Protein AF-0000000081350633 (afdb_homodimer)

InterPro domains:
  IPR007185 DNA polymerase alpha/delta/epsilon, subunit B [PF04042] (189-398)
  IPR024826 DNA polymerase delta/II small subunit family [PTHR10416] (6-443)
  IPR040663 DNA polymerase delta subunit, OB-fold domain [PF18018] (31-167)

Secondary structure (DSSP, 8-state):
----TT---EEE--GGGSPPHHHHTTHHHHHHHHHHHHHHHHHHHHHHHHHHHHH-TTS--B--GGG--SSS-EEEEEEEEEE-TT---HHHHHH--S---------SS--S---PPPPTT-EEEEEETTEEEEEEES--GGG--TT-EEEEEEEE-SSTTEEEEEEEEPPPPPB----TTS---S-EEEEEE---B-S-HHHHHHHHHHHHHHHHHHHHTGGG-EEEEEEES--B-TTS---SHHHHHHHHS--HHHHHHHHHHHHHHHHHHHHHTTTSEEEEE--BTBSS--SBSBPPPPGGG-HHHHHTTTTEEEE-BSEEEEETTEEEEEE-SHHHHHHHHH-TT--HHHHHHHHHHHTBS-TTTTTTS-B---SS--TTB-SSB-SEEEEEEESS-EEEEEE-SSSS-EEEEEEEE-HHHH-EEEEEETTT--EEEEE-----/----TT---EEE--GGGSPPHHHHTTHHHHHHHHHHHHHHHHHHHHHHHHHHHHH-TTS--B--GGG--SSS-EEEEEEEEEE-TT---HHHHHH--S---------SS-----PPPPPTT-EEEEEETTEEEEEEES--GGG--TT-EEEEEEEE-SSTTEEEEEEEEPPPPPB----TTS---S-EEEEEE---B-S-HHHHHHHHHHHHHHHHHHHHTGGG-EEEEEEES--B-TTS---SHHHHHHHHH--HHHHHHHHHHHHHHHHHHHHHTTTSEEEEE--BTBSS--SBSBPPPPGGG-HHHHHTTTTEEEE-BSEEEEETTEEEEEE-SHHHHHHHHH-TT--HHHHHHHHHHHTBS-TTTTTTS-B---SS--TTB-SSB-SEEEEEEESS-EEEEEE-SSSS-EEEEEEEE-HHHH-EEEEEETTT--EEEEE-----

Solvent-accessible surface area (backbone atoms only — not comparable to full-atom values): 45665 Å² total; per-residue (Å²): 128,85,70,82,71,84,67,68,58,72,44,85,59,37,66,61,35,52,83,44,68,71,42,54,52,45,28,59,45,56,40,36,38,40,20,52,50,27,39,43,61,67,41,44,63,32,17,52,55,31,37,30,70,74,65,34,76,84,67,62,48,79,45,53,74,86,69,60,43,69,86,48,69,31,30,35,64,34,31,32,37,63,44,50,75,77,53,64,34,72,66,42,51,61,62,47,82,67,74,77,63,74,73,71,80,62,77,82,79,78,87,84,82,81,48,47,73,87,49,90,74,38,47,42,33,37,38,32,95,94,37,75,32,36,55,42,66,61,66,52,78,84,77,57,51,34,54,34,44,34,26,39,31,23,28,38,41,91,52,87,59,30,35,32,31,66,40,75,27,43,25,48,69,41,72,60,81,67,55,69,80,45,74,60,44,87,36,18,40,34,40,37,12,20,50,39,29,50,39,43,65,80,77,29,40,65,41,50,49,15,50,51,47,47,54,52,46,51,67,71,43,54,84,61,34,55,49,34,36,39,38,24,8,18,50,30,26,32,84,60,26,22,11,37,59,2,6,59,49,19,56,73,58,29,46,74,66,47,38,45,23,52,48,39,16,33,50,50,49,22,50,58,53,43,70,40,45,84,69,24,35,36,37,39,24,29,20,73,14,21,84,33,52,33,35,36,53,15,46,37,46,48,54,80,61,24,56,68,30,48,74,42,55,86,30,40,41,62,30,30,23,47,34,29,32,28,53,48,61,44,33,36,36,35,32,24,22,65,50,50,52,58,51,35,23,68,28,70,87,48,50,72,58,51,46,51,51,46,24,53,49,46,36,23,68,36,38,38,50,56,76,82,37,61,40,58,53,28,50,82,44,45,60,50,47,49,76,59,52,38,45,30,38,38,31,13,50,31,89,47,80,43,77,43,80,39,72,66,49,96,59,94,47,52,26,36,30,34,31,35,28,28,21,54,78,62,30,39,36,40,37,38,30,58,52,78,65,46,78,47,76,48,68,39,74,69,82,125,129,85,71,83,71,86,66,68,60,72,45,83,58,38,66,63,36,51,81,45,68,71,42,54,52,46,28,60,44,56,40,36,37,41,20,53,51,26,40,42,62,68,40,43,62,32,18,53,55,31,35,31,72,73,65,34,75,84,69,60,49,79,44,54,73,87,70,60,42,70,85,48,71,30,30,34,66,33,31,34,37,62,46,50,77,78,53,65,35,70,68,44,50,61,63,46,82,69,75,77,63,74,75,72,80,65,78,81,79,75,96,73,84,77,45,48,74,87,49,92,73,37,46,43,31,37,40,34,95,95,38,75,30,35,54,42,64,62,66,53,80,85,76,56,52,34,54,34,45,34,26,38,31,22,27,40,39,92,50,90,59,30,36,32,32,66,40,75,28,43,25,49,66,42,73,61,84,66,56,68,81,46,74,60,43,86,36,19,40,34,39,37,11,20,51,39,28,50,38,43,64,79,77,29,40,65,42,51,49,14,52,51,47,47,55,52,45,51,67,71,43,54,86,62,34,56,49,34,35,39,37,25,9,19,52,30,27,34,80,62,25,22,9,37,61,2,7,61,54,21,57,73,60,29,47,75,65,47,39,46,23,51,49,41,16,30,50,50,49,22,51,58,54,42,71,39,45,85,69,24,35,34,36,40,24,29,22,71,14,21,85,34,52,34,35,36,53,16,44,37,46,48,55,83,61,25,57,67,28,47,74,42,55,86,30,41,41,63,31,28,23,48,34,28,32,28,52,49,62,44,33,37,35,35,34,26,24,66,53,50,51,57,52,35,21,69,29,70,87,50,50,71,58,50,46,51,50,46,25,53,48,48,37,23,67,38,39,37,49,56,77,82,37,60,39,58,52,27,51,82,44,46,58,49,48,49,77,59,52,38,44,30,37,37,31,14,50,32,92,48,79,44,77,44,78,38,75,68,50,99,58,95,46,53,27,36,31,33,32,34,27,27,22,53,79,62,30,39,36,40,37,36,31,57,53,78,67,46,77,46,75,47,68,39,72,69,80,123

Radius of gyration: 29.8 Å; Cα contacts (8 Å, |Δi|>4): 2080; chains: 2; bounding box: 71×86×78 Å

Organism: NCBI:txid860376

pLDDT: mean 78.09, std 20.27, range [24.05, 98.25]

Structure (mmCIF, N/CA/C/O backbone):
data_AF-0000000081350633-model_v1
#
loop_
_entity.id
_entity.type
_entity.pdbx_description
1 polymer 'DNA polymerase alpha/delta/epsilon subunit B domain-containing protein'
#
loop_
_atom_site.group_PDB
_atom_site.id
_atom_site.type_symbol
_atom_site.label_atom_id
_atom_site.label_alt_id
_atom_site.label_comp_id
_atom_site.label_asym_id
_atom_site.label_entity_id
_atom_site.label_seq_id
_atom_site.pdbx_PDB_ins_code
_atom_site.Cartn_x
_atom_site.Cartn_y
_atom_site.Cartn_z
_atom_site.occupancy
_atom_site.B_iso_or_equiv
_atom_site.auth_seq_id
_atom_site.auth_comp_id
_atom_site.auth_asym_id
_atom_site.auth_atom_id
_atom_site.pdbx_PDB_model_num
ATOM 1 N N . MET A 1 1 ? -21.75 -19.734 -40.156 1 24.41 1 MET A N 1
ATOM 2 C CA . MET A 1 1 ? -21.781 -19.531 -38.719 1 24.41 1 MET A CA 1
ATOM 3 C C . MET A 1 1 ? -21.297 -20.766 -37.969 1 24.41 1 MET A C 1
ATOM 5 O O . MET A 1 1 ? -22.031 -21.734 -37.844 1 24.41 1 MET A O 1
ATOM 9 N N . VAL A 1 2 ? -20.266 -21.266 -38.25 1 33.25 2 VAL A N 1
ATOM 10 C CA . VAL A 1 2 ? -19.797 -22.609 -37.938 1 33.25 2 VAL A CA 1
ATOM 11 C C . VAL A 1 2 ? -19.828 -22.828 -36.406 1 33.25 2 VAL A C 1
ATOM 13 O O . VAL A 1 2 ? -19.281 -22.031 -35.656 1 33.25 2 VAL A O 1
ATOM 16 N N . GLY A 1 3 ? -20.953 -23.359 -35.875 1 36.16 3 GLY A N 1
ATOM 17 C CA . GLY A 1 3 ? -21.484 -23.672 -34.562 1 36.16 3 GLY A CA 1
ATOM 18 C C . GLY A 1 3 ? -20.438 -24.172 -33.594 1 36.16 3 GLY A C 1
ATOM 19 O O . GLY A 1 3 ? -19.609 -25.031 -33.938 1 36.16 3 GLY A O 1
ATOM 20 N N . LYS A 1 4 ? -19.969 -23.391 -32.656 1 46.28 4 LYS A N 1
ATOM 21 C CA . LYS A 1 4 ? -19.047 -23.703 -31.547 1 46.28 4 LYS A CA 1
ATOM 22 C C . LYS A 1 4 ? -19.422 -25.031 -30.891 1 46.28 4 LYS A C 1
ATOM 24 O O . LYS A 1 4 ? -20.141 -25.062 -29.891 1 46.28 4 LYS A O 1
ATOM 29 N N . GLU A 1 5 ? -19.875 -25.828 -31.594 1 46.41 5 GLU A N 1
ATOM 30 C CA . GLU A 1 5 ? -20.484 -27.078 -31.156 1 46.41 5 GLU A CA 1
ATOM 31 C C . GLU A 1 5 ? -19.625 -27.781 -30.109 1 46.41 5 GLU A C 1
ATOM 33 O O . GLU A 1 5 ? -20.156 -28.438 -29.219 1 46.41 5 GLU A O 1
ATOM 38 N N . ASN A 1 6 ? -18.266 -27.984 -30.312 1 53.97 6 ASN A N 1
ATOM 39 C CA . ASN A 1 6 ? -17.516 -28.906 -29.469 1 53.97 6 ASN A CA 1
ATOM 40 C C . ASN A 1 6 ? -16.688 -28.172 -28.438 1 53.97 6 ASN A C 1
ATOM 42 O O . ASN A 1 6 ? -15.453 -28.203 -28.484 1 53.97 6 ASN A O 1
ATOM 46 N N . SER A 1 7 ? -17.234 -27.188 -27.812 1 66.12 7 SER A N 1
ATOM 47 C CA . SER A 1 7 ? -16.453 -26.484 -26.797 1 66.12 7 SER A CA 1
ATOM 48 C C . SER A 1 7 ? -16.328 -27.328 -25.531 1 66.12 7 SER A C 1
ATOM 50 O O . SER A 1 7 ? -17.234 -28.078 -25.188 1 66.12 7 SER A O 1
ATOM 52 N N . GLY A 1 8 ? -15.125 -27.531 -25.156 1 75.38 8 GLY A N 1
ATOM 53 C CA . GLY A 1 8 ? -14.844 -28.281 -23.938 1 75.38 8 GLY A CA 1
ATOM 54 C C . GLY A 1 8 ? -15.578 -27.734 -22.719 1 75.38 8 GLY A C 1
ATOM 55 O O . GLY A 1 8 ? -16.125 -26.641 -22.766 1 75.38 8 GLY A O 1
ATOM 56 N N . SER A 1 9 ? -15.852 -28.594 -21.812 1 80.88 9 SER A N 1
ATOM 57 C CA . SER A 1 9 ? -16.469 -28.203 -20.531 1 80.88 9 SER A CA 1
ATOM 58 C C . SER A 1 9 ? -15.539 -27.328 -19.719 1 80.88 9 SER A C 1
ATOM 60 O O . SER A 1 9 ? -14.531 -27.797 -19.188 1 80.88 9 SER A O 1
ATOM 62 N N . TYR A 1 10 ? -15.828 -26.016 -19.75 1 87.19 10 TYR A N 1
ATOM 63 C CA . TYR A 1 10 ? -15 -25.016 -19.078 1 87.19 10 TYR A CA 1
ATOM 64 C C . TYR A 1 10 ? -15.617 -24.625 -17.75 1 87.19 10 TYR A C 1
ATOM 66 O O . TYR A 1 10 ? -16.828 -24.453 -17.641 1 87.19 10 TYR A O 1
ATOM 74 N N . ARG A 1 11 ? -14.812 -24.641 -16.688 1 88.25 11 ARG A N 1
ATOM 75 C CA . ARG A 1 11 ? -15.234 -24.141 -15.383 1 88.25 11 ARG A CA 1
ATOM 76 C C . ARG A 1 11 ? -14.172 -23.219 -14.773 1 88.25 11 ARG A C 1
ATOM 78 O O . ARG A 1 11 ? -13 -23.594 -14.703 1 88.25 11 ARG A O 1
ATOM 85 N N . ASN A 1 12 ? -14.539 -21.938 -14.5 1 85.25 12 ASN A N 1
ATOM 86 C CA . ASN A 1 12 ? -13.68 -21.047 -13.719 1 85.25 12 ASN A CA 1
ATOM 87 C C . ASN A 1 12 ? -13.633 -21.453 -12.25 1 85.25 12 ASN A C 1
ATOM 89 O O . ASN A 1 12 ? -14.664 -21.469 -11.578 1 85.25 12 ASN A O 1
ATOM 93 N N . LEU A 1 13 ? -12.469 -21.828 -11.75 1 82.06 13 LEU A N 1
ATOM 94 C CA . LEU A 1 13 ? -12.297 -22.328 -10.391 1 82.06 13 LEU A CA 1
ATOM 95 C C . LEU A 1 13 ? -11.57 -21.312 -9.523 1 82.06 13 LEU A C 1
ATOM 97 O O . LEU A 1 13 ? -10.867 -21.672 -8.578 1 82.06 13 LEU A O 1
ATOM 101 N N . SER A 1 14 ? -11.641 -19.969 -9.844 1 82.38 14 SER A N 1
ATOM 102 C CA . SER A 1 14 ? -10.836 -18.938 -9.18 1 82.38 14 SER A CA 1
ATOM 103 C C . SER A 1 14 ? -11.617 -18.281 -8.047 1 82.38 14 SER A C 1
ATOM 105 O O . SER A 1 14 ? -11.281 -17.172 -7.617 1 82.38 14 SER A O 1
ATOM 107 N N . GLU A 1 15 ? -12.648 -18.953 -7.57 1 80.38 15 GLU A N 1
ATOM 108 C CA . GLU A 1 15 ? -13.5 -18.344 -6.547 1 80.38 15 GLU A CA 1
ATOM 109 C C . GLU A 1 15 ? -12.695 -18.016 -5.289 1 80.38 15 GLU A C 1
ATOM 111 O O . GLU A 1 15 ? -12.953 -17.016 -4.629 1 80.38 15 GLU A O 1
ATOM 116 N N . GLN A 1 16 ? -11.766 -18.859 -5 1 84.88 16 GLN A N 1
ATOM 117 C CA . GLN A 1 16 ? -10.992 -18.688 -3.771 1 84.88 16 GLN A CA 1
ATOM 118 C C . GLN A 1 16 ? -10.141 -17.438 -3.826 1 84.88 16 GLN A C 1
ATOM 120 O O . GLN A 1 16 ? -9.719 -16.922 -2.789 1 84.88 16 GLN A O 1
ATOM 125 N N . PHE A 1 17 ? -9.914 -16.922 -5.02 1 83.31 17 PHE A N 1
ATOM 126 C CA . PHE A 1 17 ? -9.016 -15.773 -5.16 1 83.31 17 PHE A CA 1
ATOM 127 C C . PHE A 1 17 ? -9.805 -14.469 -5.152 1 83.31 17 PHE A C 1
ATOM 129 O O . PHE A 1 17 ? -9.211 -13.383 -5.133 1 83.31 17 PHE A O 1
ATOM 136 N N . LEU A 1 18 ? -11.086 -14.586 -5.227 1 73.94 18 LEU A N 1
ATOM 137 C CA . LEU A 1 18 ? -11.93 -13.391 -5.203 1 73.94 18 LEU A CA 1
ATOM 138 C C . LEU A 1 18 ? -12.086 -12.867 -3.779 1 73.94 18 LEU A C 1
ATOM 140 O O . LEU A 1 18 ? -12.32 -13.641 -2.85 1 73.94 18 LEU A O 1
ATOM 144 N N . LEU A 1 19 ? -11.812 -11.617 -3.611 1 65.44 19 LEU A N 1
ATOM 145 C CA . LEU A 1 19 ? -12.023 -10.984 -2.314 1 65.44 19 LEU A CA 1
ATOM 146 C C . LEU A 1 19 ? -13.508 -10.844 -2.006 1 65.44 19 LEU A C 1
ATOM 148 O O . LEU A 1 19 ? -14.266 -10.305 -2.814 1 65.44 19 LEU A O 1
ATOM 152 N N . THR A 1 20 ? -13.938 -11.477 -1.019 1 65.44 20 THR A N 1
ATOM 153 C CA . THR A 1 20 ? -15.336 -11.414 -0.603 1 65.44 20 THR A CA 1
ATOM 154 C C . THR A 1 20 ? -15.586 -10.18 0.264 1 65.44 20 THR A C 1
ATOM 156 O O . THR A 1 20 ? -14.641 -9.508 0.679 1 65.44 20 THR A O 1
ATOM 159 N N . GLN A 1 21 ? -16.797 -9.812 0.408 1 59.31 21 GLN A N 1
ATOM 160 C CA . GLN A 1 21 ? -17.172 -8.711 1.299 1 59.31 21 GLN A CA 1
ATOM 161 C C . GLN A 1 21 ? -16.625 -8.953 2.709 1 59.31 21 GLN A C 1
ATOM 163 O O . GLN A 1 21 ? -16.234 -8.008 3.391 1 59.31 21 GLN A O 1
ATOM 168 N N . LYS A 1 22 ? -16.688 -10.203 3.055 1 61.88 22 LYS A N 1
ATOM 169 C CA . LYS A 1 22 ? -16.172 -10.555 4.375 1 61.88 22 LYS A CA 1
ATOM 170 C C . LYS A 1 22 ? -14.68 -10.258 4.48 1 61.88 22 LYS A C 1
ATOM 172 O O . LYS A 1 22 ? -14.203 -9.812 5.527 1 61.88 22 LYS A O 1
ATOM 177 N N . ASP A 1 23 ? -13.992 -10.516 3.389 1 62.97 23 ASP A N 1
ATOM 178 C CA . ASP A 1 23 ? -12.562 -10.242 3.365 1 62.97 23 ASP A CA 1
ATOM 179 C C . ASP A 1 23 ? -12.273 -8.75 3.512 1 62.97 23 ASP A C 1
ATOM 181 O O . ASP A 1 23 ? -11.312 -8.359 4.176 1 62.97 23 ASP A O 1
ATOM 185 N N . LYS A 1 24 ? -13.148 -8.07 2.832 1 54.28 24 LYS A N 1
ATOM 186 C CA . LYS A 1 24 ? -12.961 -6.625 2.779 1 54.28 24 LYS A CA 1
ATOM 187 C C . LYS A 1 24 ? -13.406 -5.965 4.082 1 54.28 24 LYS A C 1
ATOM 189 O O . LYS A 1 24 ? -12.82 -4.969 4.512 1 54.28 24 LYS A O 1
ATOM 194 N N . LYS A 1 25 ? -14.484 -6.633 4.516 1 49.25 25 LYS A N 1
ATOM 195 C CA . LYS A 1 25 ? -15.031 -6.078 5.746 1 49.25 25 LYS A CA 1
ATOM 196 C C . LYS A 1 25 ? -14.016 -6.152 6.883 1 49.25 25 LYS A C 1
ATOM 198 O O . LYS A 1 25 ? -13.461 -7.219 7.156 1 49.25 25 LYS A O 1
ATOM 203 N N . GLY A 1 26 ? -13.648 -5.164 7.328 1 50.72 26 GLY A N 1
ATOM 204 C CA . GLY A 1 26 ? -12.797 -5.105 8.508 1 50.72 26 GLY A CA 1
ATOM 205 C C . GLY A 1 26 ? -11.32 -5.016 8.164 1 50.72 26 GLY A C 1
ATOM 206 O O . GLY A 1 26 ? -10.477 -4.934 9.062 1 50.72 26 GLY A O 1
ATOM 207 N N . ALA A 1 27 ? -11.109 -5.352 6.84 1 51.03 27 ALA A N 1
ATOM 208 C CA . ALA A 1 27 ? -9.688 -5.324 6.484 1 51.03 27 ALA A CA 1
ATOM 209 C C . ALA A 1 27 ? -9.039 -4.02 6.926 1 51.03 27 ALA A C 1
ATOM 211 O O . ALA A 1 27 ? -7.926 -4.023 7.461 1 51.03 27 ALA A O 1
ATOM 212 N N . PHE A 1 28 ? -9.844 -3.1 6.629 1 49.16 28 PHE A N 1
ATOM 213 C CA . PHE A 1 28 ? -9.352 -1.81 7.094 1 49.16 28 PHE A CA 1
ATOM 214 C C . PHE A 1 28 ? -9.266 -1.776 8.617 1 49.16 28 PHE A C 1
ATOM 216 O O . PHE A 1 28 ? -8.266 -1.33 9.18 1 49.16 28 PHE A O 1
ATOM 223 N N . ASN A 1 29 ? -10.422 -2.303 9.07 1 54.62 29 ASN A N 1
ATOM 224 C CA . ASN A 1 29 ? -10.492 -2.309 10.531 1 54.62 29 ASN A CA 1
ATOM 225 C C . ASN A 1 29 ? -9.398 -3.176 11.141 1 54.62 29 ASN A C 1
ATOM 227 O O . ASN A 1 29 ? -8.82 -2.82 12.164 1 54.62 29 ASN A O 1
ATOM 231 N N . ARG A 1 30 ? -9.148 -4.16 10.414 1 54.88 30 ARG A N 1
ATOM 232 C CA . ARG A 1 30 ? -8.117 -5.055 10.93 1 54.88 30 ARG A CA 1
ATOM 233 C C . ARG A 1 30 ? -6.742 -4.395 10.875 1 54.88 30 ARG A C 1
ATOM 235 O O . ARG A 1 30 ? -5.926 -4.57 11.781 1 54.88 30 ARG A O 1
ATOM 242 N N . GLN A 1 31 ? -6.781 -3.672 9.922 1 56.56 31 GLN A N 1
ATOM 243 C CA . GLN A 1 31 ? -5.461 -3.092 9.727 1 56.56 31 GLN A CA 1
ATOM 244 C C . GLN A 1 31 ? -5.246 -1.885 10.633 1 56.56 31 GLN A C 1
ATOM 246 O O . GLN A 1 31 ? -4.141 -1.666 11.141 1 56.56 31 GLN A O 1
ATOM 251 N N . TYR A 1 32 ? -6.348 -1.201 10.828 1 61.06 32 TYR A N 1
ATOM 252 C CA . TYR A 1 32 ? -6.121 0.102 11.445 1 61.06 32 TYR A CA 1
ATOM 253 C C . TYR A 1 32 ? -6.941 0.259 12.719 1 61.06 32 TYR A C 1
ATOM 255 O O . TYR A 1 32 ? -6.953 1.331 13.328 1 61.06 32 TYR A O 1
ATOM 263 N N . PHE A 1 33 ? -7.512 -0.928 13.078 1 66.44 33 PHE A N 1
ATOM 264 C CA . PHE A 1 33 ? -8.32 -0.863 14.289 1 66.44 33 PHE A CA 1
ATOM 265 C C . PHE A 1 33 ? -7.484 -0.389 15.469 1 66.44 33 PHE A C 1
ATOM 267 O O . PHE A 1 33 ? -7.93 0.46 16.25 1 66.44 33 PHE A O 1
ATOM 274 N N . GLU A 1 34 ? -6.355 -0.958 15.516 1 71.38 34 GLU A N 1
ATOM 275 C CA . GLU A 1 34 ? -5.516 -0.622 16.656 1 71.38 34 GLU A CA 1
ATOM 276 C C . GLU A 1 34 ? -5.141 0.857 16.656 1 71.38 34 GLU A C 1
ATOM 278 O O . GLU A 1 34 ? -5.051 1.485 17.703 1 71.38 34 GLU A O 1
ATOM 283 N N . LEU A 1 35 ? -4.957 1.362 15.523 1 77.5 35 LEU A N 1
ATOM 284 C CA . LEU A 1 35 ? -4.621 2.777 15.406 1 77.5 35 LEU A CA 1
ATOM 285 C C . LEU A 1 35 ? -5.789 3.652 15.852 1 77.5 35 LEU A C 1
ATOM 287 O O . LEU A 1 35 ? -5.602 4.598 16.625 1 77.5 35 LEU A O 1
ATOM 291 N N . TYR A 1 36 ? -6.98 3.275 15.383 1 82.19 36 TYR A N 1
ATOM 292 C CA . TYR A 1 36 ? -8.164 4.047 15.75 1 82.19 36 TYR A CA 1
ATOM 293 C C . TYR A 1 36 ? -8.453 3.936 17.234 1 82.19 36 TYR A C 1
ATOM 295 O O . TYR A 1 36 ? -8.867 4.91 17.875 1 82.19 36 TYR A O 1
ATOM 303 N N . ASP A 1 37 ? -8.211 2.723 17.703 1 84.19 37 ASP A N 1
ATOM 304 C CA . ASP A 1 37 ? -8.398 2.527 19.125 1 84.19 37 ASP A CA 1
ATOM 305 C C . ASP A 1 37 ? -7.43 3.393 19.938 1 84.19 37 ASP A C 1
ATOM 307 O O . ASP A 1 37 ? -7.816 4 20.938 1 84.19 37 ASP A O 1
ATOM 311 N N . ALA A 1 38 ? -6.207 3.406 19.531 1 87.44 38 ALA A N 1
ATOM 312 C CA . ALA A 1 38 ? -5.203 4.23 20.188 1 87.44 38 ALA A CA 1
ATOM 313 C C . ALA A 1 38 ? -5.555 5.711 20.094 1 87.44 38 ALA A C 1
ATOM 315 O O . ALA A 1 38 ? -5.359 6.465 21.047 1 87.44 38 ALA A O 1
ATOM 316 N N . ARG A 1 39 ? -6.051 6.102 18.969 1 92.44 39 ARG A N 1
ATOM 317 C CA . ARG A 1 39 ? -6.477 7.48 18.75 1 92.44 39 ARG A CA 1
ATOM 318 C C . ARG A 1 39 ? -7.578 7.875 19.719 1 92.44 39 ARG A C 1
ATOM 320 O O . ARG A 1 39 ? -7.48 8.914 20.391 1 92.44 39 ARG A O 1
ATOM 327 N N . LEU A 1 40 ? -8.539 7.043 19.797 1 92.19 40 LEU A N 1
ATOM 328 C CA . LEU A 1 40 ? -9.688 7.312 20.656 1 92.19 40 LEU A CA 1
ATOM 329 C C . LEU A 1 40 ? -9.266 7.34 22.125 1 92.19 40 LEU A C 1
ATOM 331 O O . LEU A 1 40 ? -9.703 8.211 22.891 1 92.19 40 LEU A O 1
ATOM 335 N N . LYS A 1 41 ? -8.461 6.418 22.453 1 91.06 41 LYS A N 1
ATOM 336 C CA . LYS A 1 41 ? -7.988 6.352 23.828 1 91.06 41 LYS A CA 1
ATOM 337 C C . LYS A 1 41 ? -7.227 7.617 24.219 1 91.06 41 LYS A C 1
ATOM 339 O O . LYS A 1 41 ? -7.383 8.133 25.328 1 91.06 41 LYS A O 1
ATOM 344 N N . SER A 1 42 ? -6.43 8.086 23.312 1 93.31 42 SER A N 1
ATOM 345 C CA . SER A 1 42 ? -5.602 9.258 23.578 1 93.31 42 SER A CA 1
ATOM 346 C C . SER A 1 42 ? -6.445 10.523 23.672 1 93.31 42 SER A C 1
ATOM 348 O O . SER A 1 42 ? -6.121 11.438 24.438 1 93.31 42 SER A O 1
ATOM 350 N N . LEU A 1 43 ? -7.512 10.602 22.922 1 96 43 LEU A N 1
ATOM 351 C CA . LEU A 1 43 ? -8.289 11.828 22.844 1 96 43 LEU A CA 1
ATOM 352 C C . LEU A 1 43 ? -9.477 11.781 23.812 1 96 43 LEU A C 1
ATOM 354 O O . LEU A 1 43 ? -10.094 12.812 24.078 1 96 43 LEU A O 1
ATOM 358 N N . LYS A 1 44 ? -9.781 10.602 24.328 1 95.31 44 LYS A N 1
ATOM 359 C CA . LYS A 1 44 ? -10.938 10.422 25.203 1 95.31 44 LYS A CA 1
ATOM 360 C C . LYS A 1 44 ? -10.883 11.367 26.391 1 95.31 44 LYS A C 1
ATOM 362 O O . LYS A 1 44 ? -11.867 12.039 26.703 1 95.31 44 LYS A O 1
ATOM 367 N N . GLY A 1 45 ? -9.75 11.398 27.031 1 95.12 45 GLY A N 1
ATOM 368 C CA . GLY A 1 45 ? -9.602 12.289 28.172 1 95.12 45 GLY A CA 1
ATOM 369 C C . GLY A 1 45 ? -9.844 13.75 27.828 1 95.12 45 GLY A C 1
ATOM 370 O O . GLY A 1 45 ? -10.5 14.469 28.578 1 95.12 45 GLY A O 1
ATOM 371 N N . ARG A 1 46 ? -9.383 14.172 26.75 1 95.94 46 ARG A N 1
ATOM 372 C CA . ARG A 1 46 ? -9.531 15.555 26.312 1 95.94 46 ARG A CA 1
ATOM 373 C C . ARG A 1 46 ? -10.984 15.867 25.953 1 95.94 46 ARG A C 1
ATOM 375 O O . ARG A 1 46 ? -11.453 16.984 26.156 1 95.94 46 ARG A O 1
ATOM 382 N N . ILE A 1 47 ? -11.641 14.867 25.406 1 96.94 47 ILE A N 1
ATOM 383 C CA . ILE A 1 47 ? -13.055 15.031 25.062 1 96.94 47 ILE A CA 1
ATOM 384 C C . ILE A 1 47 ? -13.875 15.18 26.328 1 96.94 47 ILE A C 1
ATOM 386 O O . ILE A 1 47 ? -14.742 16.062 26.422 1 96.94 47 ILE A O 1
ATOM 390 N N . LEU A 1 48 ? -13.562 14.383 27.297 1 95.94 48 LEU A N 1
ATOM 391 C CA . LEU A 1 48 ? -14.273 14.453 28.562 1 95.94 48 LEU A CA 1
ATOM 392 C C . LEU A 1 48 ? -14.031 15.789 29.25 1 95.94 48 LEU A C 1
ATOM 394 O O . LEU A 1 48 ? -14.961 16.375 29.812 1 95.94 48 LEU A O 1
ATOM 398 N N . GLU A 1 49 ? -12.805 16.219 29.188 1 95.12 49 GLU A N 1
ATOM 399 C CA . GLU A 1 49 ? -12.477 17.516 29.766 1 95.12 49 GLU A CA 1
ATOM 400 C C . GLU A 1 49 ? -13.273 18.641 29.109 1 95.12 49 GLU A C 1
ATOM 402 O O . GLU A 1 49 ? -13.797 19.531 29.781 1 95.12 49 GLU A O 1
ATOM 407 N N . ASN A 1 50 ? -13.375 18.609 27.844 1 95.19 50 ASN A N 1
ATOM 408 C CA . ASN A 1 50 ? -14.133 19.641 27.141 1 95.19 50 ASN A CA 1
ATOM 409 C C . ASN A 1 50 ? -15.633 19.484 27.359 1 95.19 50 ASN A C 1
ATOM 411 O O . ASN A 1 50 ? -16.375 20.469 27.344 1 95.19 50 ASN A O 1
ATOM 415 N N . ALA A 1 51 ? -16.047 18.234 27.531 1 95.81 51 ALA A N 1
ATOM 416 C CA . ALA A 1 51 ? -17.453 18 27.859 1 95.81 51 ALA A CA 1
ATOM 417 C C . ALA A 1 51 ? -17.844 18.688 29.172 1 95.81 51 ALA A C 1
ATOM 419 O O . ALA A 1 51 ? -18.922 19.266 29.281 1 95.81 51 ALA A O 1
ATOM 420 N N . GLU A 1 52 ? -16.969 18.609 30.047 1 95.19 52 GLU A N 1
ATOM 421 C CA . GLU A 1 52 ? -17.203 19.281 31.328 1 95.19 52 GLU A CA 1
ATOM 422 C C . GLU A 1 52 ? -17.281 20.797 31.156 1 95.19 52 GLU A C 1
ATOM 424 O O . GLU A 1 52 ? -18.078 21.453 31.828 1 95.19 52 GLU A O 1
ATOM 429 N N . ASN A 1 53 ? -16.469 21.312 30.297 1 92.31 53 ASN A N 1
ATOM 430 C CA . ASN A 1 53 ? -16.453 22.75 30.047 1 92.31 53 ASN A CA 1
ATOM 431 C C . ASN A 1 53 ? -17.734 23.219 29.344 1 92.31 53 ASN A C 1
ATOM 433 O O . ASN A 1 53 ? -18.281 24.266 29.656 1 92.31 53 ASN A O 1
ATOM 437 N N . VAL A 1 54 ? -18.203 22.406 28.438 1 92 54 VAL A N 1
ATOM 438 C CA . VAL A 1 54 ? -19.297 22.812 27.562 1 92 54 VAL A CA 1
ATOM 439 C C . VAL A 1 54 ? -20.641 22.469 28.219 1 92 54 VAL A C 1
ATOM 441 O O . VAL A 1 54 ? -21.578 23.281 28.188 1 92 54 VAL A O 1
ATOM 444 N N . LEU A 1 55 ? -20.766 21.266 28.75 1 93.19 55 LEU A N 1
ATOM 445 C CA . LEU A 1 55 ? -22.031 20.781 29.281 1 93.19 55 LEU A CA 1
ATOM 446 C C . LEU A 1 55 ? -22.109 21.031 30.781 1 93.19 55 LEU A C 1
ATOM 448 O O . LEU A 1 55 ? -23.203 21 31.359 1 93.19 55 LEU A O 1
ATOM 452 N N . GLY A 1 56 ? -21.062 21.25 31.328 1 91.94 56 GLY A N 1
ATOM 453 C CA . GLY A 1 56 ? -21.031 21.422 32.781 1 91.94 56 GLY A CA 1
ATOM 454 C C . GLY A 1 56 ? -20.672 20.141 33.531 1 91.94 56 GLY A C 1
ATOM 455 O O . GLY A 1 56 ? -21.125 19.062 33.156 1 91.94 56 GLY A O 1
ATOM 456 N N . LYS A 1 57 ? -19.75 20.328 34.438 1 89.19 57 LYS A N 1
ATOM 457 C CA . LYS A 1 57 ? -19.312 19.188 35.219 1 89.19 57 LYS A CA 1
ATOM 458 C C . LYS A 1 57 ? -20.484 18.516 35.938 1 89.19 57 LYS A C 1
ATOM 460 O O . LYS A 1 57 ? -21.297 19.188 36.594 1 89.19 57 LYS A O 1
ATOM 465 N N . GLY A 1 58 ? -20.688 17.25 35.781 1 86 58 GLY A N 1
ATOM 466 C CA . GLY A 1 58 ? -21.719 16.469 36.469 1 86 58 GLY A CA 1
ATOM 467 C C . GLY A 1 58 ? -23.047 16.5 35.719 1 86 58 GLY A C 1
ATOM 468 O O . GLY A 1 58 ? -24 15.836 36.125 1 86 58 GLY A O 1
ATOM 469 N N . ASN A 1 59 ? -23.203 17.219 34.625 1 90.69 59 ASN A N 1
ATOM 470 C CA . ASN A 1 59 ? -24.469 17.406 33.906 1 90.69 59 ASN A CA 1
ATOM 471 C C . ASN A 1 59 ? -24.656 16.375 32.812 1 90.69 59 ASN A C 1
ATOM 473 O O . ASN A 1 59 ? -25.594 16.484 32.031 1 90.69 59 ASN A O 1
ATOM 477 N N . PHE A 1 60 ? -23.766 15.508 32.719 1 91.12 60 PHE A N 1
ATOM 478 C CA . PHE A 1 60 ? -23.906 14.492 31.688 1 91.12 60 PHE A CA 1
ATOM 479 C C . PHE A 1 60 ? -23.375 13.148 32.188 1 91.12 60 PHE A C 1
ATOM 481 O O . PHE A 1 60 ? -22.562 13.094 33.125 1 91.12 60 PHE A O 1
ATOM 488 N N . GLU A 1 61 ? -23.875 12.086 31.625 1 91.69 61 GLU A N 1
ATOM 489 C CA . GLU A 1 61 ? -23.391 10.727 31.859 1 91.69 61 GLU A CA 1
ATOM 490 C C . GLU A 1 61 ? -22.766 10.156 30.594 1 91.69 61 GLU A C 1
ATOM 492 O O . GLU A 1 61 ? -23.344 10.227 29.516 1 91.69 61 GLU A O 1
ATOM 497 N N . CYS A 1 62 ? -21.547 9.82 30.781 1 91.25 62 CYS A N 1
ATOM 498 C CA . CYS A 1 62 ? -20.844 9.188 29.656 1 91.25 62 CYS A CA 1
ATOM 499 C C . CYS A 1 62 ? -21.125 7.691 29.625 1 91.25 62 CYS A C 1
ATOM 501 O O . CYS A 1 62 ? -20.844 6.98 30.594 1 91.25 62 CYS A O 1
ATOM 503 N N . VAL A 1 63 ? -21.719 7.238 28.516 1 88.81 63 VAL A N 1
ATOM 504 C CA . VAL A 1 63 ? -22.094 5.828 28.438 1 88.81 63 VAL A CA 1
ATOM 505 C C . VAL A 1 63 ? -21.625 5.246 27.094 1 88.81 63 VAL A C 1
ATOM 507 O O . VAL A 1 63 ? -21.219 5.988 26.203 1 88.81 63 VAL A O 1
ATOM 510 N N . SER A 1 64 ? -21.578 3.945 27.094 1 86.12 64 SER A N 1
ATOM 511 C CA . SER A 1 64 ? -21.328 3.26 25.828 1 86.12 64 SER A CA 1
ATOM 512 C C . SER A 1 64 ? -22.562 3.256 24.953 1 86.12 64 SER A C 1
ATOM 514 O O . SER A 1 64 ? -23.672 3.492 25.438 1 86.12 64 SER A O 1
ATOM 516 N N . LEU A 1 65 ? -22.312 3.031 23.688 1 83.12 65 LEU A N 1
ATOM 517 C CA . LEU A 1 65 ? -23.422 3.037 22.734 1 83.12 65 LEU A CA 1
ATOM 518 C C . LEU A 1 65 ? -24.453 1.977 23.094 1 83.12 65 LEU A C 1
ATOM 520 O O . LEU A 1 65 ? -25.641 2.143 22.812 1 83.12 65 LEU A O 1
ATOM 524 N N . THR A 1 66 ? -23.984 0.967 23.719 1 78.81 66 THR A N 1
ATOM 525 C CA . THR A 1 66 ? -24.875 -0.128 24.094 1 78.81 66 THR A CA 1
ATOM 526 C C . THR A 1 66 ? -25.828 0.306 25.203 1 78.81 66 THR A C 1
ATOM 528 O O . THR A 1 66 ? -26.906 -0.269 25.359 1 78.81 66 THR A O 1
ATOM 531 N N . ASP A 1 67 ? -25.438 1.273 25.953 1 80.56 67 ASP A N 1
ATOM 532 C CA . ASP A 1 67 ? -26.203 1.657 27.141 1 80.56 67 ASP A CA 1
ATOM 533 C C . ASP A 1 67 ? -27.047 2.898 26.875 1 80.56 67 ASP A C 1
ATOM 535 O O . ASP A 1 67 ? -27.656 3.441 27.797 1 80.56 67 ASP A O 1
ATOM 539 N N . VAL A 1 68 ? -27.016 3.326 25.609 1 84.12 68 VAL A N 1
ATOM 540 C CA . VAL A 1 68 ? -27.766 4.535 25.281 1 84.12 68 VAL A CA 1
ATOM 541 C C . VAL A 1 68 ? -29.266 4.234 25.266 1 84.12 68 VAL A C 1
ATOM 543 O O . VAL A 1 68 ? -29.688 3.176 24.797 1 84.12 68 VAL A O 1
ATOM 546 N N . THR A 1 69 ? -30.047 5.094 25.875 1 81.06 69 THR A N 1
ATOM 547 C CA . THR A 1 69 ? -31.5 4.941 25.906 1 81.06 69 THR A CA 1
ATOM 548 C C . THR A 1 69 ? -32.188 6.098 25.188 1 81.06 69 THR A C 1
ATOM 550 O O . THR A 1 69 ? -31.531 7.094 24.844 1 81.06 69 THR A O 1
ATOM 553 N N . LYS A 1 70 ? -33.5 5.984 24.859 1 84.31 70 LYS A N 1
ATOM 554 C CA . LYS A 1 70 ? -34.25 6.984 24.125 1 84.31 70 LYS A CA 1
ATOM 555 C C . LYS A 1 70 ? -34.719 8.109 25.047 1 84.31 70 LYS A C 1
ATOM 557 O O . LYS A 1 70 ? -35.094 9.188 24.578 1 84.31 70 LYS A O 1
ATOM 562 N N . THR A 1 71 ? -34.656 7.988 26.297 1 83.25 71 THR A N 1
ATOM 563 C CA . THR A 1 71 ? -35.312 8.906 27.219 1 83.25 71 THR A CA 1
ATOM 564 C C . THR A 1 71 ? -34.281 9.898 27.797 1 83.25 71 THR A C 1
ATOM 566 O O . THR A 1 71 ? -34.688 11 28.203 1 83.25 71 THR A O 1
ATOM 569 N N . LYS A 1 72 ? -33.031 9.539 27.828 1 88.69 72 LYS A N 1
ATOM 570 C CA . LYS A 1 72 ? -32.062 10.383 28.516 1 88.69 72 LYS A CA 1
ATOM 571 C C . LYS A 1 72 ? -30.938 10.789 27.562 1 88.69 72 LYS A C 1
ATOM 573 O O . LYS A 1 72 ? -30.453 9.969 26.781 1 88.69 72 LYS A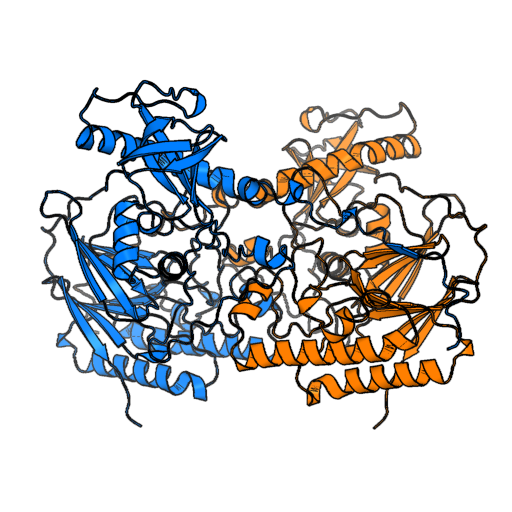 O 1
ATOM 578 N N . ASP A 1 73 ? -30.641 12.125 27.734 1 92.5 73 ASP A N 1
ATOM 579 C CA . ASP A 1 73 ? -29.484 12.602 26.984 1 92.5 73 ASP A CA 1
ATOM 580 C C . ASP A 1 73 ? -28.172 12.109 27.625 1 92.5 73 ASP A C 1
ATOM 582 O O . ASP A 1 73 ? -28 12.211 28.828 1 92.5 73 ASP A O 1
ATOM 586 N N . VAL A 1 74 ? -27.375 11.547 26.812 1 94.31 74 VAL A N 1
ATOM 587 C CA . VAL A 1 74 ? -26.125 10.992 27.312 1 94.31 74 VAL A CA 1
ATOM 588 C C . VAL A 1 74 ? -24.969 11.406 26.406 1 94.31 74 VAL A C 1
ATOM 590 O O . VAL A 1 74 ? -25.203 11.922 25.297 1 94.31 74 VAL A O 1
ATOM 593 N N . LEU A 1 75 ? -23.797 11.266 26.969 1 95.38 75 LEU A N 1
ATOM 594 C CA . LEU A 1 75 ? -22.578 11.508 26.203 1 95.38 75 LEU A CA 1
ATOM 595 C C . LEU A 1 75 ? -21.953 10.195 25.766 1 95.38 75 LEU A C 1
ATOM 597 O O . LEU A 1 75 ? -21.719 9.305 26.594 1 95.38 75 LEU A O 1
ATOM 601 N N . VAL A 1 76 ? -21.75 10.086 24.453 1 94.75 76 VAL A N 1
ATOM 602 C CA . VAL A 1 76 ? -21.062 8.922 23.906 1 94.75 76 VAL A CA 1
ATOM 603 C C . VAL A 1 76 ? -19.781 9.367 23.203 1 94.75 76 VAL A C 1
ATOM 605 O O . VAL A 1 76 ? -19.781 10.352 22.453 1 94.75 76 VAL A O 1
ATOM 608 N N . ILE A 1 77 ? -18.703 8.688 23.547 1 95.25 77 ILE A N 1
ATOM 609 C CA . ILE A 1 77 ? -17.422 9.023 22.953 1 95.25 77 ILE A CA 1
ATOM 610 C C . ILE A 1 77 ? -17.031 7.961 21.922 1 95.25 77 ILE A C 1
ATOM 612 O O . ILE A 1 77 ? -17.125 6.762 22.188 1 95.25 77 ILE A O 1
ATOM 616 N N . GLY A 1 78 ? -16.688 8.391 20.734 1 94.62 78 GLY A N 1
ATOM 617 C CA . GLY A 1 78 ? -16.312 7.477 19.672 1 94.62 78 GLY A CA 1
ATOM 618 C C . GLY A 1 78 ? -15.711 8.172 18.469 1 94.62 78 GLY A C 1
ATOM 619 O O . GLY A 1 78 ? -15.07 9.219 18.594 1 94.62 78 GLY A O 1
ATOM 620 N N . MET A 1 79 ? -15.805 7.551 17.375 1 92.94 79 MET A N 1
ATOM 621 C CA . MET A 1 79 ? -15.203 8.039 16.141 1 92.94 79 MET A CA 1
ATOM 622 C C . MET A 1 79 ? -16.281 8.281 15.078 1 92.94 79 MET A C 1
ATOM 624 O O . MET A 1 79 ? -17.219 7.492 14.945 1 92.94 79 MET A O 1
ATOM 628 N N . ILE A 1 80 ? -16.125 9.375 14.375 1 92.88 80 ILE A N 1
ATOM 629 C CA . ILE A 1 80 ? -17.062 9.719 13.32 1 92.88 80 ILE A CA 1
ATOM 630 C C . ILE A 1 80 ? -16.594 9.133 11.992 1 92.88 80 ILE A C 1
ATOM 632 O O . ILE A 1 80 ? -15.406 9.195 11.664 1 92.88 80 ILE A O 1
ATOM 636 N N . LEU A 1 81 ? -17.516 8.539 11.273 1 87.12 81 LEU A N 1
ATOM 637 C CA . LEU A 1 81 ? -17.266 7.996 9.945 1 87.12 81 LEU A CA 1
ATOM 638 C C . LEU A 1 81 ? -18.203 8.633 8.914 1 87.12 81 LEU A C 1
ATOM 640 O O . LEU A 1 81 ? -19.422 8.68 9.117 1 87.12 81 LEU A O 1
ATOM 644 N N . LYS A 1 82 ? -17.578 9.219 7.883 1 82.56 82 LYS A N 1
ATOM 645 C CA . LYS A 1 82 ? -18.359 9.734 6.762 1 82.56 82 LYS A CA 1
ATOM 646 C C . LYS A 1 82 ? -18.594 8.656 5.707 1 82.56 82 LYS A C 1
ATOM 648 O O . LYS A 1 82 ? -17.625 8.148 5.117 1 82.56 82 LYS A O 1
ATOM 653 N N . LYS A 1 83 ? -19.781 8.297 5.609 1 75.25 83 LYS A N 1
ATOM 654 C CA . LYS A 1 83 ? -20.125 7.348 4.559 1 75.25 83 LYS A CA 1
ATOM 655 C C . LYS A 1 83 ? -20.531 8.07 3.279 1 75.25 83 LYS A C 1
ATOM 657 O O . LYS A 1 83 ? -21.641 8.609 3.189 1 75.25 83 LYS A O 1
ATOM 662 N N . ILE A 1 84 ? -19.594 8.266 2.463 1 63.22 84 ILE A N 1
ATOM 663 C CA . ILE A 1 84 ? -19.828 8.953 1.197 1 63.22 84 ILE A CA 1
ATOM 664 C C . ILE A 1 84 ? -20.062 7.926 0.092 1 63.22 84 ILE A C 1
ATOM 666 O O . ILE A 1 84 ? -19.266 7.012 -0.105 1 63.22 84 ILE A O 1
ATOM 670 N N . ALA A 1 85 ? -21.219 7.93 -0.375 1 55.22 85 ALA A N 1
ATOM 671 C CA . ALA A 1 85 ? -21.594 6.984 -1.421 1 55.22 85 ALA A CA 1
ATOM 672 C C . ALA A 1 85 ? -20.609 7.023 -2.582 1 55.22 85 ALA A C 1
ATOM 674 O O . ALA A 1 85 ? -20.312 5.996 -3.193 1 55.22 85 ALA A O 1
ATOM 675 N N . ALA A 1 86 ? -20.172 8.289 -2.84 1 48.81 86 ALA A N 1
ATOM 676 C CA . ALA A 1 86 ? -19.328 8.492 -4.008 1 48.81 86 ALA A CA 1
ATOM 677 C C . ALA A 1 86 ? -17.859 8.211 -3.674 1 48.81 86 ALA A C 1
ATOM 679 O O . ALA A 1 86 ? -16.984 8.422 -4.504 1 48.81 86 ALA A O 1
ATOM 680 N N . LYS A 1 87 ? -17.625 7.801 -2.428 1 48.94 87 LYS A N 1
ATOM 681 C CA . LYS A 1 87 ? -16.219 7.758 -2.025 1 48.94 87 LYS A CA 1
ATOM 682 C C . LYS A 1 87 ? -15.445 6.727 -2.844 1 48.94 87 LYS A C 1
ATOM 684 O O . LYS A 1 87 ? -15.797 5.547 -2.863 1 48.94 87 LYS A O 1
ATOM 689 N N . PRO A 1 88 ? -14.578 7.188 -3.615 1 40.22 88 PRO A N 1
ATOM 690 C CA . PRO A 1 88 ? -13.742 6.191 -4.289 1 40.22 88 PRO A CA 1
ATOM 691 C C . PRO A 1 88 ? -12.898 5.375 -3.312 1 40.22 88 PRO A C 1
ATOM 693 O O . PRO A 1 88 ? -12.102 5.938 -2.555 1 40.22 88 PRO A O 1
ATOM 696 N N . SER A 1 89 ? -13.531 4.848 -2.383 1 37.94 89 SER A N 1
ATOM 697 C CA . SER A 1 89 ? -12.602 4.105 -1.534 1 37.94 89 SER A CA 1
ATOM 698 C C . SER A 1 89 ? -11.516 3.424 -2.363 1 37.94 89 SER A C 1
ATOM 700 O O . SER A 1 89 ? -11.766 3.016 -3.5 1 37.94 89 SER A O 1
ATOM 702 N N . ILE A 1 90 ? -10.375 3.871 -2.229 1 36.38 90 ILE A N 1
ATOM 703 C CA . ILE A 1 90 ? -9.312 3.223 -2.988 1 36.38 90 ILE A CA 1
ATOM 704 C C . ILE A 1 90 ? -9.641 1.743 -3.176 1 36.38 90 ILE A C 1
ATOM 706 O O . ILE A 1 90 ? -9.547 1.215 -4.285 1 36.38 90 ILE A O 1
ATOM 710 N N . LEU A 1 91 ? -9.953 1.144 -2.021 1 34.56 91 LEU A N 1
ATOM 711 C CA . LEU A 1 91 ? -10.336 -0.263 -2.072 1 34.56 91 LEU A CA 1
ATOM 712 C C . LEU A 1 91 ? -11.664 -0.439 -2.795 1 34.56 91 LEU A C 1
ATOM 714 O O . LEU A 1 91 ? -11.828 -1.378 -3.576 1 34.56 91 LEU A O 1
ATOM 718 N N . LYS A 1 92 ? -12.633 0.491 -2.457 1 37 92 LYS A N 1
ATOM 719 C CA . LYS A 1 92 ? -13.914 0.423 -3.148 1 37 92 LYS A CA 1
ATOM 720 C C . LYS A 1 92 ? -13.75 0.68 -4.645 1 37 92 LYS A C 1
ATOM 722 O O . LYS A 1 92 ? -14.43 0.063 -5.465 1 37 92 LYS A O 1
ATOM 727 N N . THR A 1 93 ? -12.984 1.692 -4.988 1 37.19 93 THR A N 1
ATOM 728 C CA . THR A 1 93 ? -12.727 1.93 -6.402 1 37.19 93 THR A CA 1
ATOM 729 C C . THR A 1 93 ? -12.117 0.69 -7.055 1 37.19 93 THR A C 1
ATOM 731 O O . THR A 1 93 ? -12.422 0.379 -8.211 1 37.19 93 THR A O 1
ATOM 734 N N . LEU A 1 94 ? -11.25 0.112 -6.395 1 33.41 94 LEU A N 1
ATOM 735 C CA . LEU A 1 94 ? -10.688 -1.139 -6.891 1 33.41 94 LEU A CA 1
ATOM 736 C C . LEU A 1 94 ? -11.75 -2.229 -6.953 1 33.41 94 LEU A C 1
ATOM 738 O O . LEU A 1 94 ? -11.727 -3.078 -7.848 1 33.41 94 LEU A O 1
ATOM 742 N N . LEU A 1 95 ? -12.617 -2.344 -5.941 1 32.5 95 LEU A N 1
ATOM 743 C CA . LEU A 1 95 ? -13.625 -3.395 -5.852 1 32.5 95 LEU A CA 1
ATOM 744 C C . LEU A 1 95 ? -14.867 -3.023 -6.652 1 32.5 95 LEU A C 1
ATOM 746 O O . LEU A 1 95 ? -15.633 -3.902 -7.062 1 32.5 95 LEU A O 1
ATOM 750 N N . SER A 1 96 ? -15.5 -1.809 -6.516 1 32.44 96 SER A N 1
ATOM 751 C CA . SER A 1 96 ? -16.781 -1.525 -7.16 1 32.44 96 SER A CA 1
ATOM 752 C C . SER A 1 96 ? -16.625 -1.4 -8.672 1 32.44 96 SER A C 1
ATOM 754 O O . SER A 1 96 ? -15.758 -0.659 -9.156 1 32.44 96 SER A O 1
ATOM 756 N N . GLU A 1 97 ? -16.953 -2.428 -9.383 1 30.59 97 GLU A N 1
ATOM 757 C CA . GLU A 1 97 ? -17.188 -2.453 -10.828 1 30.59 97 GLU A CA 1
ATOM 758 C C . GLU A 1 97 ? -17.688 -1.104 -11.328 1 30.59 97 GLU A C 1
ATOM 760 O O . GLU A 1 97 ? -17.609 -0.812 -12.523 1 30.59 97 GLU A O 1
ATOM 765 N N . ASP A 1 98 ? -18.703 -0.444 -10.727 1 26.81 98 ASP A N 1
ATOM 766 C CA . ASP A 1 98 ? -19.469 0.674 -11.281 1 26.81 98 ASP A CA 1
ATOM 767 C C . ASP A 1 98 ? -18.625 1.952 -11.289 1 26.81 98 ASP A C 1
ATOM 769 O O . ASP A 1 98 ? -17.766 2.145 -10.422 1 26.81 98 ASP A O 1
ATOM 773 N N . LYS A 1 99 ? -18.719 2.729 -12.438 1 29.27 99 LYS A N 1
ATOM 774 C CA . LYS A 1 99 ? -18.219 4.035 -12.859 1 29.27 99 LYS A CA 1
ATOM 775 C C . LYS A 1 99 ? -18.297 5.043 -11.719 1 29.27 99 LYS A C 1
ATOM 777 O O . LYS A 1 99 ? -19.375 5.594 -11.445 1 29.27 99 LYS A O 1
ATOM 782 N N . VAL A 1 100 ? -18.062 4.949 -10.547 1 30.41 100 VAL A N 1
ATOM 783 C CA . VAL A 1 100 ? -18.406 6.273 -10.047 1 30.41 100 VAL A CA 1
ATOM 784 C C . VAL A 1 100 ? -17.672 7.34 -10.859 1 30.41 100 VAL A C 1
ATOM 786 O O . VAL A 1 100 ? -16.438 7.422 -10.82 1 30.41 100 VAL A O 1
ATOM 789 N N . ALA A 1 101 ? -18.141 7.633 -12 1 26.34 101 ALA A N 1
ATOM 790 C CA . ALA A 1 101 ? -17.969 8.852 -12.789 1 26.34 101 ALA A CA 1
ATOM 791 C C . ALA A 1 101 ? -17.75 10.062 -11.883 1 26.34 101 ALA A C 1
ATOM 793 O O . ALA A 1 101 ? -18.625 10.406 -11.078 1 26.34 101 ALA A O 1
ATOM 794 N N . TYR A 1 102 ? -16.609 10.172 -11.266 1 29.02 102 TYR A N 1
ATOM 795 C CA . TYR A 1 102 ? -16.5 11.555 -10.812 1 29.02 102 TYR A CA 1
ATOM 796 C C . TYR A 1 102 ? -17.219 12.492 -11.773 1 29.02 102 TYR A C 1
ATOM 798 O O . TYR A 1 102 ? -16.984 12.461 -12.984 1 29.02 102 TYR A O 1
ATOM 806 N N . GLU A 1 103 ? -18.484 12.703 -11.766 1 28.64 103 GLU A N 1
ATOM 807 C CA . GLU A 1 103 ? -19.062 13.805 -12.523 1 28.64 103 GLU A CA 1
ATOM 808 C C . GLU A 1 103 ? -18.094 14.984 -12.625 1 28.64 103 GLU A C 1
ATOM 810 O O . GLU A 1 103 ? -17.453 15.344 -11.641 1 28.64 103 GLU A O 1
ATOM 815 N N . ASP A 1 104 ? -17.719 15.297 -13.906 1 29.41 104 ASP A N 1
ATOM 816 C CA . ASP A 1 104 ? -16.984 16.375 -14.555 1 29.41 104 ASP A CA 1
ATOM 817 C C . ASP A 1 104 ? -17.328 17.734 -13.945 1 29.41 104 ASP A C 1
ATOM 819 O O . ASP A 1 104 ? -18.094 18.5 -14.531 1 29.41 104 ASP A O 1
ATOM 823 N N . TYR A 1 105 ? -17.922 18.016 -12.812 1 27.98 105 TYR A N 1
ATOM 824 C CA . TYR A 1 105 ? -18.078 19.469 -12.891 1 27.98 105 TYR A CA 1
ATOM 825 C C . TYR A 1 105 ? -16.812 20.141 -13.367 1 27.98 105 TYR A C 1
ATOM 827 O O . TYR A 1 105 ? -15.742 19.953 -12.781 1 27.98 105 TYR A O 1
ATOM 835 N N . GLU A 1 106 ? -16.641 20.359 -14.703 1 29.48 106 GLU A N 1
ATOM 836 C CA . GLU A 1 106 ? -15.836 21.297 -15.484 1 29.48 106 GLU A CA 1
ATOM 837 C C . GLU A 1 106 ? -15.734 22.656 -14.805 1 29.48 106 GLU A C 1
ATOM 839 O O . GLU A 1 106 ? -15.523 23.672 -15.469 1 29.48 106 GLU A O 1
ATOM 844 N N . ASP A 1 107 ? -16.359 23.156 -13.734 1 29.5 107 ASP A N 1
ATOM 845 C CA . ASP A 1 107 ? -16.094 24.578 -13.719 1 29.5 107 ASP A CA 1
ATOM 846 C C . ASP A 1 107 ? -14.633 24.875 -14.039 1 29.5 107 ASP A C 1
ATOM 848 O O . ASP A 1 107 ? -13.727 24.234 -13.5 1 29.5 107 ASP A O 1
ATOM 852 N N . GLU A 1 108 ? -14.281 25.531 -15.273 1 30.7 108 GLU A N 1
ATOM 853 C CA . GLU A 1 108 ? -13.141 26.172 -15.922 1 30.7 108 GLU A CA 1
ATOM 854 C C . GLU A 1 108 ? -12.094 26.609 -14.891 1 30.7 108 GLU A C 1
ATOM 856 O O . GLU A 1 108 ? -10.891 26.562 -15.172 1 30.7 108 GLU A O 1
ATOM 861 N N . GLU A 1 109 ? -12.43 27.734 -14.211 1 29.39 109 GLU A N 1
ATOM 862 C CA . GLU A 1 109 ? -11.5 28.672 -13.602 1 29.39 109 GLU A CA 1
ATOM 863 C C . GLU A 1 109 ? -10.656 28 -12.523 1 29.39 109 GLU A C 1
ATOM 865 O O . GLU A 1 109 ? -9.656 28.547 -12.07 1 29.39 109 GLU A O 1
ATOM 870 N N . ALA A 1 110 ? -11.375 27.5 -11.555 1 31.25 110 ALA A N 1
ATOM 871 C CA . ALA A 1 110 ? -10.578 27.219 -10.367 1 31.25 110 ALA A CA 1
ATOM 872 C C . ALA A 1 110 ? -9.695 25.984 -10.578 1 31.25 110 ALA A C 1
ATOM 874 O O . ALA A 1 110 ? -10.188 24.922 -10.953 1 31.25 110 ALA A O 1
ATOM 875 N N . GLY A 1 111 ? -8.422 25.781 -10.945 1 35.97 111 GLY A N 1
ATOM 876 C CA . GLY A 1 111 ? -7.207 25 -11.094 1 35.97 111 GLY A CA 1
ATOM 877 C C . GLY A 1 111 ? -7.328 23.594 -10.516 1 35.97 111 GLY A C 1
ATOM 878 O O . GLY A 1 111 ? -7.004 22.609 -11.188 1 35.97 111 GLY A O 1
ATOM 879 N N . ASP A 1 112 ? -7.078 23.172 -9.008 1 41.44 112 ASP A N 1
ATOM 880 C CA . ASP A 1 112 ? -6.363 22.188 -8.203 1 41.44 112 ASP A CA 1
ATOM 881 C C . ASP A 1 112 ? -7.219 20.938 -7.973 1 41.44 112 ASP A C 1
ATOM 883 O O . ASP A 1 112 ? -6.883 19.859 -8.445 1 41.44 112 ASP A O 1
ATOM 887 N N . LEU A 1 113 ? -7.605 20.484 -6.664 1 46.72 113 LEU A N 1
ATOM 888 C CA . LEU A 1 113 ? -8.016 19.312 -5.895 1 46.72 113 LEU A CA 1
ATOM 889 C C . LEU A 1 113 ? -9.445 18.906 -6.246 1 46.72 113 LEU A C 1
ATOM 891 O O . LEU A 1 113 ? -10.375 19.703 -6.105 1 46.72 113 LEU A O 1
ATOM 895 N N . LYS A 1 114 ? -9.672 17.828 -6.984 1 48.25 114 LYS A N 1
ATOM 896 C CA . LYS A 1 114 ? -10.992 17.266 -7.242 1 48.25 114 LYS A CA 1
ATOM 897 C C . LYS A 1 114 ? -11.695 16.875 -5.941 1 48.25 114 LYS A C 1
ATOM 899 O O . LYS A 1 114 ? -11.133 16.156 -5.121 1 48.25 114 LYS A O 1
ATOM 904 N N . ARG A 1 115 ? -12.875 17.594 -5.688 1 53.78 115 ARG A N 1
ATOM 905 C CA . ARG A 1 115 ? -13.586 17.391 -4.426 1 53.78 115 ARG A CA 1
ATOM 906 C C . ARG A 1 115 ? -14.852 16.578 -4.637 1 53.78 115 ARG A C 1
ATOM 908 O O . ARG A 1 115 ? -15.43 16.578 -5.727 1 53.78 115 ARG A O 1
ATOM 915 N N . TYR A 1 116 ? -15.195 15.703 -3.656 1 53.25 116 TYR A N 1
ATOM 916 C CA . TYR A 1 116 ? -16.375 14.844 -3.721 1 53.25 116 TYR A CA 1
ATOM 917 C C . TYR A 1 116 ? -17.656 15.648 -3.52 1 53.25 116 TYR A C 1
ATOM 919 O O . TYR A 1 116 ? -17.688 16.562 -2.688 1 53.25 116 TYR A O 1
ATOM 927 N N . THR A 1 117 ? -18.594 15.516 -4.508 1 55.22 117 THR A N 1
ATOM 928 C CA . THR A 1 117 ? -19.875 16.172 -4.336 1 55.22 117 THR A CA 1
ATOM 929 C C . THR A 1 117 ? -20.75 15.406 -3.352 1 55.22 117 THR A C 1
ATOM 931 O O . THR A 1 117 ? -20.703 14.18 -3.301 1 55.22 117 THR A O 1
ATOM 934 N N . GLU A 1 118 ? -21.359 16.078 -2.494 1 61 118 GLU A N 1
ATOM 935 C CA . GLU A 1 118 ? -22.281 15.5 -1.522 1 61 118 GLU A CA 1
ATOM 936 C C . GLU A 1 118 ? -23.469 14.844 -2.217 1 61 118 GLU A C 1
ATOM 938 O O . GLU A 1 118 ? -24 15.367 -3.201 1 61 118 GLU A O 1
ATOM 943 N N . ASN A 1 119 ? -23.578 13.562 -1.932 1 62.12 119 ASN A N 1
ATOM 944 C CA . ASN A 1 119 ? -24.75 12.828 -2.406 1 62.12 119 ASN A CA 1
ATOM 945 C C . ASN A 1 119 ? -25.797 12.648 -1.301 1 62.12 119 ASN A C 1
ATOM 947 O O . ASN A 1 119 ? -25.453 12.68 -0.116 1 62.12 119 ASN A O 1
ATOM 951 N N . ALA A 1 120 ? -26.969 12.648 -1.695 1 62.81 120 ALA A N 1
ATOM 952 C CA . ALA A 1 120 ? -28.078 12.477 -0.762 1 62.81 120 ALA A CA 1
ATOM 953 C C . ALA A 1 120 ? -27.906 11.211 0.073 1 62.81 120 ALA A C 1
ATOM 955 O O . ALA A 1 120 ? -28.406 11.125 1.196 1 62.81 120 ALA A O 1
ATOM 956 N N . GLU A 1 121 ? -27.125 10.352 -0.398 1 67.69 121 GLU A N 1
ATOM 957 C CA . GLU A 1 121 ? -26.953 9.07 0.294 1 67.69 121 GLU A CA 1
ATOM 958 C C . GLU A 1 121 ? -25.812 9.141 1.309 1 67.69 121 GLU A C 1
ATOM 960 O O . GLU A 1 121 ? -25.672 8.25 2.148 1 67.69 121 GLU A O 1
ATOM 965 N N . ASP A 1 122 ? -25.266 10.258 1.25 1 76.88 122 ASP A N 1
ATOM 966 C CA . ASP A 1 122 ? -24.156 10.406 2.189 1 76.88 122 ASP A CA 1
ATOM 967 C C . ASP A 1 122 ? -24.672 10.602 3.615 1 76.88 122 ASP A C 1
ATOM 969 O O . ASP A 1 122 ? -25.672 11.297 3.834 1 76.88 122 ASP A O 1
ATOM 973 N N . HIS A 1 123 ? -24.188 9.852 4.523 1 83.69 123 HIS A N 1
ATOM 974 C CA . HIS A 1 123 ? -24.594 10.023 5.914 1 83.69 123 HIS A CA 1
ATOM 975 C C . HIS A 1 123 ? -23.406 9.844 6.855 1 83.69 123 HIS A C 1
ATOM 977 O O . HIS A 1 123 ? -22.328 9.406 6.438 1 83.69 123 HIS A O 1
ATOM 983 N N . LEU A 1 124 ? -23.641 10.289 8.062 1 89.38 124 LEU A N 1
ATOM 984 C CA . LEU A 1 124 ? -22.625 10.18 9.102 1 89.38 124 LEU A CA 1
ATOM 985 C C . LEU A 1 124 ? -22.906 8.992 10.016 1 89.38 124 LEU A C 1
ATOM 987 O O . LEU A 1 124 ? -24.062 8.727 10.359 1 89.38 124 LEU A O 1
ATOM 991 N N . GLU A 1 125 ? -21.891 8.273 10.25 1 89.38 125 GLU A N 1
ATOM 992 C CA . GLU A 1 125 ? -21.953 7.188 11.219 1 89.38 125 GLU A CA 1
ATOM 993 C C . GLU A 1 125 ? -20.984 7.422 12.383 1 89.38 125 GLU A C 1
ATOM 995 O O . GLU A 1 125 ? -20.047 8.203 12.258 1 89.38 125 GLU A O 1
ATOM 1000 N N . PHE A 1 126 ? -21.359 6.855 13.469 1 90.88 126 PHE A N 1
ATOM 1001 C CA . PHE A 1 126 ? -20.547 6.953 14.68 1 90.88 126 PHE A CA 1
ATOM 1002 C C . PHE A 1 126 ? -20.172 5.57 15.195 1 90.88 126 PHE A C 1
ATOM 1004 O O . PHE A 1 126 ? -21.031 4.699 15.344 1 90.88 126 PHE A O 1
ATOM 1011 N N . GLU A 1 127 ? -18.844 5.367 15.344 1 87.62 127 GLU A N 1
ATOM 1012 C CA . GLU A 1 127 ? -18.344 4.074 15.805 1 87.62 127 GLU A CA 1
ATOM 1013 C C . GLU A 1 127 ? -17.797 4.164 17.234 1 87.62 127 GLU A C 1
ATOM 1015 O O . GLU A 1 127 ? -16.938 5 17.516 1 87.62 127 GLU A O 1
ATOM 1020 N N . CYS A 1 128 ? -18.344 3.379 18.062 1 81.88 128 CYS A N 1
ATOM 1021 C CA . CYS A 1 128 ? -17.922 3.26 19.453 1 81.88 128 CYS A CA 1
ATOM 1022 C C . CYS A 1 128 ? -17.984 1.812 19.922 1 81.88 128 CYS A C 1
ATOM 1024 O O . CYS A 1 128 ? -19.031 1.175 19.844 1 81.88 128 CYS A O 1
ATOM 1026 N N . ASP A 1 129 ? -16.891 1.293 20.5 1 74.19 129 ASP A N 1
ATOM 1027 C CA . ASP A 1 129 ? -16.828 -0.054 21.062 1 74.19 129 ASP A CA 1
ATOM 1028 C C . ASP A 1 129 ? -17.375 -1.086 20.078 1 74.19 129 ASP A C 1
ATOM 1030 O O . ASP A 1 129 ? -18.25 -1.886 20.438 1 74.19 129 ASP A O 1
ATOM 1034 N N . ASN A 1 130 ? -17.016 -1.032 18.859 1 70 130 ASN A N 1
ATOM 1035 C CA . ASN A 1 130 ? -17.344 -1.982 17.812 1 70 130 ASN A CA 1
ATOM 1036 C C . ASN A 1 130 ? -18.797 -1.858 17.375 1 70 130 ASN A C 1
ATOM 1038 O O . ASN A 1 130 ? -19.359 -2.783 16.781 1 70 130 ASN A O 1
ATOM 1042 N N . GLN A 1 131 ? -19.469 -0.883 17.812 1 77.25 131 GLN A N 1
ATOM 1043 C CA . GLN A 1 131 ? -20.828 -0.597 17.375 1 77.25 131 GLN A CA 1
ATOM 1044 C C . GLN A 1 131 ? -20.875 0.656 16.5 1 77.25 131 GLN A C 1
ATOM 1046 O O . GLN A 1 131 ? -20.047 1.562 16.672 1 77.25 131 GLN A O 1
ATOM 1051 N N . THR A 1 132 ? -21.812 0.584 15.531 1 84.31 132 THR A N 1
ATOM 1052 C CA . THR A 1 132 ? -21.953 1.72 14.625 1 84.31 132 THR A CA 1
ATOM 1053 C C . THR A 1 132 ? -23.406 2.219 14.609 1 84.31 132 THR A C 1
ATOM 1055 O O . THR A 1 132 ? -24.344 1.42 14.625 1 84.31 132 THR A O 1
ATOM 1058 N N . VAL A 1 133 ? -23.594 3.494 14.688 1 87.25 133 VAL A N 1
ATOM 1059 C CA . VAL A 1 133 ? -24.922 4.094 14.617 1 87.25 133 VAL A CA 1
ATOM 1060 C C . VAL A 1 133 ? -24.922 5.238 13.609 1 87.25 133 VAL A C 1
ATOM 1062 O O . VAL A 1 133 ? -23.906 5.895 13.398 1 87.25 133 VAL A O 1
ATOM 1065 N N . LYS A 1 134 ? -26.031 5.418 13.008 1 90.69 134 LYS A N 1
ATOM 1066 C CA . LYS A 1 134 ? -26.203 6.566 12.117 1 90.69 134 LYS A CA 1
ATOM 1067 C C . LYS A 1 134 ? -26.438 7.848 12.914 1 90.69 134 LYS A C 1
ATOM 1069 O O . LYS A 1 134 ? -27.109 7.828 13.945 1 90.69 134 LYS A O 1
ATOM 1074 N N . LEU A 1 135 ? -25.891 8.898 12.438 1 92.5 135 LEU A N 1
ATOM 1075 C CA . LEU A 1 135 ? -26 10.156 13.164 1 92.5 135 LEU A CA 1
ATOM 1076 C C . LEU A 1 135 ? -27.016 11.078 12.484 1 92.5 135 LEU A C 1
ATOM 1078 O O . LEU A 1 135 ? -27.062 11.148 11.25 1 92.5 135 LEU A O 1
ATOM 1082 N N . GLU A 1 136 ? -27.812 11.695 13.258 1 90.56 136 GLU A N 1
ATOM 1083 C CA . GLU A 1 136 ? -28.75 12.742 12.836 1 90.56 136 GLU A CA 1
ATOM 1084 C C . GLU A 1 136 ? -28.781 13.883 13.852 1 90.56 136 GLU A C 1
ATOM 1086 O O . GLU A 1 136 ? -28.234 13.766 14.945 1 90.56 136 GLU A O 1
ATOM 1091 N N . GLY A 1 137 ? -29.328 15.039 13.414 1 91.88 137 GLY A N 1
ATOM 1092 C CA . GLY A 1 137 ? -29.453 16.156 14.328 1 91.88 137 GLY A CA 1
ATOM 1093 C C . GLY A 1 137 ? -28.484 17.281 14.016 1 91.88 137 GLY A C 1
ATOM 1094 O O . GLY A 1 137 ? -28.328 17.672 12.859 1 91.88 137 GLY A O 1
ATOM 1095 N N . ASN A 1 138 ? -27.906 17.812 15.188 1 92.5 138 ASN A N 1
ATOM 1096 C CA . ASN A 1 138 ? -27.062 18.984 15.07 1 92.5 138 ASN A CA 1
ATOM 1097 C C . ASN A 1 138 ? -25.625 18.625 14.68 1 92.5 138 ASN A C 1
ATOM 1099 O O . ASN A 1 138 ? -24.688 18.969 15.383 1 92.5 138 ASN A O 1
ATOM 1103 N N . ILE A 1 139 ? -25.469 18 13.633 1 91.19 139 ILE A N 1
ATOM 1104 C CA . ILE A 1 139 ? -24.188 17.641 13.062 1 91.19 139 ILE A CA 1
ATOM 1105 C C . ILE A 1 139 ? -24.297 17.547 11.539 1 91.19 139 ILE A C 1
ATOM 1107 O O . ILE A 1 139 ? -25.297 17.078 11.016 1 91.19 139 ILE A O 1
ATOM 1111 N N . SER A 1 140 ? -23.359 18.141 10.922 1 87.06 140 SER A N 1
ATOM 1112 C CA . SER A 1 140 ? -23.375 18.125 9.461 1 87.06 140 SER A CA 1
ATOM 1113 C C . SER A 1 140 ? -22.109 17.469 8.898 1 87.06 140 SER A C 1
ATOM 1115 O O . SER A 1 140 ? -21.094 17.375 9.586 1 87.06 140 SER A O 1
ATOM 1117 N N . MET A 1 141 ? -22.25 17.031 7.707 1 83.38 141 MET A N 1
ATOM 1118 C CA . MET A 1 141 ? -21.141 16.422 6.992 1 83.38 141 MET A CA 1
ATOM 1119 C C . MET A 1 141 ? -19.984 17.406 6.848 1 83.38 141 MET A C 1
ATOM 1121 O O . MET A 1 141 ? -18.828 16.984 6.777 1 83.38 141 MET A O 1
ATOM 1125 N N . ASN A 1 142 ? -20.297 18.609 6.953 1 82 142 ASN A N 1
ATOM 1126 C CA . ASN A 1 142 ? -19.297 19.641 6.727 1 82 142 ASN A CA 1
ATOM 1127 C C . ASN A 1 142 ? -18.578 20.016 8.016 1 82 142 ASN A C 1
ATOM 1129 O O . ASN A 1 142 ? -17.625 20.797 7.996 1 82 142 ASN A O 1
ATOM 1133 N N . ASP A 1 143 ? -18.969 19.344 9.125 1 85.12 143 ASP A N 1
ATOM 1134 C CA . ASP A 1 143 ? -18.391 19.703 10.414 1 85.12 143 ASP A CA 1
ATOM 1135 C C . ASP A 1 143 ? -17.312 18.703 10.836 1 85.12 143 ASP A C 1
ATOM 1137 O O . ASP A 1 143 ? -16.641 18.891 11.852 1 85.12 143 ASP A O 1
ATOM 1141 N N . CYS A 1 144 ? -17.281 17.703 10.039 1 90.75 144 CYS A N 1
ATOM 1142 C CA . CYS A 1 144 ? -16.422 16.625 10.516 1 90.75 144 CYS A CA 1
ATOM 1143 C C . CYS A 1 144 ? -15.82 15.859 9.344 1 90.75 144 CYS A C 1
ATOM 1145 O O . CYS A 1 144 ? -16.078 16.188 8.188 1 90.75 144 CYS A O 1
ATOM 1147 N N . ALA A 1 145 ? -14.922 15.055 9.672 1 90.06 145 ALA A N 1
ATOM 1148 C CA . ALA A 1 145 ? -14.297 14.133 8.727 1 90.06 145 ALA A CA 1
ATOM 1149 C C . ALA A 1 145 ? -14.203 12.727 9.312 1 90.06 145 ALA A C 1
ATOM 1151 O O . ALA A 1 145 ? -14.312 12.547 10.531 1 90.06 145 ALA A O 1
ATOM 1152 N N . THR A 1 146 ? -14.117 11.805 8.414 1 88.75 146 THR A N 1
ATOM 1153 C CA . THR A 1 146 ? -13.898 10.438 8.875 1 88.75 146 THR A CA 1
ATOM 1154 C C . THR A 1 146 ? -12.648 10.352 9.742 1 88.75 146 THR A C 1
ATOM 1156 O O . THR A 1 146 ? -11.602 10.906 9.391 1 88.75 146 THR A O 1
ATOM 1159 N N . GLY A 1 147 ? -12.781 9.711 10.875 1 91.25 147 GLY A N 1
ATOM 1160 C CA . GLY A 1 147 ? -11.633 9.508 11.742 1 91.25 147 GLY A CA 1
ATOM 1161 C C . GLY A 1 147 ? -11.594 10.477 12.914 1 91.25 147 GLY A C 1
ATOM 1162 O O . GLY A 1 147 ? -10.805 10.305 13.844 1 91.25 147 GLY A O 1
ATOM 1163 N N . CYS A 1 148 ? -12.438 11.453 12.898 1 94.62 148 CYS A N 1
ATOM 1164 C CA . CYS A 1 148 ? -12.492 12.398 14.008 1 94.62 148 CYS A CA 1
ATOM 1165 C C . CYS A 1 148 ? -13.055 11.734 15.258 1 94.62 148 CYS A C 1
ATOM 1167 O O . CYS A 1 148 ? -14.055 11.008 15.188 1 94.62 148 CYS A O 1
ATOM 1169 N N . CYS A 1 149 ? -12.383 11.906 16.312 1 95.94 149 CYS A N 1
ATOM 1170 C CA . CYS A 1 149 ? -12.898 11.461 17.609 1 95.94 149 CYS A CA 1
ATOM 1171 C C . CYS A 1 149 ? -13.648 12.586 18.312 1 95.94 149 CYS A C 1
ATOM 1173 O O . CYS A 1 149 ? -13.18 13.727 18.328 1 95.94 149 CYS A O 1
ATOM 1175 N N . ALA A 1 150 ? -14.797 12.266 18.797 1 96.94 150 ALA A N 1
ATOM 1176 C CA . ALA A 1 150 ? -15.609 13.281 19.453 1 96.94 150 ALA A CA 1
ATOM 1177 C C . ALA A 1 150 ? -16.562 12.664 20.469 1 96.94 150 ALA A C 1
ATOM 1179 O O . ALA A 1 150 ? -16.766 11.445 20.484 1 96.94 150 ALA A O 1
ATOM 1180 N N . GLY A 1 151 ? -16.984 13.469 21.359 1 96.31 151 GLY A N 1
ATOM 1181 C CA . GLY A 1 151 ? -18.141 13.148 22.188 1 96.31 151 GLY A CA 1
ATOM 1182 C C . GLY A 1 151 ? -19.453 13.672 21.625 1 96.31 151 GLY A C 1
ATOM 1183 O O . GLY A 1 151 ? -19.531 14.828 21.219 1 96.31 151 GLY A O 1
ATOM 1184 N N . LEU A 1 152 ? -20.391 12.789 21.562 1 95.5 152 LEU A N 1
ATOM 1185 C CA . LEU A 1 152 ? -21.703 13.195 21.094 1 95.5 152 LEU A CA 1
ATOM 1186 C C . LEU A 1 152 ? -22.703 13.211 22.234 1 95.5 152 LEU A C 1
ATOM 1188 O O . LEU A 1 152 ? -22.938 12.188 22.891 1 95.5 152 LEU A O 1
ATOM 1192 N N . PHE A 1 153 ? -23.234 14.367 22.5 1 95.94 153 PHE A N 1
ATOM 1193 C CA . PHE A 1 153 ? -24.281 14.523 23.484 1 95.94 153 PHE A CA 1
ATOM 1194 C C . PHE A 1 153 ? -25.656 14.461 22.828 1 95.94 153 PHE A C 1
ATOM 1196 O O . PHE A 1 153 ? -25.938 15.195 21.875 1 95.94 153 PHE A O 1
ATOM 1203 N N . GLY A 1 154 ? -26.375 13.508 23.172 1 94.25 154 GLY A N 1
ATOM 1204 C CA . GLY A 1 154 ? -27.688 13.328 22.594 1 94.25 154 GLY A CA 1
ATOM 1205 C C . GLY A 1 154 ? -28.391 12.078 23.078 1 94.25 154 GLY A C 1
ATOM 1206 O O . GLY A 1 154 ? -28.188 11.656 24.219 1 94.25 154 GLY A O 1
ATOM 1207 N N . LYS A 1 155 ? -29.328 11.609 22.281 1 91.38 155 LYS A N 1
ATOM 1208 C CA . LYS A 1 155 ? -30.109 10.422 22.625 1 91.38 155 LYS A CA 1
ATOM 1209 C C . LYS A 1 155 ? -30.406 9.578 21.406 1 91.38 155 LYS A C 1
ATOM 1211 O O . LYS A 1 155 ? -30.156 10.008 20.266 1 91.38 155 LYS A O 1
ATOM 1216 N N . LEU A 1 156 ? -30.797 8.375 21.688 1 88.06 156 LEU A N 1
ATOM 1217 C CA . LEU A 1 156 ? -31.219 7.52 20.578 1 88.06 156 LEU A CA 1
ATOM 1218 C C . LEU A 1 156 ? -32.5 8.047 19.953 1 88.06 156 LEU A C 1
ATOM 1220 O O . LEU A 1 156 ? -33.438 8.438 20.656 1 88.06 156 LEU A O 1
ATOM 1224 N N . GLY A 1 157 ? -32.406 8.094 18.609 1 81.75 157 GLY A N 1
ATOM 1225 C CA . GLY A 1 157 ? -33.594 8.57 17.906 1 81.75 157 GLY A CA 1
ATOM 1226 C C . GLY A 1 157 ? -34.75 7.57 17.891 1 81.75 157 GLY A C 1
ATOM 1227 O O . GLY A 1 157 ? -34.625 6.488 18.484 1 81.75 157 GLY A O 1
ATOM 1228 N N . ASP A 1 158 ? -35.719 8.023 17.297 1 77.19 158 ASP A N 1
ATOM 1229 C CA . ASP A 1 158 ? -36.938 7.195 17.188 1 77.19 158 ASP A CA 1
ATOM 1230 C C . ASP A 1 158 ? -36.688 5.996 16.281 1 77.19 158 ASP A C 1
ATOM 1232 O O . ASP A 1 158 ? -37.188 4.902 16.531 1 77.19 158 ASP A O 1
ATOM 1236 N N . GLU A 1 159 ? -35.844 6.262 15.305 1 77.62 159 GLU A N 1
ATOM 1237 C CA . GLU A 1 159 ? -35.5 5.176 14.391 1 77.62 159 GLU A CA 1
ATOM 1238 C C . GLU A 1 159 ? -34.344 4.332 14.945 1 77.62 159 GLU A C 1
ATOM 1240 O O . GLU A 1 159 ? -33.406 4.863 15.531 1 77.62 159 GLU A O 1
ATOM 1245 N N . ASP A 1 160 ? -34.531 3.111 14.812 1 77.44 160 ASP A N 1
ATOM 1246 C CA . ASP A 1 160 ? -33.5 2.197 15.312 1 77.44 160 ASP A CA 1
ATOM 1247 C C . ASP A 1 160 ? -32.156 2.428 14.602 1 77.44 160 ASP A C 1
ATOM 1249 O O . ASP A 1 160 ? -32.125 2.578 13.383 1 77.44 160 ASP A O 1
ATOM 1253 N N . GLY A 1 161 ? -31.172 2.6 15.344 1 83.06 161 GLY A N 1
ATOM 1254 C CA . GLY A 1 161 ? -29.812 2.699 14.812 1 83.06 161 GLY A CA 1
ATOM 1255 C C . GLY A 1 161 ? -29.406 4.125 14.5 1 83.06 161 GLY A C 1
ATOM 1256 O O . GLY A 1 161 ? -28.422 4.348 13.789 1 83.06 161 GLY A O 1
ATOM 1257 N N . VAL A 1 162 ? -30.312 5.004 15 1 89.94 162 VAL A N 1
ATOM 1258 C CA . VAL A 1 162 ? -29.984 6.398 14.727 1 89.94 162 VAL A CA 1
ATOM 1259 C C . VAL A 1 162 ? -29.719 7.133 16.047 1 89.94 162 VAL A C 1
ATOM 1261 O O . VAL A 1 162 ? -30.484 6.98 17 1 89.94 162 VAL A O 1
ATOM 1264 N N . PHE A 1 163 ? -28.719 7.832 16.188 1 92.38 163 PHE A N 1
ATOM 1265 C CA . PHE A 1 163 ? -28.375 8.688 17.312 1 92.38 163 PHE A CA 1
ATOM 1266 C C . PHE A 1 163 ? -28.641 10.148 16.984 1 92.38 163 PHE A C 1
ATOM 1268 O O . PHE A 1 163 ? -28.109 10.68 16.016 1 92.38 163 PHE A O 1
ATOM 1275 N N . GLU A 1 164 ? -29.453 10.773 17.719 1 93.69 164 GLU A N 1
ATOM 1276 C CA . GLU A 1 164 ? -29.781 12.188 17.531 1 93.69 164 GLU A CA 1
ATOM 1277 C C . GLU A 1 164 ? -28.812 13.086 18.312 1 93.69 164 GLU A C 1
ATOM 1279 O O . GLU A 1 164 ? -28.906 13.188 19.531 1 93.69 164 GLU A O 1
ATOM 1284 N N . VAL A 1 165 ? -28.078 13.805 17.594 1 95.19 165 VAL A N 1
ATOM 1285 C CA . VAL A 1 165 ? -27.031 14.609 18.203 1 95.19 165 VAL A CA 1
ATOM 1286 C C . VAL A 1 165 ? -27.578 15.977 18.594 1 95.19 165 VAL A C 1
ATOM 1288 O O . VAL A 1 165 ? -28.172 16.672 17.781 1 95.19 165 VAL A O 1
ATOM 1291 N N . ILE A 1 166 ? -27.391 16.312 19.812 1 94.69 166 ILE A N 1
ATOM 1292 C CA . ILE A 1 166 ? -27.734 17.656 20.312 1 94.69 166 ILE A CA 1
ATOM 1293 C C . ILE A 1 166 ? -26.516 18.562 20.234 1 94.69 166 ILE A C 1
ATOM 1295 O O . ILE A 1 166 ? -26.609 19.703 19.781 1 94.69 166 ILE A O 1
ATOM 1299 N N . ARG A 1 167 ? -25.375 17.969 20.641 1 95.38 167 ARG A N 1
ATOM 1300 C CA . ARG A 1 167 ? -24.125 18.734 20.625 1 95.38 167 ARG A CA 1
ATOM 1301 C C . ARG A 1 167 ? -22.938 17.812 20.406 1 95.38 167 ARG A C 1
ATOM 1303 O O . ARG A 1 167 ? -22.875 16.719 20.953 1 95.38 167 ARG A O 1
ATOM 1310 N N . VAL A 1 168 ? -22.031 18.344 19.625 1 96.38 168 VAL A N 1
ATOM 1311 C CA . VAL A 1 168 ? -20.781 17.641 19.406 1 96.38 168 VAL A CA 1
ATOM 1312 C C . VAL A 1 168 ? -19.688 18.219 20.297 1 96.38 168 VAL A C 1
ATOM 1314 O O . VAL A 1 168 ? -19.547 19.453 20.391 1 96.38 168 VAL A O 1
ATOM 1317 N N . ILE A 1 169 ? -19.016 17.406 20.984 1 96.69 169 ILE A N 1
ATOM 1318 C CA . ILE A 1 169 ? -17.922 17.828 21.859 1 96.69 169 ILE A CA 1
ATOM 1319 C C . ILE A 1 169 ? -16.594 17.359 21.297 1 96.69 169 ILE A C 1
ATOM 1321 O O . ILE A 1 169 ? -16.297 16.156 21.266 1 96.69 169 ILE A O 1
ATOM 1325 N N . TRP A 1 170 ? -15.844 18.297 20.891 1 96.56 170 TRP A N 1
ATOM 1326 C CA . TRP A 1 170 ? -14.531 17.984 20.359 1 96.56 170 TRP A CA 1
ATOM 1327 C C . TRP A 1 170 ? -13.492 17.906 21.469 1 96.56 170 TRP A C 1
ATOM 1329 O O . TRP A 1 170 ? -13.734 18.344 22.594 1 96.56 170 TRP A O 1
ATOM 1339 N N . PRO A 1 171 ? -12.32 17.25 21.188 1 96.69 171 PRO A N 1
ATOM 1340 C CA . PRO A 1 171 ? -11.266 17.219 22.203 1 96.69 171 PRO A CA 1
ATOM 1341 C C . PRO A 1 171 ? -10.789 18.609 22.609 1 96.69 171 PRO A C 1
ATOM 1343 O O . PRO A 1 171 ? -10.727 19.516 21.781 1 96.69 171 PRO A O 1
ATOM 1346 N N . LYS A 1 172 ? -10.469 18.688 23.828 1 95.12 172 LYS A N 1
ATOM 1347 C CA . LYS A 1 172 ? -9.938 19.953 24.328 1 95.12 172 LYS A CA 1
ATOM 1348 C C . LYS A 1 172 ? -8.617 20.312 23.641 1 95.12 172 LYS A C 1
ATOM 1350 O O . LYS A 1 172 ? -7.738 19.453 23.516 1 95.12 172 LYS A O 1
ATOM 1355 N N . ILE A 1 173 ? -8.578 21.516 23.188 1 93.69 173 ILE A N 1
ATOM 1356 C CA . ILE A 1 173 ? -7.359 22 22.547 1 93.69 173 ILE A CA 1
ATOM 1357 C C . ILE A 1 173 ? -6.266 22.188 23.594 1 93.69 173 ILE A C 1
ATOM 1359 O O . ILE A 1 173 ? -6.496 22.781 24.656 1 93.69 173 ILE A O 1
ATOM 1363 N N . ARG A 1 174 ? -5.184 21.578 23.312 1 89.06 174 ARG A N 1
ATOM 1364 C CA . ARG A 1 174 ? -4.051 21.719 24.234 1 89.06 174 ARG A CA 1
ATOM 1365 C C . ARG A 1 174 ? -3.141 22.875 23.797 1 89.06 174 ARG A C 1
ATOM 1367 O O . ARG A 1 174 ? -2.576 22.844 22.703 1 89.06 174 ARG A O 1
ATOM 1374 N N . VAL A 1 175 ? -3.053 23.859 24.641 1 84.25 175 VAL A N 1
ATOM 1375 C CA . VAL A 1 175 ? -2.25 25.031 24.344 1 84.25 175 VAL A CA 1
ATOM 1376 C C . VAL A 1 175 ? -1.023 25.062 25.25 1 84.25 175 VAL A C 1
ATOM 1378 O O . VAL A 1 175 ? -1.1 24.688 26.422 1 84.25 175 VAL A O 1
ATOM 1381 N N . GLU A 1 176 ? 0.068 25.031 24.672 1 72.44 176 GLU A N 1
ATOM 1382 C CA . GLU A 1 176 ? 1.225 25.328 25.516 1 72.44 176 GLU A CA 1
ATOM 1383 C C . GLU A 1 176 ? 1.466 26.828 25.609 1 72.44 176 GLU A C 1
ATOM 1385 O O . GLU A 1 176 ? 1.386 27.547 24.594 1 72.44 176 GLU A O 1
ATOM 1390 N N . PRO A 1 177 ? 1.553 27.281 26.844 1 60.62 177 PRO A N 1
ATOM 1391 C CA . PRO A 1 177 ? 1.812 28.719 26.984 1 60.62 177 PRO A CA 1
ATOM 1392 C C . PRO A 1 177 ? 3.064 29.172 26.234 1 60.62 177 PRO A C 1
ATOM 1394 O O . PRO A 1 177 ? 4.062 28.438 26.203 1 60.62 177 PRO A O 1
ATOM 1397 N N . ILE A 1 178 ? 2.838 29.984 25.203 1 57.56 178 ILE A N 1
ATOM 1398 C CA . ILE A 1 178 ? 3.965 30.578 24.5 1 57.56 178 ILE A CA 1
ATOM 1399 C C . ILE A 1 178 ? 4.867 31.328 25.484 1 57.56 178 ILE A C 1
ATOM 1401 O O . ILE A 1 178 ? 4.383 32.094 26.312 1 57.56 178 ILE A O 1
ATOM 1405 N N . ASP A 1 179 ? 5.957 30.828 25.844 1 56.38 179 ASP A N 1
ATOM 1406 C CA . ASP A 1 179 ? 6.883 31.672 26.578 1 56.38 179 ASP A CA 1
ATOM 1407 C C . ASP A 1 179 ? 7.301 32.875 25.75 1 56.38 179 ASP A C 1
ATOM 1409 O O . ASP A 1 179 ? 8.242 32.812 24.953 1 56.38 179 ASP A O 1
ATOM 1413 N N . LEU A 1 180 ? 6.398 33.719 25.5 1 52.5 180 LEU A N 1
ATOM 1414 C CA . LEU A 1 180 ? 6.641 34.938 24.734 1 52.5 180 LEU A CA 1
ATOM 1415 C C . LEU A 1 180 ? 7.852 35.688 25.281 1 52.5 180 LEU A C 1
ATOM 1417 O O . LEU A 1 180 ? 8.242 36.719 24.719 1 52.5 180 LEU A O 1
ATOM 1421 N N . LYS A 1 181 ? 8.234 35.375 26.484 1 52.56 181 LYS A N 1
ATOM 1422 C CA . LYS A 1 181 ? 9.375 36.156 26.953 1 52.56 181 LYS A CA 1
ATOM 1423 C C . LYS A 1 181 ? 10.562 36 26.016 1 52.56 181 LYS A C 1
ATOM 1425 O O . LYS A 1 181 ? 11.602 36.656 26.203 1 52.56 181 LYS A O 1
ATOM 1430 N N . MET A 1 182 ? 10.492 35 25.203 1 52.72 182 MET A N 1
ATOM 1431 C CA . MET A 1 182 ? 11.766 34.781 24.516 1 52.72 182 MET A CA 1
ATOM 1432 C C . MET A 1 182 ? 11.992 35.844 23.438 1 52.72 182 MET A C 1
ATOM 1434 O O . MET A 1 182 ? 11.039 36.312 22.828 1 52.72 182 MET A O 1
ATOM 1438 N N . LYS A 1 183 ? 13.133 36.438 23.531 1 55.84 183 LYS A N 1
ATOM 1439 C CA . LYS A 1 183 ? 13.766 37.562 22.859 1 55.84 183 LYS A CA 1
ATOM 1440 C C . LYS A 1 183 ? 13.5 37.531 21.344 1 55.84 183 LYS A C 1
ATOM 1442 O O . LYS A 1 183 ? 13.773 36.531 20.703 1 55.84 183 LYS A O 1
ATOM 1447 N N . MET A 1 184 ? 12.438 38.375 21 1 63.06 184 MET A N 1
ATOM 1448 C CA . MET A 1 184 ? 12.117 38.656 19.594 1 63.06 184 MET A CA 1
ATOM 1449 C C . MET A 1 184 ? 13.367 39.031 18.828 1 63.06 184 MET A C 1
ATOM 1451 O O . MET A 1 184 ? 13.992 40.062 19.109 1 63.06 184 MET A O 1
ATOM 1455 N N . ARG A 1 185 ? 14.031 38.031 18.453 1 72.5 185 ARG A N 1
ATOM 1456 C CA . ARG A 1 185 ? 15.188 38.281 17.594 1 72.5 185 ARG A CA 1
ATOM 1457 C C . ARG A 1 185 ? 14.75 38.656 16.188 1 72.5 185 ARG A C 1
ATOM 1459 O O . ARG A 1 185 ? 13.656 38.312 15.75 1 72.5 185 ARG A O 1
ATOM 1466 N N . LYS A 1 186 ? 15.523 39.625 15.734 1 81.88 186 LYS A N 1
ATOM 1467 C CA . LYS A 1 186 ? 15.328 39.969 14.328 1 81.88 186 LYS A CA 1
ATOM 1468 C C . LYS A 1 186 ? 15.75 38.844 13.414 1 81.88 186 LYS A C 1
ATOM 1470 O O . LYS A 1 186 ? 16.922 38.719 13.055 1 81.88 186 LYS A O 1
ATOM 1475 N N . SER A 1 187 ? 14.852 37.906 13.242 1 89.06 187 SER A N 1
ATOM 1476 C CA . SER A 1 187 ? 15.109 36.75 12.398 1 89.06 187 SER A CA 1
ATOM 1477 C C . SER A 1 187 ? 13.875 36.375 11.578 1 89.06 187 SER A C 1
ATOM 1479 O O . SER A 1 187 ? 12.75 36.656 11.992 1 89.06 187 SER A O 1
ATOM 1481 N N . VAL A 1 188 ? 14.172 35.938 10.391 1 92.56 188 VAL A N 1
ATOM 1482 C CA . VAL A 1 188 ? 13.094 35.562 9.484 1 92.56 188 VAL A CA 1
ATOM 1483 C C . VAL A 1 188 ? 13.242 34.094 9.086 1 92.56 188 VAL A C 1
ATOM 1485 O O . VAL A 1 188 ? 14.352 33.594 8.875 1 92.56 188 VAL A O 1
ATOM 1488 N N . ILE A 1 189 ? 12.125 33.406 9.117 1 95.06 189 ILE A N 1
ATOM 1489 C CA . ILE A 1 189 ? 12.094 32.031 8.609 1 95.06 189 ILE A CA 1
ATOM 1490 C C . ILE A 1 189 ? 11.359 31.984 7.273 1 95.06 189 ILE A C 1
ATOM 1492 O O . ILE A 1 189 ? 10.328 32.656 7.105 1 95.06 189 ILE A O 1
ATOM 1496 N N . ALA A 1 190 ? 11.953 31.281 6.328 1 96.69 190 ALA A N 1
ATOM 1497 C CA . ALA A 1 190 ? 11.328 31.141 5.016 1 96.69 190 ALA A CA 1
ATOM 1498 C C . ALA A 1 190 ? 10.75 29.734 4.832 1 96.69 190 ALA A C 1
ATOM 1500 O O . ALA A 1 190 ? 11.305 28.766 5.348 1 96.69 190 ALA A O 1
ATOM 1501 N N . PHE A 1 191 ? 9.609 29.641 4.164 1 97.88 191 PHE A N 1
ATOM 1502 C CA . PHE A 1 191 ? 8.961 28.375 3.859 1 97.88 191 PHE A CA 1
ATOM 1503 C C . PHE A 1 191 ? 8.68 28.266 2.365 1 97.88 191 PHE A C 1
ATOM 1505 O O . PHE A 1 191 ? 8.234 29.219 1.732 1 97.88 191 PHE A O 1
ATOM 1512 N N . VAL A 1 192 ? 9.031 27.141 1.8 1 97.31 192 VAL A N 1
ATOM 1513 C CA . VAL A 1 192 ? 8.734 26.859 0.4 1 97.31 192 VAL A CA 1
ATOM 1514 C C . VAL A 1 192 ? 8.188 25.438 0.274 1 97.31 192 VAL A C 1
ATOM 1516 O O . VAL A 1 192 ? 8.508 24.562 1.083 1 97.31 192 VAL A O 1
ATOM 1519 N N . SER A 1 193 ? 7.23 25.25 -0.625 1 96.62 193 SER A N 1
ATOM 1520 C CA . SER A 1 193 ? 6.656 23.922 -0.784 1 96.62 193 SER A CA 1
ATOM 1521 C C . SER A 1 193 ? 6.566 23.531 -2.256 1 96.62 193 SER A C 1
ATOM 1523 O O . SER A 1 193 ? 6.434 24.391 -3.125 1 96.62 193 SER A O 1
ATOM 1525 N N . GLY A 1 194 ? 6.734 22.203 -2.52 1 94.62 194 GLY A N 1
ATOM 1526 C CA . GLY A 1 194 ? 6.426 21.656 -3.832 1 94.62 194 GLY A CA 1
ATOM 1527 C C . GLY A 1 194 ? 7.402 22.094 -4.906 1 94.62 194 GLY A C 1
ATOM 1528 O O . GLY A 1 194 ? 7.004 22.656 -5.922 1 94.62 194 GLY A O 1
ATOM 1529 N N . LEU A 1 195 ? 8.688 21.859 -4.652 1 93.12 195 LEU A N 1
ATOM 1530 C CA . LEU A 1 195 ? 9.664 22.109 -5.699 1 93.12 195 LEU A CA 1
ATOM 1531 C C . LEU A 1 195 ? 9.422 21.203 -6.902 1 93.12 195 LEU A C 1
ATOM 1533 O O . LEU A 1 195 ? 9.578 21.641 -8.047 1 93.12 195 LEU A O 1
ATOM 1537 N N . GLU A 1 196 ? 9.102 20 -6.695 1 89.62 196 GLU A N 1
ATOM 1538 C CA . GLU A 1 196 ? 8.656 19.016 -7.668 1 89.62 196 GLU A CA 1
ATOM 1539 C C . GLU A 1 196 ? 9.617 18.922 -8.844 1 89.62 196 GLU A C 1
ATOM 1541 O O . GLU A 1 196 ? 9.203 19 -10 1 89.62 196 GLU A O 1
ATOM 1546 N N . LEU A 1 197 ? 10.852 18.672 -8.523 1 88.25 197 LEU A N 1
ATOM 1547 C CA . LEU A 1 197 ? 11.859 18.531 -9.57 1 88.25 197 LEU A CA 1
ATOM 1548 C C . LEU A 1 197 ? 11.688 17.203 -10.305 1 88.25 197 LEU A C 1
ATOM 1550 O O . LEU A 1 197 ? 11.539 16.156 -9.672 1 88.25 197 LEU A O 1
ATOM 1554 N N . SER A 1 198 ? 11.68 17.188 -11.539 1 81.31 198 SER A N 1
ATOM 1555 C CA . SER A 1 198 ? 11.453 15.992 -12.352 1 81.31 198 SER A CA 1
ATOM 1556 C C . SER A 1 198 ? 12.773 15.367 -12.797 1 81.31 198 SER A C 1
ATOM 1558 O O . SER A 1 198 ? 12.828 14.18 -13.117 1 81.31 198 SER A O 1
ATOM 1560 N N . GLY A 1 199 ? 13.75 16.094 -12.789 1 77.19 199 GLY A N 1
ATOM 1561 C CA . GLY A 1 199 ? 15.008 15.641 -13.352 1 77.19 199 GLY A CA 1
ATOM 1562 C C . GLY A 1 199 ? 15.211 16.078 -14.797 1 77.19 199 GLY A C 1
ATOM 1563 O O . GLY A 1 199 ? 16.328 15.992 -15.328 1 77.19 199 GLY A O 1
ATOM 1564 N N . ASP A 1 200 ? 14.172 16.547 -15.414 1 80.38 200 ASP A N 1
ATOM 1565 C CA . ASP A 1 200 ? 14.258 17.125 -16.75 1 80.38 200 ASP A CA 1
ATOM 1566 C C . ASP A 1 200 ? 14.609 18.609 -16.672 1 80.38 200 ASP A C 1
ATOM 1568 O O . ASP A 1 200 ? 13.859 19.406 -16.094 1 80.38 200 ASP A O 1
ATOM 1572 N N . LEU A 1 201 ? 15.672 18.938 -17.297 1 78.62 201 LEU A N 1
ATOM 1573 C CA . LEU A 1 201 ? 16.203 20.297 -17.203 1 78.62 201 LEU A CA 1
ATOM 1574 C C . LEU A 1 201 ? 15.211 21.297 -17.781 1 78.62 201 LEU A C 1
ATOM 1576 O O . LEU A 1 201 ? 15.078 22.406 -17.266 1 78.62 201 LEU A O 1
ATOM 1580 N N . GLU A 1 202 ? 14.578 20.953 -18.797 1 81.38 202 GLU A N 1
ATOM 1581 C CA . GLU A 1 202 ? 13.641 21.875 -19.422 1 81.38 202 GLU A CA 1
ATOM 1582 C C . GLU A 1 202 ? 12.43 22.109 -18.531 1 81.38 202 GLU A C 1
ATOM 1584 O O . GLU A 1 202 ? 11.977 23.25 -18.359 1 81.38 202 GLU A O 1
ATOM 1589 N N . GLU A 1 203 ? 12.008 21.109 -17.953 1 81.25 203 GLU A N 1
ATOM 1590 C CA . GLU A 1 203 ? 10.836 21.203 -17.094 1 81.25 203 GLU A CA 1
ATOM 1591 C C . GLU A 1 203 ? 11.18 21.875 -15.766 1 81.25 203 GLU A C 1
ATOM 1593 O O . GLU A 1 203 ? 10.359 22.609 -15.211 1 81.25 203 GLU A O 1
ATOM 1598 N N . ASP A 1 204 ? 12.375 21.625 -15.359 1 88.62 204 ASP A N 1
ATOM 1599 C CA . ASP A 1 204 ? 12.781 22.078 -14.031 1 88.62 204 ASP A CA 1
ATOM 1600 C C . ASP A 1 204 ? 13.391 23.469 -14.086 1 88.62 204 ASP A C 1
ATOM 1602 O O . ASP A 1 204 ? 13.664 24.078 -13.055 1 88.62 204 ASP A O 1
ATOM 1606 N N . ASN A 1 205 ? 13.594 24 -15.266 1 88.81 205 ASN A N 1
ATOM 1607 C CA . ASN A 1 205 ? 14.336 25.25 -15.43 1 88.81 205 ASN A CA 1
ATOM 1608 C C . ASN A 1 205 ? 13.688 26.391 -14.648 1 88.81 205 ASN A C 1
ATOM 1610 O O . ASN A 1 205 ? 14.383 27.172 -13.984 1 88.81 205 ASN A O 1
ATOM 1614 N N . GLY A 1 206 ? 12.398 26.609 -14.789 1 88.44 206 GLY A N 1
ATOM 1615 C CA . GLY A 1 206 ? 11.719 27.656 -14.055 1 88.44 206 GLY A CA 1
ATOM 1616 C C . GLY A 1 206 ? 11.914 27.562 -12.555 1 88.44 206 GLY A C 1
ATOM 1617 O O . GLY A 1 206 ? 12.242 28.562 -11.906 1 88.44 206 GLY A O 1
ATOM 1618 N N . THR A 1 207 ? 11.727 26.391 -12.055 1 90.69 207 THR A N 1
ATOM 1619 C CA . THR A 1 207 ? 11.859 26.156 -10.625 1 90.69 207 THR A CA 1
ATOM 1620 C C . THR A 1 207 ? 13.297 26.375 -10.164 1 90.69 207 THR A C 1
ATOM 1622 O O . THR A 1 207 ? 13.539 27.062 -9.164 1 90.69 207 THR A O 1
ATOM 1625 N N . ILE A 1 208 ? 14.211 25.859 -10.938 1 89.94 208 ILE A N 1
ATOM 1626 C CA . ILE A 1 208 ? 15.625 25.953 -10.578 1 89.94 208 ILE A CA 1
ATOM 1627 C C . ILE A 1 208 ? 16.078 27.406 -10.633 1 89.94 208 ILE A C 1
ATOM 1629 O O . ILE A 1 208 ? 16.703 27.906 -9.695 1 89.94 208 ILE A O 1
ATOM 1633 N N . SER A 1 209 ? 15.727 28.078 -11.727 1 91.19 209 SER A N 1
ATOM 1634 C CA . SER A 1 209 ? 16.141 29.453 -11.891 1 91.19 209 SER A CA 1
ATOM 1635 C C . SER A 1 209 ? 15.539 30.344 -10.805 1 91.19 209 SER A C 1
ATOM 1637 O O . SER A 1 209 ? 16.219 31.234 -10.281 1 91.19 209 SER A O 1
ATOM 1639 N N . SER A 1 210 ? 14.32 30.156 -10.492 1 91.69 210 SER A N 1
ATOM 1640 C CA . SER A 1 210 ? 13.656 30.953 -9.453 1 91.69 210 SER A CA 1
ATOM 1641 C C . SER A 1 210 ? 14.305 30.703 -8.094 1 91.69 210 SER A C 1
ATOM 1643 O O . SER A 1 210 ? 14.453 31.641 -7.301 1 91.69 210 SER A O 1
ATOM 1645 N N . PHE A 1 211 ? 14.57 29.516 -7.91 1 89.19 211 PHE A N 1
ATOM 1646 C CA . PHE A 1 211 ? 15.18 29.188 -6.625 1 89.19 211 PHE A CA 1
ATOM 1647 C C . PHE A 1 211 ? 16.594 29.75 -6.527 1 89.19 211 PHE A C 1
ATOM 1649 O O . PHE A 1 211 ? 17.016 30.188 -5.461 1 89.19 211 PHE A O 1
ATOM 1656 N N . GLU A 1 212 ? 17.344 29.719 -7.633 1 88.25 212 GLU A N 1
ATOM 1657 C CA . GLU A 1 212 ? 18.656 30.375 -7.684 1 88.25 212 GLU A CA 1
ATOM 1658 C C . GLU A 1 212 ? 18.531 31.875 -7.441 1 88.25 212 GLU A C 1
ATOM 1660 O O . GLU A 1 212 ? 19.375 32.469 -6.75 1 88.25 212 GLU A O 1
ATOM 1665 N N . TYR A 1 213 ? 17.516 32.375 -8.055 1 90.69 213 TYR A N 1
ATOM 1666 C CA . TYR A 1 213 ? 17.25 33.781 -7.828 1 90.69 213 TYR A CA 1
ATOM 1667 C C . TYR A 1 213 ? 17 34.062 -6.352 1 90.69 213 TYR A C 1
ATOM 1669 O O . TYR A 1 213 ? 17.438 35.094 -5.828 1 90.69 213 TYR A O 1
ATOM 1677 N N . PHE A 1 214 ? 16.281 33.281 -5.676 1 92.44 214 PHE A N 1
ATOM 1678 C CA . PHE A 1 214 ? 16.062 33.406 -4.238 1 92.44 214 PHE A CA 1
ATOM 1679 C C . PHE A 1 214 ? 17.391 33.406 -3.492 1 92.44 214 PHE A C 1
ATOM 1681 O O . PHE A 1 214 ? 17.609 34.219 -2.604 1 92.44 214 PHE A O 1
ATOM 1688 N N . GLY A 1 215 ? 18.281 32.469 -3.869 1 90.5 215 GLY A N 1
ATOM 1689 C CA . GLY A 1 215 ? 19.594 32.438 -3.254 1 90.5 215 GLY A CA 1
ATOM 1690 C C . GLY A 1 215 ? 20.375 33.719 -3.42 1 90.5 215 GLY A C 1
ATOM 1691 O O . GLY A 1 215 ? 21.031 34.188 -2.482 1 90.5 215 GLY A O 1
ATOM 1692 N N . GLU A 1 216 ? 20.297 34.25 -4.641 1 90.31 216 GLU A N 1
ATOM 1693 C CA . GLU A 1 216 ? 20.969 35.531 -4.91 1 90.31 216 GLU A CA 1
ATOM 1694 C C . GLU A 1 216 ? 20.344 36.656 -4.109 1 90.31 216 GLU A C 1
ATOM 1696 O O . GLU A 1 216 ? 21.047 37.5 -3.58 1 90.31 216 GLU A O 1
ATOM 1701 N N . TRP A 1 217 ? 19.094 36.594 -4.094 1 91 217 TRP A N 1
ATOM 1702 C CA . TRP A 1 217 ? 18.344 37.625 -3.355 1 91 217 TRP A CA 1
ATOM 1703 C C . TRP A 1 217 ? 18.719 37.594 -1.876 1 91 217 TRP A C 1
ATOM 1705 O O . TRP A 1 217 ? 18.828 38.656 -1.241 1 91 217 TRP A O 1
ATOM 1715 N N . LEU A 1 218 ? 18.891 36.469 -1.284 1 91.12 218 LEU A N 1
ATOM 1716 C CA . LEU A 1 218 ? 19.281 36.312 0.114 1 91.12 218 LEU A CA 1
ATOM 1717 C C . LEU A 1 218 ? 20.609 37.031 0.388 1 91.12 218 LEU A C 1
ATOM 1719 O O . LEU A 1 218 ? 20.797 37.625 1.451 1 91.12 218 LEU A O 1
ATOM 1723 N N . LYS A 1 219 ? 21.5 36.906 -0.56 1 88.38 219 LYS A N 1
ATOM 1724 C CA . LYS A 1 219 ? 22.812 37.531 -0.421 1 88.38 219 LYS A CA 1
ATOM 1725 C C . LYS A 1 219 ? 22.703 39.031 -0.482 1 88.38 219 LYS A C 1
ATOM 1727 O O . LYS A 1 219 ? 23.422 39.75 0.222 1 88.38 219 LYS A O 1
ATOM 1732 N N . GLU A 1 220 ? 21.828 39.438 -1.327 1 88.62 220 GLU A N 1
ATOM 1733 C CA . GLU A 1 220 ? 21.672 40.875 -1.518 1 88.62 220 GLU A CA 1
ATOM 1734 C C . GLU A 1 220 ? 20.922 41.5 -0.344 1 88.62 220 GLU A C 1
ATOM 1736 O O . GLU A 1 220 ? 21.219 42.656 0.056 1 88.62 220 GLU A O 1
ATOM 1741 N N . GLU A 1 221 ? 19.984 40.812 0.097 1 86.75 221 GLU A N 1
ATOM 1742 C CA . GLU A 1 221 ? 19.156 41.344 1.173 1 86.75 221 GLU A CA 1
ATOM 1743 C C . GLU A 1 221 ? 19.547 40.75 2.521 1 86.75 221 GLU A C 1
ATOM 1745 O O . GLU A 1 221 ? 18.719 40.219 3.246 1 86.75 221 GLU A O 1
ATOM 1750 N N . GLU A 1 222 ? 20.641 40.969 2.896 1 79.81 222 GLU A N 1
ATOM 1751 C CA . GLU A 1 222 ? 21.172 40.438 4.145 1 79.81 222 GLU A CA 1
ATOM 1752 C C . GLU A 1 222 ? 20.453 41.031 5.352 1 79.81 222 GLU A C 1
ATOM 1754 O O . GLU A 1 222 ? 20.359 40.375 6.398 1 79.81 222 GLU A O 1
ATOM 1759 N N . GLU A 1 223 ? 19.891 42.094 5.086 1 81.06 223 GLU A N 1
ATOM 1760 C CA . GLU A 1 223 ? 19.203 42.781 6.172 1 81.06 223 GLU A CA 1
ATOM 1761 C C . GLU A 1 223 ? 17.953 42.031 6.598 1 81.06 223 GLU A C 1
ATOM 1763 O O . GLU A 1 223 ? 17.469 42.219 7.723 1 81.06 223 GLU A O 1
ATOM 1768 N N . MET A 1 224 ? 17.453 41.25 5.711 1 84.62 224 MET A N 1
ATOM 1769 C CA . MET A 1 224 ? 16.25 40.469 6.031 1 84.62 224 MET A CA 1
ATOM 1770 C C . MET A 1 224 ? 16.562 39.375 7.062 1 84.62 224 MET A C 1
ATOM 1772 O O . MET A 1 224 ? 15.664 38.906 7.762 1 84.62 224 MET A O 1
ATOM 1776 N N . ASN A 1 225 ? 17.734 38.969 7.195 1 88.44 225 ASN A N 1
ATOM 1777 C CA . ASN A 1 225 ? 18.203 38.031 8.203 1 88.44 225 ASN A CA 1
ATOM 1778 C C . ASN A 1 225 ? 17.406 36.75 8.18 1 88.44 225 ASN A C 1
ATOM 1780 O O . ASN A 1 225 ? 16.875 36.312 9.211 1 88.44 225 ASN A O 1
ATOM 1784 N N . VAL A 1 226 ? 17.281 36.156 7.027 1 91.56 226 VAL A N 1
ATOM 1785 C CA . VAL A 1 226 ? 16.656 34.844 6.906 1 91.56 226 VAL A CA 1
ATOM 1786 C C . VAL A 1 226 ? 17.594 33.781 7.465 1 91.56 226 VAL A C 1
ATOM 1788 O O . VAL A 1 226 ? 18.688 33.562 6.93 1 91.56 226 VAL A O 1
ATOM 1791 N N . GLU A 1 227 ? 17.188 33.156 8.477 1 91.38 227 GLU A N 1
ATOM 1792 C CA . GLU A 1 227 ? 18.109 32.25 9.156 1 91.38 227 GLU A CA 1
ATOM 1793 C C . GLU A 1 227 ? 17.828 30.797 8.797 1 91.38 227 GLU A C 1
ATOM 1795 O O . GLU A 1 227 ? 18.688 29.922 8.953 1 91.38 227 GLU A O 1
ATOM 1800 N N . ARG A 1 228 ? 16.578 30.609 8.422 1 93.56 228 ARG A N 1
ATOM 1801 C CA . ARG A 1 228 ? 16.172 29.234 8.211 1 93.56 228 ARG A CA 1
ATOM 1802 C C . ARG A 1 228 ? 15.195 29.125 7.047 1 93.56 228 ARG A C 1
ATOM 1804 O O . ARG A 1 228 ? 14.328 29.984 6.871 1 93.56 228 ARG A O 1
ATOM 1811 N N . LEU A 1 229 ? 15.383 28.062 6.258 1 95.81 229 LEU A N 1
ATOM 1812 C CA . LEU A 1 229 ? 14.461 27.734 5.172 1 95.81 229 LEU A CA 1
ATOM 1813 C C . LEU A 1 229 ? 13.867 26.344 5.367 1 95.81 229 LEU A C 1
ATOM 1815 O O . LEU A 1 229 ? 14.602 25.359 5.539 1 95.81 229 LEU A O 1
ATOM 1819 N N . VAL A 1 230 ? 12.547 26.297 5.453 1 96.94 230 VAL A N 1
ATOM 1820 C CA . VAL A 1 230 ? 11.852 25.016 5.535 1 96.94 230 VAL A CA 1
ATOM 1821 C C . VAL A 1 230 ? 11.266 24.656 4.172 1 96.94 230 VAL A C 1
ATOM 1823 O O . VAL A 1 230 ? 10.445 25.391 3.623 1 96.94 230 VAL A O 1
ATOM 1826 N N . VAL A 1 231 ? 11.734 23.547 3.625 1 96.94 231 VAL A N 1
ATOM 1827 C CA . VAL A 1 231 ? 11.258 23.047 2.34 1 96.94 231 VAL A CA 1
ATOM 1828 C C . VAL A 1 231 ? 10.266 21.922 2.561 1 96.94 231 VAL A C 1
ATOM 1830 O O . VAL A 1 231 ? 10.633 20.859 3.068 1 96.94 231 VAL A O 1
ATOM 1833 N N . LEU A 1 232 ? 9.023 22.125 2.213 1 96.94 232 LEU A N 1
ATOM 1834 C CA . LEU A 1 232 ? 7.984 21.109 2.336 1 96.94 232 LEU A CA 1
ATOM 1835 C C . LEU A 1 232 ? 7.824 20.328 1.028 1 96.94 232 LEU A C 1
ATOM 1837 O O . LEU A 1 232 ? 7.609 20.938 -0.027 1 96.94 232 LEU A O 1
ATOM 1841 N N . GLY A 1 233 ? 7.965 19.047 1.13 1 93.12 233 GLY A N 1
ATOM 1842 C CA . GLY A 1 233 ? 7.855 18.219 -0.061 1 93.12 233 GLY A CA 1
ATOM 1843 C C . GLY A 1 233 ? 6.48 18.266 -0.698 1 93.12 233 GLY A C 1
ATOM 1844 O O . GLY A 1 233 ? 5.562 18.891 -0.161 1 93.12 233 GLY A O 1
ATOM 1845 N N . PRO A 1 234 ? 6.395 17.609 -1.8 1 89.62 234 PRO A N 1
ATOM 1846 C CA . PRO A 1 234 ? 7.43 16.812 -2.453 1 89.62 234 PRO A CA 1
ATOM 1847 C C . PRO A 1 234 ? 8.484 17.656 -3.16 1 89.62 234 PRO A C 1
ATOM 1849 O O . PRO A 1 234 ? 8.148 18.688 -3.756 1 89.62 234 PRO A O 1
ATOM 1852 N N . SER A 1 235 ? 9.688 17.328 -2.943 1 89.88 235 SER A N 1
ATOM 1853 C CA . SER A 1 235 ? 10.789 18.016 -3.619 1 89.88 235 SER A CA 1
ATOM 1854 C C . SER A 1 235 ? 11.023 17.438 -5.012 1 89.88 235 SER A C 1
ATOM 1856 O O . SER A 1 235 ? 11.492 18.141 -5.906 1 89.88 235 SER A O 1
ATOM 1858 N N . ILE A 1 236 ? 10.742 16.25 -5.16 1 82.88 236 ILE A N 1
ATOM 1859 C CA . ILE A 1 236 ? 10.938 15.57 -6.434 1 82.88 236 ILE A CA 1
ATOM 1860 C C . ILE A 1 236 ? 9.586 15.258 -7.07 1 82.88 236 ILE A C 1
ATOM 1862 O O . ILE A 1 236 ? 8.625 14.938 -6.371 1 82.88 236 ILE A O 1
ATOM 1866 N N . ASP A 1 237 ? 9.531 15.734 -8.281 1 68.56 237 ASP A N 1
ATOM 1867 C CA . ASP A 1 237 ? 8.281 15.531 -9 1 68.56 237 ASP A CA 1
ATOM 1868 C C . ASP A 1 237 ? 7.969 14.047 -9.156 1 68.56 237 ASP A C 1
ATOM 1870 O O . ASP A 1 237 ? 8.852 13.258 -9.492 1 68.56 237 ASP A O 1
ATOM 1874 N N . ASN A 1 238 ? 7.094 13.719 -8.312 1 51.59 238 ASN A N 1
ATOM 1875 C CA . ASN A 1 238 ? 6.617 12.344 -8.312 1 51.59 238 ASN A CA 1
ATOM 1876 C C . ASN A 1 238 ? 6.078 11.938 -9.68 1 51.59 238 ASN A C 1
ATOM 1878 O O . ASN A 1 238 ? 5.176 11.102 -9.773 1 51.59 238 ASN A O 1
ATOM 1882 N N . ASN A 1 239 ? 6.363 12.938 -10.531 1 44.34 239 ASN A N 1
ATOM 1883 C CA . ASN A 1 239 ? 5.711 12.219 -11.625 1 44.34 239 ASN A CA 1
ATOM 1884 C C . ASN A 1 239 ? 6.035 10.727 -11.594 1 44.34 239 ASN A C 1
ATOM 1886 O O . ASN A 1 239 ? 5.246 9.906 -12.07 1 44.34 239 ASN A O 1
ATOM 1890 N N . VAL A 1 240 ? 7.375 10.586 -11.367 1 34.25 240 VAL A N 1
ATOM 1891 C CA . VAL A 1 240 ? 7.988 9.273 -11.523 1 34.25 240 VAL A CA 1
ATOM 1892 C C . VAL A 1 240 ? 7.809 8.461 -10.234 1 34.25 240 VAL A C 1
ATOM 1894 O O . VAL A 1 240 ? 8 7.242 -10.234 1 34.25 240 VAL A O 1
ATOM 1897 N N . VAL A 1 241 ? 8.07 9.156 -9.023 1 32.5 241 VAL A N 1
ATOM 1898 C CA . VAL A 1 241 ? 8.289 8.352 -7.828 1 32.5 241 VAL A CA 1
ATOM 1899 C C . VAL A 1 241 ? 6.945 7.934 -7.234 1 32.5 241 VAL A C 1
ATOM 1901 O O . VAL A 1 241 ? 6.18 8.781 -6.762 1 32.5 241 VAL A O 1
ATOM 1904 N N . GLY A 1 242 ? 6.23 7.383 -7.703 1 30.41 242 GLY A N 1
ATOM 1905 C CA . GLY A 1 242 ? 4.961 6.918 -7.16 1 30.41 242 GLY A CA 1
ATOM 1906 C C . GLY A 1 242 ? 5.07 6.43 -5.727 1 30.41 242 GLY A C 1
ATOM 1907 O O . GLY A 1 242 ? 5.617 5.355 -5.473 1 30.41 242 GLY A O 1
ATOM 1908 N N . CYS A 1 243 ? 5.438 7.336 -4.816 1 28.94 243 CYS A N 1
ATOM 1909 C CA . CYS A 1 243 ? 5.785 7.043 -3.432 1 28.94 243 CYS A CA 1
ATOM 1910 C C . CYS A 1 243 ? 4.801 6.055 -2.818 1 28.94 243 CYS A C 1
ATOM 1912 O O . CYS A 1 243 ? 4.953 5.656 -1.661 1 28.94 243 CYS A O 1
ATOM 1914 N N . ASP A 1 244 ? 3.594 6.355 -2.875 1 28.78 244 ASP A N 1
ATOM 1915 C CA . ASP A 1 244 ? 2.709 5.52 -2.066 1 28.78 244 ASP A CA 1
ATOM 1916 C C . ASP A 1 244 ? 2.982 4.039 -2.307 1 28.78 244 ASP A C 1
ATOM 1918 O O . ASP A 1 244 ? 3.697 3.676 -3.246 1 28.78 244 ASP A O 1
ATOM 1922 N N . VAL A 1 245 ? 2.484 3.066 -1.809 1 29.53 245 VAL A N 1
ATOM 1923 C CA . VAL A 1 245 ? 2.711 1.688 -2.232 1 29.53 245 VAL A CA 1
ATOM 1924 C C . VAL A 1 245 ? 3.012 1.65 -3.729 1 29.53 245 VAL A C 1
ATOM 1926 O O . VAL A 1 245 ? 3.656 0.718 -4.215 1 29.53 245 VAL A O 1
ATOM 1929 N N . GLU A 1 246 ? 2.799 2.746 -4.414 1 30.14 246 GLU A N 1
ATOM 1930 C CA . GLU A 1 246 ? 2.941 3.193 -5.797 1 30.14 246 GLU A CA 1
ATOM 1931 C C . GLU A 1 246 ? 4.332 3.773 -6.051 1 30.14 246 GLU A C 1
ATOM 1933 O O . GLU A 1 246 ? 4.934 3.521 -7.094 1 30.14 246 GLU A O 1
ATOM 1938 N N . SER A 1 247 ? 4.945 4.578 -5.281 1 30.83 247 SER A N 1
ATOM 1939 C CA . SER A 1 247 ? 6.227 5.266 -5.41 1 30.83 247 SER A CA 1
ATOM 1940 C C . SER A 1 247 ? 7.391 4.297 -5.223 1 30.83 247 SER A C 1
ATOM 1942 O O . SER A 1 247 ? 8.414 4.414 -5.902 1 30.83 247 SER A O 1
ATOM 1944 N N . VAL A 1 248 ? 7.418 3.584 -4.199 1 29.91 248 VAL A N 1
ATOM 1945 C CA . VAL A 1 248 ? 8.484 2.611 -4.004 1 29.91 248 VAL A CA 1
ATOM 1946 C C . VAL A 1 248 ? 8.555 1.67 -5.207 1 29.91 248 VAL A C 1
ATOM 1948 O O . VAL A 1 248 ? 9.633 1.386 -5.719 1 29.91 248 VAL A O 1
ATOM 1951 N N . VAL A 1 249 ? 7.426 1.105 -5.66 1 30.17 249 VAL A N 1
ATOM 1952 C CA . VAL A 1 249 ? 7.262 0.3 -6.863 1 30.17 249 VAL A CA 1
ATOM 1953 C C . VAL A 1 249 ? 7.781 1.069 -8.078 1 30.17 249 VAL A C 1
ATOM 1955 O O . VAL A 1 249 ? 8.438 0.495 -8.953 1 30.17 249 VAL A O 1
ATOM 1958 N N . ARG A 1 250 ? 7.555 2.346 -8.219 1 31.62 250 ARG A N 1
ATOM 1959 C CA . ARG A 1 250 ? 8.047 3.242 -9.258 1 31.62 250 ARG A CA 1
ATOM 1960 C C . ARG A 1 250 ? 9.57 3.361 -9.203 1 31.62 250 ARG A C 1
ATOM 1962 O O . ARG A 1 250 ? 10.227 3.422 -10.242 1 31.62 250 ARG A O 1
ATOM 1969 N N . THR A 1 251 ? 10.133 3.527 -8.047 1 31.66 251 THR A N 1
ATOM 1970 C CA . THR A 1 251 ? 11.578 3.656 -7.953 1 31.66 251 THR A CA 1
ATOM 1971 C C . THR A 1 251 ? 12.266 2.375 -8.414 1 31.66 251 THR A C 1
ATOM 1973 O O . THR A 1 251 ? 13.32 2.426 -9.055 1 31.66 251 THR A O 1
ATOM 1976 N N . LEU A 1 252 ? 11.688 1.355 -7.965 1 29.47 252 LEU A N 1
ATOM 1977 C CA . LEU A 1 252 ? 12.328 0.092 -8.312 1 29.47 252 LEU A CA 1
ATOM 1978 C C . LEU A 1 252 ? 12.148 -0.216 -9.797 1 29.47 252 LEU A C 1
ATOM 1980 O O . LEU A 1 252 ? 12.953 -0.944 -10.383 1 29.47 252 LEU A O 1
ATOM 1984 N N . THR A 1 253 ? 10.93 0.096 -10.43 1 29.22 253 THR A N 1
ATOM 1985 C CA . THR A 1 253 ? 10.609 -0.152 -11.836 1 29.22 253 THR A CA 1
ATOM 1986 C C . THR A 1 253 ? 11.07 1.011 -12.711 1 29.22 253 THR A C 1
ATOM 1988 O O . THR A 1 253 ? 10.688 1.103 -13.875 1 29.22 253 THR A O 1
ATOM 1991 N N . LEU A 1 254 ? 11.445 2.076 -12.156 1 34.84 254 LEU A N 1
ATOM 1992 C CA . LEU A 1 254 ? 11.906 3.195 -12.977 1 34.84 254 LEU A CA 1
ATOM 1993 C C . LEU A 1 254 ? 12.844 2.715 -14.078 1 34.84 254 LEU A C 1
ATOM 1995 O O . LEU A 1 254 ? 13.734 1.9 -13.828 1 34.84 254 LEU A O 1
ATOM 1999 N N . SER A 1 255 ? 12.219 2.664 -15.273 1 34.47 255 SER A N 1
ATOM 2000 C CA . SER A 1 255 ? 13.133 2.461 -16.391 1 34.47 255 SER A CA 1
ATOM 2001 C C . SER A 1 255 ? 14.5 3.08 -16.109 1 34.47 255 SER A C 1
ATOM 2003 O O . SER A 1 255 ? 14.625 3.953 -15.25 1 34.47 255 SER A O 1
ATOM 2005 N N . ARG A 1 256 ? 15.453 2.465 -16.672 1 34.94 256 ARG A N 1
ATOM 2006 C CA . ARG A 1 256 ? 16.781 3.08 -16.641 1 34.94 256 ARG A CA 1
ATOM 2007 C C . ARG A 1 256 ? 16.672 4.594 -16.766 1 34.94 256 ARG A C 1
ATOM 2009 O O . ARG A 1 256 ? 17.391 5.332 -16.078 1 34.94 256 ARG A O 1
ATOM 2016 N N . GLN A 1 257 ? 15.828 5 -17.641 1 39.5 257 GLN A N 1
ATOM 2017 C CA . GLN A 1 257 ? 15.688 6.434 -17.859 1 39.5 257 GLN A CA 1
ATOM 2018 C C . GLN A 1 257 ? 14.961 7.109 -16.703 1 39.5 257 GLN A C 1
ATOM 2020 O O . GLN A 1 257 ? 15.352 8.195 -16.266 1 39.5 257 GLN A O 1
ATOM 2025 N N . ASP A 1 258 ? 13.969 6.418 -16.125 1 43.25 258 ASP A N 1
ATOM 2026 C CA . ASP A 1 258 ? 13.211 6.977 -15.008 1 43.25 258 ASP A CA 1
ATOM 2027 C C . ASP A 1 258 ? 14.047 6.98 -13.727 1 43.25 258 ASP A C 1
ATOM 2029 O O . ASP A 1 258 ? 13.992 7.934 -12.953 1 43.25 258 ASP A O 1
ATOM 2033 N N . LYS A 1 259 ? 14.688 5.906 -13.641 1 45.41 259 LYS A N 1
ATOM 2034 C CA . LYS A 1 259 ? 15.68 5.855 -12.57 1 45.41 259 LYS A CA 1
ATOM 2035 C C . LYS A 1 259 ? 16.703 6.973 -12.719 1 45.41 259 LYS A C 1
ATOM 2037 O O . LYS A 1 259 ? 17.125 7.582 -11.727 1 45.41 259 LYS A O 1
ATOM 2042 N N . GLN A 1 260 ? 17.031 7.156 -14.016 1 52.62 260 GLN A N 1
ATOM 2043 C CA . GLN A 1 260 ? 18 8.219 -14.281 1 52.62 260 GLN A CA 1
ATOM 2044 C C . GLN A 1 260 ? 17.422 9.586 -13.945 1 52.62 260 GLN A C 1
ATOM 2046 O O . GLN A 1 260 ? 18.109 10.445 -13.398 1 52.62 260 GLN A O 1
ATOM 2051 N N . MET A 1 261 ? 16.109 9.758 -14.18 1 57.44 261 MET A N 1
ATOM 2052 C CA . MET A 1 261 ? 15.477 11.047 -13.906 1 57.44 261 MET A CA 1
ATOM 2053 C C . MET A 1 261 ? 15.312 11.266 -12.406 1 57.44 261 MET A C 1
ATOM 2055 O O . MET A 1 261 ? 15.531 12.375 -11.914 1 57.44 261 MET A O 1
ATOM 2059 N N . SER A 1 262 ? 15.062 10.211 -11.781 1 61.31 262 SER A N 1
ATOM 2060 C CA . SER A 1 262 ? 14.945 10.336 -10.328 1 61.31 262 SER A CA 1
ATOM 2061 C C . SER A 1 262 ? 16.297 10.664 -9.695 1 61.31 262 SER A C 1
ATOM 2063 O O . SER A 1 262 ? 16.375 11.523 -8.812 1 61.31 262 SER A O 1
ATOM 2065 N N . THR A 1 263 ? 17.188 10.047 -10.336 1 68.5 263 THR A N 1
ATOM 2066 C CA . THR A 1 263 ? 18.531 10.312 -9.828 1 68.5 263 THR A CA 1
ATOM 2067 C C . THR A 1 263 ? 18.969 11.742 -10.164 1 68.5 263 THR A C 1
ATOM 2069 O O . THR A 1 263 ? 19.562 12.43 -9.328 1 68.5 263 THR A O 1
ATOM 2072 N N . LYS A 1 264 ? 18.609 12.211 -11.336 1 76.69 264 LYS A N 1
ATOM 2073 C CA . LYS A 1 264 ? 18.938 13.578 -11.742 1 76.69 264 LYS A CA 1
ATOM 2074 C C . LYS A 1 264 ? 18.188 14.594 -10.891 1 76.69 264 LYS A C 1
ATOM 2076 O O . LYS A 1 264 ? 18.75 15.625 -10.516 1 76.69 264 LYS A O 1
ATOM 2081 N N . ALA A 1 265 ? 17 14.266 -10.648 1 81.38 265 ALA A N 1
ATOM 2082 C CA . ALA A 1 265 ? 16.188 15.156 -9.82 1 81.38 265 ALA A CA 1
ATOM 2083 C C . ALA A 1 265 ? 16.781 15.297 -8.422 1 81.38 265 ALA A C 1
ATOM 2085 O O . ALA A 1 265 ? 16.875 16.406 -7.883 1 81.38 265 ALA A O 1
ATOM 2086 N N . LEU A 1 266 ? 17.203 14.211 -7.949 1 79.94 266 LEU A N 1
ATOM 2087 C CA . LEU A 1 266 ? 17.781 14.219 -6.617 1 79.94 266 LEU A CA 1
ATOM 2088 C C . LEU A 1 266 ? 19.109 14.992 -6.609 1 79.94 266 LEU A C 1
ATOM 2090 O O . LEU A 1 266 ? 19.391 15.719 -5.66 1 79.94 266 LEU A O 1
ATOM 2094 N N . THR A 1 267 ? 19.828 14.766 -7.602 1 81.44 267 THR A N 1
ATOM 2095 C CA . THR A 1 267 ? 21.094 15.484 -7.719 1 81.44 267 THR A CA 1
ATOM 2096 C C . THR A 1 267 ? 20.859 16.984 -7.793 1 81.44 267 THR A C 1
ATOM 2098 O O . THR A 1 267 ? 21.578 17.766 -7.172 1 81.44 267 THR A O 1
ATOM 2101 N N . MET A 1 268 ? 19.922 17.344 -8.555 1 86 268 MET A N 1
ATOM 2102 C CA . MET A 1 268 ? 19.578 18.766 -8.672 1 86 268 MET A CA 1
ATOM 2103 C C . MET A 1 268 ? 19.094 19.328 -7.34 1 86 268 MET A C 1
ATOM 2105 O O . MET A 1 268 ? 19.453 20.438 -6.957 1 86 268 MET A O 1
ATOM 2109 N N . LEU A 1 269 ? 18.25 18.562 -6.711 1 87 269 LEU A N 1
ATOM 2110 C CA . LEU A 1 269 ? 17.797 18.969 -5.391 1 87 269 LEU A CA 1
ATOM 2111 C C . LEU A 1 269 ? 18.969 19.172 -4.438 1 87 269 LEU A C 1
ATOM 2113 O O . LEU A 1 269 ? 19.016 20.156 -3.713 1 87 269 LEU A O 1
ATOM 2117 N N . ASP A 1 270 ? 19.781 18.203 -4.445 1 86.25 270 ASP A N 1
ATOM 2118 C CA . ASP A 1 270 ? 20.953 18.25 -3.586 1 86.25 270 ASP A CA 1
ATOM 2119 C C . ASP A 1 270 ? 21.797 19.5 -3.875 1 86.25 270 ASP A C 1
ATOM 2121 O O . ASP A 1 270 ? 22.266 20.156 -2.951 1 86.25 270 ASP A O 1
ATOM 2125 N N . LYS A 1 271 ? 21.969 19.828 -5.125 1 87.12 271 LYS A N 1
ATOM 2126 C CA . LYS A 1 271 ? 22.734 21 -5.531 1 87.12 271 LYS A CA 1
ATOM 2127 C C . LYS A 1 271 ? 22.078 22.297 -5.055 1 87.12 271 LYS A C 1
ATOM 2129 O O . LYS A 1 271 ? 22.734 23.172 -4.527 1 87.12 271 LYS A O 1
ATOM 2134 N N . ILE A 1 272 ? 20.828 22.406 -5.223 1 88.38 272 ILE A N 1
ATOM 2135 C CA . ILE A 1 272 ? 20.078 23.609 -4.875 1 88.38 272 ILE A CA 1
ATOM 2136 C C . ILE A 1 272 ? 20.125 23.828 -3.363 1 88.38 272 ILE A C 1
ATOM 2138 O O . ILE A 1 272 ? 20.344 24.938 -2.891 1 88.38 272 ILE A O 1
ATOM 2142 N N . ILE A 1 273 ? 19.891 22.797 -2.656 1 88.81 273 ILE A N 1
ATOM 2143 C CA . ILE A 1 273 ? 19.859 22.891 -1.201 1 88.81 273 ILE A CA 1
ATOM 2144 C C . ILE A 1 273 ? 21.25 23.219 -0.678 1 88.81 273 ILE A C 1
ATOM 2146 O O . ILE A 1 273 ? 21.422 24.078 0.193 1 88.81 273 ILE A O 1
ATOM 2150 N N . SER A 1 274 ? 22.219 22.547 -1.22 1 87.31 274 SER A N 1
ATOM 2151 C CA . SER A 1 274 ? 23.594 22.734 -0.777 1 87.31 274 SER A CA 1
ATOM 2152 C C . SER A 1 274 ? 24.062 24.156 -1.019 1 87.31 274 SER A C 1
ATOM 2154 O O . SER A 1 274 ? 24.859 24.703 -0.255 1 87.31 274 SER A O 1
ATOM 2156 N N . SER A 1 275 ? 23.594 24.766 -2.07 1 87 275 SER A N 1
ATOM 2157 C CA . SER A 1 275 ? 24.016 26.125 -2.426 1 87 275 SER A CA 1
ATOM 2158 C C . SER A 1 275 ? 23.516 27.141 -1.41 1 87 275 SER A C 1
ATOM 2160 O O . SER A 1 275 ? 24.047 28.25 -1.316 1 87 275 SER A O 1
ATOM 2162 N N . LEU A 1 276 ? 22.516 26.766 -0.644 1 89 276 LEU A N 1
ATOM 2163 C CA . LEU A 1 276 ? 21.922 27.703 0.303 1 89 276 LEU A CA 1
ATOM 2164 C C . LEU A 1 276 ? 22.484 27.5 1.703 1 89 276 LEU A C 1
ATOM 2166 O O . LEU A 1 276 ? 22.297 28.328 2.584 1 89 276 LEU A O 1
ATOM 2170 N N . THR A 1 277 ? 23.219 26.422 1.936 1 86.38 277 THR A N 1
ATOM 2171 C CA . THR A 1 277 ? 23.609 26 3.273 1 86.38 277 THR A CA 1
ATOM 2172 C C . THR A 1 277 ? 24.656 26.969 3.85 1 86.38 277 THR A C 1
ATOM 2174 O O . THR A 1 277 ? 24.859 27.016 5.066 1 86.38 277 THR A O 1
ATOM 2177 N N . ASP A 1 278 ? 25.25 27.734 2.953 1 83.69 278 ASP A N 1
ATOM 2178 C CA . ASP A 1 278 ? 26.234 28.719 3.432 1 83.69 278 ASP A CA 1
ATOM 2179 C C . ASP A 1 278 ? 25.531 29.938 4.031 1 83.69 278 ASP A C 1
ATOM 2181 O O . ASP A 1 278 ? 26.125 30.672 4.812 1 83.69 278 ASP A O 1
ATOM 2185 N N . GLN A 1 279 ? 24.312 30.094 3.738 1 85.06 279 GLN A N 1
ATOM 2186 C CA . GLN A 1 279 ? 23.594 31.297 4.129 1 85.06 279 GLN A CA 1
ATOM 2187 C C . GLN A 1 279 ? 22.594 31.016 5.246 1 85.06 279 GLN A C 1
ATOM 2189 O O . GLN A 1 279 ? 22.344 31.875 6.098 1 85.06 279 GLN A O 1
ATOM 2194 N N . LEU A 1 280 ? 22.062 29.906 5.199 1 89.44 280 LEU A N 1
ATOM 2195 C CA . LEU A 1 280 ? 21 29.625 6.16 1 89.44 280 LEU A CA 1
ATOM 2196 C C . LEU A 1 280 ? 20.875 28.141 6.414 1 89.44 280 LEU A C 1
ATOM 2198 O O . LEU A 1 280 ? 21.453 27.328 5.688 1 89.44 280 LEU A O 1
ATOM 2202 N N . ASP A 1 281 ? 20.141 27.781 7.551 1 91.31 281 ASP A N 1
ATOM 2203 C CA . ASP A 1 281 ? 19.781 26.391 7.836 1 91.31 281 ASP A CA 1
ATOM 2204 C C . ASP A 1 281 ? 18.609 25.922 6.977 1 91.31 281 ASP A C 1
ATOM 2206 O O . ASP A 1 281 ? 17.672 26.688 6.75 1 91.31 281 ASP A O 1
ATOM 2210 N N . VAL A 1 282 ? 18.75 24.734 6.496 1 93.19 282 VAL A N 1
ATOM 2211 C CA . VAL A 1 282 ? 17.688 24.25 5.613 1 93.19 282 VAL A CA 1
ATOM 2212 C C . VAL A 1 282 ? 17.062 22.984 6.191 1 93.19 282 VAL A C 1
ATOM 2214 O O . VAL A 1 282 ? 17.781 22.031 6.535 1 93.19 282 VAL A O 1
ATOM 2217 N N . ASP A 1 283 ? 15.773 22.984 6.422 1 94.38 283 ASP A N 1
ATOM 2218 C CA . ASP A 1 283 ? 15 21.797 6.809 1 94.38 283 ASP A CA 1
ATOM 2219 C C . ASP A 1 283 ? 14.18 21.266 5.637 1 94.38 283 ASP A C 1
ATOM 2221 O O . ASP A 1 283 ? 13.367 22 5.062 1 94.38 283 ASP A O 1
ATOM 2225 N N . VAL A 1 284 ? 14.445 20.031 5.309 1 93.5 284 VAL A N 1
ATOM 2226 C CA . VAL A 1 284 ? 13.727 19.438 4.188 1 93.5 284 VAL A CA 1
ATOM 2227 C C . VAL A 1 284 ? 12.758 18.359 4.699 1 93.5 284 VAL A C 1
ATOM 2229 O O . VAL A 1 284 ? 13.18 17.344 5.234 1 93.5 284 VAL A O 1
ATOM 2232 N N . SER A 1 285 ? 11.484 18.656 4.621 1 94.94 285 SER A N 1
ATOM 2233 C CA . SER A 1 285 ? 10.445 17.703 4.984 1 94.94 285 SER A CA 1
ATOM 2234 C C . SER A 1 285 ? 9.977 16.906 3.773 1 94.94 285 SER A C 1
ATOM 2236 O O . SER A 1 285 ? 9.836 17.453 2.678 1 94.94 285 SER A O 1
ATOM 2238 N N . ALA A 1 286 ? 9.695 15.664 3.984 1 87.31 286 ALA A N 1
ATOM 2239 C CA . ALA A 1 286 ? 9.289 14.789 2.889 1 87.31 286 ALA A CA 1
ATOM 2240 C C . ALA A 1 286 ? 7.852 15.062 2.467 1 87.31 286 ALA A C 1
ATOM 2242 O O . ALA A 1 286 ? 7.09 15.695 3.209 1 87.31 286 ALA A O 1
ATOM 2243 N N . GLY A 1 287 ? 7.523 14.805 1.324 1 86.81 287 GLY A N 1
ATOM 2244 C CA . GLY A 1 287 ? 6.176 14.75 0.784 1 86.81 287 GLY A CA 1
ATOM 2245 C C . GLY A 1 287 ? 5.918 13.523 -0.064 1 86.81 287 GLY A C 1
ATOM 2246 O O . GLY A 1 287 ? 6.855 12.805 -0.431 1 86.81 287 GLY A O 1
ATOM 2247 N N . VAL A 1 288 ? 4.656 13.258 -0.223 1 78.94 288 VAL A N 1
ATOM 2248 C CA . VAL A 1 288 ? 4.305 12.125 -1.069 1 78.94 288 VAL A CA 1
ATOM 2249 C C . VAL A 1 288 ? 4.895 12.312 -2.465 1 78.94 288 VAL A C 1
ATOM 2251 O O . VAL A 1 288 ? 4.641 13.328 -3.119 1 78.94 288 VAL A O 1
ATOM 2254 N N . GLY A 1 289 ? 5.793 11.438 -2.891 1 70.25 289 GLY A N 1
ATOM 2255 C CA . GLY A 1 289 ? 6.535 11.562 -4.137 1 70.25 289 GLY A CA 1
ATOM 2256 C C . GLY A 1 289 ? 8.039 11.57 -3.938 1 70.25 289 GLY A C 1
ATOM 2257 O O . GLY A 1 289 ? 8.789 11.242 -4.855 1 70.25 289 GLY A O 1
ATOM 2258 N N . ASP A 1 290 ? 8.484 12.031 -2.797 1 77.69 290 ASP A N 1
ATOM 2259 C CA . ASP A 1 290 ? 9.906 12.023 -2.441 1 77.69 290 ASP A CA 1
ATOM 2260 C C . ASP A 1 290 ? 10.406 10.602 -2.201 1 77.69 290 ASP A C 1
ATOM 2262 O O . ASP A 1 290 ? 9.609 9.672 -2.059 1 77.69 290 ASP A O 1
ATOM 2266 N N . PRO A 1 291 ? 11.695 10.398 -2.258 1 65.81 291 PRO A N 1
ATOM 2267 C CA . PRO A 1 291 ? 12.258 9.055 -2.086 1 65.81 291 PRO A CA 1
ATOM 2268 C C . PRO A 1 291 ? 12.172 8.555 -0.646 1 65.81 291 PRO A C 1
ATOM 2270 O O . PRO A 1 291 ? 13.203 8.312 -0.01 1 65.81 291 PRO A O 1
ATOM 2273 N N . CYS A 1 292 ? 11.023 8.398 -0.093 1 68 292 CYS A N 1
ATOM 2274 C CA . CYS A 1 292 ? 10.695 7.836 1.21 1 68 292 CYS A CA 1
ATOM 2275 C C . CYS A 1 292 ? 9.305 7.211 1.199 1 68 292 CYS A C 1
ATOM 2277 O O . CYS A 1 292 ? 8.617 7.23 0.176 1 68 292 CYS A O 1
ATOM 2279 N N . SER A 1 293 ? 8.953 6.609 2.312 1 61.47 293 SER A N 1
ATOM 2280 C CA . SER A 1 293 ? 7.625 6.016 2.41 1 61.47 293 SER A CA 1
ATOM 2281 C C . SER A 1 293 ? 6.535 7.066 2.236 1 61.47 293 SER A C 1
ATOM 2283 O O . SER A 1 293 ? 6.648 8.18 2.762 1 61.47 293 SER A O 1
ATOM 2285 N N . SER A 1 294 ? 5.574 6.691 1.45 1 68.88 294 SER A N 1
ATOM 2286 C CA . SER A 1 294 ? 4.445 7.598 1.265 1 68.88 294 SER A CA 1
ATOM 2287 C C . SER A 1 294 ? 3.441 7.469 2.406 1 68.88 294 SER A C 1
ATOM 2289 O O . SER A 1 294 ? 2.5 8.258 2.504 1 68.88 294 SER A O 1
ATOM 2291 N N . LEU A 1 295 ? 3.65 6.469 3.277 1 70.56 295 LEU A N 1
ATOM 2292 C CA . LEU A 1 295 ? 2.744 6.246 4.398 1 70.56 295 LEU A CA 1
ATOM 2293 C C . LEU A 1 295 ? 2.965 7.289 5.488 1 70.56 295 LEU A C 1
ATOM 2295 O O . LEU A 1 295 ? 4.102 7.535 5.898 1 70.56 295 LEU A O 1
ATOM 2299 N N . TRP A 1 296 ? 1.894 7.875 5.957 1 82.75 296 TRP A N 1
ATOM 2300 C CA . TRP A 1 296 ? 1.978 8.867 7.027 1 82.75 296 TRP A CA 1
ATOM 2301 C C . TRP A 1 296 ? 2.096 8.188 8.391 1 82.75 296 TRP A C 1
ATOM 2303 O O . TRP A 1 296 ? 1.482 7.145 8.625 1 82.75 296 TRP A O 1
ATOM 2313 N N . PRO A 1 297 ? 2.771 8.828 9.32 1 87.56 297 PRO A N 1
ATOM 2314 C CA . PRO A 1 297 ? 3.688 9.945 9.078 1 87.56 297 PRO A CA 1
ATOM 2315 C C . PRO A 1 297 ? 4.871 9.555 8.195 1 87.56 297 PRO A C 1
ATOM 2317 O O . PRO A 1 297 ? 5.395 8.445 8.312 1 87.56 297 PRO A O 1
ATOM 2320 N N . GLN A 1 298 ? 5.262 10.438 7.328 1 83.94 298 GLN A N 1
ATOM 2321 C CA . GLN A 1 298 ? 6.336 10.133 6.395 1 83.94 298 GLN A CA 1
ATOM 2322 C C . GLN A 1 298 ? 7.703 10.312 7.047 1 83.94 298 GLN A C 1
ATOM 2324 O O . GLN A 1 298 ? 7.949 11.328 7.711 1 83.94 298 GLN A O 1
ATOM 2329 N N . PRO A 1 299 ? 8.531 9.297 6.887 1 79.19 299 PRO A N 1
ATOM 2330 C CA . PRO A 1 299 ? 9.898 9.461 7.391 1 79.19 299 PRO A CA 1
ATOM 2331 C C . PRO A 1 299 ? 10.711 10.461 6.578 1 79.19 299 PRO A C 1
ATOM 2333 O O . PRO A 1 299 ? 10.297 10.859 5.484 1 79.19 299 PRO A O 1
ATOM 2336 N N . PRO A 1 300 ? 11.812 10.953 7.195 1 82 300 PRO A N 1
ATOM 2337 C CA . PRO A 1 300 ? 12.688 11.852 6.434 1 82 300 PRO A CA 1
ATOM 2338 C C . PRO A 1 300 ? 13.297 11.18 5.207 1 82 300 PRO A C 1
ATOM 2340 O O . PRO A 1 300 ? 13.438 9.953 5.172 1 82 300 PRO A O 1
ATOM 2343 N N . ILE A 1 301 ? 13.539 11.992 4.203 1 76.38 301 ILE A N 1
ATOM 2344 C CA . ILE A 1 301 ? 14.312 11.508 3.066 1 76.38 301 ILE A CA 1
ATOM 2345 C C . ILE A 1 301 ? 15.672 10.992 3.545 1 76.38 301 ILE A C 1
ATOM 2347 O O . IL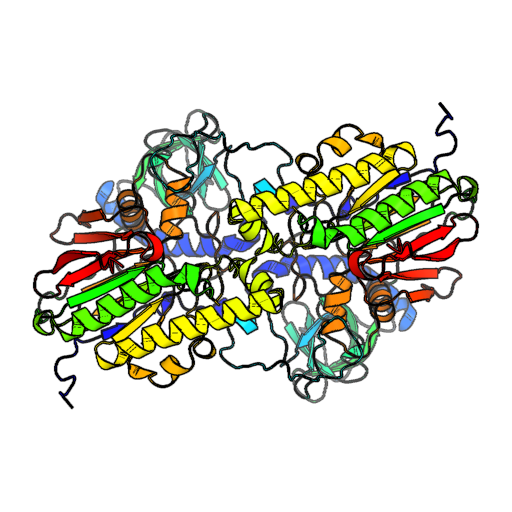E A 1 301 ? 16.312 11.625 4.387 1 76.38 301 ILE A O 1
ATOM 2351 N N . HIS A 1 302 ? 16.031 9.938 3.047 1 64.69 302 HIS A N 1
ATOM 2352 C CA . HIS A 1 302 ? 17.312 9.391 3.463 1 64.69 302 HIS A CA 1
ATOM 2353 C C . HIS A 1 302 ? 18.469 10.266 2.98 1 64.69 302 HIS A C 1
ATOM 2355 O O . HIS A 1 302 ? 18.453 10.75 1.846 1 64.69 302 HIS A O 1
ATOM 2361 N N . ARG A 1 303 ? 19.438 10.359 3.809 1 69.94 303 ARG A N 1
ATOM 2362 C CA . ARG A 1 303 ? 20.547 11.266 3.572 1 69.94 303 ARG A CA 1
ATOM 2363 C C . ARG A 1 303 ? 21.344 10.852 2.332 1 69.94 303 ARG A C 1
ATOM 2365 O O . ARG A 1 303 ? 21.938 11.695 1.66 1 69.94 303 ARG A O 1
ATOM 2372 N N . VAL A 1 304 ? 21.297 9.516 1.985 1 63.09 304 VAL A N 1
ATOM 2373 C CA . VAL A 1 304 ? 22.031 8.992 0.843 1 63.09 304 VAL A CA 1
ATOM 2374 C C . VAL A 1 304 ? 21.516 9.625 -0.446 1 63.09 304 VAL A C 1
ATOM 2376 O O . VAL A 1 304 ? 22.25 9.734 -1.431 1 63.09 304 VAL A O 1
ATOM 2379 N N . CYS A 1 305 ? 20.297 10.062 -0.315 1 68.94 305 CYS A N 1
ATOM 2380 C CA . CYS A 1 305 ? 19.672 10.648 -1.499 1 68.94 305 CYS A CA 1
ATOM 2381 C C . CYS A 1 305 ? 20.203 12.055 -1.752 1 68.94 305 CYS A C 1
ATOM 2383 O O . CYS A 1 305 ? 20.047 12.594 -2.85 1 68.94 305 CYS A O 1
ATOM 2385 N N . LEU A 1 306 ? 20.75 12.664 -0.77 1 76.62 306 LEU A N 1
ATOM 2386 C CA . LEU A 1 306 ? 21.297 14.016 -0.857 1 76.62 306 LEU A CA 1
ATOM 2387 C C . LEU A 1 306 ? 22.734 14.047 -0.383 1 76.62 306 LEU A C 1
ATOM 2389 O O . LEU A 1 306 ? 23.047 14.617 0.666 1 76.62 306 LEU A O 1
ATOM 2393 N N . PRO A 1 307 ? 23.578 13.477 -1.158 1 70.19 307 PRO A N 1
ATOM 2394 C CA . PRO A 1 307 ? 24.953 13.273 -0.695 1 70.19 307 PRO A CA 1
ATOM 2395 C C . PRO A 1 307 ? 25.688 14.586 -0.421 1 70.19 307 PRO A C 1
ATOM 2397 O O . PRO A 1 307 ? 26.516 14.656 0.487 1 70.19 307 PRO A O 1
ATOM 2400 N N . ARG A 1 308 ? 25.594 15.641 -1.186 1 76.25 308 ARG A N 1
ATOM 2401 C CA . ARG A 1 308 ? 26.25 16.922 -0.96 1 76.25 308 ARG A CA 1
ATOM 2402 C C . ARG A 1 308 ? 25.781 17.562 0.342 1 76.25 308 ARG A C 1
ATOM 2404 O O . ARG A 1 308 ? 26.594 18.109 1.094 1 76.25 308 ARG A O 1
ATOM 2411 N N . SER A 1 309 ? 24.469 17.469 0.479 1 70.06 309 SER A N 1
ATOM 2412 C CA . SER A 1 309 ? 23.859 18.047 1.668 1 70.06 309 SER A CA 1
ATOM 2413 C C . SER A 1 309 ? 24.188 17.25 2.918 1 70.06 309 SER A C 1
ATOM 2415 O O . SER A 1 309 ? 24.188 17.781 4.027 1 70.06 309 SER A O 1
ATOM 2417 N N . GLY A 1 310 ? 24.391 15.938 2.68 1 59.31 310 GLY A N 1
ATOM 2418 C CA . GLY A 1 310 ? 24.781 15.062 3.777 1 59.31 310 GLY A CA 1
ATOM 2419 C C . GLY A 1 310 ? 26.109 15.438 4.391 1 59.31 310 GLY A C 1
ATOM 2420 O O . GLY A 1 310 ? 26.328 15.242 5.59 1 59.31 310 GLY A O 1
ATOM 2421 N N . MET A 1 311 ? 27.016 16 3.541 1 56.22 311 MET A N 1
ATOM 2422 C CA . MET A 1 311 ? 28.328 16.422 4.016 1 56.22 311 MET A CA 1
ATOM 2423 C C . MET A 1 311 ? 28.219 17.672 4.895 1 56.22 311 MET A C 1
ATOM 2425 O O . MET A 1 311 ? 29.109 17.938 5.719 1 56.22 311 MET A O 1
ATOM 2429 N N . THR A 1 312 ? 27.281 18.406 4.715 1 60.59 312 THR A N 1
ATOM 2430 C CA . THR A 1 312 ? 27.016 19.578 5.547 1 60.59 312 THR A CA 1
ATOM 2431 C C . THR A 1 312 ? 25.906 19.281 6.559 1 60.59 312 THR A C 1
ATOM 2433 O O . THR A 1 312 ? 24.953 20.047 6.695 1 60.59 312 THR A O 1
ATOM 2436 N N . LYS A 1 313 ? 26 18.109 7.273 1 58.78 313 LYS A N 1
ATOM 2437 C CA . LYS A 1 313 ? 25 17.516 8.141 1 58.78 313 LYS A CA 1
ATOM 2438 C C . LYS A 1 313 ? 24.438 18.547 9.117 1 58.78 313 LYS A C 1
ATOM 2440 O O . LYS A 1 313 ? 23.266 18.453 9.516 1 58.78 313 LYS A O 1
ATOM 2445 N N . LYS A 1 314 ? 25.234 19.656 9.297 1 66.25 314 LYS A N 1
ATOM 2446 C CA . LYS A 1 314 ? 24.812 20.562 10.359 1 66.25 314 LYS A CA 1
ATOM 2447 C C . LYS A 1 314 ? 23.797 21.594 9.836 1 66.25 314 LYS A C 1
ATOM 2449 O O . LYS A 1 314 ? 22.969 22.078 10.594 1 66.25 314 LYS A O 1
ATOM 2454 N N . GLN A 1 315 ? 23.766 21.781 8.586 1 81.44 315 GLN A N 1
ATOM 2455 C CA . GLN A 1 315 ? 22.938 22.875 8.117 1 81.44 315 GLN A CA 1
ATOM 2456 C C . GLN A 1 315 ? 21.688 22.359 7.398 1 81.44 315 GLN A C 1
ATOM 2458 O O . GLN A 1 315 ? 20.734 23.094 7.168 1 81.44 315 GLN A O 1
ATOM 2463 N N . VAL A 1 316 ? 21.719 21.094 7.023 1 87.31 316 VAL A N 1
ATOM 2464 C CA . VAL A 1 316 ? 20.562 20.516 6.34 1 87.31 316 VAL A CA 1
ATOM 2465 C C . VAL A 1 316 ? 19.906 19.453 7.23 1 87.31 316 VAL A C 1
ATOM 2467 O O . VAL A 1 316 ? 20.531 18.453 7.578 1 87.31 316 VAL A O 1
ATOM 2470 N N . ASN A 1 317 ? 18.703 19.734 7.598 1 88.38 317 ASN A N 1
ATOM 2471 C CA . ASN A 1 317 ? 17.922 18.797 8.406 1 88.38 317 ASN A CA 1
ATOM 2472 C C . ASN A 1 317 ? 16.875 18.078 7.57 1 88.38 317 ASN A C 1
ATOM 2474 O O . ASN A 1 317 ? 15.977 18.719 7.008 1 88.38 317 ASN A O 1
ATOM 2478 N N . LEU A 1 318 ? 17.109 16.828 7.402 1 86.56 318 LEU A N 1
ATOM 2479 C CA . LEU A 1 318 ? 16.047 16.016 6.801 1 86.56 318 LEU A CA 1
ATOM 2480 C C . LEU A 1 318 ? 15.031 15.586 7.852 1 86.56 318 LEU A C 1
ATOM 2482 O O . LEU A 1 318 ? 15.398 14.953 8.844 1 86.56 318 LEU A O 1
ATOM 2486 N N . VAL A 1 319 ? 13.828 16 7.637 1 90.75 319 VAL A N 1
ATOM 2487 C CA . VAL A 1 319 ? 12.875 15.875 8.734 1 90.75 319 VAL A CA 1
ATOM 2488 C C . VAL A 1 319 ? 11.625 15.141 8.25 1 90.75 319 VAL A C 1
ATOM 2490 O O . VAL A 1 319 ? 11.484 14.859 7.055 1 90.75 319 VAL A O 1
ATOM 2493 N N . THR A 1 320 ? 10.742 14.773 9.156 1 91.5 320 THR A N 1
ATOM 2494 C CA . THR A 1 320 ? 9.539 13.992 8.875 1 91.5 320 THR A CA 1
ATOM 2495 C C . THR A 1 320 ? 8.438 14.883 8.297 1 91.5 320 THR A C 1
ATOM 2497 O O . THR A 1 320 ? 8.586 16.109 8.25 1 91.5 320 THR A O 1
ATOM 2500 N N . ASN A 1 321 ? 7.449 14.281 7.754 1 92.31 321 ASN A N 1
ATOM 2501 C CA . ASN A 1 321 ? 6.16 14.875 7.418 1 92.31 321 ASN A CA 1
ATOM 2502 C C . ASN A 1 321 ? 5.012 14.156 8.117 1 92.31 321 ASN A C 1
ATOM 2504 O O . ASN A 1 321 ? 4.695 13.016 7.789 1 92.31 321 ASN A O 1
ATOM 2508 N N . PRO A 1 322 ? 4.492 14.797 9.117 1 95.75 322 PRO A N 1
ATOM 2509 C CA . PRO A 1 322 ? 4.566 16.203 9.547 1 95.75 322 PRO A CA 1
ATOM 2510 C C . PRO A 1 322 ? 5.906 16.547 10.195 1 95.75 322 PRO A C 1
ATOM 2512 O O . PRO A 1 322 ? 6.684 15.648 10.539 1 95.75 322 PRO A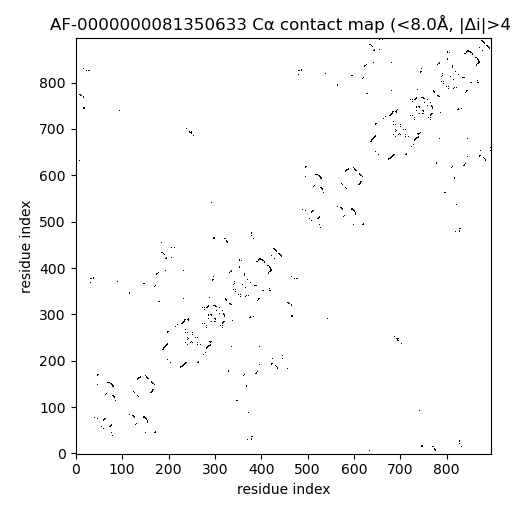 O 1
ATOM 2515 N N . TYR A 1 323 ? 6.176 17.859 10.109 1 96.81 323 TYR A N 1
ATOM 2516 C CA . TYR A 1 323 ? 7.387 18.406 10.711 1 96.81 323 TYR A CA 1
ATOM 2517 C C . TYR A 1 323 ? 7.043 19.453 11.773 1 96.81 323 TYR A C 1
ATOM 2519 O O . TYR A 1 323 ? 6.422 20.469 11.469 1 96.81 323 TYR A O 1
ATOM 2527 N N . GLU A 1 324 ? 7.355 19.094 13.023 1 95.25 324 GLU A N 1
ATOM 2528 C CA . GLU A 1 324 ? 7.145 20 14.156 1 95.25 324 GLU A CA 1
ATOM 2529 C C . GLU A 1 324 ? 8.469 20.469 14.75 1 95.25 324 GLU A C 1
ATOM 2531 O O . GLU A 1 324 ? 9.398 19.672 14.922 1 95.25 324 GLU A O 1
ATOM 2536 N N . PHE A 1 325 ? 8.617 21.812 14.953 1 93.31 325 PHE A N 1
ATOM 2537 C CA . PHE A 1 325 ? 9.844 22.328 15.539 1 93.31 325 PHE A CA 1
ATOM 2538 C C . PHE A 1 325 ? 9.578 23.609 16.328 1 93.31 325 PHE A C 1
ATOM 2540 O O . PHE A 1 325 ? 8.477 24.156 16.266 1 93.31 325 PHE A O 1
ATOM 2547 N N . SER A 1 326 ? 10.492 23.938 17.156 1 90.81 326 SER A N 1
ATOM 2548 C CA . SER A 1 326 ? 10.453 25.203 17.891 1 90.81 326 SER A CA 1
ATOM 2549 C C . SER A 1 326 ? 11.656 26.078 17.562 1 90.81 326 SER A C 1
ATOM 2551 O O . SER A 1 326 ? 12.773 25.578 17.406 1 90.81 326 SER A O 1
ATOM 2553 N N . LEU A 1 327 ? 11.414 27.25 17.219 1 89.81 327 LEU A N 1
ATOM 2554 C CA . LEU A 1 327 ? 12.445 28.25 17.016 1 89.81 327 LEU A CA 1
ATOM 2555 C C . LEU A 1 327 ? 12.234 29.453 17.922 1 89.81 327 LEU A C 1
ATOM 2557 O O . LEU A 1 327 ? 11.242 30.172 17.781 1 89.81 327 LEU A O 1
ATOM 2561 N N . ASP A 1 328 ? 13.109 29.641 18.906 1 86 328 ASP A N 1
ATOM 2562 C CA . ASP A 1 328 ? 13.039 30.719 19.891 1 86 328 ASP A CA 1
ATOM 2563 C C . ASP A 1 328 ? 11.727 30.656 20.656 1 86 328 ASP A C 1
ATOM 2565 O O . ASP A 1 328 ? 11.07 31.688 20.859 1 86 328 ASP A O 1
ATOM 2569 N N . GLY A 1 329 ? 11.258 29.469 20.875 1 83.56 329 GLY A N 1
ATOM 2570 C CA . GLY A 1 329 ? 10.086 29.266 21.719 1 83.56 329 GLY A CA 1
ATOM 2571 C C . GLY A 1 329 ? 8.789 29.234 20.922 1 83.56 329 GLY A C 1
ATOM 2572 O O . GLY A 1 329 ? 7.727 28.938 21.469 1 83.56 329 GLY A O 1
ATOM 2573 N N . ILE A 1 330 ? 8.875 29.594 19.688 1 88.44 330 ILE A N 1
ATOM 2574 C CA . ILE A 1 330 ? 7.695 29.547 18.828 1 88.44 330 ILE A CA 1
ATOM 2575 C C . ILE A 1 330 ? 7.562 28.156 18.219 1 88.44 330 ILE A C 1
ATOM 2577 O O . ILE A 1 330 ? 8.516 27.625 17.641 1 88.44 330 ILE A O 1
ATOM 2581 N N . ARG A 1 331 ? 6.43 27.562 18.391 1 91.56 331 ARG A N 1
ATOM 2582 C CA . ARG A 1 331 ? 6.199 26.203 17.906 1 91.56 331 ARG A CA 1
ATOM 2583 C C . ARG A 1 331 ? 5.559 26.219 16.531 1 91.56 331 ARG A C 1
ATOM 2585 O O . ARG A 1 331 ? 4.566 26.906 16.297 1 91.56 331 ARG A O 1
ATOM 2592 N N . PHE A 1 332 ? 6.184 25.438 15.617 1 94.5 332 PHE A N 1
ATOM 2593 C CA . PHE A 1 332 ? 5.711 25.312 14.242 1 94.5 332 PHE A CA 1
ATOM 2594 C C . PHE A 1 332 ? 5.32 23.891 13.922 1 94.5 332 PHE A C 1
ATOM 2596 O O . PHE A 1 332 ? 6.008 22.938 14.32 1 94.5 332 PHE A O 1
ATOM 2603 N N . LEU A 1 333 ? 4.172 23.719 13.344 1 97.25 333 LEU A N 1
ATOM 2604 C CA . LEU A 1 333 ? 3.76 22.453 12.758 1 97.25 333 LEU A CA 1
ATOM 2605 C C . LEU A 1 333 ? 3.553 22.594 11.25 1 97.25 333 LEU A C 1
ATOM 2607 O O . LEU A 1 333 ? 2.74 23.406 10.805 1 97.25 333 LEU A O 1
ATOM 2611 N N . THR A 1 334 ? 4.355 21.875 10.492 1 98.12 334 THR A N 1
ATOM 2612 C CA . THR A 1 334 ? 4.266 21.984 9.039 1 98.12 334 THR A CA 1
ATOM 2613 C C . THR A 1 334 ? 3.908 20.641 8.406 1 98.12 334 THR A C 1
ATOM 2615 O O . THR A 1 334 ? 4.293 19.594 8.914 1 98.12 334 THR A O 1
ATOM 2618 N N . THR A 1 335 ? 3.119 20.656 7.406 1 97.81 335 THR A N 1
ATOM 2619 C CA . THR A 1 335 ? 2.783 19.484 6.609 1 97.81 335 THR A CA 1
ATOM 2620 C C . THR A 1 335 ? 2.955 19.766 5.121 1 97.81 335 THR A C 1
ATOM 2622 O O . THR A 1 335 ? 2.867 20.922 4.691 1 97.81 335 THR A O 1
ATOM 2625 N N . SER A 1 336 ? 3.246 18.734 4.391 1 95 336 SER A N 1
ATOM 2626 C CA . SER A 1 336 ? 3.41 18.875 2.947 1 95 336 SER A CA 1
ATOM 2627 C C . SER A 1 336 ? 2.076 19.172 2.268 1 95 336 SER A C 1
ATOM 2629 O O . SER A 1 336 ? 2.043 19.719 1.164 1 95 336 SER A O 1
ATOM 2631 N N . GLY A 1 337 ? 0.937 18.797 2.889 1 95.12 337 GLY A N 1
ATOM 2632 C CA . GLY A 1 337 ? -0.33 19.266 2.346 1 95.12 337 GLY A CA 1
ATOM 2633 C C . GLY A 1 337 ? -1.292 18.125 2.025 1 95.12 337 GLY A C 1
ATOM 2634 O O . GLY A 1 337 ? -2.488 18.359 1.841 1 95.12 337 GLY A O 1
ATOM 2635 N N . GLU A 1 338 ? -0.844 16.844 2.002 1 90.31 338 GLU A N 1
ATOM 2636 C CA . GLU A 1 338 ? -1.717 15.734 1.649 1 90.31 338 GLU A CA 1
ATOM 2637 C C . GLU A 1 338 ? -2.871 15.602 2.639 1 90.31 338 GLU A C 1
ATOM 2639 O O . GLU A 1 338 ? -3.982 15.227 2.26 1 90.31 338 GLU A O 1
ATOM 2644 N N . ASN A 1 339 ? -2.545 15.898 3.896 1 93.81 339 ASN A N 1
ATOM 2645 C CA . ASN A 1 339 ? -3.576 15.789 4.922 1 93.81 339 ASN A CA 1
ATOM 2646 C C . ASN A 1 339 ? -4.723 16.766 4.668 1 93.81 339 ASN A C 1
ATOM 2648 O O . ASN A 1 339 ? -5.891 16.406 4.809 1 93.81 339 ASN A O 1
ATOM 2652 N N . ILE A 1 340 ? -4.391 17.953 4.266 1 95.06 340 ILE A N 1
ATOM 2653 C CA . ILE A 1 340 ? -5.395 18.969 4.02 1 95.06 340 ILE A CA 1
ATOM 2654 C C . ILE A 1 340 ? -6.094 18.703 2.688 1 95.06 340 ILE A C 1
ATOM 2656 O O . ILE A 1 340 ? -7.32 18.797 2.592 1 95.06 340 ILE A O 1
ATOM 2660 N N . ASP A 1 341 ? -5.34 18.312 1.688 1 88.44 341 ASP A N 1
ATOM 2661 C CA . ASP A 1 341 ? -5.926 17.984 0.392 1 88.44 341 ASP A CA 1
ATOM 2662 C C . ASP A 1 341 ? -6.969 16.875 0.53 1 88.44 341 ASP A C 1
ATOM 2664 O O . ASP A 1 341 ? -8.023 16.922 -0.103 1 88.44 341 ASP A O 1
ATOM 2668 N N . ASP A 1 342 ? -6.609 15.906 1.29 1 86.06 342 ASP A N 1
ATOM 2669 C CA . ASP A 1 342 ? -7.516 14.781 1.49 1 86.06 342 ASP A CA 1
ATOM 2670 C C . ASP A 1 342 ? -8.82 15.234 2.137 1 86.06 342 ASP A C 1
ATOM 2672 O O . ASP A 1 342 ? -9.898 14.734 1.796 1 86.06 342 ASP A O 1
ATOM 2676 N N . LEU A 1 343 ? -8.727 16.141 3.086 1 89.81 343 LEU A N 1
ATOM 2677 C CA . LEU A 1 343 ? -9.914 16.703 3.732 1 89.81 343 LEU A CA 1
ATOM 2678 C C . LEU A 1 343 ? -10.742 17.5 2.744 1 89.81 343 LEU A C 1
ATOM 2680 O O . LEU A 1 343 ? -11.977 17.422 2.742 1 89.81 343 LEU A O 1
ATOM 2684 N N . LEU A 1 344 ? -10.07 18.266 1.933 1 86.5 344 LEU A N 1
ATOM 2685 C CA . LEU A 1 344 ? -10.758 19.141 0.987 1 86.5 344 LEU A CA 1
ATOM 2686 C C . LEU A 1 344 ? -11.516 18.312 -0.055 1 86.5 344 LEU A C 1
ATOM 2688 O O . LEU A 1 344 ? -12.516 18.781 -0.601 1 86.5 344 LEU A O 1
ATOM 2692 N N . LYS A 1 345 ? -11.047 17.094 -0.299 1 77 345 LYS A N 1
ATOM 2693 C CA . LYS A 1 345 ? -11.742 16.219 -1.231 1 77 345 LYS A CA 1
ATOM 2694 C C . LYS A 1 345 ? -13.133 15.859 -0.716 1 77 345 LYS A C 1
ATOM 2696 O O . LYS A 1 345 ? -14.047 15.609 -1.505 1 77 345 LYS A O 1
ATOM 2701 N N . THR A 1 346 ? -13.258 15.852 0.536 1 73.94 346 THR A N 1
ATOM 2702 C CA . THR A 1 346 ? -14.492 15.344 1.131 1 73.94 346 THR A CA 1
ATOM 2703 C C . THR A 1 346 ? -15.469 16.484 1.401 1 73.94 346 THR A C 1
ATOM 2705 O O . THR A 1 346 ? -16.625 16.234 1.744 1 73.94 346 THR A O 1
ATOM 2708 N N . CYS A 1 347 ? -15.023 17.719 1.335 1 76.38 347 CYS A N 1
ATOM 2709 C CA . CYS A 1 347 ? -15.914 18.844 1.571 1 76.38 347 CYS A CA 1
ATOM 2710 C C . CYS A 1 347 ? -15.594 20 0.621 1 76.38 347 CYS A C 1
ATOM 2712 O O . CYS A 1 347 ? -14.547 20.641 0.749 1 76.38 347 CYS A O 1
ATOM 2714 N N . TRP A 1 348 ? -16.484 20.328 -0.179 1 72.25 348 TRP A N 1
ATOM 2715 C CA . TRP A 1 348 ? -16.266 21.344 -1.212 1 72.25 348 TRP A CA 1
ATOM 2716 C C . TRP A 1 348 ? -16.328 22.75 -0.623 1 72.25 348 TRP A C 1
ATOM 2718 O O . TRP A 1 348 ? -15.805 23.688 -1.214 1 72.25 348 TRP A O 1
ATOM 2728 N N . LYS A 1 349 ? -16.891 22.906 0.522 1 78.62 349 LYS A N 1
ATOM 2729 C CA . LYS A 1 349 ? -17.078 24.234 1.109 1 78.62 349 LYS A CA 1
ATOM 2730 C C . LYS A 1 349 ? -15.812 24.703 1.816 1 78.62 349 LYS A C 1
ATOM 2732 O O . LYS A 1 349 ? -15.664 25.891 2.094 1 78.62 349 LYS A O 1
ATOM 2737 N N . TRP A 1 350 ? -14.891 23.812 1.994 1 87.12 350 TRP A N 1
ATOM 2738 C CA . TRP A 1 350 ? -13.727 24.156 2.801 1 87.12 350 TRP A CA 1
ATOM 2739 C C . TRP A 1 350 ? -12.609 24.719 1.928 1 87.12 350 TRP A C 1
ATOM 2741 O O . TRP A 1 350 ? -12.375 24.219 0.822 1 87.12 350 TRP A O 1
ATOM 2751 N N . LYS A 1 351 ? -12.086 25.797 2.432 1 90.12 351 LYS A N 1
ATOM 2752 C CA . LYS A 1 351 ? -10.766 26.203 1.976 1 90.12 351 LYS A CA 1
ATOM 2753 C C . LYS A 1 351 ? -9.664 25.531 2.797 1 90.12 351 LYS A C 1
ATOM 2755 O O . LYS A 1 351 ? -9.953 24.828 3.768 1 90.12 351 LYS A O 1
ATOM 2760 N N . SER A 1 352 ? -8.438 25.734 2.33 1 94.19 352 SER A N 1
ATOM 2761 C CA . SER A 1 352 ? -7.324 25.094 3.023 1 94.19 352 SER A CA 1
ATOM 2762 C C . SER A 1 352 ? -7.285 25.5 4.496 1 94.19 352 SER A C 1
ATOM 2764 O O . SER A 1 352 ? -7.133 24.641 5.371 1 94.19 352 SER A O 1
ATOM 2766 N N . VAL A 1 353 ? -7.477 26.766 4.762 1 95.19 353 VAL A N 1
ATOM 2767 C CA . VAL A 1 353 ? -7.363 27.266 6.129 1 95.19 353 VAL A CA 1
ATOM 2768 C C . VAL A 1 353 ? -8.555 26.781 6.957 1 95.19 353 VAL A C 1
ATOM 2770 O O . VAL A 1 353 ? -8.438 26.609 8.172 1 95.19 353 VAL A O 1
ATOM 2773 N N . ASP A 1 354 ? -9.703 26.516 6.258 1 94.44 354 ASP A N 1
ATOM 2774 C CA . ASP A 1 354 ? -10.836 25.906 6.961 1 94.44 354 ASP A CA 1
ATOM 2775 C C . ASP A 1 354 ? -10.484 24.516 7.469 1 94.44 354 ASP A C 1
ATOM 2777 O O . ASP A 1 354 ? -10.773 24.172 8.617 1 94.44 354 ASP A O 1
ATOM 2781 N N . ALA A 1 355 ? -9.898 23.781 6.582 1 95.38 355 ALA A N 1
ATOM 2782 C CA . ALA A 1 355 ? -9.508 22.422 6.934 1 95.38 355 ALA A CA 1
ATOM 2783 C C . ALA A 1 355 ? -8.477 22.406 8.055 1 95.38 355 ALA A C 1
ATOM 2785 O O . ALA A 1 355 ? -8.531 21.562 8.953 1 95.38 355 ALA A O 1
ATOM 2786 N N . MET A 1 356 ? -7.543 23.359 8 1 97 356 MET A N 1
ATOM 2787 C CA . MET A 1 356 ? -6.527 23.469 9.039 1 97 356 MET A CA 1
ATOM 2788 C C . MET A 1 356 ? -7.156 23.812 10.391 1 97 356 MET A C 1
ATOM 2790 O O . MET A 1 356 ? -6.801 23.219 11.414 1 97 356 MET A O 1
ATOM 2794 N N . GLU A 1 357 ? -8.031 24.719 10.305 1 96 357 GLU A N 1
ATOM 2795 C CA . GLU A 1 357 ? -8.75 25.078 11.523 1 96 357 GLU A CA 1
ATOM 2796 C C . GLU A 1 357 ? -9.5 23.891 12.102 1 96 357 GLU A C 1
ATOM 2798 O O . GLU A 1 357 ? -9.523 23.688 13.32 1 96 357 GLU A O 1
ATOM 2803 N N . ASN A 1 358 ? -10.109 23.172 11.227 1 95.56 358 ASN A N 1
ATOM 2804 C CA . ASN A 1 358 ? -10.812 21.969 11.656 1 95.56 358 ASN A CA 1
ATOM 2805 C C . ASN A 1 358 ? -9.867 20.969 12.32 1 95.56 358 ASN A C 1
ATOM 2807 O O . ASN A 1 358 ? -10.227 20.328 13.312 1 95.56 358 ASN A O 1
ATOM 2811 N N . CYS A 1 359 ? -8.68 20.812 11.781 1 96.75 359 CYS A N 1
ATOM 2812 C CA . CYS A 1 359 ? -7.695 19.906 12.375 1 96.75 359 CYS A CA 1
ATOM 2813 C C . CYS A 1 359 ? -7.363 20.312 13.805 1 96.75 359 CYS A C 1
ATOM 2815 O O . CYS A 1 359 ? -7.207 19.469 14.68 1 96.75 359 CYS A O 1
ATOM 2817 N N . LEU A 1 360 ? -7.25 21.672 13.961 1 96.06 360 LEU A N 1
ATOM 2818 C CA . LEU A 1 360 ? -6.996 22.188 15.305 1 96.06 360 LEU A CA 1
ATOM 2819 C C . LEU A 1 360 ? -8.164 21.875 16.234 1 96.06 360 LEU A C 1
ATOM 2821 O O . LEU A 1 360 ? -7.957 21.469 17.391 1 96.06 360 LEU A O 1
ATOM 2825 N N . LYS A 1 361 ? -9.359 22.062 15.68 1 94.69 361 LYS A N 1
ATOM 2826 C CA . LYS A 1 361 ? -10.578 21.766 16.438 1 94.69 361 LYS A CA 1
ATOM 2827 C C . LYS A 1 361 ? -10.648 20.297 16.828 1 94.69 361 LYS A C 1
ATOM 2829 O O . LYS A 1 361 ? -11.016 19.969 17.953 1 94.69 361 LYS A O 1
ATOM 2834 N N . TRP A 1 362 ? -10.281 19.469 15.891 1 96.44 362 TRP A N 1
ATOM 2835 C CA . TRP A 1 362 ? -10.359 18.016 16.094 1 96.44 362 TRP A CA 1
ATOM 2836 C C . TRP A 1 362 ? -9.133 17.5 16.828 1 96.44 362 TRP A C 1
ATOM 2838 O O . TRP A 1 362 ? -9.117 16.359 17.297 1 96.44 362 TRP A O 1
ATOM 2848 N N . GLN A 1 363 ? -8.094 18.359 16.922 1 96.44 363 GLN A N 1
ATOM 2849 C CA . GLN A 1 363 ? -6.82 18.047 17.562 1 96.44 363 GLN A CA 1
ATOM 2850 C C . GLN A 1 363 ? -6.156 16.844 16.906 1 96.44 363 GLN A C 1
ATOM 2852 O O . GLN A 1 363 ? -5.652 15.953 17.609 1 96.44 363 GLN A O 1
ATOM 2857 N N . HIS A 1 364 ? -6.199 16.797 15.672 1 97.31 364 HIS A N 1
ATOM 2858 C CA . HIS A 1 364 ? -5.609 15.742 14.844 1 97.31 364 HIS A CA 1
ATOM 2859 C C . HIS A 1 364 ? -5.105 16.297 13.516 1 97.31 364 HIS A C 1
ATOM 2861 O O . HIS A 1 364 ? -5.832 17.016 12.828 1 97.31 364 HIS A O 1
ATOM 2867 N N . ILE A 1 365 ? -3.936 15.992 13.164 1 97.44 365 ILE A N 1
ATOM 2868 C CA . ILE A 1 365 ? -3.281 16.578 12 1 97.44 365 ILE A CA 1
ATOM 2869 C C . ILE A 1 365 ? -3.914 16.031 10.719 1 97.44 365 ILE A C 1
ATOM 2871 O O . ILE A 1 365 ? -4.016 16.75 9.719 1 97.44 365 ILE A O 1
ATOM 2875 N N . ALA A 1 366 ? -4.27 14.812 10.734 1 95.38 366 ALA A N 1
ATOM 2876 C CA . ALA A 1 366 ? -4.828 14.125 9.57 1 95.38 366 ALA A CA 1
ATOM 2877 C C . ALA A 1 366 ? -5.859 13.086 9.992 1 95.38 366 ALA A C 1
ATOM 2879 O O . ALA A 1 366 ? -5.621 11.883 9.875 1 95.38 366 ALA A O 1
ATOM 2880 N N . PRO A 1 367 ? -7.039 13.492 10.281 1 93.75 367 PRO A N 1
ATOM 2881 C CA . PRO A 1 367 ? -8.047 12.562 10.797 1 93.75 367 PRO A CA 1
ATOM 2882 C C . PRO A 1 367 ? -8.406 11.469 9.789 1 93.75 367 PRO A C 1
ATOM 2884 O O . PRO A 1 367 ? -8.781 10.359 10.188 1 93.75 367 PRO A O 1
ATOM 2887 N N . THR A 1 368 ? -8.273 11.719 8.562 1 89.06 368 THR A N 1
ATOM 2888 C CA . THR A 1 368 ? -8.664 10.766 7.527 1 89.06 368 THR A CA 1
ATOM 2889 C C . THR A 1 368 ? -7.605 9.672 7.371 1 89.06 368 THR A C 1
ATOM 2891 O O . THR A 1 368 ? -7.809 8.703 6.633 1 89.06 368 THR A O 1
ATOM 2894 N N . CYS A 1 369 ? -6.523 9.906 8.055 1 86.88 369 CYS A N 1
ATOM 2895 C CA . CYS A 1 369 ? -5.496 8.867 8.07 1 86.88 369 CYS A CA 1
ATOM 2896 C C . CYS A 1 369 ? -5.852 7.77 9.062 1 86.88 369 CYS A C 1
ATOM 2898 O O . CYS A 1 369 ? -6.109 8.047 10.234 1 86.88 369 CYS A O 1
ATOM 2900 N N . PRO A 1 370 ? -5.992 6.562 8.719 1 79.62 370 PRO A N 1
ATOM 2901 C CA . PRO A 1 370 ? -5.492 5.914 7.5 1 79.62 370 PRO A CA 1
ATOM 2902 C C . PRO A 1 370 ? -6.609 5.555 6.523 1 79.62 370 PRO A C 1
ATOM 2904 O O . PRO A 1 370 ? -6.418 4.711 5.645 1 79.62 370 PRO A O 1
ATOM 2907 N N . ASP A 1 371 ? -7.711 6.176 6.66 1 75.75 371 ASP A N 1
ATOM 2908 C CA . ASP A 1 371 ? -8.859 5.812 5.836 1 75.75 371 ASP A CA 1
ATOM 2909 C C . ASP A 1 371 ? -8.648 6.223 4.383 1 75.75 371 ASP A C 1
ATOM 2911 O O . ASP A 1 371 ? -8.539 5.367 3.5 1 75.75 371 ASP A O 1
ATOM 2915 N N . THR A 1 372 ? -8.57 7.492 4.137 1 74.44 372 THR A N 1
ATOM 2916 C CA . THR A 1 372 ? -8.398 7.977 2.771 1 74.44 372 THR A CA 1
ATOM 2917 C C . THR A 1 372 ? -6.973 8.469 2.549 1 74.44 372 THR A C 1
ATOM 2919 O O . THR A 1 372 ? -6.508 8.555 1.408 1 74.44 372 THR A O 1
ATOM 2922 N N . LEU A 1 373 ? -6.352 8.852 3.619 1 78.31 373 LEU A N 1
ATOM 2923 C CA . LEU A 1 373 ? -4.922 9.141 3.59 1 78.31 373 LEU A CA 1
ATOM 2924 C C . LEU A 1 373 ? -4.113 7.945 4.074 1 78.31 373 LEU A C 1
ATOM 2926 O O . LEU A 1 373 ? -4.332 7.453 5.188 1 78.31 373 LEU A O 1
ATOM 2930 N N . ASP A 1 374 ? -3.201 7.469 3.264 1 70.12 374 ASP A N 1
ATOM 2931 C CA . ASP A 1 374 ? -2.455 6.262 3.602 1 70.12 374 ASP A CA 1
ATOM 2932 C C . ASP A 1 374 ? -1.559 6.492 4.816 1 70.12 374 ASP A C 1
ATOM 2934 O O . ASP A 1 374 ? -0.84 7.488 4.887 1 70.12 374 ASP A O 1
ATOM 2938 N N . GLY A 1 375 ? -1.729 5.613 5.719 1 73.88 375 GLY A N 1
ATOM 2939 C CA . GLY A 1 375 ? -0.945 5.727 6.938 1 73.88 375 GLY A CA 1
ATOM 2940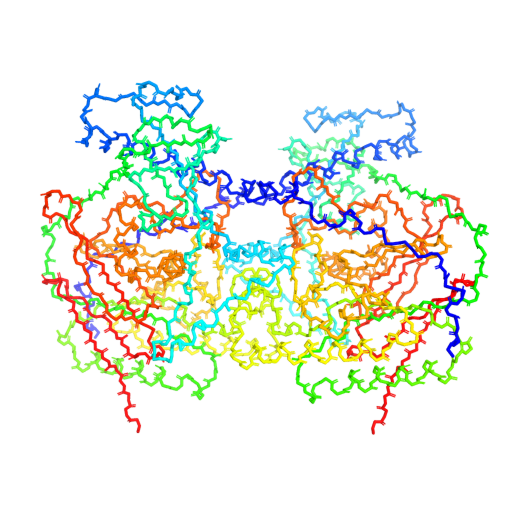 C C . GLY A 1 375 ? -0.276 4.426 7.34 1 73.88 375 GLY A C 1
ATOM 2941 O O . GLY A 1 375 ? -0.687 3.35 6.902 1 73.88 375 GLY A O 1
ATOM 2942 N N . PHE A 1 376 ? 0.734 4.555 8.047 1 66.06 376 PHE A N 1
ATOM 2943 C CA . PHE A 1 376 ? 1.396 3.398 8.633 1 66.06 376 PHE A CA 1
ATOM 2944 C C . PHE A 1 376 ? 0.523 2.758 9.703 1 66.06 376 PHE A C 1
ATOM 2946 O O . PHE A 1 376 ? -0.077 3.459 10.523 1 66.06 376 PHE A O 1
ATOM 2953 N N . PRO A 1 377 ? 0.382 1.459 9.664 1 67.44 377 PRO A N 1
ATOM 2954 C CA . PRO A 1 377 ? -0.478 0.786 10.641 1 67.44 377 PRO A CA 1
ATOM 2955 C C . PRO A 1 377 ? 0.166 0.684 12.023 1 67.44 377 PRO A C 1
ATOM 2957 O O . PRO A 1 377 ? 0.619 -0.393 12.414 1 67.44 377 PRO A O 1
ATOM 2960 N N . MET A 1 378 ? 0.071 1.728 12.742 1 71.19 378 MET A N 1
ATOM 2961 C CA . MET A 1 378 ? 0.575 1.734 14.117 1 71.19 378 MET A CA 1
ATOM 2962 C C . MET A 1 378 ? -0.424 1.084 15.062 1 71.19 378 MET A C 1
ATOM 2964 O O . MET A 1 378 ? -1.629 1.095 14.805 1 71.19 378 MET A O 1
ATOM 2968 N N . ALA A 1 379 ? -0.027 0.427 16.078 1 66.19 379 ALA A N 1
ATOM 2969 C CA . ALA A 1 379 ? -0.95 -0.287 16.953 1 66.19 379 ALA A CA 1
ATOM 2970 C C . ALA A 1 379 ? -1.147 0.464 18.281 1 66.19 379 ALA A C 1
ATOM 2972 O O . ALA A 1 379 ? -2.273 0.582 18.766 1 66.19 379 ALA A O 1
ATOM 2973 N N . ASP A 1 380 ? -0.126 1.057 18.781 1 74.81 380 ASP A N 1
ATOM 2974 C CA . ASP A 1 380 ? -0.222 1.474 20.172 1 74.81 380 ASP A CA 1
ATOM 2975 C C . ASP A 1 380 ? -0.321 2.992 20.297 1 74.81 380 ASP A C 1
ATOM 2977 O O . ASP A 1 380 ? -0.471 3.529 21.391 1 74.81 380 ASP A O 1
ATOM 2981 N N . ARG A 1 381 ? -0.251 3.643 19.156 1 84.38 381 ARG A N 1
ATOM 2982 C CA . ARG A 1 381 ? -0.312 5.098 19.219 1 84.38 381 ARG A CA 1
ATOM 2983 C C . ARG A 1 381 ? -0.722 5.691 17.875 1 84.38 381 ARG A C 1
ATOM 2985 O O . ARG A 1 381 ? -0.564 5.055 16.844 1 84.38 381 ARG A O 1
ATOM 2992 N N . ASP A 1 382 ? -1.307 6.812 17.984 1 89.62 382 ASP A N 1
ATOM 2993 C CA . ASP A 1 382 ? -1.537 7.648 16.812 1 89.62 382 ASP A CA 1
ATOM 2994 C C . ASP A 1 382 ? -0.644 8.891 16.828 1 89.62 382 ASP A C 1
ATOM 2996 O O . ASP A 1 382 ? -0.881 9.812 17.609 1 89.62 382 ASP A O 1
ATOM 3000 N N . PRO A 1 383 ? 0.387 8.844 16.062 1 91.69 383 PRO A N 1
ATOM 3001 C CA . PRO A 1 383 ? 1.358 9.945 16.094 1 91.69 383 PRO A CA 1
ATOM 3002 C C . PRO A 1 383 ? 0.801 11.242 15.508 1 91.69 383 PRO A C 1
ATOM 3004 O O . PRO A 1 383 ? 1.426 12.297 15.641 1 91.69 383 PRO A O 1
ATOM 3007 N N . LEU A 1 384 ? -0.394 11.203 14.93 1 95.12 384 LEU A N 1
ATOM 3008 C CA . LEU A 1 384 ? -0.899 12.367 14.211 1 95.12 384 LEU A CA 1
ATOM 3009 C C . LEU A 1 384 ? -1.827 13.195 15.094 1 95.12 384 LEU A C 1
ATOM 3011 O O . LEU A 1 384 ? -2.391 14.195 14.648 1 95.12 384 LEU A O 1
ATOM 3015 N N . ILE A 1 385 ? -1.918 12.781 16.344 1 95.62 385 ILE A N 1
ATOM 3016 C CA . ILE A 1 385 ? -2.641 13.586 17.328 1 95.62 385 ILE A CA 1
ATOM 3017 C C . ILE A 1 385 ? -1.836 14.844 17.656 1 95.62 385 ILE A C 1
ATOM 3019 O O . ILE A 1 385 ? -0.616 14.773 17.828 1 95.62 385 ILE A O 1
ATOM 3023 N N . ILE A 1 386 ? -2.498 15.977 17.688 1 95.62 386 ILE A N 1
ATOM 3024 C CA . ILE A 1 386 ? -1.832 17.219 18.078 1 95.62 386 ILE A CA 1
ATOM 3025 C C . ILE A 1 386 ? -1.639 17.25 19.594 1 95.62 386 ILE A C 1
ATOM 3027 O O . ILE A 1 386 ? -2.566 17.578 20.344 1 95.62 386 ILE A O 1
ATOM 3031 N N . SER A 1 387 ? -0.471 16.891 19.984 1 90.94 387 SER A N 1
ATOM 3032 C CA . SER A 1 387 ? -0.193 16.859 21.406 1 90.94 387 SER A CA 1
ATOM 3033 C C . SER A 1 387 ? -0.13 18.25 22 1 90.94 387 SER A C 1
ATOM 3035 O O . SER A 1 387 ? -0.615 18.484 23.109 1 90.94 387 SER A O 1
ATOM 3037 N N . THR A 1 388 ? 0.492 19.109 21.281 1 89.75 388 THR A N 1
ATOM 3038 C CA . THR A 1 388 ? 0.583 20.516 21.625 1 89.75 388 THR A CA 1
ATOM 3039 C C . THR A 1 388 ? 0.274 21.391 20.406 1 89.75 388 THR A C 1
ATOM 3041 O O . THR A 1 388 ? 0.891 21.234 19.359 1 89.75 388 THR A O 1
ATOM 3044 N N . THR A 1 389 ? -0.723 22.234 20.656 1 93.62 389 THR A N 1
ATOM 3045 C CA . THR A 1 389 ? -1.12 23.078 19.531 1 93.62 389 THR A CA 1
ATOM 3046 C C . THR A 1 389 ? -0.02 24.078 19.188 1 93.62 389 THR A C 1
ATOM 3048 O O . THR A 1 389 ? 0.474 24.781 20.062 1 93.62 389 THR A O 1
ATOM 3051 N N . PRO A 1 390 ? 0.406 24.172 17.984 1 93.56 390 PRO A N 1
ATOM 3052 C CA . PRO A 1 390 ? 1.486 25.078 17.578 1 93.56 390 PRO A CA 1
ATOM 3053 C C . PRO A 1 390 ? 1.027 26.531 17.453 1 93.56 390 PRO A C 1
ATOM 3055 O O . PRO A 1 390 ? -0.174 26.797 17.359 1 93.56 390 PRO A O 1
ATOM 3058 N N . ARG A 1 391 ? 1.95 27.438 17.5 1 91.94 391 ARG A N 1
ATOM 3059 C CA . ARG A 1 391 ? 1.668 28.844 17.234 1 91.94 391 ARG A CA 1
ATOM 3060 C C . ARG A 1 391 ? 1.385 29.078 15.758 1 91.94 391 ARG A C 1
ATOM 3062 O O . ARG A 1 391 ? 0.577 29.938 15.398 1 91.94 391 ARG A O 1
ATOM 3069 N N . PHE A 1 392 ? 2.096 28.312 14.938 1 94.62 392 PHE A N 1
ATOM 3070 C CA . PHE A 1 392 ? 1.904 28.391 13.492 1 94.62 392 PHE A CA 1
ATOM 3071 C C . PHE A 1 392 ? 1.694 27 12.906 1 94.62 392 PHE A C 1
ATOM 3073 O O . PHE A 1 392 ? 2.447 26.062 13.211 1 94.62 392 PHE A O 1
ATOM 3080 N N . MET A 1 393 ? 0.657 26.859 12.219 1 97.5 393 MET A N 1
ATOM 3081 C CA . MET A 1 393 ? 0.407 25.656 11.406 1 97.5 393 MET A CA 1
ATOM 3082 C C . MET A 1 393 ? 0.512 25.984 9.922 1 97.5 393 MET A C 1
ATOM 3084 O O . MET A 1 393 ? -0.251 26.797 9.406 1 97.5 393 MET A O 1
ATOM 3088 N N . ILE A 1 394 ? 1.477 25.406 9.281 1 98.25 394 ILE A N 1
ATOM 3089 C CA . ILE A 1 394 ? 1.754 25.734 7.887 1 98.25 394 ILE A CA 1
ATOM 3090 C C . ILE A 1 394 ? 1.531 24.5 7.016 1 98.25 394 ILE A C 1
ATOM 3092 O O . ILE A 1 394 ? 2.039 23.422 7.316 1 98.25 394 ILE A O 1
ATOM 3096 N N . CYS A 1 395 ? 0.775 24.609 6.047 1 97.81 395 CYS A N 1
ATOM 3097 C CA . CYS A 1 395 ? 0.476 23.531 5.113 1 97.81 395 CYS A CA 1
ATOM 3098 C C . CYS A 1 395 ? 0.975 23.875 3.713 1 97.81 395 CYS A C 1
ATOM 3100 O O . CYS A 1 395 ? 0.638 24.922 3.164 1 97.81 395 CYS A O 1
ATOM 3102 N N . GLY A 1 396 ? 1.75 22.938 3.141 1 97.25 396 GLY A N 1
ATOM 3103 C CA . GLY A 1 396 ? 2.318 23.172 1.821 1 97.25 396 GLY A CA 1
ATOM 3104 C C . GLY A 1 396 ? 1.459 22.625 0.698 1 97.25 396 GLY A C 1
ATOM 3105 O O . GLY A 1 396 ? 0.464 21.938 0.948 1 97.25 396 GLY A O 1
ATOM 3106 N N . ASN A 1 397 ? 1.792 23.016 -0.481 1 95 397 ASN A N 1
ATOM 3107 C CA . ASN A 1 397 ? 1.25 22.516 -1.74 1 95 397 ASN A CA 1
ATOM 3108 C C . ASN A 1 397 ? -0.252 22.766 -1.845 1 95 397 ASN A C 1
ATOM 3110 O O . ASN A 1 397 ? -0.994 21.922 -2.354 1 95 397 ASN A O 1
ATOM 3114 N N . GLN A 1 398 ? -0.638 23.875 -1.241 1 94.06 398 GLN A N 1
ATOM 3115 C CA . GLN A 1 398 ? -2.035 24.281 -1.356 1 94.06 398 GLN A CA 1
ATOM 3116 C C . GLN A 1 398 ? -2.252 25.172 -2.576 1 94.06 398 GLN A C 1
ATOM 3118 O O . GLN A 1 398 ? -1.29 25.578 -3.23 1 94.06 398 GLN A O 1
ATOM 3123 N N . SER A 1 399 ? -3.486 25.469 -2.904 1 87.19 399 SER A N 1
ATOM 3124 C CA . SER A 1 399 ? -3.814 26.203 -4.121 1 87.19 399 SER A CA 1
ATOM 3125 C C . SER A 1 399 ? -3.48 27.672 -3.982 1 87.19 399 SER A C 1
ATOM 3127 O O . SER A 1 399 ? -3.096 28.328 -4.957 1 87.19 399 SER A O 1
ATOM 3129 N N . ASN A 1 400 ? -3.652 28.25 -2.744 1 89.12 400 ASN A N 1
ATOM 3130 C CA . ASN A 1 400 ? -3.508 29.688 -2.561 1 89.12 400 ASN A CA 1
ATOM 3131 C C . ASN A 1 400 ? -2.746 30.016 -1.281 1 89.12 400 ASN A C 1
ATOM 3133 O O . ASN A 1 400 ? -2.645 29.188 -0.381 1 89.12 400 ASN A O 1
ATOM 3137 N N . CYS A 1 401 ? -2.211 31.203 -1.373 1 92.38 401 CYS A N 1
ATOM 3138 C CA . CYS A 1 401 ? -1.688 31.781 -0.135 1 92.38 401 CYS A CA 1
ATOM 3139 C C . CYS A 1 401 ? -2.82 32.219 0.784 1 92.38 401 CYS A C 1
ATOM 3141 O O . CYS A 1 401 ? -3.625 33.062 0.414 1 92.38 401 CYS A O 1
ATOM 3143 N N . GLU A 1 402 ? -2.939 31.609 1.833 1 93.94 402 GLU A N 1
ATOM 3144 C CA . GLU A 1 402 ? -3.973 31.984 2.797 1 93.94 402 GLU A CA 1
ATOM 3145 C C . GLU A 1 402 ? -3.41 32.031 4.215 1 93.94 402 GLU A C 1
ATOM 3147 O O . GLU A 1 402 ? -2.494 31.297 4.555 1 93.94 402 GLU A O 1
ATOM 3152 N N . VAL A 1 403 ? -3.865 33 4.984 1 94.94 403 VAL A N 1
ATOM 3153 C CA . VAL A 1 403 ? -3.504 33.125 6.391 1 94.94 403 VAL A CA 1
ATOM 3154 C C . VAL A 1 403 ? -4.762 33.312 7.234 1 94.94 403 VAL A C 1
ATOM 3156 O O . VAL A 1 403 ? -5.676 34.031 6.836 1 94.94 403 VAL A O 1
ATOM 3159 N N . ARG A 1 404 ? -4.863 32.594 8.328 1 95.5 404 ARG A N 1
ATOM 3160 C CA . ARG A 1 404 ? -5.98 32.75 9.25 1 95.5 404 ARG A CA 1
ATOM 3161 C C . ARG A 1 404 ? -5.52 32.594 10.695 1 95.5 404 ARG A C 1
ATOM 3163 O O . ARG A 1 404 ? -4.828 31.625 11.023 1 95.5 404 ARG A O 1
ATOM 3170 N N . ASN A 1 405 ? -5.828 33.562 11.469 1 93.38 405 ASN A N 1
ATOM 3171 C CA . ASN A 1 405 ? -5.621 33.406 12.906 1 93.38 405 ASN A CA 1
ATOM 3172 C C . ASN A 1 405 ? -6.789 32.688 13.57 1 93.38 405 ASN A C 1
ATOM 3174 O O . ASN A 1 405 ? -7.938 33.125 13.461 1 93.38 405 ASN A O 1
ATOM 3178 N N . VAL A 1 406 ? -6.465 31.594 14.141 1 93.94 406 VAL A N 1
ATOM 3179 C CA . VAL A 1 406 ? -7.488 30.797 14.805 1 93.94 406 VAL A CA 1
ATOM 3180 C C . VAL A 1 406 ? -7.367 30.938 16.312 1 93.94 406 VAL A C 1
ATOM 3182 O O . VAL A 1 406 ? -6.312 30.672 16.891 1 93.94 406 VAL A O 1
ATOM 3185 N N . ALA A 1 407 ? -8.438 31.328 16.891 1 91.06 407 ALA A N 1
ATOM 3186 C CA . ALA A 1 407 ? -8.477 31.422 18.344 1 91.06 407 ALA A CA 1
ATOM 3187 C C . ALA A 1 407 ? -8.586 30.031 18.969 1 91.06 407 ALA A C 1
ATOM 3189 O O . ALA A 1 407 ? -9.453 29.234 18.594 1 91.06 407 ALA A O 1
ATOM 3190 N N . LEU A 1 408 ? -7.707 29.688 19.844 1 87 408 LEU A N 1
ATOM 3191 C CA . LEU A 1 408 ? -7.656 28.359 20.438 1 87 408 LEU A CA 1
ATOM 3192 C C . LEU A 1 408 ? -8.523 28.281 21.688 1 87 408 LEU A C 1
ATOM 3194 O O . LEU A 1 408 ? -9.039 27.219 22.047 1 87 408 LEU A O 1
ATOM 3198 N N . ASP A 1 409 ? -8.531 29.234 22.453 1 77.38 409 ASP A N 1
ATOM 3199 C CA . ASP A 1 409 ? -9.328 29.328 23.672 1 77.38 409 ASP A CA 1
ATOM 3200 C C . ASP A 1 409 ? -9.844 30.75 23.875 1 77.38 409 ASP A C 1
ATOM 3202 O O . ASP A 1 409 ? -9.781 31.578 22.969 1 77.38 409 ASP A O 1
ATOM 3206 N N . ASP A 1 410 ? -10.617 30.828 24.859 1 71 410 ASP A N 1
ATOM 3207 C CA . ASP A 1 410 ? -11.188 32.125 25.188 1 71 410 ASP A CA 1
ATOM 3208 C C . ASP A 1 410 ? -10.102 33.125 25.609 1 71 410 ASP A C 1
ATOM 3210 O O . ASP A 1 410 ? -10.375 34.312 25.797 1 71 410 ASP A O 1
ATOM 3214 N N . ARG A 1 411 ? -8.953 32.594 25.594 1 70.19 411 ARG A N 1
ATOM 3215 C CA . ARG A 1 411 ? -7.855 33.5 25.969 1 70.19 411 ARG A CA 1
ATOM 3216 C C . ARG A 1 411 ? -7.121 34 24.719 1 70.19 411 ARG A C 1
ATOM 3218 O O . ARG A 1 411 ? -7.688 34.031 23.625 1 70.19 411 ARG A O 1
ATOM 3225 N N . GLU A 1 412 ? -5.863 34.625 24.859 1 75 412 GLU A N 1
ATOM 3226 C CA . GLU A 1 412 ? -5.043 35.281 23.859 1 75 412 GLU A CA 1
ATOM 3227 C C . GLU A 1 412 ? -4.188 34.281 23.094 1 75 412 GLU A C 1
ATOM 3229 O O . GLU A 1 412 ? -3.271 34.688 22.359 1 75 412 GLU A O 1
ATOM 3234 N N . ASN A 1 413 ? -4.656 32.938 23.203 1 83.75 413 ASN A N 1
ATOM 3235 C CA . ASN A 1 413 ? -3.844 31.984 22.453 1 83.75 413 ASN A CA 1
ATOM 3236 C C . ASN A 1 413 ? -4.367 31.797 21.031 1 83.75 413 ASN A C 1
ATOM 3238 O O . ASN A 1 413 ? -5.559 31.547 20.828 1 83.75 413 ASN A O 1
ATOM 3242 N N . ILE A 1 414 ? -3.445 32.062 20.109 1 90.25 414 ILE A N 1
ATOM 3243 C CA . ILE A 1 414 ? -3.832 31.984 18.703 1 90.25 414 ILE A CA 1
ATOM 3244 C C . ILE A 1 414 ? -2.898 31.031 17.953 1 90.25 414 ILE A C 1
ATOM 3246 O O . ILE A 1 414 ? -1.714 30.938 18.281 1 90.25 414 ILE A O 1
ATOM 3250 N N . CYS A 1 415 ? -3.441 30.297 17.125 1 94.12 415 CYS A N 1
ATOM 3251 C CA . CYS A 1 415 ? -2.672 29.562 16.125 1 94.12 415 CYS A CA 1
ATOM 3252 C C . CYS A 1 415 ? -2.898 30.141 14.734 1 94.12 415 CYS A C 1
ATOM 3254 O O . CYS A 1 415 ? -4.039 30.25 14.289 1 94.12 415 CYS A O 1
ATOM 3256 N N . THR A 1 416 ? -1.847 30.594 14.141 1 95.31 416 THR A N 1
ATOM 3257 C CA . THR A 1 416 ? -1.954 31.125 12.789 1 95.31 416 THR A CA 1
ATOM 3258 C C . THR A 1 416 ? -1.793 30.016 11.758 1 95.31 416 THR A C 1
ATOM 3260 O O . THR A 1 416 ? -0.767 29.328 11.727 1 95.31 416 THR A O 1
ATOM 3263 N N . CYS A 1 417 ? -2.861 29.797 11 1 97.44 417 CYS A N 1
ATOM 3264 C CA . CYS A 1 417 ? -2.838 28.812 9.93 1 97.44 417 CYS A CA 1
ATOM 3265 C C . CYS A 1 417 ? -2.434 29.453 8.602 1 97.44 4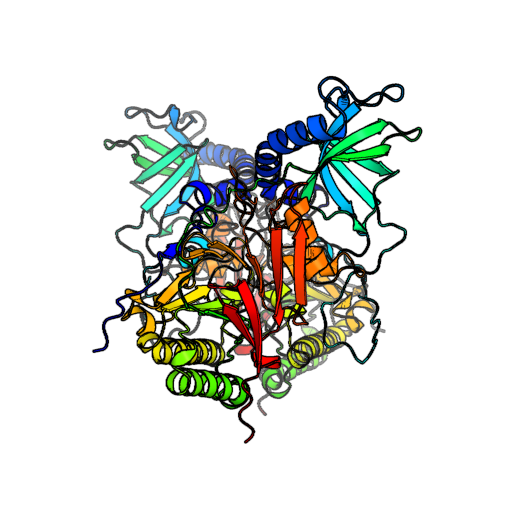17 CYS A C 1
ATOM 3267 O O . CYS A 1 417 ? -2.988 30.484 8.211 1 97.44 417 CYS A O 1
ATOM 3269 N N . ILE A 1 418 ? -1.47 28.859 7.945 1 97.69 418 ILE A N 1
ATOM 3270 C CA . ILE A 1 418 ? -0.959 29.422 6.703 1 97.69 418 ILE A CA 1
ATOM 3271 C C . ILE A 1 418 ? -0.918 28.359 5.617 1 97.69 418 ILE A C 1
ATOM 3273 O O . ILE A 1 418 ? -0.432 27.25 5.852 1 97.69 418 ILE A O 1
ATOM 3277 N N . SER A 1 419 ? -1.453 28.562 4.527 1 96.94 419 SER A N 1
ATOM 3278 C CA . SER A 1 419 ? -1.346 27.688 3.365 1 96.94 419 SER A CA 1
ATOM 3279 C C . SER A 1 419 ? -0.371 28.25 2.338 1 96.94 419 SER A C 1
ATOM 3281 O O . SER A 1 419 ? -0.4 29.453 2.039 1 96.94 419 SER A O 1
ATOM 3283 N N . ILE A 1 420 ? 0.527 27.469 1.881 1 96.56 420 ILE A N 1
ATOM 3284 C CA . ILE A 1 420 ? 1.54 27.859 0.912 1 96.56 420 ILE A CA 1
ATOM 3285 C C . ILE A 1 420 ? 1.312 27.125 -0.408 1 96.56 420 ILE A C 1
ATOM 3287 O O . ILE A 1 420 ? 1.171 25.906 -0.428 1 96.56 420 ILE A O 1
ATOM 3291 N N . PRO A 1 421 ? 1.287 27.797 -1.537 1 95.31 421 PRO A N 1
ATOM 3292 C CA . PRO A 1 421 ? 1.138 27.125 -2.83 1 95.31 421 PRO A CA 1
ATOM 3293 C C . PRO A 1 421 ? 2.422 26.438 -3.287 1 95.31 421 PRO A C 1
ATOM 3295 O O . PRO A 1 421 ? 3.482 26.641 -2.689 1 95.31 421 PRO A O 1
ATOM 3298 N N . LYS A 1 422 ? 2.309 25.672 -4.273 1 93.62 422 LYS A N 1
ATOM 3299 C CA . LYS A 1 422 ? 3.451 24.969 -4.859 1 93.62 422 LYS A CA 1
ATOM 3300 C C . LYS A 1 422 ? 4.418 25.953 -5.512 1 93.62 422 LYS A C 1
ATOM 3302 O O . LYS A 1 422 ? 4.012 26.797 -6.312 1 93.62 422 LYS A O 1
ATOM 3307 N N . PHE A 1 423 ? 5.664 25.844 -5.145 1 95.06 423 PHE A N 1
ATOM 3308 C CA . PHE A 1 423 ? 6.68 26.734 -5.695 1 95.06 423 PHE A CA 1
ATOM 3309 C C . PHE A 1 423 ? 6.867 26.484 -7.188 1 95.06 423 PHE A C 1
ATOM 3311 O O . PHE A 1 423 ? 7.133 27.422 -7.949 1 95.06 423 PHE A O 1
ATOM 3318 N N . SER A 1 424 ? 6.742 25.219 -7.578 1 91.5 424 SER A N 1
ATOM 3319 C CA . SER A 1 424 ? 6.914 24.859 -8.977 1 91.5 424 SER A CA 1
ATOM 3320 C C . SER A 1 424 ? 5.926 25.609 -9.867 1 91.5 424 SER A C 1
ATOM 3322 O O . SER A 1 424 ? 6.188 25.828 -11.055 1 91.5 424 SER A O 1
ATOM 3324 N N . LYS A 1 425 ? 4.855 26.031 -9.336 1 87.75 425 LYS A N 1
ATOM 3325 C CA . LYS A 1 425 ? 3.818 26.719 -10.109 1 87.75 425 LYS A CA 1
ATOM 3326 C C . LYS A 1 425 ? 3.779 28.203 -9.789 1 87.75 425 LYS A C 1
ATOM 3328 O O . LYS A 1 425 ? 3.701 29.031 -10.688 1 87.75 425 LYS A O 1
ATOM 3333 N N . SER A 1 426 ? 3.855 28.531 -8.5 1 91.12 426 SER A N 1
ATOM 3334 C CA . SER A 1 426 ? 3.623 29.906 -8.062 1 91.12 426 SER A CA 1
ATOM 3335 C C . SER A 1 426 ? 4.938 30.656 -7.879 1 91.12 426 SER A C 1
ATOM 3337 O O . SER A 1 426 ? 4.949 31.891 -7.832 1 91.12 426 SER A O 1
ATOM 3339 N N . ARG A 1 427 ? 6.023 29.984 -7.672 1 94 427 ARG A N 1
ATOM 3340 C CA . ARG A 1 427 ? 7.336 30.547 -7.375 1 94 427 ARG A CA 1
ATOM 3341 C C . ARG A 1 427 ? 7.285 31.422 -6.129 1 94 427 ARG A C 1
ATOM 3343 O O . ARG A 1 427 ? 7.965 32.438 -6.062 1 94 427 ARG A O 1
ATOM 3350 N N . THR A 1 428 ? 6.406 31.031 -5.25 1 93.44 428 THR A N 1
ATOM 3351 C CA . THR A 1 428 ? 6.145 31.844 -4.066 1 93.44 428 THR A CA 1
ATOM 3352 C C . THR A 1 428 ? 6.875 31.281 -2.85 1 93.44 428 THR A C 1
ATOM 3354 O O . THR A 1 428 ? 6.898 30.062 -2.641 1 93.44 428 THR A O 1
ATOM 3357 N N . ILE A 1 429 ? 7.547 32.125 -2.1 1 95.81 429 ILE A N 1
ATOM 3358 C CA . ILE A 1 429 ? 8.172 31.781 -0.829 1 95.81 429 ILE A CA 1
ATOM 3359 C C . ILE A 1 429 ? 7.527 32.594 0.301 1 95.81 429 ILE A C 1
ATOM 3361 O O . ILE A 1 429 ? 7.273 33.781 0.153 1 95.81 429 ILE A O 1
ATOM 3365 N N . LEU A 1 430 ? 7.195 31.891 1.354 1 97.25 430 LEU A N 1
ATOM 3366 C CA . LEU A 1 430 ? 6.629 32.5 2.551 1 97.25 430 LEU A CA 1
ATOM 3367 C C . LEU A 1 430 ? 7.73 32.938 3.51 1 97.25 430 LEU A C 1
ATOM 3369 O O . LEU A 1 430 ? 8.68 32.188 3.752 1 97.25 430 LEU A O 1
ATOM 3373 N N . PHE A 1 431 ? 7.637 34.219 3.963 1 95.81 431 PHE A N 1
ATOM 3374 C CA . PHE A 1 431 ? 8.562 34.719 4.965 1 95.81 431 PHE A CA 1
ATOM 3375 C C . PHE A 1 431 ? 7.828 35.094 6.254 1 95.81 431 PHE A C 1
ATOM 3377 O O . PHE A 1 431 ? 6.812 35.781 6.227 1 95.81 431 PHE A O 1
ATOM 3384 N N . LEU A 1 432 ? 8.289 34.531 7.305 1 94.75 432 LEU A N 1
ATOM 3385 C CA . LEU A 1 432 ? 7.734 34.812 8.625 1 94.75 432 LEU A CA 1
ATOM 3386 C C . LEU A 1 432 ? 8.766 35.5 9.508 1 94.75 432 LEU A C 1
ATOM 3388 O O . LEU A 1 432 ? 9.836 34.969 9.766 1 94.75 432 LEU A O 1
ATOM 3392 N N . ASN A 1 433 ? 8.398 36.656 9.906 1 91.69 433 ASN A N 1
ATOM 3393 C CA . ASN A 1 433 ? 9.258 37.438 10.805 1 91.69 433 ASN A CA 1
ATOM 3394 C C . ASN A 1 433 ? 9.039 37.031 12.266 1 91.69 433 ASN A C 1
ATOM 3396 O O . ASN A 1 433 ? 7.93 37.125 12.781 1 91.69 433 ASN A O 1
ATOM 3400 N N . LEU A 1 434 ? 10.039 36.688 12.953 1 89.12 434 LEU A N 1
ATOM 3401 C CA . LEU A 1 434 ? 9.922 36.156 14.312 1 89.12 434 LEU A CA 1
ATOM 3402 C C . LEU A 1 434 ? 9.82 37.312 15.32 1 89.12 434 LEU A C 1
ATOM 3404 O O . LEU A 1 434 ? 9.422 37.094 16.469 1 89.12 434 LEU A O 1
ATOM 3408 N N . GLU A 1 435 ? 10.148 38.531 14.883 1 85.38 435 GLU A N 1
ATOM 3409 C CA . GLU A 1 435 ? 10.102 39.688 15.781 1 85.38 435 GLU A CA 1
ATOM 3410 C C . GLU A 1 435 ? 8.664 40.156 16 1 85.38 435 GLU A C 1
ATOM 3412 O O . GLU A 1 435 ? 8.25 40.375 17.141 1 85.38 435 GLU A O 1
ATOM 3417 N N . ASP A 1 436 ? 8 40.219 14.938 1 87.12 436 ASP A N 1
ATOM 3418 C CA . ASP A 1 436 ? 6.645 40.75 15.055 1 87.12 436 ASP A CA 1
ATOM 3419 C C . ASP A 1 436 ? 5.617 39.75 14.555 1 87.12 436 ASP A C 1
ATOM 3421 O O . ASP A 1 436 ? 4.422 40.031 14.516 1 87.12 436 ASP A O 1
ATOM 3425 N N . LEU A 1 437 ? 6.039 38.625 14.133 1 88.62 437 LEU A N 1
ATOM 3426 C CA . LEU A 1 437 ? 5.219 37.5 13.711 1 88.62 437 LEU A CA 1
ATOM 3427 C C . LEU A 1 437 ? 4.379 37.875 12.492 1 88.62 437 LEU A C 1
ATOM 3429 O O . LEU A 1 437 ? 3.279 37.344 12.312 1 88.62 437 LEU A O 1
ATOM 3433 N N . THR A 1 438 ? 4.949 38.75 11.672 1 89.62 438 THR A N 1
ATOM 3434 C CA . THR A 1 438 ? 4.273 39.125 10.438 1 89.62 438 THR A CA 1
ATOM 3435 C C . THR A 1 438 ? 4.621 38.125 9.32 1 89.62 438 THR A C 1
ATOM 3437 O O . THR A 1 438 ? 5.715 37.562 9.305 1 89.62 438 THR A O 1
ATOM 3440 N N . VAL A 1 439 ? 3.607 37.906 8.5 1 93.12 439 VAL A N 1
ATOM 3441 C CA . VAL A 1 439 ? 3.746 37 7.383 1 93.12 439 VAL A CA 1
ATOM 3442 C C . VAL A 1 439 ? 3.787 37.75 6.066 1 93.12 439 VAL A C 1
ATOM 3444 O O . VAL A 1 439 ? 3.035 38.719 5.879 1 93.12 439 VAL A O 1
ATOM 3447 N N . SER A 1 440 ? 4.773 37.438 5.242 1 92.62 440 SER A N 1
ATOM 3448 C CA . SER A 1 440 ? 4.852 38.031 3.918 1 92.62 440 SER A CA 1
ATOM 3449 C C . SER A 1 440 ? 5.203 37 2.857 1 92.62 440 SER A C 1
ATOM 3451 O O . SER A 1 440 ? 5.715 35.938 3.178 1 92.62 440 SER A O 1
ATOM 3453 N N . TRP A 1 441 ? 4.82 37.344 1.607 1 92.81 441 TRP A N 1
ATOM 3454 C CA . TRP A 1 441 ? 5.105 36.469 0.476 1 92.81 441 TRP A CA 1
ATOM 3455 C C . TRP A 1 441 ? 5.922 37.188 -0.584 1 92.81 441 TRP A C 1
ATOM 3457 O O . TRP A 1 441 ? 5.766 38.406 -0.777 1 92.81 441 TRP A O 1
ATOM 3467 N N . ARG A 1 442 ? 6.77 36.469 -1.172 1 91.81 442 ARG A N 1
ATOM 3468 C CA . ARG A 1 442 ? 7.5 37 -2.314 1 91.81 442 ARG A CA 1
ATOM 3469 C C . ARG A 1 442 ? 7.535 36 -3.461 1 91.81 442 ARG A C 1
ATOM 3471 O O . ARG A 1 442 ? 7.691 34.812 -3.234 1 91.81 442 ARG A O 1
ATOM 3478 N N . VAL A 1 443 ? 7.328 36.469 -4.652 1 92.56 443 VAL A N 1
ATOM 3479 C CA . VAL A 1 443 ? 7.402 35.625 -5.855 1 92.56 443 VAL A CA 1
ATOM 3480 C C . VAL A 1 443 ? 8.758 35.812 -6.531 1 92.56 443 VAL A C 1
ATOM 3482 O O . VAL A 1 443 ? 9.195 36.969 -6.75 1 92.56 443 VAL A O 1
ATOM 3485 N N . PHE A 1 444 ? 9.461 34.781 -6.719 1 91.69 444 PHE A N 1
ATOM 3486 C CA . PHE A 1 444 ? 10.758 34.812 -7.387 1 91.69 444 PHE A CA 1
ATOM 3487 C C . PHE A 1 444 ? 10.648 34.344 -8.828 1 91.69 444 PHE A C 1
ATOM 3489 O O . PHE A 1 444 ? 10.539 33.125 -9.07 1 91.69 444 PHE A O 1
ATOM 3496 N N . GLN A 1 445 ? 10.305 35.125 -9.742 1 79.81 445 GLN A N 1
ATOM 3497 C CA . GLN A 1 445 ? 10.211 34.75 -11.156 1 79.81 445 GLN A CA 1
ATOM 3498 C C . GLN A 1 445 ? 11.352 35.375 -11.953 1 79.81 445 GLN A C 1
ATOM 3500 O O . GLN A 1 445 ? 11.703 36.562 -11.742 1 79.81 445 GLN A O 1
ATOM 3505 N N . ASN A 1 446 ? 12.281 34.562 -12.492 1 61.69 446 ASN A N 1
ATOM 3506 C CA . ASN A 1 446 ? 13.273 35.125 -13.406 1 61.69 446 ASN A CA 1
ATOM 3507 C C . ASN A 1 446 ? 12.711 35.281 -14.812 1 61.69 446 ASN A C 1
ATOM 3509 O O . ASN A 1 446 ? 12.07 34.375 -15.344 1 61.69 446 ASN A O 1
ATOM 3513 N N . ASP A 1 447 ? 12.109 36.406 -15.188 1 49.44 447 ASP A N 1
ATOM 3514 C CA . ASP A 1 447 ? 11.805 36.75 -16.578 1 49.44 447 ASP A CA 1
ATOM 3515 C C . ASP A 1 447 ? 12.961 36.375 -17.5 1 49.44 447 ASP A C 1
ATOM 3517 O O . ASP A 1 447 ? 14.094 36.812 -17.297 1 49.44 447 ASP A O 1
ATOM 3521 N N . PHE A 1 448 ? 13.078 35.156 -17.969 1 37.62 448 PHE A N 1
ATOM 3522 C CA . PHE A 1 448 ? 13.914 35.188 -19.156 1 37.62 448 PHE A CA 1
ATOM 3523 C C . PHE A 1 448 ? 13.242 36 -20.266 1 37.62 448 PHE A C 1
ATOM 3525 O O . PHE A 1 448 ? 12.008 36.062 -20.328 1 37.62 448 PHE A O 1
ATOM 3532 N N . MET B 1 1 ? 34.594 35.25 7.941 1 24.05 1 MET B N 1
ATOM 3533 C CA . MET B 1 1 ? 33.906 34.062 8.461 1 24.05 1 MET B CA 1
ATOM 3534 C C . MET B 1 1 ? 32.781 34.438 9.391 1 24.05 1 MET B C 1
ATOM 3536 O O . MET B 1 1 ? 33 34.781 10.555 1 24.05 1 MET B O 1
ATOM 3540 N N . VAL B 1 2 ? 31.953 35.25 9.07 1 32.81 2 VAL B N 1
ATOM 3541 C CA . VAL B 1 2 ? 31.031 36.031 9.891 1 32.81 2 VAL B CA 1
ATOM 3542 C C . VAL B 1 2 ? 30.156 35.094 10.719 1 32.81 2 VAL B C 1
ATOM 3544 O O . VAL B 1 2 ? 29.531 34.156 10.172 1 32.81 2 VAL B O 1
ATOM 3547 N N . GLY B 1 3 ? 30.578 34.75 11.977 1 36.06 3 GLY B N 1
ATOM 3548 C CA . GLY B 1 3 ? 30.219 33.875 13.078 1 36.06 3 GLY B CA 1
ATOM 3549 C C . GLY B 1 3 ? 28.703 33.75 13.266 1 36.06 3 GLY B C 1
ATOM 3550 O O . GLY B 1 3 ? 27.984 34.75 13.219 1 36.06 3 GLY B O 1
ATOM 3551 N N . LYS B 1 4 ? 28.062 32.656 12.914 1 46.12 4 LYS B N 1
ATOM 3552 C CA . LYS B 1 4 ? 26.688 32.25 13.133 1 46.12 4 LYS B CA 1
ATOM 3553 C C . LYS B 1 4 ? 26.234 32.562 14.555 1 46.12 4 LYS B C 1
ATOM 3555 O O . LYS B 1 4 ? 26.234 31.703 15.43 1 46.12 4 LYS B O 1
ATOM 3560 N N . GLU B 1 5 ? 26.75 33.5 15.047 1 46.5 5 GLU B N 1
ATOM 3561 C CA . GLU B 1 5 ? 26.641 33.844 16.453 1 46.5 5 GLU B CA 1
ATOM 3562 C C . GLU B 1 5 ? 25.188 33.812 16.938 1 46.5 5 GLU B C 1
ATOM 3564 O O . GLU B 1 5 ? 24.922 33.469 18.094 1 46.5 5 GLU B O 1
ATOM 3569 N N . ASN B 1 6 ? 24.172 34.469 16.234 1 53.91 6 ASN B N 1
ATOM 3570 C CA . ASN B 1 6 ? 22.875 34.688 16.859 1 53.91 6 ASN B CA 1
ATOM 3571 C C . ASN B 1 6 ? 21.828 33.688 16.344 1 53.91 6 ASN B C 1
ATOM 3573 O O . ASN B 1 6 ? 20.875 34.094 15.664 1 53.91 6 ASN B O 1
ATOM 3577 N N . SER B 1 7 ? 22.188 32.469 16.203 1 66.69 7 SER B N 1
ATOM 3578 C CA . SER B 1 7 ? 21.188 31.516 15.742 1 66.69 7 SER B CA 1
ATOM 3579 C C . SER B 1 7 ? 20.172 31.203 16.828 1 66.69 7 SER B C 1
ATOM 3581 O O . SER B 1 7 ? 20.5 31.203 18.016 1 66.69 7 SER B O 1
ATOM 3583 N N . GLY B 1 8 ? 18.953 31.391 16.5 1 75.81 8 GLY B N 1
ATOM 3584 C CA . GLY B 1 8 ? 17.875 31.094 17.422 1 75.81 8 GLY B CA 1
ATOM 3585 C C . GLY B 1 8 ? 17.922 29.688 17.984 1 75.81 8 GLY B C 1
ATOM 3586 O O . GLY B 1 8 ? 18.672 28.844 17.5 1 75.81 8 GLY B O 1
ATOM 3587 N N . SER B 1 9 ? 17.422 29.547 19.156 1 81.44 9 SER B N 1
ATOM 3588 C CA . SER B 1 9 ? 17.312 28.234 19.781 1 81.44 9 SER B CA 1
ATOM 3589 C C . SER B 1 9 ? 16.359 27.328 19.016 1 81.44 9 SER B C 1
ATOM 3591 O O . SER B 1 9 ? 15.148 27.547 19.016 1 81.44 9 SER B O 1
ATOM 3593 N N . TYR B 1 10 ? 16.953 26.422 18.219 1 87.5 10 TYR B N 1
ATOM 3594 C CA . TYR B 1 10 ? 16.188 25.516 17.375 1 87.5 10 TYR B CA 1
ATOM 3595 C C . TYR B 1 10 ? 16.047 24.141 18.031 1 87.5 10 TYR B C 1
ATOM 3597 O O . TYR B 1 10 ? 17 23.625 18.609 1 87.5 10 TYR B O 1
ATOM 3605 N N . ARG B 1 11 ? 14.82 23.609 18.047 1 88.38 11 ARG B N 1
ATOM 3606 C CA . ARG B 1 11 ? 14.57 22.25 18.516 1 88.38 11 ARG B CA 1
ATOM 3607 C C . ARG B 1 11 ? 13.641 21.516 17.562 1 88.38 11 ARG B C 1
ATOM 3609 O O . ARG B 1 11 ? 12.578 22.016 17.203 1 88.38 11 ARG B O 1
ATOM 3616 N N . ASN B 1 12 ? 14.125 20.375 17 1 85.56 12 ASN B N 1
ATOM 3617 C CA . ASN B 1 12 ? 13.25 19.484 16.266 1 85.56 12 ASN B CA 1
ATOM 3618 C C . ASN B 1 12 ? 12.305 18.719 17.188 1 85.56 12 ASN B C 1
ATOM 3620 O O . ASN B 1 12 ? 12.742 17.984 18.062 1 85.56 12 ASN B O 1
ATOM 3624 N N . LEU B 1 13 ? 10.992 18.953 17.031 1 82.31 13 LEU B N 1
ATOM 3625 C CA . LEU B 1 13 ? 9.984 18.359 17.906 1 82.31 13 LEU B CA 1
ATOM 3626 C C . LEU B 1 13 ? 9.203 17.281 17.172 1 82.31 13 LEU B C 1
ATOM 3628 O O . LEU B 1 13 ? 8.031 17.031 17.469 1 82.31 13 LEU B O 1
ATOM 3632 N N . SER B 1 14 ? 9.797 16.594 16.125 1 82.19 14 SER B N 1
ATOM 3633 C CA . SER B 1 14 ? 9.07 15.672 15.266 1 82.19 14 SER B CA 1
ATOM 3634 C C . SER B 1 14 ? 9.242 14.227 15.727 1 82.19 14 SER B C 1
ATOM 3636 O O . SER B 1 14 ? 9.039 13.289 14.953 1 82.19 14 SER B O 1
ATOM 3638 N N . GLU B 1 15 ? 9.633 14.055 16.969 1 80.19 15 GLU B N 1
ATOM 3639 C CA . GLU B 1 15 ? 9.906 12.711 17.469 1 80.19 15 GLU B CA 1
ATOM 3640 C C . GLU B 1 15 ? 8.672 11.828 17.359 1 80.19 15 GLU B C 1
ATOM 3642 O O . GLU B 1 15 ? 8.773 10.625 17.094 1 80.19 15 GLU B O 1
ATOM 3647 N N . GLN B 1 16 ? 7.547 12.43 17.594 1 84.75 16 GLN B N 1
ATOM 3648 C CA . GLN B 1 16 ? 6.305 11.664 17.609 1 84.75 16 GLN B CA 1
ATOM 3649 C C . GLN B 1 16 ? 5.988 11.102 16.219 1 84.75 16 GLN B C 1
ATOM 3651 O O . GLN B 1 16 ? 5.223 10.148 16.094 1 84.75 16 GLN B O 1
ATOM 3656 N N . PHE B 1 17 ? 6.594 11.664 15.188 1 83.69 17 PHE B N 1
ATOM 3657 C CA . PHE B 1 17 ? 6.258 11.25 13.828 1 83.69 17 PHE B CA 1
ATOM 3658 C C . PHE B 1 17 ? 7.223 10.18 13.336 1 83.69 17 PHE B C 1
ATOM 3660 O O . PHE B 1 17 ? 7.027 9.609 12.266 1 83.69 17 PHE B O 1
ATOM 3667 N N . LEU B 1 18 ? 8.258 9.961 14.086 1 73.81 18 LEU B N 1
ATOM 3668 C CA . LEU B 1 18 ? 9.219 8.938 13.711 1 73.81 18 LEU B CA 1
ATOM 3669 C C . LEU B 1 18 ? 8.703 7.547 14.07 1 73.81 18 LEU B C 1
ATOM 3671 O O . LEU B 1 18 ? 8.172 7.34 15.164 1 73.81 18 LEU B O 1
ATOM 3675 N N . LEU B 1 19 ? 8.734 6.672 13.117 1 65.25 19 LEU B N 1
ATOM 3676 C CA . LEU B 1 19 ? 8.352 5.289 13.375 1 65.25 19 LEU B CA 1
ATOM 3677 C C . LEU B 1 19 ? 9.391 4.586 14.234 1 65.25 19 LEU B C 1
ATOM 3679 O O . LEU B 1 19 ? 10.586 4.602 13.922 1 65.25 19 LEU B O 1
ATOM 3683 N N . THR B 1 20 ? 9.008 4.191 15.359 1 65.12 20 THR B N 1
ATOM 3684 C CA . THR B 1 20 ? 9.898 3.482 16.281 1 65.12 20 THR B CA 1
ATOM 3685 C C . THR B 1 20 ? 9.945 1.994 15.945 1 65.12 20 THR B C 1
ATOM 3687 O O . THR B 1 20 ? 9.148 1.509 15.133 1 65.12 20 THR B O 1
ATOM 3690 N N . GLN B 1 21 ? 10.938 1.322 16.422 1 59.28 21 GLN B N 1
ATOM 3691 C CA . GLN B 1 21 ? 11.023 -0.125 16.266 1 59.28 21 GLN B CA 1
ATOM 3692 C C . GLN B 1 21 ? 9.758 -0.812 16.766 1 59.28 21 GLN B C 1
ATOM 3694 O O . GLN B 1 21 ? 9.312 -1.809 16.188 1 59.28 21 GLN B O 1
ATOM 3699 N N . LYS B 1 22 ? 9.273 -0.236 17.828 1 61.97 22 LYS B N 1
ATOM 3700 C CA . LYS B 1 22 ? 8.039 -0.79 18.391 1 61.97 22 LYS B CA 1
ATOM 3701 C C . LYS B 1 22 ? 6.883 -0.662 17.406 1 61.97 22 LYS B C 1
ATOM 3703 O O . LYS B 1 22 ? 6.043 -1.561 17.312 1 61.97 22 LYS B O 1
ATOM 3708 N N . ASP B 1 23 ? 6.879 0.455 16.719 1 62.91 23 ASP B N 1
ATOM 3709 C CA . ASP B 1 23 ? 5.832 0.676 15.727 1 62.91 23 ASP B CA 1
ATOM 3710 C C . ASP B 1 23 ? 5.926 -0.338 14.586 1 62.91 23 ASP B C 1
ATOM 3712 O O . ASP B 1 23 ? 4.906 -0.809 14.078 1 62.91 23 ASP B O 1
ATOM 3716 N N . LYS B 1 24 ? 7.176 -0.546 14.281 1 54.72 24 LYS B N 1
ATOM 3717 C CA . LYS B 1 24 ? 7.449 -1.411 13.141 1 54.72 24 LYS B CA 1
ATOM 3718 C C . LYS B 1 24 ? 7.254 -2.881 13.5 1 54.72 24 LYS B C 1
ATOM 3720 O O . LYS B 1 24 ? 6.824 -3.68 12.664 1 54.72 24 LYS B O 1
ATOM 3725 N N . LYS B 1 25 ? 7.668 -3.035 14.758 1 49.41 25 LYS B N 1
ATOM 3726 C CA . LYS B 1 25 ? 7.57 -4.418 15.211 1 49.41 25 LYS B CA 1
ATOM 3727 C C . LYS B 1 25 ? 6.125 -4.902 15.195 1 49.41 25 LYS B C 1
ATOM 3729 O O . LYS B 1 25 ? 5.238 -4.246 15.75 1 49.41 25 LYS B O 1
ATOM 3734 N N . GLY B 1 26 ? 5.879 -5.77 14.516 1 50.53 26 GLY B N 1
ATOM 3735 C CA . GLY B 1 26 ? 4.574 -6.414 14.516 1 50.53 26 GLY B CA 1
ATOM 3736 C C . GLY B 1 26 ? 3.627 -5.832 13.484 1 50.53 26 GLY B C 1
ATOM 3737 O O . GLY B 1 26 ? 2.48 -6.27 13.367 1 50.53 26 GLY B O 1
ATOM 3738 N N . ALA B 1 27 ? 4.109 -4.621 13.008 1 51.41 27 ALA B N 1
ATOM 3739 C CA . ALA B 1 27 ? 3.201 -4.004 12.047 1 51.41 27 ALA B CA 1
ATOM 3740 C C . ALA B 1 27 ? 2.795 -4.996 10.961 1 51.41 27 ALA B C 1
ATOM 3742 O O . ALA B 1 27 ? 1.621 -5.07 10.586 1 51.41 27 ALA B O 1
ATOM 3743 N N . PHE B 1 28 ? 3.854 -5.605 10.625 1 49 28 PHE B N 1
ATOM 3744 C CA . PHE B 1 28 ? 3.555 -6.648 9.648 1 49 28 PHE B CA 1
ATOM 3745 C C . PHE B 1 28 ? 2.652 -7.715 10.258 1 49 28 PHE B C 1
ATOM 3747 O O . PHE B 1 28 ? 1.675 -8.141 9.633 1 49 28 PHE B O 1
ATOM 3754 N N . ASN B 1 29 ? 3.145 -8 11.484 1 54.72 29 ASN B N 1
ATOM 3755 C CA . ASN B 1 29 ? 2.381 -9.031 12.18 1 54.72 29 ASN B CA 1
ATOM 3756 C C . ASN B 1 29 ? 0.946 -8.586 12.438 1 54.72 29 ASN B C 1
ATOM 3758 O O . ASN B 1 29 ? 0.013 -9.383 12.328 1 54.72 29 ASN B O 1
ATOM 3762 N N . ARG B 1 30 ? 0.897 -7.359 12.664 1 55.06 30 ARG B N 1
ATOM 3763 C CA . ARG B 1 30 ? -0.44 -6.848 12.945 1 55.06 30 ARG B CA 1
ATOM 3764 C C . ARG B 1 30 ? -1.311 -6.867 11.695 1 55.06 30 ARG B C 1
ATOM 3766 O O . ARG B 1 30 ? -2.506 -7.164 11.766 1 55.06 30 ARG B O 1
ATOM 3773 N N . GLN B 1 31 ? -0.551 -6.699 10.789 1 56.88 31 GLN B N 1
ATOM 3774 C CA . GLN B 1 31 ? -1.325 -6.586 9.555 1 56.88 31 GLN B CA 1
ATOM 3775 C C . GLN B 1 31 ? -1.673 -7.961 8.992 1 56.88 31 GLN B C 1
ATOM 3777 O O . GLN B 1 31 ? -2.764 -8.164 8.453 1 56.88 31 GLN B O 1
ATOM 3782 N N . TYR B 1 32 ? -0.721 -8.844 9.211 1 61.38 32 TYR B N 1
ATOM 3783 C CA . TYR B 1 32 ? -0.889 -10.062 8.438 1 61.38 32 TYR B CA 1
ATOM 3784 C C . TYR B 1 32 ? -0.891 -11.289 9.352 1 61.38 32 TYR B C 1
ATOM 3786 O O . TYR B 1 32 ? -0.941 -12.422 8.875 1 61.38 32 TYR B O 1
ATOM 3794 N N . PHE B 1 33 ? -0.964 -10.922 10.664 1 66.69 33 PHE B N 1
ATOM 3795 C CA . PHE B 1 33 ? -0.968 -12.039 11.602 1 66.69 33 PHE B CA 1
ATOM 3796 C C . PHE B 1 33 ? -2.152 -12.961 11.344 1 66.69 33 PHE B C 1
ATOM 3798 O O . PHE B 1 33 ? -2.004 -14.188 11.336 1 66.69 33 PHE B O 1
ATOM 3805 N N . GLU B 1 34 ? -3.223 -12.312 11.148 1 71.81 34 GLU B N 1
ATOM 3806 C CA . GLU B 1 34 ? -4.426 -13.109 10.961 1 71.81 34 GLU B CA 1
ATOM 3807 C C . GLU B 1 34 ? -4.328 -13.977 9.711 1 71.81 34 GLU B C 1
ATOM 3809 O O . GLU B 1 34 ? -4.809 -15.117 9.695 1 71.81 34 GLU B O 1
ATOM 3814 N N . LEU B 1 35 ? -3.721 -13.469 8.758 1 77.75 35 LEU B N 1
ATOM 3815 C CA . LEU B 1 35 ? -3.549 -14.227 7.516 1 77.75 35 LEU B CA 1
ATOM 3816 C C . LEU B 1 35 ? -2.631 -15.422 7.73 1 77.75 35 LEU B C 1
ATOM 3818 O O . LEU B 1 35 ? -2.947 -16.531 7.309 1 77.75 35 LEU B O 1
ATOM 3822 N N . TYR B 1 36 ? -1.533 -15.172 8.445 1 82.38 36 TYR B N 1
ATOM 3823 C CA . TYR B 1 36 ? -0.587 -16.25 8.711 1 82.38 36 TYR B CA 1
ATOM 3824 C C . TYR B 1 36 ? -1.204 -17.312 9.617 1 82.38 36 TYR B C 1
ATOM 3826 O O . TYR B 1 36 ? -0.966 -18.5 9.438 1 82.38 36 TYR B O 1
ATOM 3834 N N . ASP B 1 37 ? -1.97 -16.766 10.547 1 84.19 37 ASP B N 1
ATOM 3835 C CA . ASP B 1 37 ? -2.658 -17.703 11.438 1 84.19 37 ASP B CA 1
ATOM 3836 C C . ASP B 1 37 ? -3.637 -18.578 10.656 1 84.19 37 ASP B C 1
ATOM 3838 O O . ASP B 1 37 ? -3.715 -19.781 10.883 1 84.19 37 ASP B O 1
ATOM 3842 N N . ALA B 1 38 ? -4.371 -17.969 9.789 1 87.5 38 ALA B N 1
ATOM 3843 C CA . ALA B 1 38 ? -5.316 -18.719 8.953 1 87.5 38 ALA B CA 1
ATOM 3844 C C . ALA B 1 38 ? -4.586 -19.719 8.055 1 87.5 38 ALA B C 1
ATOM 3846 O O . ALA B 1 38 ? -5.062 -20.828 7.848 1 87.5 38 ALA B O 1
ATOM 3847 N N . ARG B 1 39 ? -3.469 -19.312 7.551 1 92.5 39 ARG B N 1
ATOM 3848 C CA . ARG B 1 39 ? -2.643 -20.172 6.715 1 92.5 39 ARG B CA 1
ATOM 3849 C C . ARG B 1 39 ? -2.203 -21.422 7.477 1 92.5 39 ARG B C 1
ATOM 3851 O O . ARG B 1 39 ? -2.367 -22.547 6.992 1 92.5 39 ARG B O 1
ATOM 3858 N N . LEU B 1 40 ? -1.701 -21.172 8.625 1 92.25 40 LEU B N 1
ATOM 3859 C CA . LEU B 1 40 ? -1.196 -22.266 9.453 1 92.25 40 LEU B CA 1
ATOM 3860 C C . LEU B 1 40 ? -2.324 -23.219 9.859 1 92.25 40 LEU B C 1
ATOM 3862 O O . LEU B 1 40 ? -2.164 -24.438 9.812 1 92.25 40 LEU B O 1
ATOM 3866 N N . LYS B 1 41 ? -3.396 -22.625 10.219 1 91.06 41 LYS B N 1
ATOM 3867 C CA . LYS B 1 41 ? -4.547 -23.422 10.617 1 91.06 41 LYS B CA 1
ATOM 3868 C C . LYS B 1 41 ? -5.02 -24.328 9.477 1 91.06 41 LYS B C 1
ATOM 3870 O O . LYS B 1 41 ? -5.363 -25.484 9.695 1 91.06 41 LYS B O 1
ATOM 3875 N N . SER B 1 42 ? -5.02 -23.781 8.297 1 93.31 42 SER B N 1
ATOM 3876 C CA . SER B 1 42 ? -5.508 -24.516 7.133 1 93.31 42 SER B CA 1
ATOM 3877 C C . SER B 1 42 ? -4.551 -25.641 6.746 1 93.31 42 SER B C 1
ATOM 3879 O O . SER B 1 42 ? -4.984 -26.688 6.262 1 93.31 42 SER B O 1
ATOM 3881 N N . LEU B 1 43 ? -3.273 -25.453 6.957 1 96.06 43 LEU B N 1
ATOM 3882 C CA . LEU B 1 43 ? -2.285 -26.406 6.484 1 96.06 43 LEU B CA 1
ATOM 3883 C C . LEU B 1 43 ? -1.891 -27.375 7.602 1 96.06 43 LEU B C 1
ATOM 3885 O O . LEU B 1 43 ? -1.279 -28.422 7.344 1 96.06 43 LEU B O 1
ATOM 3889 N N . LYS B 1 44 ? -2.25 -27.047 8.836 1 95.25 44 LYS B N 1
ATOM 3890 C CA . LYS B 1 44 ? -1.86 -27.844 9.984 1 95.25 44 LYS B CA 1
ATOM 3891 C C . LYS B 1 44 ? -2.305 -29.297 9.828 1 95.25 44 LYS B C 1
ATOM 3893 O O . LYS B 1 44 ? -1.515 -30.219 10.031 1 95.25 44 LYS B O 1
ATOM 3898 N N . GLY B 1 45 ? -3.543 -29.469 9.469 1 95.06 45 GLY B N 1
ATOM 3899 C CA . GLY B 1 45 ? -4.047 -30.812 9.266 1 95.06 45 GLY B CA 1
ATOM 3900 C C . GLY B 1 45 ? -3.268 -31.594 8.219 1 95.06 45 GLY B C 1
ATOM 3901 O O . GLY B 1 45 ? -2.969 -32.781 8.414 1 95.06 45 GLY B O 1
ATOM 3902 N N . ARG B 1 46 ? -2.93 -30.984 7.188 1 96 46 ARG B N 1
ATOM 3903 C CA . ARG B 1 46 ? -2.199 -31.625 6.098 1 96 46 ARG B CA 1
ATOM 3904 C C . ARG B 1 46 ? -0.772 -31.969 6.52 1 96 46 ARG B C 1
ATOM 3906 O O . ARG B 1 46 ? -0.21 -32.969 6.082 1 96 46 ARG B O 1
ATOM 3913 N N . ILE B 1 47 ? -0.217 -31.094 7.34 1 96.94 47 ILE B N 1
ATOM 3914 C CA . ILE B 1 47 ? 1.129 -31.328 7.848 1 96.94 47 ILE B CA 1
ATOM 3915 C C . ILE B 1 47 ? 1.124 -32.562 8.766 1 96.94 47 ILE B C 1
ATOM 3917 O O . ILE B 1 47 ? 1.994 -33.406 8.656 1 96.94 47 ILE B O 1
ATOM 3921 N N . LEU B 1 48 ? 0.129 -32.625 9.578 1 95.94 48 LEU B N 1
ATOM 3922 C CA . LEU B 1 48 ? 0.011 -33.75 10.492 1 95.94 48 LEU B CA 1
ATOM 3923 C C . LEU B 1 48 ? -0.197 -35.062 9.727 1 95.94 48 LEU B C 1
ATOM 3925 O O . LEU B 1 48 ? 0.389 -36.094 10.07 1 95.94 48 LEU B O 1
ATOM 3929 N N . GLU B 1 49 ? -1.017 -34.969 8.703 1 95.12 49 GLU B N 1
ATOM 3930 C CA . GLU B 1 49 ? -1.245 -36.156 7.871 1 95.12 49 GLU B CA 1
ATOM 3931 C C . GLU B 1 49 ? 0.052 -36.625 7.227 1 95.12 49 GLU B C 1
ATOM 3933 O O . GLU B 1 49 ? 0.329 -37.812 7.195 1 95.12 49 GLU B O 1
ATOM 3938 N N . ASN B 1 50 ? 0.816 -35.75 6.734 1 95.25 50 ASN B N 1
ATOM 3939 C CA . ASN B 1 50 ? 2.078 -36.125 6.113 1 95.25 50 ASN B CA 1
ATOM 3940 C C . ASN B 1 50 ? 3.1 -36.594 7.148 1 95.25 50 ASN B C 1
ATOM 3942 O O . ASN B 1 50 ? 3.963 -37.406 6.852 1 95.25 50 ASN B O 1
ATOM 3946 N N . ALA B 1 51 ? 3.01 -35.969 8.336 1 95.81 51 ALA B N 1
ATOM 3947 C CA . ALA B 1 51 ? 3.885 -36.438 9.422 1 95.81 51 ALA B CA 1
ATOM 3948 C C . ALA B 1 51 ? 3.648 -37.906 9.742 1 95.81 51 ALA B C 1
ATOM 3950 O O . ALA B 1 51 ? 4.598 -38.656 9.977 1 95.81 51 ALA B O 1
ATOM 3951 N N . GLU B 1 52 ? 2.459 -38.25 9.703 1 95.12 52 GLU B N 1
ATOM 3952 C CA . GLU B 1 52 ? 2.123 -39.656 9.945 1 95.12 52 GLU B CA 1
ATOM 3953 C C . GLU B 1 52 ? 2.686 -40.562 8.844 1 95.12 52 GLU B C 1
ATOM 3955 O O . GLU B 1 52 ? 3.137 -41.656 9.109 1 95.12 52 GLU B O 1
ATOM 3960 N N . ASN B 1 53 ? 2.656 -40.062 7.637 1 92.31 53 ASN B N 1
ATOM 3961 C CA . ASN B 1 53 ? 3.17 -40.844 6.504 1 92.31 53 ASN B CA 1
ATOM 3962 C C . ASN B 1 53 ? 4.688 -40.969 6.57 1 92.31 53 ASN B C 1
ATOM 3964 O O . ASN B 1 53 ? 5.23 -42.062 6.277 1 92.31 53 ASN B O 1
ATOM 3968 N N . VAL B 1 54 ? 5.34 -39.938 7 1 91.88 54 VAL B N 1
ATOM 3969 C CA . VAL B 1 54 ? 6.793 -39.875 6.918 1 91.88 54 VAL B CA 1
ATOM 3970 C C . VAL B 1 54 ? 7.41 -40.469 8.188 1 91.88 54 VAL B C 1
ATOM 3972 O O . VAL B 1 54 ? 8.391 -41.188 8.117 1 91.88 54 VAL B O 1
ATOM 3975 N N . LEU B 1 55 ? 6.883 -40.062 9.344 1 93.12 55 LEU B N 1
ATOM 3976 C CA . LEU B 1 55 ? 7.469 -40.469 10.617 1 93.12 55 LEU B CA 1
ATOM 3977 C C . LEU B 1 55 ? 6.777 -41.719 11.172 1 93.12 55 LEU B C 1
ATOM 3979 O O . LEU B 1 55 ? 7.32 -42.406 12.047 1 93.12 55 LEU B O 1
ATOM 3983 N N . GLY B 1 56 ? 5.691 -42 10.664 1 91.94 56 GLY B N 1
ATOM 3984 C CA . GLY B 1 56 ? 4.918 -43.125 11.18 1 91.94 56 GLY B CA 1
ATOM 3985 C C . GLY B 1 56 ? 3.885 -42.688 12.211 1 91.94 56 GLY B C 1
ATOM 3986 O O . GLY B 1 56 ? 4.156 -41.844 13.062 1 91.94 56 GLY B O 1
ATOM 3987 N N . LYS B 1 57 ? 2.705 -43.219 11.992 1 89.19 57 LYS B N 1
ATOM 3988 C CA . LYS B 1 57 ? 1.615 -42.906 12.914 1 89.19 57 LYS B CA 1
ATOM 3989 C C . LYS B 1 57 ? 1.986 -43.281 14.344 1 89.19 57 LYS B C 1
ATOM 3991 O O . LYS B 1 57 ? 2.447 -44.406 14.609 1 89.19 57 LYS B O 1
ATOM 3996 N N . GLY B 1 58 ? 1.885 -42.406 15.297 1 86.06 58 GLY B N 1
ATOM 3997 C CA . GLY B 1 58 ? 2.137 -42.656 16.703 1 86.06 58 GLY B CA 1
ATOM 3998 C C . GLY B 1 58 ? 3.598 -42.5 17.078 1 86.06 58 GLY B C 1
ATOM 3999 O O . GLY B 1 58 ? 3.953 -42.594 18.266 1 86.06 58 GLY B O 1
ATOM 4000 N N . ASN B 1 59 ? 4.504 -42.219 16.172 1 90.69 59 ASN B N 1
ATOM 4001 C CA . ASN B 1 59 ? 5.941 -42.188 16.422 1 90.69 59 ASN B CA 1
ATOM 4002 C C . ASN B 1 59 ? 6.422 -40.781 16.75 1 90.69 59 ASN B C 1
ATOM 4004 O O . ASN B 1 59 ? 7.629 -40.531 16.844 1 90.69 59 ASN B O 1
ATOM 4008 N N . PHE B 1 60 ? 5.523 -39.906 16.828 1 91.12 60 PHE B N 1
ATOM 4009 C CA . PHE B 1 60 ? 5.934 -38.531 17.156 1 91.12 60 PHE B CA 1
ATOM 4010 C C . PHE B 1 60 ? 4.879 -37.875 18.031 1 91.12 60 PHE B C 1
ATOM 4012 O O . PHE B 1 60 ? 3.717 -38.281 18.031 1 91.12 60 PHE B O 1
ATOM 4019 N N . GLU B 1 61 ? 5.293 -36.906 18.812 1 91.69 61 GLU B N 1
ATOM 4020 C CA . GLU B 1 61 ? 4.422 -36.031 19.609 1 91.69 61 GLU B CA 1
ATOM 4021 C C . GLU B 1 61 ? 4.469 -34.594 19.094 1 91.69 61 GLU B C 1
ATOM 4023 O O . GLU B 1 61 ? 5.547 -34.031 18.891 1 91.69 61 GLU B O 1
ATOM 4028 N N . CYS B 1 62 ? 3.316 -34.188 18.734 1 91.38 62 CYS B N 1
ATOM 4029 C CA . CYS B 1 62 ? 3.205 -32.812 18.297 1 91.38 62 CYS B CA 1
ATOM 4030 C C . CYS B 1 62 ? 3.035 -31.875 19.484 1 91.38 62 CYS B C 1
ATOM 4032 O O . CYS B 1 62 ? 2.088 -32 20.266 1 91.38 62 CYS B O 1
ATOM 4034 N N . VAL B 1 63 ? 4 -30.938 19.656 1 88.81 63 VAL B N 1
ATOM 4035 C CA . VAL B 1 63 ? 3.959 -30.062 20.812 1 88.81 63 VAL B CA 1
ATOM 4036 C C . VAL B 1 63 ? 4.172 -28.609 20.375 1 88.81 63 VAL B C 1
ATOM 4038 O O . VAL B 1 63 ? 4.539 -28.359 19.219 1 88.81 63 VAL B O 1
ATOM 4041 N N . SER B 1 64 ? 3.773 -27.75 21.25 1 86.19 64 SER B N 1
ATOM 4042 C CA . SER B 1 64 ? 4.09 -26.344 21.031 1 86.19 64 SER B CA 1
ATOM 4043 C C . SER B 1 64 ? 5.555 -26.047 21.328 1 86.19 64 SER B C 1
ATOM 4045 O O . SER B 1 64 ? 6.234 -26.844 21.984 1 86.19 64 SER B O 1
ATOM 4047 N N . LEU B 1 65 ? 5.988 -24.953 20.781 1 83.12 65 LEU B N 1
ATOM 4048 C CA . LEU B 1 65 ? 7.391 -24.578 20.953 1 83.12 65 LEU B CA 1
ATOM 4049 C C . LEU B 1 65 ? 7.727 -24.422 22.438 1 83.12 65 LEU B C 1
ATOM 4051 O O . LEU B 1 65 ? 8.867 -24.656 22.844 1 83.12 65 LEU B O 1
ATOM 4055 N N . THR B 1 66 ? 6.742 -24.078 23.172 1 78.62 66 THR B N 1
ATOM 4056 C CA . THR B 1 66 ? 6.945 -23.859 24.609 1 78.62 66 THR B CA 1
ATOM 4057 C C . THR B 1 66 ? 7.211 -25.188 25.312 1 78.62 66 THR B C 1
ATOM 4059 O O . THR B 1 66 ? 7.824 -25.219 26.391 1 78.62 66 THR B O 1
ATOM 4062 N N . ASP B 1 67 ? 6.75 -26.25 24.766 1 80.56 67 ASP B N 1
ATOM 4063 C CA . ASP B 1 67 ? 6.801 -27.547 25.438 1 80.56 67 ASP B CA 1
ATOM 4064 C C . ASP B 1 67 ? 7.953 -28.391 24.906 1 80.56 67 ASP B C 1
ATOM 4066 O O . ASP B 1 67 ? 8.086 -29.562 25.266 1 80.56 67 ASP B O 1
ATOM 4070 N N . VAL B 1 68 ? 8.734 -27.766 24.016 1 84.06 68 VAL B N 1
ATOM 4071 C CA . VAL B 1 68 ? 9.836 -28.516 23.422 1 84.06 68 VAL B CA 1
ATOM 4072 C C . VAL B 1 68 ? 10.945 -28.703 24.453 1 84.06 68 VAL B C 1
ATOM 4074 O O . VAL B 1 68 ? 11.25 -27.797 25.219 1 84.06 68 VAL B O 1
ATOM 4077 N N . THR B 1 69 ? 11.484 -29.906 24.562 1 81 69 THR B N 1
ATOM 4078 C CA . THR B 1 69 ? 12.57 -30.219 25.469 1 81 69 THR B CA 1
ATOM 4079 C C . THR B 1 69 ? 13.82 -30.641 24.703 1 81 69 THR B C 1
ATOM 4081 O O . THR B 1 69 ? 13.766 -30.875 23.5 1 81 69 THR B O 1
ATOM 4084 N N . LYS B 1 70 ? 15.008 -30.688 25.359 1 84.25 70 LYS B N 1
ATOM 4085 C CA . LYS B 1 70 ? 16.281 -31.031 24.75 1 84.25 70 LYS B CA 1
ATOM 4086 C C . LYS B 1 70 ? 16.438 -32.562 24.625 1 84.25 70 LYS B C 1
ATOM 4088 O O . LYS B 1 70 ? 17.297 -33.031 23.875 1 84.25 70 LYS B O 1
ATOM 4093 N N . THR B 1 71 ? 15.664 -33.312 25.234 1 83.06 71 THR B N 1
ATOM 4094 C CA . THR B 1 71 ? 15.93 -34.75 25.359 1 83.06 71 THR B CA 1
ATOM 4095 C C . THR B 1 71 ? 15.086 -35.531 24.359 1 83.06 71 THR B C 1
ATOM 4097 O O . THR B 1 71 ? 15.453 -36.656 23.984 1 83.06 71 THR B O 1
ATOM 4100 N N . LYS B 1 72 ? 13.961 -35 23.953 1 88.69 72 LYS B N 1
ATOM 4101 C CA . LYS B 1 72 ? 13.039 -35.781 23.125 1 88.69 72 LYS B CA 1
ATOM 4102 C C . LYS B 1 72 ? 12.773 -35.062 21.797 1 88.69 72 LYS B C 1
ATOM 4104 O O . LYS B 1 72 ? 12.617 -33.844 21.75 1 88.69 72 LYS B O 1
ATOM 4109 N N . ASP B 1 73 ? 12.812 -36 20.75 1 92.5 73 ASP B N 1
ATOM 4110 C CA . ASP B 1 73 ? 12.43 -35.469 19.438 1 92.5 73 ASP B CA 1
ATOM 4111 C C . ASP B 1 73 ? 10.922 -35.25 19.359 1 92.5 73 ASP B C 1
ATOM 4113 O O . ASP B 1 73 ? 10.141 -36.125 19.734 1 92.5 73 ASP B O 1
ATOM 4117 N N . VAL B 1 74 ? 10.57 -34.094 18.953 1 94.38 74 VAL B N 1
ATOM 4118 C CA . VAL B 1 74 ? 9.148 -33.75 18.875 1 94.38 74 VAL B CA 1
ATOM 4119 C C . VAL B 1 74 ? 8.852 -33.062 17.547 1 94.38 74 VAL B C 1
ATOM 4121 O O . VAL B 1 74 ? 9.773 -32.688 16.812 1 94.38 74 VAL B O 1
ATOM 4124 N N . LEU B 1 75 ? 7.582 -33.062 17.25 1 95.38 75 LEU B N 1
ATOM 4125 C CA . LEU B 1 75 ? 7.109 -32.375 16.062 1 95.38 75 LEU B CA 1
ATOM 4126 C C . LEU B 1 75 ? 6.488 -31.031 16.453 1 95.38 75 LEU B C 1
ATOM 4128 O O . LEU B 1 75 ? 5.625 -30.953 17.328 1 95.38 75 LEU B O 1
ATOM 4132 N N . VAL B 1 76 ? 7.023 -29.969 15.828 1 94.75 76 VAL B N 1
ATOM 4133 C CA . VAL B 1 76 ? 6.469 -28.641 16.031 1 94.75 76 VAL B CA 1
ATOM 4134 C C . VAL B 1 76 ? 5.957 -28.078 14.695 1 94.75 76 VAL B C 1
ATOM 4136 O O . VAL B 1 76 ? 6.629 -28.203 13.672 1 94.75 76 VAL B O 1
ATOM 4139 N N . ILE B 1 77 ? 4.727 -27.609 14.734 1 95.19 77 ILE B N 1
ATOM 4140 C CA . ILE B 1 77 ? 4.125 -27.062 13.523 1 95.19 77 ILE B CA 1
ATOM 4141 C C . ILE B 1 77 ? 4.102 -25.531 13.602 1 95.19 77 ILE B C 1
ATOM 4143 O O . ILE B 1 77 ? 3.695 -24.969 14.617 1 95.19 77 ILE B O 1
ATOM 4147 N N . GLY B 1 78 ? 4.602 -24.891 12.578 1 94.56 78 GLY B N 1
ATOM 4148 C CA . GLY B 1 78 ? 4.652 -23.438 12.547 1 94.56 78 GLY B CA 1
ATOM 4149 C C . GLY B 1 78 ? 5.016 -22.875 11.18 1 94.56 78 GLY B C 1
ATOM 4150 O O . GLY B 1 78 ? 4.719 -23.5 10.156 1 94.56 78 GLY B O 1
ATOM 4151 N N . MET B 1 79 ? 5.516 -21.734 11.18 1 92.88 79 MET B N 1
ATOM 4152 C CA . MET B 1 79 ? 5.855 -21.031 9.953 1 92.88 79 MET B CA 1
ATOM 4153 C C . MET B 1 79 ? 7.348 -20.719 9.891 1 92.88 79 MET B C 1
ATOM 4155 O O . MET B 1 79 ? 7.953 -20.359 10.898 1 92.88 79 MET B O 1
ATOM 4159 N N . ILE B 1 80 ? 7.91 -20.906 8.727 1 92.75 80 ILE B N 1
ATOM 4160 C CA . ILE B 1 80 ? 9.328 -20.641 8.523 1 92.75 80 ILE B CA 1
ATOM 4161 C C . ILE B 1 80 ? 9.523 -19.188 8.086 1 92.75 80 ILE B C 1
ATOM 4163 O O . ILE B 1 80 ? 8.781 -18.688 7.238 1 92.75 80 ILE B O 1
ATOM 4167 N N . LEU B 1 81 ? 10.492 -18.547 8.688 1 86.94 81 LEU B N 1
ATOM 4168 C CA . LEU B 1 81 ? 10.875 -17.172 8.336 1 86.94 81 LEU B CA 1
ATOM 4169 C C . LEU B 1 81 ? 12.344 -17.125 7.934 1 86.94 81 LEU B C 1
ATOM 4171 O O . LEU B 1 81 ? 13.211 -17.609 8.656 1 86.94 81 LEU B O 1
ATOM 4175 N N . LYS B 1 82 ? 12.57 -16.609 6.711 1 82.31 82 LYS B N 1
ATOM 4176 C CA . LYS B 1 82 ? 13.945 -16.359 6.277 1 82.31 82 LYS B CA 1
ATOM 4177 C C . LYS B 1 82 ? 14.414 -14.969 6.691 1 82.31 82 LYS B C 1
ATOM 4179 O O . LYS B 1 82 ? 13.844 -13.961 6.258 1 82.31 82 LYS B O 1
ATOM 4184 N N . LYS B 1 83 ? 15.305 -14.977 7.559 1 74.81 83 LYS B N 1
ATOM 4185 C CA . LYS B 1 83 ? 15.906 -13.703 7.953 1 74.81 83 LYS B CA 1
ATOM 4186 C C . LYS B 1 83 ? 17.125 -13.383 7.094 1 74.81 83 LYS B C 1
ATOM 4188 O O . LYS B 1 83 ? 18.188 -13.977 7.273 1 74.81 83 LYS B O 1
ATOM 4193 N N . ILE B 1 84 ? 16.859 -12.68 6.062 1 62.66 84 ILE B N 1
ATOM 4194 C CA . ILE B 1 84 ? 17.922 -12.305 5.145 1 62.66 84 ILE B CA 1
ATOM 4195 C C . ILE B 1 84 ? 18.453 -10.914 5.504 1 62.66 84 ILE B C 1
ATOM 4197 O O . ILE B 1 84 ? 17.672 -9.961 5.617 1 62.66 84 ILE B O 1
ATOM 4201 N N . ALA B 1 85 ? 19.609 -10.891 5.922 1 54.97 85 ALA B N 1
ATOM 4202 C CA . ALA B 1 85 ? 20.219 -9.633 6.324 1 54.97 85 ALA B CA 1
ATOM 4203 C C . ALA B 1 85 ? 20.078 -8.57 5.238 1 54.97 85 ALA B C 1
ATOM 4205 O O . ALA B 1 85 ? 19.906 -7.387 5.535 1 54.97 85 ALA B O 1
ATOM 4206 N N . ALA B 1 86 ? 20.203 -9.102 3.977 1 48.44 86 ALA B N 1
ATOM 4207 C CA . ALA B 1 86 ? 20.203 -8.18 2.842 1 48.44 86 ALA B CA 1
ATOM 4208 C C . ALA B 1 86 ? 18.781 -7.848 2.396 1 48.44 86 ALA B C 1
ATOM 4210 O O . ALA B 1 86 ? 18.594 -7.16 1.392 1 48.44 86 ALA B O 1
ATOM 4211 N N . LYS B 1 87 ? 17.797 -8.391 3.102 1 48.78 87 LYS B N 1
ATOM 4212 C CA . LYS B 1 87 ? 16.453 -8.305 2.545 1 48.78 87 LYS B CA 1
ATOM 4213 C C . LYS B 1 87 ? 15.992 -6.852 2.449 1 48.78 87 LYS B C 1
ATOM 4215 O O . LYS B 1 87 ? 15.961 -6.137 3.453 1 48.78 87 LYS B O 1
ATOM 4220 N N . PRO B 1 88 ? 15.836 -6.406 1.292 1 40.12 88 PRO B N 1
ATOM 4221 C CA . PRO B 1 88 ? 15.273 -5.059 1.194 1 40.12 88 PRO B CA 1
ATOM 4222 C C . PRO B 1 88 ? 13.844 -4.973 1.73 1 40.12 88 PRO B C 1
ATOM 4224 O O . PRO B 1 88 ? 12.953 -5.672 1.238 1 40.12 88 PRO B O 1
ATOM 4227 N N . SER B 1 89 ? 13.664 -5.496 2.832 1 37.72 89 SER B N 1
ATOM 4228 C CA . SER B 1 89 ? 12.258 -5.367 3.188 1 37.72 89 SER B CA 1
ATOM 4229 C C . SER B 1 89 ? 11.695 -4.016 2.76 1 37.72 89 SER B C 1
ATOM 4231 O O . SER B 1 89 ? 12.414 -3.01 2.777 1 37.72 89 SER B O 1
ATOM 4233 N N . ILE B 1 90 ? 10.883 -4.023 1.829 1 35.94 90 ILE B N 1
ATOM 4234 C CA . ILE B 1 90 ? 10.297 -2.754 1.406 1 35.94 90 ILE B CA 1
ATOM 4235 C C . ILE B 1 90 ? 10.203 -1.811 2.604 1 35.94 90 ILE B C 1
ATOM 4237 O O . ILE B 1 90 ? 10.594 -0.645 2.516 1 35.94 90 ILE B O 1
ATOM 4241 N N . LEU B 1 91 ? 9.578 -2.367 3.652 1 34.88 91 LEU B N 1
ATOM 4242 C CA . LEU B 1 91 ? 9.484 -1.579 4.875 1 34.88 91 LEU B CA 1
ATOM 4243 C C . LEU B 1 91 ? 10.867 -1.35 5.484 1 34.88 91 LEU B C 1
ATOM 4245 O O . LEU B 1 91 ? 11.164 -0.257 5.973 1 34.88 91 LEU B O 1
ATOM 4249 N N . LYS B 1 92 ? 11.711 -2.449 5.473 1 36.78 92 LYS B N 1
ATOM 4250 C CA . LYS B 1 92 ? 13.07 -2.293 5.969 1 36.78 92 LYS B CA 1
ATOM 4251 C C . LYS B 1 92 ? 13.867 -1.32 5.102 1 36.78 92 LYS B C 1
ATOM 4253 O O . LYS B 1 92 ? 14.68 -0.547 5.609 1 36.78 92 LYS B O 1
ATOM 4258 N N . THR B 1 93 ? 13.773 -1.446 3.801 1 36.94 93 THR B N 1
ATOM 4259 C CA . THR B 1 93 ? 14.438 -0.485 2.928 1 36.94 93 THR B CA 1
ATOM 4260 C C . THR B 1 93 ? 13.969 0.936 3.234 1 36.94 93 THR B C 1
ATOM 4262 O O . THR B 1 93 ? 14.758 1.879 3.186 1 36.94 93 THR B O 1
ATOM 4265 N N . LEU B 1 94 ? 12.742 1.073 3.396 1 33.62 94 LEU B N 1
ATOM 4266 C CA . LEU B 1 94 ? 12.227 2.375 3.801 1 33.62 94 LEU B CA 1
ATOM 4267 C C . LEU B 1 94 ? 12.773 2.777 5.168 1 33.62 94 LEU B C 1
ATOM 4269 O O . LEU B 1 94 ? 13 3.963 5.426 1 33.62 94 LEU B O 1
ATOM 4273 N N . LEU B 1 95 ? 12.859 1.844 6.117 1 32.62 95 LEU B N 1
ATOM 4274 C CA . LEU B 1 95 ? 13.297 2.129 7.48 1 32.62 95 LEU B CA 1
ATOM 4275 C C . LEU B 1 95 ? 14.82 2.139 7.574 1 32.62 95 LEU B C 1
ATOM 4277 O O . LEU B 1 95 ? 15.383 2.752 8.484 1 32.62 95 LEU B O 1
ATOM 4281 N N . SER B 1 96 ? 15.594 1.145 7.031 1 32.03 96 SER B N 1
ATOM 4282 C CA . SER B 1 96 ? 17.031 1.098 7.254 1 32.03 96 SER B CA 1
ATOM 4283 C C . SER B 1 96 ? 17.75 2.176 6.449 1 32.03 96 SER B C 1
ATOM 4285 O O . SER B 1 96 ? 17.562 2.279 5.234 1 32.03 96 SER B O 1
ATOM 4287 N N . GLU B 1 97 ? 18.078 3.27 7.027 1 30.81 97 GLU B N 1
ATOM 4288 C CA . GLU B 1 97 ? 19.016 4.277 6.551 1 30.81 97 GLU B CA 1
ATOM 4289 C C . GLU B 1 97 ? 20.094 3.648 5.68 1 30.81 97 GLU B C 1
ATOM 4291 O O . GLU B 1 97 ? 20.766 4.344 4.91 1 30.81 97 GLU B O 1
ATOM 4296 N N . ASP B 1 98 ? 20.797 2.533 6.02 1 26.59 98 ASP B N 1
ATOM 4297 C CA . ASP B 1 98 ? 22.031 2.033 5.441 1 26.59 98 ASP B CA 1
ATOM 4298 C C . ASP B 1 98 ? 21.797 1.471 4.043 1 26.59 98 ASP B C 1
ATOM 4300 O O . ASP B 1 98 ? 20.688 1.067 3.707 1 26.59 98 ASP B O 1
ATOM 4304 N N . LYS B 1 99 ? 22.953 1.508 3.162 1 28.61 99 LYS B N 1
ATOM 4305 C CA . LYS B 1 99 ? 23.312 1.144 1.795 1 28.61 99 LYS B CA 1
ATOM 4306 C C . LYS B 1 99 ? 22.781 -0.242 1.438 1 28.61 99 LYS B C 1
ATOM 4308 O O . LYS B 1 99 ? 23.469 -1.247 1.65 1 28.61 99 LYS B O 1
ATOM 4313 N N . VAL B 1 100 ? 21.844 -0.795 1.768 1 31.05 100 VAL B N 1
ATOM 4314 C CA . VAL B 1 100 ? 22.062 -2.098 1.148 1 31.05 100 VAL B CA 1
ATOM 4315 C C . VAL B 1 100 ? 22.266 -1.928 -0.357 1 31.05 100 VAL B C 1
ATOM 4317 O O . VAL B 1 100 ? 21.328 -1.556 -1.069 1 31.05 100 VAL B O 1
ATOM 4320 N N . ALA B 1 101 ? 23.297 -1.435 -0.855 1 26.39 101 ALA B N 1
ATOM 4321 C CA . ALA B 1 101 ? 23.938 -1.602 -2.158 1 26.39 101 ALA B CA 1
ATOM 4322 C C . ALA B 1 101 ? 23.625 -2.979 -2.744 1 26.39 101 ALA B C 1
ATOM 4324 O O . ALA B 1 101 ? 23.984 -4 -2.15 1 26.39 101 ALA B O 1
ATOM 4325 N N . TYR B 1 102 ? 22.438 -3.158 -3.24 1 29.02 102 TYR B N 1
ATOM 4326 C CA . TYR B 1 102 ? 22.516 -4.332 -4.102 1 29.02 102 TYR B CA 1
ATOM 4327 C C . TYR B 1 102 ? 23.891 -4.449 -4.75 1 29.02 102 TYR B C 1
ATOM 4329 O O . TYR B 1 102 ? 24.391 -3.488 -5.34 1 29.02 102 TYR B O 1
ATOM 4337 N N . GLU B 1 103 ? 24.922 -4.914 -4.23 1 28.72 103 GLU B N 1
ATOM 4338 C CA . GLU B 1 103 ? 26.094 -5.254 -5.027 1 28.72 103 GLU B CA 1
ATOM 4339 C C . GLU B 1 103 ? 25.688 -5.707 -6.43 1 28.72 103 GLU B C 1
ATOM 4341 O O . GLU B 1 103 ? 24.781 -6.527 -6.59 1 28.72 103 GLU B O 1
ATOM 4346 N N . ASP B 1 104 ? 26.078 -4.824 -7.438 1 29.61 104 ASP B N 1
ATOM 4347 C CA . ASP B 1 104 ? 26.094 -4.898 -8.898 1 29.61 104 ASP B CA 1
ATOM 4348 C C . ASP B 1 104 ? 26.5 -6.289 -9.367 1 29.61 104 ASP B C 1
ATOM 4350 O O . ASP B 1 104 ? 27.672 -6.508 -9.727 1 29.61 104 ASP B O 1
ATOM 4354 N N . TYR B 1 105 ? 26.453 -7.434 -8.82 1 27.77 105 TYR B N 1
ATOM 4355 C CA . TYR B 1 105 ? 27.062 -8.344 -9.789 1 27.77 105 TYR B CA 1
ATOM 4356 C C . TYR B 1 105 ? 26.484 -8.109 -11.18 1 27.77 105 TYR B C 1
ATOM 4358 O O . TYR B 1 105 ? 25.266 -8.141 -11.359 1 27.77 105 TYR B O 1
ATOM 4366 N N . GLU B 1 106 ? 27.125 -7.223 -12.055 1 29.53 106 GLU B N 1
ATOM 4367 C CA . GLU B 1 106 ? 27.156 -7.059 -13.5 1 29.53 106 GLU B CA 1
ATOM 4368 C C . GLU B 1 106 ? 27.094 -8.406 -14.211 1 29.53 106 GLU B C 1
ATOM 4370 O O . GLU B 1 106 ? 27.734 -8.602 -15.242 1 29.53 106 GLU B O 1
ATOM 4375 N N . ASP B 1 107 ? 27.078 -9.617 -13.836 1 29.39 107 ASP B N 1
ATOM 4376 C CA . ASP B 1 107 ? 27.25 -10.5 -14.984 1 29.39 107 ASP B CA 1
ATOM 4377 C C . ASP B 1 107 ? 26.328 -10.07 -16.141 1 29.39 107 ASP B C 1
ATOM 4379 O O . ASP B 1 107 ? 25.141 -9.805 -15.922 1 29.39 107 ASP B O 1
ATOM 4383 N N . GLU B 1 108 ? 26.859 -9.492 -17.359 1 30.52 108 GLU B N 1
ATOM 4384 C CA . GLU B 1 108 ? 26.484 -9.141 -18.734 1 30.52 108 GLU B CA 1
ATOM 4385 C C . GLU B 1 108 ? 25.219 -9.852 -19.172 1 30.52 108 GLU B C 1
ATOM 4387 O O . GLU B 1 108 ? 24.375 -9.266 -19.844 1 30.52 108 GLU B O 1
ATOM 4392 N N . GLU B 1 109 ? 25.359 -11.133 -19.547 1 29.27 109 GLU B N 1
ATOM 4393 C CA . GLU B 1 109 ? 24.547 -11.922 -20.484 1 29.27 109 GLU B CA 1
ATOM 4394 C C . GLU B 1 109 ? 23.109 -12.016 -20.016 1 29.27 109 GLU B C 1
ATOM 4396 O O . GLU B 1 109 ? 22.203 -12.305 -20.812 1 29.27 109 GLU B O 1
ATOM 4401 N N . ALA B 1 110 ? 22.859 -12.625 -18.859 1 31.16 110 ALA B N 1
ATOM 4402 C CA . ALA B 1 110 ? 21.484 -13.086 -18.641 1 31.16 110 ALA B CA 1
ATOM 4403 C C . ALA B 1 110 ? 20.578 -11.93 -18.266 1 31.16 110 ALA B C 1
ATOM 4405 O O . ALA B 1 110 ? 20.922 -11.094 -17.422 1 31.16 110 ALA B O 1
ATOM 4406 N N . GLY B 1 111 ? 19.656 -11.141 -18.922 1 37.03 111 GLY B N 1
ATOM 4407 C CA . GLY B 1 111 ? 18.453 -10.32 -19.016 1 37.03 111 GLY B CA 1
ATOM 4408 C C . GLY B 1 111 ? 17.797 -10.086 -17.656 1 37.03 111 GLY B C 1
ATOM 4409 O O . GLY B 1 111 ? 16.703 -9.516 -17.594 1 37.03 111 GLY B O 1
ATOM 4410 N N . ASP B 1 112 ? 17.781 -10.883 -16.375 1 42.03 112 ASP B N 1
ATOM 4411 C CA . ASP B 1 112 ? 16.969 -11.594 -15.391 1 42.03 112 ASP B CA 1
ATOM 4412 C C . ASP B 1 112 ? 16.844 -10.797 -14.094 1 42.03 112 ASP B C 1
ATOM 4414 O O . ASP B 1 112 ? 17.641 -9.883 -13.844 1 42.03 112 ASP B O 1
ATOM 4418 N N . LEU B 1 113 ? 15.914 -11.281 -13.031 1 46.5 113 LEU B N 1
ATOM 4419 C CA . LEU B 1 113 ? 15.469 -11.117 -11.656 1 46.5 113 LEU B CA 1
ATOM 4420 C C . LEU B 1 113 ? 16.656 -10.969 -10.711 1 46.5 113 LEU B C 1
ATOM 4422 O O . LEU B 1 113 ? 17.531 -11.836 -10.656 1 46.5 113 LEU B O 1
ATOM 4426 N N . LYS B 1 114 ? 16.938 -9.82 -10.25 1 47.56 114 LYS B N 1
ATOM 4427 C CA . LYS B 1 114 ? 17.953 -9.586 -9.219 1 47.56 114 LYS B CA 1
ATOM 4428 C C . LYS B 1 114 ? 17.672 -10.422 -7.973 1 47.56 114 LYS B C 1
ATOM 4430 O O . LYS B 1 114 ? 16.578 -10.359 -7.414 1 47.56 114 LYS B O 1
ATOM 4435 N N . ARG B 1 115 ? 18.609 -11.398 -7.766 1 53.44 115 ARG B N 1
ATOM 4436 C CA . ARG B 1 115 ? 18.422 -12.328 -6.656 1 53.44 115 ARG B CA 1
ATOM 4437 C C . ARG B 1 115 ? 19.312 -11.953 -5.473 1 53.44 115 ARG B C 1
ATOM 4439 O O . ARG B 1 115 ? 20.375 -11.344 -5.652 1 53.44 115 ARG B O 1
ATOM 4446 N N . TYR B 1 116 ? 18.797 -12.117 -4.27 1 52.47 116 TYR B N 1
ATOM 4447 C CA . TYR B 1 116 ? 19.531 -11.805 -3.045 1 52.47 116 TYR B CA 1
ATOM 4448 C C . TYR B 1 116 ? 20.641 -12.812 -2.809 1 52.47 116 TYR B C 1
ATOM 4450 O O . TYR B 1 116 ? 20.469 -14.016 -3.025 1 52.47 116 TYR B O 1
ATOM 4458 N N . THR B 1 117 ? 21.906 -12.273 -2.684 1 54.12 117 THR B N 1
ATOM 4459 C CA . THR B 1 117 ? 23.016 -13.172 -2.352 1 54.12 117 THR B CA 1
ATOM 4460 C C . THR B 1 117 ? 22.953 -13.586 -0.886 1 54.12 117 THR B C 1
ATOM 4462 O O . THR B 1 117 ? 22.547 -12.797 -0.028 1 54.12 117 THR B O 1
ATOM 4465 N N . GLU B 1 118 ? 23.109 -14.805 -0.647 1 60.34 118 GLU B N 1
ATOM 4466 C CA . GLU B 1 118 ? 23.156 -15.352 0.705 1 60.34 118 GLU B CA 1
ATOM 4467 C C . GLU B 1 118 ? 24.297 -14.75 1.511 1 60.34 118 GLU B C 1
ATOM 4469 O O . GLU B 1 118 ? 25.391 -14.547 0.985 1 60.34 118 GLU B O 1
ATOM 4474 N N . ASN B 1 119 ? 23.875 -14.102 2.568 1 61.41 119 ASN B N 1
ATOM 4475 C CA . ASN B 1 119 ? 24.875 -13.602 3.512 1 61.41 119 ASN B CA 1
ATOM 4476 C C . ASN B 1 119 ? 25.031 -14.539 4.703 1 61.41 119 ASN B C 1
ATOM 4478 O O . ASN B 1 119 ? 24.125 -15.305 5.027 1 61.41 119 ASN B O 1
ATOM 4482 N N . ALA B 1 120 ? 26.203 -14.594 5.176 1 62.09 120 ALA B N 1
ATOM 4483 C CA . ALA B 1 120 ? 26.516 -15.438 6.328 1 62.09 120 ALA B CA 1
ATOM 4484 C C . ALA B 1 120 ? 25.578 -15.148 7.496 1 62.09 120 ALA B C 1
ATOM 4486 O O . ALA B 1 120 ? 25.344 -16.016 8.336 1 62.09 120 ALA B O 1
ATOM 4487 N N . GLU B 1 121 ? 24.984 -14.039 7.461 1 66.94 121 GLU B N 1
ATOM 4488 C CA . GLU B 1 121 ? 24.125 -13.648 8.578 1 66.94 121 GLU B CA 1
ATOM 4489 C C . GLU B 1 121 ? 22.688 -14.102 8.359 1 66.94 121 GLU B C 1
ATOM 4491 O O . GLU B 1 121 ? 21.875 -14.078 9.289 1 66.94 121 GLU B O 1
ATOM 4496 N N . ASP B 1 122 ? 22.578 -14.664 7.246 1 76.56 122 ASP B N 1
ATOM 4497 C CA . ASP B 1 122 ? 21.219 -15.125 6.953 1 76.56 122 ASP B CA 1
ATOM 4498 C C . ASP B 1 122 ? 20.906 -16.391 7.734 1 76.56 122 ASP B C 1
ATOM 4500 O O . ASP B 1 122 ? 21.75 -17.266 7.883 1 76.56 122 ASP B O 1
ATOM 4504 N N . HIS B 1 123 ? 19.812 -16.406 8.398 1 83.44 123 HIS B N 1
ATOM 4505 C CA . HIS B 1 123 ? 19.422 -17.609 9.125 1 83.44 123 HIS B CA 1
ATOM 4506 C C . HIS B 1 123 ? 17.922 -17.844 9.023 1 83.44 123 HIS B C 1
ATOM 4508 O O . HIS B 1 123 ? 17.188 -16.969 8.547 1 83.44 123 HIS B O 1
ATOM 4514 N N . LEU B 1 124 ? 17.562 -19.047 9.383 1 89.25 124 LEU B N 1
ATOM 4515 C CA . LEU B 1 124 ? 16.156 -19.438 9.359 1 89.25 124 LEU B CA 1
ATOM 4516 C C . LEU B 1 124 ? 15.562 -19.375 10.766 1 89.25 124 LEU B C 1
ATOM 4518 O O . LEU B 1 124 ? 16.219 -19.766 11.734 1 89.25 124 LEU B O 1
ATOM 4522 N N . GLU B 1 125 ? 14.43 -18.812 10.82 1 89.19 125 GLU B N 1
ATOM 4523 C CA . GLU B 1 125 ? 13.664 -18.797 12.062 1 89.19 125 GLU B CA 1
ATOM 4524 C C . GLU B 1 125 ? 12.328 -19.516 11.891 1 89.19 125 GLU B C 1
ATOM 4526 O O . GLU B 1 125 ? 11.852 -19.688 10.766 1 89.19 125 GLU B O 1
ATOM 4531 N N . PHE B 1 126 ? 11.867 -20.016 12.977 1 90.81 126 PHE B N 1
ATOM 4532 C CA . PHE B 1 126 ? 10.594 -20.719 13.008 1 90.81 126 PHE B CA 1
ATOM 4533 C C . PHE B 1 126 ? 9.641 -20.062 14.008 1 90.81 126 PHE B C 1
ATOM 4535 O O . PHE B 1 126 ? 10.008 -19.828 15.156 1 90.81 126 PHE B O 1
ATOM 4542 N N . GLU B 1 127 ? 8.453 -19.688 13.492 1 87.56 127 GLU B N 1
ATOM 4543 C CA . GLU B 1 127 ? 7.461 -19.031 14.336 1 87.56 127 GLU B CA 1
ATOM 4544 C C . GLU B 1 127 ? 6.273 -19.938 14.609 1 87.56 127 GLU B C 1
ATOM 4546 O O . GLU B 1 127 ? 5.66 -20.469 13.68 1 87.56 127 GLU B O 1
ATOM 4551 N N . CYS B 1 128 ? 6.039 -20.156 15.836 1 81.81 128 CYS B N 1
ATOM 4552 C CA . CYS B 1 128 ? 4.902 -20.938 16.297 1 81.81 128 CYS B CA 1
ATOM 4553 C C . CYS B 1 128 ? 4.305 -20.344 17.562 1 81.81 128 CYS B C 1
ATOM 4555 O O . CYS B 1 128 ? 5.008 -20.156 18.562 1 81.81 128 CYS B O 1
ATOM 4557 N N . ASP B 1 129 ? 2.984 -20.109 17.594 1 74.06 129 ASP B N 1
ATOM 4558 C CA . ASP B 1 129 ? 2.264 -19.609 18.766 1 74.06 129 ASP B CA 1
ATOM 4559 C C . ASP B 1 129 ? 2.961 -18.375 19.344 1 74.06 129 ASP B C 1
ATOM 4561 O O . ASP B 1 129 ? 3.24 -18.328 20.547 1 74.06 129 ASP B O 1
ATOM 4565 N N . ASN B 1 130 ? 3.35 -17.469 18.578 1 69.81 130 ASN B N 1
ATOM 4566 C CA . ASN B 1 130 ? 3.939 -16.188 18.953 1 69.81 130 ASN B CA 1
ATOM 4567 C C . ASN B 1 130 ? 5.363 -16.359 19.469 1 69.81 130 ASN B C 1
ATOM 4569 O O . ASN B 1 130 ? 5.883 -15.484 20.172 1 69.81 130 ASN B O 1
ATOM 4573 N N . GLN B 1 131 ? 5.918 -17.484 19.344 1 77.25 131 GLN B N 1
ATOM 4574 C CA . GLN B 1 131 ? 7.316 -17.719 19.688 1 77.25 131 GLN B CA 1
ATOM 4575 C C . GLN B 1 131 ? 8.164 -17.938 18.438 1 77.25 131 GLN B C 1
ATOM 4577 O O . GLN B 1 131 ? 7.66 -18.422 17.422 1 77.25 131 GLN B O 1
ATOM 4582 N N . THR B 1 132 ? 9.43 -17.453 18.578 1 84.19 132 THR B N 1
ATOM 4583 C CA . THR B 1 132 ? 10.344 -17.609 17.438 1 84.19 132 THR B CA 1
ATOM 4584 C C . THR B 1 132 ? 11.625 -18.312 17.875 1 84.19 132 THR B C 1
ATOM 4586 O O . THR B 1 132 ? 12.148 -18.047 18.953 1 84.19 132 THR B O 1
ATOM 4589 N N . VAL B 1 133 ? 12.078 -19.25 17.109 1 87.12 133 VAL B N 1
ATOM 4590 C CA . VAL B 1 133 ? 13.336 -19.938 17.391 1 87.12 133 VAL B CA 1
ATOM 4591 C C . VAL B 1 133 ? 14.195 -19.984 16.125 1 87.12 133 VAL B C 1
ATOM 4593 O O . VAL B 1 133 ? 13.672 -20 15.016 1 87.12 133 VAL B O 1
ATOM 4596 N N . LYS B 1 134 ? 15.445 -19.969 16.344 1 90.56 134 LYS B N 1
ATOM 4597 C CA . LYS B 1 134 ? 16.375 -20.141 15.227 1 90.56 134 LYS B CA 1
ATOM 4598 C C . LYS B 1 134 ? 16.469 -21.609 14.812 1 90.56 134 LYS B C 1
ATOM 4600 O O . LYS B 1 134 ? 16.422 -22.5 15.656 1 90.56 134 LYS B O 1
ATOM 4605 N N . LEU B 1 135 ? 16.578 -21.812 13.555 1 92.44 135 LEU B N 1
ATOM 4606 C CA . LEU B 1 135 ? 16.609 -23.188 13.055 1 92.44 135 LEU B CA 1
ATOM 4607 C C . LEU B 1 135 ? 18.016 -23.578 12.648 1 92.44 135 LEU B C 1
ATOM 4609 O O . LEU B 1 135 ? 18.766 -22.766 12.078 1 92.44 135 LEU B O 1
ATOM 4613 N N . GLU B 1 136 ? 18.406 -24.75 13.016 1 90.38 136 GLU B N 1
ATOM 4614 C CA . GLU B 1 136 ? 19.641 -25.375 12.594 1 90.38 136 GLU B CA 1
ATOM 4615 C C . GLU B 1 136 ? 19.422 -26.859 12.266 1 90.38 136 GLU B C 1
ATOM 4617 O O . GLU B 1 136 ? 18.359 -27.406 12.531 1 90.38 136 GLU B O 1
ATOM 4622 N N . GLY B 1 137 ? 20.406 -27.453 11.57 1 91.88 137 GLY B N 1
ATOM 4623 C CA . GLY B 1 137 ? 20.312 -28.875 11.25 1 91.88 137 GLY B CA 1
ATOM 4624 C C . GLY B 1 137 ? 20 -29.141 9.789 1 91.88 137 GLY B C 1
ATOM 4625 O O . GLY B 1 137 ? 20.609 -28.531 8.906 1 91.88 137 GLY B O 1
ATOM 4626 N N . ASN B 1 138 ? 19.047 -30.156 9.617 1 92.5 138 ASN B N 1
ATOM 4627 C CA . ASN B 1 138 ? 18.766 -30.625 8.266 1 92.5 138 ASN B CA 1
ATOM 4628 C C . ASN B 1 138 ? 17.75 -29.719 7.562 1 92.5 138 ASN B C 1
ATOM 4630 O O . ASN B 1 138 ? 16.703 -30.203 7.113 1 92.5 138 ASN B O 1
ATOM 4634 N N . ILE B 1 139 ? 18.031 -28.531 7.434 1 91.12 139 ILE B N 1
ATOM 4635 C CA . ILE B 1 139 ? 17.219 -27.547 6.727 1 91.12 139 ILE B CA 1
ATOM 4636 C C . ILE B 1 139 ? 18.125 -26.453 6.168 1 91.12 139 ILE B C 1
ATOM 4638 O O . ILE B 1 139 ? 19.078 -26.031 6.824 1 91.12 139 ILE B O 1
ATOM 4642 N N . SER B 1 140 ? 17.875 -26.141 4.957 1 86.94 140 SER B N 1
ATOM 4643 C CA . SER B 1 140 ? 18.688 -25.109 4.324 1 86.94 140 SER B CA 1
ATOM 4644 C C . SER B 1 140 ? 17.828 -23.938 3.848 1 86.94 140 SER B C 1
ATOM 4646 O O . SER B 1 140 ? 16.625 -24.094 3.652 1 86.94 140 SER B O 1
ATOM 4648 N N . MET B 1 141 ? 18.484 -22.859 3.695 1 83.25 141 MET B N 1
ATOM 4649 C CA . MET B 1 141 ? 17.828 -21.656 3.197 1 83.25 141 MET B CA 1
ATOM 4650 C C . MET B 1 141 ? 17.25 -21.875 1.805 1 83.25 141 MET B C 1
ATOM 4652 O O . MET B 1 141 ? 16.266 -21.25 1.427 1 83.25 141 MET B O 1
ATOM 4656 N N . ASN B 1 142 ? 17.75 -22.844 1.174 1 81.94 142 ASN B N 1
ATOM 4657 C CA . ASN B 1 142 ? 17.359 -23.094 -0.209 1 81.94 142 ASN B CA 1
ATOM 4658 C C . ASN B 1 142 ? 16.172 -24.047 -0.29 1 81.94 142 ASN B C 1
ATOM 4660 O O . ASN B 1 142 ? 15.641 -24.297 -1.373 1 81.94 142 ASN B O 1
ATOM 4664 N N . ASP B 1 143 ? 15.703 -24.484 0.891 1 85 143 ASP B N 1
ATOM 4665 C CA . ASP B 1 143 ? 14.633 -25.484 0.896 1 85 143 ASP B CA 1
ATOM 4666 C C . ASP B 1 143 ? 13.289 -24.844 1.204 1 85 143 ASP B C 1
ATOM 4668 O O . ASP B 1 143 ? 12.25 -25.5 1.151 1 85 143 ASP B O 1
ATOM 4672 N N . CYS B 1 144 ? 13.43 -23.609 1.534 1 90.69 144 CYS B N 1
ATOM 4673 C CA . CYS B 1 144 ? 12.195 -23.016 2.027 1 90.69 144 CYS B CA 1
ATOM 4674 C C . CYS B 1 144 ? 12.156 -21.531 1.725 1 90.69 144 CYS B C 1
ATOM 4676 O O . CYS B 1 144 ? 13.086 -20.984 1.124 1 90.69 144 CYS B O 1
ATOM 4678 N N . ALA B 1 145 ? 11.047 -20.984 1.937 1 89.94 145 ALA B N 1
ATOM 4679 C CA . ALA B 1 145 ? 10.82 -19.547 1.819 1 89.94 145 ALA B CA 1
ATOM 4680 C C . ALA B 1 145 ? 10.047 -19.016 3.021 1 89.94 145 ALA B C 1
ATOM 4682 O O . ALA B 1 145 ? 9.422 -19.781 3.758 1 89.94 145 ALA B O 1
ATOM 4683 N N . THR B 1 146 ? 10.227 -17.75 3.238 1 88.62 146 THR B N 1
ATOM 4684 C CA . THR B 1 146 ? 9.43 -17.125 4.289 1 88.62 146 THR B CA 1
ATOM 4685 C C . THR B 1 146 ? 7.941 -17.344 4.051 1 88.62 146 THR B C 1
ATOM 4687 O O . THR B 1 146 ? 7.457 -17.188 2.928 1 88.62 146 THR B O 1
ATOM 4690 N N . GLY B 1 147 ? 7.258 -17.75 5.082 1 91.25 147 GLY B N 1
ATOM 4691 C CA . GLY B 1 147 ? 5.816 -17.938 4.984 1 91.25 147 GLY B CA 1
ATOM 4692 C C . GLY B 1 147 ? 5.406 -19.391 4.801 1 91.25 147 GLY B C 1
ATOM 4693 O O . GLY B 1 147 ? 4.223 -19.719 4.902 1 91.25 147 GLY B O 1
ATOM 4694 N N . CYS B 1 148 ? 6.352 -20.234 4.562 1 94.56 148 CYS B N 1
ATOM 4695 C CA . CYS B 1 148 ? 6.043 -21.656 4.434 1 94.56 148 CYS B CA 1
ATOM 4696 C C . CYS B 1 148 ? 5.621 -22.25 5.773 1 94.56 148 CYS B C 1
ATOM 4698 O O . CYS B 1 148 ? 6.254 -21.984 6.797 1 94.56 148 CYS B O 1
ATOM 4700 N N . CYS B 1 149 ? 4.559 -22.938 5.75 1 95.94 149 CYS B N 1
ATOM 4701 C CA . CYS B 1 149 ? 4.137 -23.688 6.926 1 95.94 149 CYS B CA 1
ATOM 4702 C C . CYS B 1 149 ? 4.648 -25.125 6.859 1 95.94 149 CYS B C 1
ATOM 4704 O O . CYS B 1 149 ? 4.555 -25.766 5.816 1 95.94 149 CYS B O 1
ATOM 4706 N N . ALA B 1 150 ? 5.207 -25.562 7.941 1 96.88 150 ALA B N 1
ATOM 4707 C CA . ALA B 1 150 ? 5.762 -26.922 7.961 1 96.88 150 ALA B CA 1
ATOM 4708 C C . ALA B 1 150 ? 5.793 -27.484 9.383 1 96.88 150 ALA B C 1
ATOM 4710 O O . ALA B 1 150 ? 5.629 -26.734 10.352 1 96.88 150 ALA B O 1
ATOM 4711 N N . GLY B 1 151 ? 5.855 -28.75 9.445 1 96.25 151 GLY B N 1
ATOM 4712 C CA . GLY B 1 151 ? 6.227 -29.422 10.68 1 96.25 151 GLY B CA 1
ATOM 4713 C C . GLY B 1 151 ? 7.711 -29.719 10.773 1 96.25 151 GLY B C 1
ATOM 4714 O O . GLY B 1 151 ? 8.312 -30.219 9.82 1 96.25 151 GLY B O 1
ATOM 4715 N N . LEU B 1 152 ? 8.258 -29.328 11.883 1 95.5 152 LEU B N 1
ATOM 4716 C CA . LEU B 1 152 ? 9.672 -29.625 12.117 1 95.5 152 LEU B CA 1
ATOM 4717 C C . LEU B 1 152 ? 9.836 -30.719 13.164 1 95.5 152 LEU B C 1
ATOM 4719 O O . LEU B 1 152 ? 9.391 -30.547 14.305 1 95.5 152 LEU B O 1
ATOM 4723 N N . PHE B 1 153 ? 10.414 -31.797 12.75 1 95.94 153 PHE B N 1
ATOM 4724 C CA . PHE B 1 153 ? 10.75 -32.875 13.672 1 95.94 153 PHE B CA 1
ATOM 4725 C C . PHE B 1 153 ? 12.18 -32.75 14.172 1 95.94 153 PHE B C 1
ATOM 4727 O O . PHE B 1 153 ? 13.117 -32.625 13.375 1 95.94 153 PHE B O 1
ATOM 4734 N N . GLY B 1 154 ? 12.305 -32.562 15.391 1 94.25 154 GLY B N 1
ATOM 4735 C CA . GLY B 1 154 ? 13.617 -32.375 15.984 1 94.25 154 GLY B CA 1
ATOM 4736 C C . GLY B 1 154 ? 13.57 -32.094 17.469 1 94.25 154 GLY B C 1
ATOM 4737 O O . GLY B 1 154 ? 12.68 -32.562 18.172 1 94.25 154 GLY B O 1
ATOM 4738 N N . LYS B 1 155 ? 14.633 -31.453 17.953 1 91.44 155 LYS B N 1
ATOM 4739 C CA . LYS B 1 155 ? 14.742 -31.141 19.375 1 91.44 155 LYS B CA 1
ATOM 4740 C C . LYS B 1 155 ? 15.43 -29.781 19.594 1 91.44 155 LYS B C 1
ATOM 4742 O O . LYS B 1 155 ? 15.969 -29.203 18.641 1 91.44 155 LYS B O 1
ATOM 4747 N N . LEU B 1 156 ? 15.25 -29.297 20.766 1 88 156 LEU B N 1
ATOM 4748 C CA . LEU B 1 156 ? 15.961 -28.078 21.109 1 88 156 LEU B CA 1
ATOM 4749 C C . LEU B 1 156 ? 17.469 -28.312 21.172 1 88 156 LEU B C 1
ATOM 4751 O O . LEU B 1 156 ? 17.922 -29.328 21.734 1 88 156 LEU B O 1
ATOM 4755 N N . GLY B 1 157 ? 18.156 -27.391 20.484 1 81.56 157 GLY B N 1
ATOM 4756 C CA . GLY B 1 157 ? 19.609 -27.516 20.469 1 81.56 157 GLY B CA 1
ATOM 4757 C C . GLY B 1 157 ? 20.25 -27.156 21.797 1 81.56 157 GLY B C 1
ATOM 4758 O O . GLY B 1 157 ? 19.547 -26.828 22.766 1 81.56 157 GLY B O 1
ATOM 4759 N N . ASP B 1 158 ? 21.484 -27.297 21.766 1 77.25 158 ASP B N 1
ATOM 4760 C CA . ASP B 1 158 ? 22.266 -27 22.953 1 77.25 158 ASP B CA 1
ATOM 4761 C C . ASP B 1 158 ? 22.25 -25.5 23.266 1 77.25 158 ASP B C 1
ATOM 4763 O O . ASP B 1 158 ? 22.234 -25.094 24.422 1 77.25 158 ASP B O 1
ATOM 4767 N N . GLU B 1 159 ? 22.172 -24.766 22.172 1 77.62 159 GLU B N 1
ATOM 4768 C CA . GLU B 1 159 ? 22.109 -23.312 22.344 1 77.62 159 GLU B CA 1
ATOM 4769 C C . GLU B 1 159 ? 20.672 -22.844 22.547 1 77.62 159 GLU B C 1
ATOM 4771 O O . GLU B 1 159 ? 19.75 -23.359 21.922 1 77.62 159 GLU B O 1
ATOM 4776 N N . ASP B 1 160 ? 20.562 -21.984 23.453 1 77.44 160 ASP B N 1
ATOM 4777 C CA . ASP B 1 160 ? 19.234 -21.453 23.75 1 77.44 160 ASP B CA 1
ATOM 4778 C C . ASP B 1 160 ? 18.625 -20.75 22.547 1 77.44 160 ASP B C 1
ATOM 4780 O O . ASP B 1 160 ? 19.297 -19.984 21.875 1 77.44 160 ASP B O 1
ATOM 4784 N N . GLY B 1 161 ? 17.484 -21.141 22.203 1 83.25 161 GLY B N 1
ATOM 4785 C CA . GLY B 1 161 ? 16.719 -20.469 21.156 1 83.25 161 GLY B CA 1
ATOM 4786 C C . GLY B 1 161 ? 16.953 -21.078 19.781 1 83.25 161 GLY B C 1
ATOM 4787 O O . GLY B 1 161 ? 16.609 -20.453 18.766 1 83.25 161 GLY B O 1
ATOM 4788 N N . VAL B 1 162 ? 17.625 -22.25 19.875 1 89.81 162 VAL B N 1
ATOM 4789 C CA . VAL B 1 162 ? 17.891 -22.875 18.594 1 89.81 162 VAL B CA 1
ATOM 4790 C C . VAL B 1 162 ? 17.172 -24.219 18.531 1 89.81 162 VAL B C 1
ATOM 4792 O O . VAL B 1 162 ? 17.203 -25 19.484 1 89.81 162 VAL B O 1
ATOM 4795 N N . PHE B 1 163 ? 16.484 -24.516 17.547 1 92.31 163 PHE B N 1
ATOM 4796 C CA . PHE B 1 163 ? 15.82 -25.781 17.266 1 92.31 163 PHE B CA 1
ATOM 4797 C C . PHE B 1 163 ? 16.594 -26.578 16.234 1 92.31 163 PHE B C 1
ATOM 4799 O O . PHE B 1 163 ? 16.859 -26.094 15.125 1 92.31 163 PHE B O 1
ATOM 4806 N N . GLU B 1 164 ? 17 -27.719 16.562 1 93.69 164 GLU B N 1
ATOM 4807 C CA . GLU B 1 164 ? 17.734 -28.609 15.656 1 93.69 164 GLU B CA 1
ATOM 4808 C C . GLU B 1 164 ? 16.797 -29.484 14.852 1 93.69 164 GLU B C 1
ATOM 4810 O O . GLU B 1 164 ? 16.219 -30.438 15.375 1 93.69 164 GLU B O 1
ATOM 4815 N N . VAL B 1 165 ? 16.797 -29.266 13.609 1 95.19 165 VAL B N 1
ATOM 4816 C CA . VAL B 1 165 ? 15.844 -29.922 12.742 1 95.19 165 VAL B CA 1
ATOM 4817 C C . VAL B 1 165 ? 16.422 -31.25 12.258 1 95.19 165 VAL B C 1
ATOM 4819 O O . VAL B 1 165 ? 17.547 -31.297 11.734 1 95.19 165 VAL B O 1
ATOM 4822 N N . ILE B 1 166 ? 15.711 -32.281 12.469 1 94.69 166 ILE B N 1
ATOM 4823 C CA . ILE B 1 166 ? 16.062 -33.594 11.938 1 94.69 166 ILE B CA 1
ATOM 4824 C C . ILE B 1 166 ? 15.383 -33.812 10.594 1 94.69 166 ILE B C 1
ATOM 4826 O O . ILE B 1 166 ? 16.016 -34.281 9.633 1 94.69 166 ILE B O 1
ATOM 4830 N N . ARG B 1 167 ? 14.086 -33.438 10.562 1 95.31 167 ARG B N 1
ATOM 4831 C CA . ARG B 1 167 ? 13.32 -33.594 9.336 1 95.31 167 ARG B CA 1
ATOM 4832 C C . ARG B 1 167 ? 12.242 -32.5 9.219 1 95.31 167 ARG B C 1
ATOM 4834 O O . ARG B 1 167 ? 11.594 -32.156 10.203 1 95.31 167 ARG B O 1
ATOM 4841 N N . VAL B 1 168 ? 12.117 -32.062 8.008 1 96.38 168 VAL B N 1
ATOM 4842 C CA . VAL B 1 168 ? 11.047 -31.109 7.711 1 96.38 168 VAL B CA 1
ATOM 4843 C C . VAL B 1 168 ? 9.852 -31.844 7.105 1 96.38 168 VAL B C 1
ATOM 4845 O O . VAL B 1 168 ? 10.016 -32.656 6.207 1 96.38 168 VAL B O 1
ATOM 4848 N N . ILE B 1 169 ? 8.719 -31.609 7.617 1 96.75 169 ILE B N 1
ATOM 4849 C CA . ILE B 1 169 ? 7.484 -32.219 7.117 1 96.75 169 ILE B CA 1
ATOM 4850 C C . ILE B 1 169 ? 6.617 -31.141 6.453 1 96.75 169 ILE B C 1
ATOM 4852 O O . ILE B 1 169 ? 6.078 -30.266 7.133 1 96.75 169 ILE B O 1
ATOM 4856 N N . TRP B 1 170 ? 6.508 -31.281 5.211 1 96.56 170 TRP B N 1
ATOM 4857 C CA . TRP B 1 170 ? 5.676 -30.344 4.457 1 96.56 170 TRP B CA 1
ATOM 4858 C C . TRP B 1 170 ? 4.219 -30.797 4.445 1 96.56 170 TRP B C 1
ATOM 4860 O O . TRP B 1 170 ? 3.92 -31.953 4.77 1 96.56 170 TRP B O 1
ATOM 4870 N N . PRO B 1 171 ? 3.264 -29.875 4.137 1 96.69 171 PRO B N 1
ATOM 4871 C CA . PRO B 1 171 ? 1.861 -30.297 4.039 1 96.69 171 PRO B CA 1
ATOM 4872 C C . PRO B 1 171 ? 1.637 -31.359 2.973 1 96.69 171 PRO B C 1
ATOM 4874 O O . PRO B 1 171 ? 2.291 -31.344 1.927 1 96.69 171 PRO B O 1
ATOM 4877 N N . LYS B 1 172 ? 0.74 -32.188 3.281 1 95.12 172 LYS B N 1
ATOM 4878 C CA . LYS B 1 172 ? 0.39 -33.219 2.32 1 95.12 172 LYS B CA 1
ATOM 4879 C C . LYS B 1 172 ? -0.183 -32.625 1.041 1 95.12 172 LYS B C 1
ATOM 4881 O O . LYS B 1 172 ? -1.038 -31.734 1.095 1 95.12 172 LYS B O 1
ATOM 4886 N N . ILE B 1 173 ? 0.367 -33.094 -0.038 1 93.75 173 ILE B N 1
ATOM 4887 C CA . ILE B 1 173 ? -0.118 -32.625 -1.336 1 93.75 173 ILE B CA 1
ATOM 4888 C C . ILE B 1 173 ? -1.513 -33.188 -1.594 1 93.75 173 ILE B C 1
ATOM 4890 O O . ILE B 1 173 ? -1.747 -34.375 -1.409 1 93.75 173 ILE B O 1
ATOM 4894 N N . ARG B 1 174 ? -2.379 -32.312 -1.893 1 89.38 174 ARG B N 1
ATOM 4895 C CA . ARG B 1 174 ? -3.736 -32.75 -2.203 1 89.38 174 ARG B CA 1
ATOM 4896 C C . ARG B 1 174 ? -3.914 -32.938 -3.703 1 89.38 174 ARG B C 1
ATOM 4898 O O . ARG B 1 174 ? -3.748 -32.031 -4.492 1 89.38 174 ARG B O 1
ATOM 4905 N N . VAL B 1 175 ? -4.195 -34.156 -4.074 1 84.75 175 VAL B N 1
ATOM 4906 C CA . VAL B 1 175 ? -4.352 -34.531 -5.48 1 84.75 175 VAL B CA 1
ATOM 4907 C C . VAL B 1 175 ? -5.812 -34.875 -5.766 1 84.75 175 VAL B C 1
ATOM 4909 O O . VAL B 1 175 ? -6.496 -35.469 -4.93 1 84.75 175 VAL B O 1
ATOM 4912 N N . GLU B 1 176 ? -6.363 -34.156 -6.613 1 72.69 176 GLU B N 1
ATOM 4913 C CA . GLU B 1 176 ? -7.66 -34.625 -7.078 1 72.69 176 GLU B CA 1
ATOM 4914 C C . GLU B 1 176 ? -7.5 -35.625 -8.227 1 72.69 176 GLU B C 1
ATOM 4916 O O . GLU B 1 176 ? -6.688 -35.406 -9.133 1 72.69 176 GLU B O 1
ATOM 4921 N N . PRO B 1 177 ? -8.133 -36.75 -8.031 1 60.78 177 PRO B N 1
ATOM 4922 C CA . PRO B 1 177 ? -8.039 -37.75 -9.125 1 60.78 177 PRO B CA 1
ATOM 4923 C C . PRO B 1 177 ? -8.492 -37.156 -10.461 1 60.78 177 PRO B C 1
ATOM 4925 O O . PRO B 1 177 ? -9.461 -36.406 -10.523 1 60.78 177 PRO B O 1
ATOM 4928 N N . ILE B 1 178 ? -7.527 -37.062 -11.375 1 57.62 178 ILE B N 1
ATOM 4929 C CA . ILE B 1 178 ? -7.867 -36.625 -12.727 1 57.62 178 ILE B CA 1
ATOM 4930 C C . ILE B 1 178 ? -8.914 -37.562 -13.312 1 57.62 178 ILE B C 1
ATOM 4932 O O . ILE B 1 178 ? -8.773 -38.812 -13.234 1 57.62 178 ILE B O 1
ATOM 4936 N N . ASP B 1 179 ? -10.117 -37.219 -13.391 1 56.22 179 ASP B N 1
ATOM 4937 C CA . ASP B 1 179 ? -11.023 -38.062 -14.172 1 56.22 179 ASP B CA 1
ATOM 4938 C C . ASP B 1 179 ? -10.57 -38.156 -15.625 1 56.22 179 ASP B C 1
ATOM 4940 O O . ASP B 1 179 ? -10.898 -37.281 -16.438 1 56.22 179 ASP B O 1
ATOM 4944 N N . LEU B 1 180 ? -9.508 -38.781 -15.828 1 52.66 180 LEU B N 1
ATOM 4945 C CA . LEU B 1 180 ? -8.945 -38.969 -17.156 1 52.66 180 LEU B CA 1
ATOM 4946 C C . LEU B 1 180 ? -10 -39.5 -18.125 1 52.66 180 LEU B C 1
ATOM 4948 O O . LEU B 1 180 ? -9.727 -39.688 -19.312 1 52.66 180 LEU B O 1
ATOM 4952 N N . LYS B 1 181 ? -11.039 -40.094 -17.531 1 52.34 181 LYS B N 1
ATOM 4953 C CA . LYS B 1 181 ? -11.977 -40.625 -18.516 1 52.34 181 LYS B CA 1
ATOM 4954 C C . LYS B 1 181 ? -12.43 -39.562 -19.5 1 52.34 181 LYS B C 1
ATOM 4956 O O . LYS B 1 181 ? -13.188 -39.844 -20.422 1 52.34 181 LYS B O 1
ATOM 4961 N N . MET B 1 182 ? -12.211 -38.312 -19.109 1 52.69 182 MET B N 1
ATOM 4962 C CA . MET B 1 182 ? -12.898 -37.344 -19.969 1 52.69 182 MET B CA 1
ATOM 4963 C C . MET B 1 182 ? -12.211 -37.219 -21.312 1 52.69 182 MET B C 1
ATOM 4965 O O . MET B 1 182 ? -10.984 -37.344 -21.406 1 52.69 182 MET B O 1
ATOM 4969 N N . LYS B 1 183 ? -13 -37.375 -22.344 1 55.91 183 LYS B N 1
ATOM 4970 C CA . LYS B 1 183 ? -12.836 -37.469 -23.781 1 55.91 183 LYS B CA 1
ATOM 4971 C C . LYS B 1 183 ? -11.82 -36.469 -24.281 1 55.91 183 LYS B C 1
ATOM 4973 O O . LYS B 1 183 ? -11.953 -35.25 -24.016 1 55.91 183 LYS B O 1
ATOM 4978 N N . MET B 1 184 ? -10.555 -37.031 -24.469 1 63.06 184 MET B N 1
ATOM 4979 C CA . MET B 1 184 ? -9.461 -36.312 -25.109 1 63.06 184 MET B CA 1
ATOM 4980 C C . MET B 1 184 ? -9.914 -35.688 -26.422 1 63.06 184 MET B C 1
ATOM 4982 O O . MET B 1 184 ? -10.281 -36.406 -27.359 1 63.06 184 MET B O 1
ATOM 4986 N N . ARG B 1 185 ? -10.523 -34.594 -26.234 1 72.5 185 ARG B N 1
ATOM 4987 C CA . ARG B 1 185 ? -10.891 -33.844 -27.422 1 72.5 185 ARG B CA 1
ATOM 4988 C C . ARG B 1 185 ? -9.664 -33.219 -28.078 1 72.5 185 ARG B C 1
ATOM 4990 O O . ARG B 1 185 ? -8.664 -32.938 -27.406 1 72.5 185 ARG B O 1
ATOM 4997 N N . LYS B 1 186 ? -9.758 -33.312 -29.391 1 81.94 186 LYS B N 1
ATOM 4998 C CA . LYS B 1 186 ? -8.742 -32.625 -30.156 1 81.94 186 LYS B CA 1
ATOM 4999 C C . LYS B 1 186 ? -8.883 -31.109 -29.984 1 81.94 186 LYS B C 1
ATOM 5001 O O . LYS B 1 186 ? -9.641 -30.453 -30.703 1 81.94 186 LYS B O 1
ATOM 5006 N N . SER B 1 187 ? -8.336 -30.625 -28.922 1 89.06 187 SER B N 1
ATOM 5007 C CA . SER B 1 187 ? -8.383 -29.188 -28.641 1 89.06 187 SER B CA 1
ATOM 5008 C C . SER B 1 187 ? -7.062 -28.703 -28.062 1 89.06 187 SER B C 1
ATOM 5010 O O . SER B 1 187 ? -6.324 -29.469 -27.438 1 89.06 187 SER B O 1
ATOM 5012 N N . VAL B 1 188 ? -6.762 -27.484 -28.453 1 92.5 188 VAL B N 1
ATOM 5013 C CA . VAL B 1 188 ? -5.512 -26.875 -28 1 92.5 188 VAL B CA 1
ATOM 5014 C C . VAL B 1 188 ? -5.805 -25.594 -27.219 1 92.5 188 VAL B C 1
ATOM 5016 O O . VAL B 1 188 ? -6.699 -24.828 -27.594 1 92.5 188 VAL B O 1
ATOM 5019 N N . ILE B 1 189 ? -5.117 -25.453 -26.109 1 95 189 ILE B N 1
ATOM 5020 C CA . ILE B 1 189 ? -5.184 -24.203 -25.359 1 95 189 ILE B CA 1
ATOM 5021 C C . ILE B 1 189 ? -3.875 -23.422 -25.516 1 95 189 ILE B C 1
ATOM 5023 O O . ILE B 1 189 ? -2.791 -24.016 -25.484 1 95 189 ILE B O 1
ATOM 5027 N N . ALA B 1 190 ? -4.02 -22.141 -25.766 1 96.69 190 ALA B N 1
ATOM 5028 C CA . ALA B 1 190 ? -2.848 -21.281 -25.922 1 96.69 190 ALA B CA 1
ATOM 5029 C C . ALA B 1 190 ? -2.666 -20.391 -24.703 1 96.69 190 ALA B C 1
ATOM 5031 O O . ALA B 1 190 ? -3.646 -19.953 -24.078 1 96.69 190 ALA B O 1
ATOM 5032 N N . PHE B 1 191 ? -1.419 -20.156 -24.297 1 97.81 191 PHE B N 1
ATOM 5033 C CA . PHE B 1 191 ? -1.078 -19.281 -23.172 1 97.81 191 PHE B CA 1
ATOM 5034 C C . PHE B 1 191 ? -0.068 -18.234 -23.609 1 97.81 191 PHE B C 1
ATOM 5036 O O . PHE B 1 191 ? 0.887 -18.531 -24.328 1 97.81 191 PHE B O 1
ATOM 5043 N N . VAL B 1 192 ? -0.339 -17 -23.266 1 97.31 192 VAL B N 1
ATOM 5044 C CA . VAL B 1 192 ? 0.582 -15.906 -23.531 1 97.31 192 VAL B CA 1
ATOM 5045 C C . VAL B 1 192 ? 0.704 -15.031 -22.281 1 97.31 192 VAL B C 1
ATOM 5047 O O . VAL B 1 192 ? -0.228 -14.945 -21.484 1 97.31 192 VAL B O 1
ATOM 5050 N N . SER B 1 193 ? 1.902 -14.523 -22.031 1 96.62 193 SER B N 1
ATOM 5051 C CA . SER B 1 193 ? 2.084 -13.688 -20.859 1 96.62 193 SER B CA 1
ATOM 5052 C C . SER B 1 193 ? 2.859 -12.414 -21.188 1 96.62 193 SER B C 1
ATOM 5054 O O . SER B 1 193 ? 3.68 -1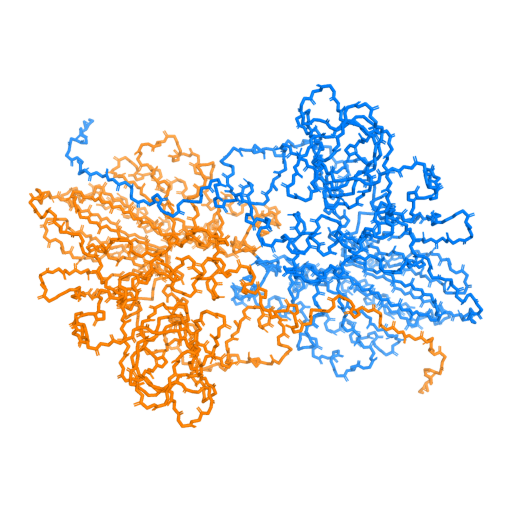2.406 -22.109 1 96.62 193 SER B O 1
ATOM 5056 N N . GLY B 1 194 ? 2.5 -11.312 -20.469 1 94.62 194 GLY B N 1
ATOM 5057 C CA . GLY B 1 194 ? 3.316 -10.109 -20.516 1 94.62 194 GLY B CA 1
ATOM 5058 C C . GLY B 1 194 ? 3.25 -9.383 -21.844 1 94.62 194 GLY B C 1
ATOM 5059 O O . GLY B 1 194 ? 4.277 -9.156 -22.484 1 94.62 194 GLY B O 1
ATOM 5060 N N . LEU B 1 195 ? 2.027 -9.055 -22.266 1 93.06 195 LEU B N 1
ATOM 5061 C CA . LEU B 1 195 ? 1.896 -8.227 -23.453 1 93.06 195 LEU B CA 1
ATOM 5062 C C . LEU B 1 195 ? 2.506 -6.844 -23.219 1 93.06 195 LEU B C 1
ATOM 5064 O O . LEU B 1 195 ? 3.131 -6.281 -24.125 1 93.06 195 LEU B O 1
ATOM 5068 N N . GLU B 1 196 ? 2.324 -6.297 -22.109 1 89.5 196 GLU B N 1
ATOM 5069 C CA . GLU B 1 196 ? 2.941 -5.074 -21.594 1 89.5 196 GLU B CA 1
ATOM 5070 C C . GLU B 1 196 ? 2.795 -3.926 -22.594 1 89.5 196 GLU B C 1
ATOM 5072 O O . GLU B 1 196 ? 3.779 -3.271 -22.938 1 89.5 196 GLU B O 1
ATOM 5077 N N . LEU B 1 197 ? 1.58 -3.666 -22.969 1 88.12 197 LEU B N 1
ATOM 5078 C CA . LEU B 1 197 ? 1.312 -2.562 -23.875 1 88.12 197 LEU B CA 1
ATOM 5079 C C . LEU B 1 197 ? 1.488 -1.219 -23.172 1 88.12 197 LEU B C 1
ATOM 5081 O O . LEU B 1 197 ? 0.982 -1.02 -22.078 1 88.12 197 LEU B O 1
ATOM 5085 N N . SER B 1 198 ? 2.168 -0.341 -23.719 1 81.25 198 SER B N 1
ATOM 5086 C CA . SER B 1 198 ? 2.471 0.954 -23.125 1 81.25 198 SER B CA 1
ATOM 5087 C C . SER B 1 198 ? 1.503 2.027 -23.609 1 81.25 198 SER B C 1
ATOM 5089 O O . SER B 1 198 ? 1.312 3.047 -22.938 1 81.25 198 SER B O 1
ATOM 5091 N N . GLY B 1 199 ? 0.925 1.81 -24.656 1 77.12 199 GLY B N 1
ATOM 5092 C CA . GLY B 1 199 ? 0.112 2.836 -25.281 1 77.12 199 GLY B CA 1
ATOM 5093 C C . GLY B 1 199 ? 0.857 3.617 -26.359 1 77.12 199 GLY B C 1
ATOM 5094 O O . GLY B 1 199 ? 0.248 4.355 -27.125 1 77.12 199 GLY B O 1
ATOM 5095 N N . ASP B 1 200 ? 2.154 3.473 -26.391 1 80.06 200 ASP B N 1
ATOM 5096 C CA . ASP B 1 200 ? 2.971 4.055 -27.453 1 80.06 200 ASP B CA 1
ATOM 5097 C C . ASP B 1 200 ? 3.053 3.121 -28.656 1 80.06 200 ASP B C 1
ATOM 5099 O O . ASP B 1 200 ? 3.539 1.993 -28.547 1 80.06 200 ASP B O 1
ATOM 5103 N N . LEU B 1 201 ? 2.633 3.639 -29.75 1 78.56 201 LEU B N 1
ATOM 5104 C CA . LEU B 1 201 ? 2.525 2.811 -30.938 1 78.56 201 LEU B CA 1
ATOM 5105 C C . LEU B 1 201 ? 3.895 2.297 -31.375 1 78.56 201 LEU B C 1
ATOM 5107 O O . LEU B 1 201 ? 4.02 1.157 -31.828 1 78.56 201 LEU B O 1
ATOM 5111 N N . GLU B 1 202 ? 4.855 3.078 -31.234 1 81.19 202 GLU B N 1
ATOM 5112 C CA . GLU B 1 202 ? 6.191 2.656 -31.656 1 81.19 202 GLU B CA 1
ATOM 5113 C C . GLU B 1 202 ? 6.727 1.55 -30.75 1 81.19 202 GLU B C 1
ATOM 5115 O O . GLU B 1 202 ? 7.297 0.569 -31.234 1 81.19 202 GLU B O 1
ATOM 5120 N N . GLU B 1 203 ? 6.48 1.695 -29.547 1 81.25 203 GLU B N 1
ATOM 5121 C CA . GLU B 1 203 ? 6.961 0.716 -28.578 1 81.25 203 GLU B CA 1
ATOM 5122 C C . GLU B 1 203 ? 6.145 -0.571 -28.641 1 81.25 203 GLU B C 1
ATOM 5124 O O . GLU B 1 203 ? 6.684 -1.664 -28.453 1 81.25 203 GLU B O 1
ATOM 5129 N N . ASP B 1 204 ? 4.91 -0.38 -28.953 1 88.56 204 ASP B N 1
ATOM 5130 C CA . ASP B 1 204 ? 3.98 -1.506 -28.891 1 88.56 204 ASP B CA 1
ATOM 5131 C C . ASP B 1 204 ? 3.908 -2.225 -30.234 1 88.56 204 ASP B C 1
ATOM 5133 O O . ASP B 1 204 ? 3.285 -3.283 -30.344 1 88.56 204 ASP B O 1
ATOM 5137 N N . ASN B 1 205 ? 4.527 -1.697 -31.25 1 88.69 205 ASN B N 1
ATOM 5138 C CA . ASN B 1 205 ? 4.367 -2.207 -32.625 1 88.69 205 ASN B CA 1
ATOM 5139 C C . ASN B 1 205 ? 4.758 -3.678 -32.719 1 88.69 205 ASN B C 1
ATOM 5141 O O . ASN B 1 205 ? 4.055 -4.473 -33.344 1 88.69 205 ASN B O 1
ATOM 5145 N N . GLY B 1 206 ? 5.91 -4.059 -32.219 1 88.31 206 GLY B N 1
ATOM 5146 C CA . GLY B 1 206 ? 6.34 -5.445 -32.25 1 88.31 206 GLY B CA 1
ATOM 5147 C C . GLY B 1 206 ? 5.336 -6.395 -31.625 1 88.31 206 GLY B C 1
ATOM 5148 O O . GLY B 1 206 ? 4.984 -7.418 -32.219 1 88.31 206 GLY B O 1
ATOM 5149 N N . THR B 1 207 ? 4.895 -6.027 -30.469 1 90.56 207 THR B N 1
ATOM 5150 C CA . THR B 1 207 ? 3.939 -6.848 -29.734 1 90.56 207 THR B CA 1
ATOM 5151 C C . THR B 1 207 ? 2.611 -6.938 -30.469 1 90.56 207 THR B C 1
ATOM 5153 O O . THR B 1 207 ? 2.059 -8.023 -30.641 1 90.56 207 THR B O 1
ATOM 5156 N N . ILE B 1 208 ? 2.172 -5.809 -30.969 1 89.75 208 ILE B N 1
ATOM 5157 C CA . ILE B 1 208 ? 0.883 -5.738 -31.641 1 89.75 208 ILE B CA 1
ATOM 5158 C C . ILE B 1 208 ? 0.941 -6.535 -32.938 1 89.75 208 ILE B C 1
ATOM 5160 O O . ILE B 1 208 ? 0.065 -7.359 -33.219 1 89.75 208 ILE B O 1
ATOM 5164 N N . SER B 1 209 ? 2.002 -6.305 -33.719 1 91 209 SER B N 1
ATOM 5165 C CA . SER B 1 209 ? 2.139 -6.996 -35 1 91 209 SER B CA 1
ATOM 5166 C C . SER B 1 209 ? 2.25 -8.5 -34.781 1 91 209 SER B C 1
ATOM 5168 O O . SER B 1 209 ? 1.67 -9.273 -35.562 1 91 209 SER B O 1
ATOM 5170 N N . SER B 1 210 ? 3 -8.922 -33.844 1 91.5 210 SER B N 1
ATOM 5171 C CA . SER B 1 210 ? 3.164 -10.344 -33.562 1 91.5 210 SER B CA 1
ATOM 5172 C C . SER B 1 210 ? 1.846 -10.977 -33.156 1 91.5 210 SER B C 1
ATOM 5174 O O . SER B 1 210 ? 1.541 -12.109 -33.531 1 91.5 210 SER B O 1
ATOM 5176 N N . PHE B 1 211 ? 1.217 -10.242 -32.344 1 89.06 211 PHE B N 1
ATOM 5177 C CA . PHE B 1 211 ? -0.057 -10.773 -31.875 1 89.06 211 PHE B CA 1
ATOM 5178 C C . PHE B 1 211 ? -1.073 -10.836 -33 1 89.06 211 PHE B C 1
ATOM 5180 O O . PHE B 1 211 ? -1.874 -11.773 -33.094 1 89.06 211 PHE B O 1
ATOM 5187 N N . GLU B 1 212 ? -1.061 -9.844 -33.906 1 88.06 212 GLU B N 1
ATOM 5188 C CA . GLU B 1 212 ? -1.892 -9.883 -35.125 1 88.06 212 GLU B CA 1
ATOM 5189 C C . GLU B 1 212 ? -1.526 -11.07 -36 1 88.06 212 GLU B C 1
ATOM 5191 O O . GLU B 1 212 ? -2.406 -11.727 -36.562 1 88.06 212 GLU B O 1
ATOM 5196 N N . TYR B 1 213 ? -0.249 -11.242 -36.062 1 90.69 213 TYR B N 1
ATOM 5197 C CA . TYR B 1 213 ? 0.221 -12.406 -36.812 1 90.69 213 TYR B CA 1
ATOM 5198 C C . TYR B 1 213 ? -0.315 -13.695 -36.219 1 90.69 213 TYR B C 1
ATOM 5200 O O . TYR B 1 213 ? -0.68 -14.625 -36.938 1 90.69 213 TYR B O 1
ATOM 5208 N N . PHE B 1 214 ? -0.32 -13.836 -34.969 1 91.75 214 PHE B N 1
ATOM 5209 C CA . PHE B 1 214 ? -0.908 -14.977 -34.281 1 91.75 214 PHE B CA 1
ATOM 5210 C C . PHE B 1 214 ? -2.367 -15.156 -34.688 1 91.75 214 PHE B C 1
ATOM 5212 O O . PHE B 1 214 ? -2.799 -16.266 -34.969 1 91.75 214 PHE B O 1
ATOM 5219 N N . GLY B 1 215 ? -3.123 -14.047 -34.656 1 90.19 215 GLY B N 1
ATOM 5220 C CA . GLY B 1 215 ? -4.516 -14.102 -35.094 1 90.19 215 GLY B CA 1
ATOM 5221 C C . GLY B 1 215 ? -4.691 -14.625 -36.5 1 90.19 215 GLY B C 1
ATOM 5222 O O . GLY B 1 215 ? -5.598 -15.422 -36.75 1 90.19 215 GLY B O 1
ATOM 5223 N N . GLU B 1 216 ? -3.834 -14.141 -37.375 1 90 216 GLU B N 1
ATOM 5224 C CA . GLU B 1 216 ? -3.873 -14.602 -38.75 1 90 216 GLU B CA 1
ATOM 5225 C C . GLU B 1 216 ? -3.508 -16.078 -38.844 1 90 216 GLU B C 1
ATOM 5227 O O . GLU B 1 216 ? -4.129 -16.828 -39.594 1 90 216 GLU B O 1
ATOM 5232 N N . TRP B 1 217 ? -2.529 -16.406 -38.125 1 90.88 217 TRP B N 1
ATOM 5233 C CA . TRP B 1 217 ? -2.07 -17.781 -38.094 1 90.88 217 TRP B CA 1
ATOM 5234 C C . TRP B 1 217 ? -3.18 -18.719 -37.625 1 90.88 217 TRP B C 1
ATOM 5236 O O . TRP B 1 217 ? -3.332 -19.828 -38.156 1 90.88 217 TRP B O 1
ATOM 5246 N N . LEU B 1 218 ? -3.945 -18.344 -36.656 1 91.06 218 LEU B N 1
ATOM 5247 C CA . LEU B 1 218 ? -5.059 -19.141 -36.156 1 91.06 218 LEU B CA 1
ATOM 5248 C C . LEU B 1 218 ? -6.078 -19.438 -37.25 1 91.06 218 LEU B C 1
ATOM 5250 O O . LEU B 1 218 ? -6.645 -20.531 -37.281 1 91.06 218 LEU B O 1
ATOM 5254 N N . LYS B 1 219 ? -6.285 -18.453 -38.062 1 88.25 219 LYS B N 1
ATOM 5255 C CA . LYS B 1 219 ? -7.234 -18.609 -39.156 1 88.25 219 LYS B CA 1
ATOM 5256 C C . LYS B 1 219 ? -6.707 -19.594 -40.219 1 88.25 219 LYS B C 1
ATOM 5258 O O . LYS B 1 219 ? -7.477 -20.359 -40.781 1 88.25 219 LYS B O 1
ATOM 5263 N N . GLU B 1 220 ? -5.453 -19.5 -40.375 1 88.44 220 GLU B N 1
ATOM 5264 C CA . GLU B 1 220 ? -4.832 -20.359 -41.406 1 88.44 220 GLU B CA 1
ATOM 5265 C C . GLU B 1 220 ? -4.715 -21.797 -40.906 1 88.44 220 GLU B C 1
ATOM 5267 O O . GLU B 1 220 ? -4.859 -22.734 -41.688 1 88.44 220 GLU B O 1
ATOM 5272 N N . GLU B 1 221 ? -4.406 -21.891 -39.688 1 86.62 221 GLU B N 1
ATOM 5273 C CA . GLU B 1 221 ? -4.191 -23.203 -39.125 1 86.62 221 GLU B CA 1
ATOM 5274 C C . GLU B 1 221 ? -5.406 -23.656 -38.312 1 86.62 221 GLU B C 1
ATOM 5276 O O . GLU B 1 221 ? -5.281 -24.031 -37.156 1 86.62 221 GLU B O 1
ATOM 5281 N N . GLU B 1 222 ? -6.414 -23.797 -38.906 1 79.56 222 GLU B N 1
ATOM 5282 C CA . GLU B 1 222 ? -7.664 -24.172 -38.25 1 79.56 222 GLU B CA 1
ATOM 5283 C C . GLU B 1 222 ? -7.594 -25.609 -37.719 1 79.56 222 GLU B C 1
ATOM 5285 O O . GLU B 1 222 ? -8.273 -25.953 -36.75 1 79.56 222 GLU B O 1
ATOM 5290 N N . GLU B 1 223 ? -6.707 -26.281 -38.312 1 80.94 223 GLU B N 1
ATOM 5291 C CA . GLU B 1 223 ? -6.574 -27.688 -37.938 1 80.94 223 GLU B CA 1
ATOM 5292 C C . GLU B 1 223 ? -6.016 -27.828 -36.531 1 80.94 223 GLU B C 1
ATOM 5294 O O . GLU B 1 223 ? -6.207 -28.844 -35.875 1 80.94 223 GLU B O 1
ATOM 5299 N N . MET B 1 224 ? -5.367 -26.797 -36.094 1 84.5 224 MET B N 1
ATOM 5300 C CA . MET B 1 224 ? -4.797 -26.844 -34.75 1 84.5 224 MET B CA 1
ATOM 5301 C C . MET B 1 224 ? -5.898 -26.766 -33.688 1 84.5 224 MET B C 1
ATOM 5303 O O . MET B 1 224 ? -5.691 -27.188 -32.531 1 84.5 224 MET B O 1
ATOM 5307 N N . ASN B 1 225 ? -7.004 -26.297 -33.969 1 88.38 225 ASN B N 1
ATOM 5308 C CA . ASN B 1 225 ? -8.188 -26.266 -33.125 1 88.38 225 ASN B CA 1
ATOM 5309 C C . ASN B 1 225 ? -7.891 -25.609 -31.781 1 88.38 225 ASN B C 1
ATOM 5311 O O . ASN B 1 225 ? -8.156 -26.188 -30.719 1 88.38 225 ASN B O 1
ATOM 5315 N N . VAL B 1 226 ? -7.312 -24.422 -31.812 1 91.44 226 VAL B N 1
ATOM 5316 C CA . VAL B 1 226 ? -7.109 -23.641 -30.594 1 91.44 226 VAL B CA 1
ATOM 5317 C C . VAL B 1 226 ? -8.445 -23.094 -30.109 1 91.44 226 VAL B C 1
ATOM 5319 O O . VAL B 1 226 ? -9.078 -22.281 -30.797 1 91.44 226 VAL B O 1
ATOM 5322 N N . GLU B 1 227 ? -8.844 -23.5 -29 1 91.31 227 GLU B N 1
ATOM 5323 C CA . GLU B 1 227 ? -10.188 -23.141 -28.578 1 91.31 227 GLU B CA 1
ATOM 5324 C C . GLU B 1 227 ? -10.156 -22.016 -27.547 1 91.31 227 GLU B C 1
ATOM 5326 O O . GLU B 1 227 ? -11.156 -21.328 -27.344 1 91.31 227 GLU B O 1
ATOM 5331 N N . ARG B 1 228 ? -9.016 -21.953 -26.906 1 93.38 228 ARG B N 1
ATOM 5332 C CA . ARG B 1 228 ? -8.953 -21 -25.797 1 93.38 228 ARG B CA 1
ATOM 5333 C C . ARG B 1 228 ? -7.566 -20.359 -25.703 1 93.38 228 ARG B C 1
ATOM 5335 O O . ARG B 1 228 ? -6.555 -21.031 -25.922 1 93.38 2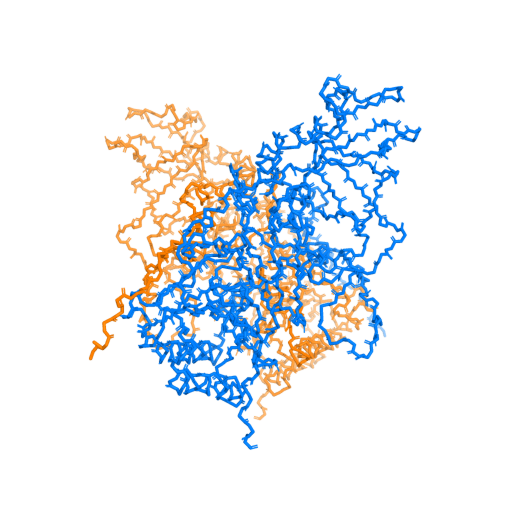28 ARG B O 1
ATOM 5342 N N . LEU B 1 229 ? -7.566 -19.062 -25.422 1 95.75 229 LEU B N 1
ATOM 5343 C CA . LEU B 1 229 ? -6.332 -18.312 -25.172 1 95.75 229 LEU B CA 1
ATOM 5344 C C . LEU B 1 229 ? -6.344 -17.703 -23.766 1 95.75 229 LEU B C 1
ATOM 5346 O O . LEU B 1 229 ? -7.281 -16.984 -23.406 1 95.75 229 LEU B O 1
ATOM 5350 N N . VAL B 1 230 ? -5.359 -18.078 -22.969 1 96.88 230 VAL B N 1
ATOM 5351 C CA . VAL B 1 230 ? -5.195 -17.484 -21.656 1 96.88 230 VAL B CA 1
ATOM 5352 C C . VAL B 1 230 ? -4.082 -16.438 -21.688 1 96.88 230 VAL B C 1
ATOM 5354 O O . VAL B 1 230 ? -2.936 -16.75 -22.016 1 96.88 230 VAL B O 1
ATOM 5357 N N . VAL B 1 231 ? -4.449 -15.203 -21.422 1 96.81 231 VAL B N 1
ATOM 5358 C CA . VAL B 1 231 ? -3.5 -14.094 -21.375 1 96.81 231 VAL B CA 1
ATOM 5359 C C . VAL B 1 231 ? -3.145 -13.758 -19.938 1 96.81 231 VAL B C 1
ATOM 5361 O O . VAL B 1 231 ? -3.998 -13.312 -19.156 1 96.81 231 VAL B O 1
ATOM 5364 N N . LEU B 1 232 ? -1.913 -13.992 -19.562 1 96.88 232 LEU B N 1
ATOM 5365 C CA . LEU B 1 232 ? -1.437 -13.68 -18.219 1 96.88 232 LEU B CA 1
ATOM 5366 C C . LEU B 1 232 ? -0.798 -12.297 -18.172 1 96.88 232 LEU B C 1
ATOM 5368 O O . LEU B 1 232 ? 0.11 -12.008 -18.953 1 96.88 232 LEU B O 1
ATOM 5372 N N . GLY B 1 233 ? -1.315 -11.492 -17.297 1 93.06 233 GLY B N 1
ATOM 5373 C CA . GLY B 1 233 ? -0.804 -10.133 -17.188 1 93.06 233 GLY B CA 1
ATOM 5374 C C . GLY B 1 233 ? 0.646 -10.078 -16.75 1 93.06 233 GLY B C 1
ATOM 5375 O O . GLY B 1 233 ? 1.246 -11.102 -16.438 1 93.06 233 GLY B O 1
ATOM 5376 N N . PRO B 1 234 ? 1.143 -8.875 -16.734 1 89.56 234 PRO B N 1
ATOM 5377 C CA . PRO B 1 234 ? 0.463 -7.613 -17.031 1 89.56 234 PRO B CA 1
ATOM 5378 C C . PRO B 1 234 ? 0.244 -7.398 -18.531 1 89.56 234 PRO B C 1
ATOM 5380 O O . PRO B 1 234 ? 1.107 -7.742 -19.344 1 89.56 234 PRO B O 1
ATOM 5383 N N . SER B 1 235 ? -0.922 -7.016 -18.859 1 89.75 235 SER B N 1
ATOM 5384 C CA . SER B 1 235 ? -1.239 -6.703 -20.25 1 89.75 235 SER B CA 1
ATOM 5385 C C . SER B 1 235 ? -0.817 -5.281 -20.609 1 89.75 235 SER B C 1
ATOM 5387 O O . SER B 1 235 ? -0.512 -4.992 -21.766 1 89.75 235 SER B O 1
ATOM 5389 N N . ILE B 1 236 ? -0.824 -4.477 -19.672 1 82.81 236 ILE B N 1
ATOM 5390 C CA . ILE B 1 236 ? -0.469 -3.076 -19.891 1 82.81 236 ILE B CA 1
ATOM 5391 C C . ILE B 1 236 ? 0.868 -2.779 -19.203 1 82.81 236 ILE B C 1
ATOM 5393 O O . ILE B 1 236 ? 1.165 -3.32 -18.141 1 82.81 236 ILE B O 1
ATOM 5397 N N . ASP B 1 237 ? 1.698 -2.25 -20.062 1 68.38 237 ASP B N 1
ATOM 5398 C CA . ASP B 1 237 ? 3.033 -1.945 -19.562 1 68.38 237 ASP B CA 1
ATOM 5399 C C . ASP B 1 237 ? 2.973 -0.926 -18.422 1 68.38 237 ASP B C 1
ATOM 5401 O O . ASP B 1 237 ? 2.254 0.071 -18.516 1 68.38 237 ASP B O 1
ATOM 5405 N N . ASN B 1 238 ? 3.096 -1.526 -17.328 1 51.41 238 ASN B N 1
ATOM 5406 C CA . ASN B 1 238 ? 3.109 -0.727 -16.109 1 51.41 238 ASN B CA 1
ATOM 5407 C C . ASN B 1 238 ? 4.199 0.341 -16.156 1 51.41 238 ASN B C 1
ATOM 5409 O O . ASN B 1 238 ? 5.152 0.293 -15.367 1 51.41 238 ASN B O 1
ATOM 5413 N N . ASN B 1 239 ? 4.695 0.356 -17.406 1 44.19 239 ASN B N 1
ATOM 5414 C CA . ASN B 1 239 ? 5.648 1.397 -17.031 1 44.19 239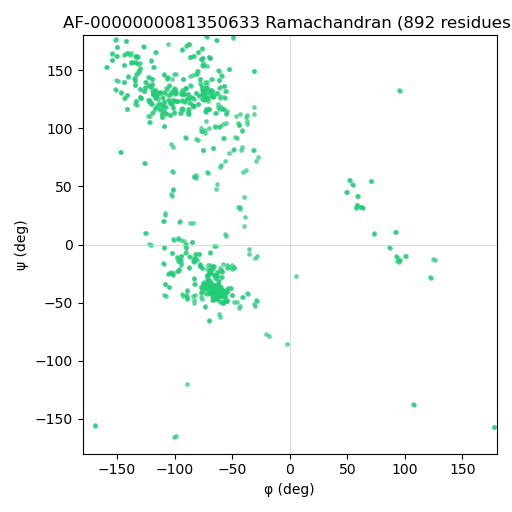 ASN B CA 1
ATOM 5415 C C . ASN B 1 239 ? 5.008 2.438 -16.109 1 44.19 239 ASN B C 1
ATOM 5417 O O . ASN B 1 239 ? 5.699 3.08 -15.32 1 44.19 239 ASN B O 1
ATOM 5421 N N . VAL B 1 240 ? 3.797 2.768 -16.625 1 33.97 240 VAL B N 1
ATOM 5422 C CA . VAL B 1 240 ? 3.08 3.906 -16.062 1 33.97 240 VAL B CA 1
ATOM 5423 C C . VAL B 1 240 ? 2.332 3.475 -14.812 1 33.97 240 VAL B C 1
ATOM 5425 O O . VAL B 1 240 ? 1.893 4.316 -14.023 1 33.97 240 VAL B O 1
ATOM 5428 N N . VAL B 1 241 ? 1.635 2.223 -14.898 1 32.44 241 VAL B N 1
ATOM 5429 C CA . VAL B 1 241 ? 0.618 1.957 -13.883 1 32.44 241 VAL B CA 1
ATOM 5430 C C . VAL B 1 241 ? 1.281 1.438 -12.609 1 32.44 241 VAL B C 1
ATOM 5432 O O . VAL B 1 241 ? 1.853 0.345 -12.602 1 32.44 241 VAL B O 1
ATOM 5435 N N . GLY B 1 242 ? 2 1.923 -12.078 1 30.36 242 GLY B N 1
ATOM 5436 C CA . GLY B 1 242 ? 2.604 1.486 -10.828 1 30.36 242 GLY B CA 1
ATOM 5437 C C . GLY B 1 242 ? 1.615 0.826 -9.883 1 30.36 242 GLY B C 1
ATOM 5438 O O . GLY B 1 242 ? 0.759 1.497 -9.305 1 30.36 242 GLY B O 1
ATOM 5439 N N . CYS B 1 243 ? 1.062 -0.323 -10.297 1 28.77 243 CYS B N 1
ATOM 5440 C CA . CYS B 1 243 ? -0.046 -1.038 -9.672 1 28.77 243 CYS B CA 1
ATOM 5441 C C . CYS B 1 243 ? 0.111 -1.072 -8.156 1 28.77 243 CYS B C 1
ATOM 5443 O O . CYS B 1 243 ? -0.737 -1.622 -7.453 1 28.77 243 CYS B O 1
ATOM 5445 N N . ASP B 1 244 ? 1.184 -1.485 -7.719 1 28.66 244 ASP B N 1
ATOM 5446 C CA . ASP B 1 244 ? 1.183 -1.748 -6.285 1 28.66 244 ASP B CA 1
ATOM 5447 C C . ASP B 1 244 ? 0.606 -0.564 -5.512 1 28.66 244 ASP B C 1
ATOM 5449 O O . ASP B 1 244 ? 0.416 0.517 -6.07 1 28.66 244 ASP B O 1
ATOM 5453 N N . VAL B 1 245 ? 0.432 -0.403 -4.324 1 29.31 245 VAL B N 1
ATOM 5454 C CA . VAL B 1 245 ? 0.043 0.842 -3.67 1 29.31 245 VAL B CA 1
ATOM 5455 C C . VAL B 1 245 ? 0.552 2.031 -4.48 1 29.31 245 VAL B C 1
ATOM 5457 O O . VAL B 1 245 ? 0.011 3.135 -4.383 1 29.31 245 VAL B O 1
ATOM 5460 N N . GLU B 1 246 ? 1.39 1.772 -5.473 1 30.14 246 GLU B N 1
ATOM 5461 C CA . GLU B 1 246 ? 2.131 2.518 -6.484 1 30.14 246 GLU B CA 1
ATOM 5462 C C . GLU B 1 246 ? 1.313 2.668 -7.766 1 30.14 246 GLU B C 1
ATOM 5464 O O . GLU B 1 246 ? 1.312 3.732 -8.383 1 30.14 246 GLU B O 1
ATOM 5469 N N . SER B 1 247 ? 0.63 1.762 -8.32 1 30.8 247 SER B N 1
ATOM 5470 C CA . SER B 1 247 ? -0.123 1.732 -9.562 1 30.8 247 SER B CA 1
ATOM 5471 C C . SER B 1 247 ? -1.421 2.525 -9.445 1 30.8 247 SER B C 1
ATOM 5473 O O . SER B 1 247 ? -1.831 3.201 -10.391 1 30.8 247 SER B O 1
ATOM 5475 N N . VAL B 1 248 ? -2.201 2.246 -8.508 1 29.91 248 VAL B N 1
ATOM 5476 C CA . VAL B 1 248 ? -3.434 3.01 -8.336 1 29.91 248 VAL B CA 1
ATOM 5477 C C . VAL B 1 248 ? -3.109 4.5 -8.234 1 29.91 248 VAL B C 1
ATOM 5479 O O . VAL B 1 248 ? -3.773 5.328 -8.859 1 29.91 248 VAL B O 1
ATOM 5482 N N . VAL B 1 249 ? -2.146 4.91 -7.402 1 30.17 249 VAL B N 1
ATOM 5483 C CA . VAL B 1 249 ? -1.605 6.258 -7.262 1 30.17 249 VAL B CA 1
ATOM 5484 C C . VAL B 1 249 ? -1.126 6.766 -8.625 1 30.17 249 VAL B C 1
ATOM 5486 O O . VAL B 1 249 ? -1.31 7.941 -8.953 1 30.17 249 VAL B O 1
ATOM 5489 N N . ARG B 1 250 ? -0.495 5.996 -9.453 1 31.56 250 ARG B N 1
ATOM 5490 C CA . ARG B 1 250 ? -0.051 6.281 -10.812 1 31.56 250 ARG B CA 1
ATOM 5491 C C . ARG B 1 250 ? -1.239 6.559 -11.734 1 31.56 250 ARG B C 1
ATOM 5493 O O . ARG B 1 250 ? -1.168 7.426 -12.602 1 31.56 250 ARG B O 1
ATOM 5500 N N . THR B 1 251 ? -2.26 5.762 -11.672 1 31.66 251 THR B N 1
ATOM 5501 C CA . THR B 1 251 ? -3.414 5.992 -12.531 1 31.66 251 THR B CA 1
ATOM 5502 C C . THR B 1 251 ? -4.062 7.336 -12.219 1 31.66 251 THR B C 1
ATOM 5504 O O . THR B 1 251 ? -4.512 8.039 -13.125 1 31.66 251 THR B O 1
ATOM 5507 N N . LEU B 1 252 ? -4.125 7.527 -10.977 1 29.5 252 LEU B N 1
ATOM 5508 C CA . LEU B 1 252 ? -4.797 8.766 -10.602 1 29.5 252 LEU B CA 1
ATOM 5509 C C . LEU B 1 252 ? -3.93 9.977 -10.938 1 29.5 252 LEU B C 1
ATOM 5511 O O . LEU B 1 252 ? -4.441 11.086 -11.094 1 29.5 252 LEU B O 1
ATOM 5515 N N . THR B 1 253 ? -2.543 9.906 -10.773 1 29.27 253 THR B N 1
ATOM 5516 C CA . THR B 1 253 ? -1.591 10.984 -11.039 1 29.27 253 THR B CA 1
ATOM 5517 C C . THR B 1 253 ? -1.143 10.961 -12.492 1 29.27 253 THR B C 1
ATOM 5519 O O . THR B 1 253 ? -0.172 11.625 -12.859 1 29.27 253 THR B O 1
ATOM 5522 N N . LEU B 1 254 ? -1.445 9.977 -13.211 1 34.84 254 LEU B N 1
ATOM 5523 C CA . LEU B 1 254 ? -1.046 9.945 -14.617 1 34.84 254 LEU B CA 1
ATOM 5524 C C . LEU B 1 254 ? -1.307 11.289 -15.289 1 34.84 254 LEU B C 1
ATOM 5526 O O . LEU B 1 254 ? -2.369 11.883 -15.102 1 34.84 254 LEU B O 1
ATOM 5530 N N . SER B 1 255 ? -0.182 11.977 -15.438 1 34.38 255 SER B N 1
ATOM 5531 C CA . SER B 1 255 ? -0.351 13.148 -16.297 1 34.38 255 SER B CA 1
ATOM 5532 C C . SER B 1 255 ? -1.412 12.898 -17.359 1 34.38 255 SER B C 1
ATOM 5534 O O . SER B 1 255 ? -1.745 11.75 -17.656 1 34.38 255 SER B O 1
ATOM 5536 N N . ARG B 1 256 ? -2.029 13.961 -17.703 1 34.78 256 ARG B N 1
ATOM 5537 C CA . ARG B 1 256 ? -2.926 13.875 -18.859 1 34.78 256 ARG B CA 1
ATOM 5538 C C . ARG B 1 256 ? -2.361 12.953 -19.922 1 34.78 256 ARG B C 1
ATOM 5540 O O . ARG B 1 256 ? -3.098 12.172 -20.531 1 34.78 256 ARG B O 1
ATOM 5547 N N . GLN B 1 257 ? -1.102 13.07 -20.141 1 39.44 257 GLN B N 1
ATOM 5548 C CA . GLN B 1 257 ? -0.471 12.258 -21.188 1 39.44 257 GLN B CA 1
ATOM 5549 C C . GLN B 1 257 ? -0.349 10.805 -20.734 1 39.44 257 GLN B C 1
ATOM 5551 O O . GLN B 1 257 ? -0.598 9.891 -21.531 1 39.44 257 GLN B O 1
ATOM 5556 N N . ASP B 1 258 ? -0.057 10.594 -19.453 1 42.97 258 ASP B N 1
ATOM 5557 C CA . ASP B 1 258 ? 0.087 9.242 -18.922 1 42.97 258 ASP B CA 1
ATOM 5558 C C . ASP B 1 258 ? -1.27 8.547 -18.828 1 42.97 258 ASP B C 1
ATOM 5560 O O . ASP B 1 258 ? -1.389 7.355 -19.125 1 42.97 258 ASP B O 1
ATOM 5564 N N . LYS B 1 259 ? -2.121 9.336 -18.391 1 45.56 259 LYS B N 1
ATOM 5565 C CA . LYS B 1 259 ? -3.504 8.867 -18.422 1 45.56 259 LYS B CA 1
ATOM 5566 C C . LYS B 1 259 ? -3.932 8.516 -19.844 1 45.56 259 LYS B C 1
ATOM 5568 O O . LYS B 1 259 ? -4.633 7.523 -20.062 1 45.56 259 LYS B O 1
ATOM 5573 N N . GLN B 1 260 ? -3.42 9.414 -20.719 1 53.03 260 GLN B N 1
ATOM 5574 C CA . GLN B 1 260 ? -3.748 9.172 -22.109 1 53.03 260 GLN B CA 1
ATOM 5575 C C . GLN B 1 260 ? -3.105 7.875 -22.609 1 53.03 260 GLN B C 1
ATOM 5577 O O . GLN B 1 260 ? -3.729 7.109 -23.344 1 53.03 260 GLN B O 1
ATOM 5582 N N . MET B 1 261 ? -1.901 7.566 -22.109 1 57.59 261 MET B N 1
ATOM 5583 C CA . MET B 1 261 ? -1.202 6.363 -22.547 1 57.59 261 MET B CA 1
ATOM 5584 C C . MET B 1 261 ? -1.837 5.113 -21.953 1 57.59 261 MET B C 1
ATOM 5586 O O . MET B 1 261 ? -1.985 4.098 -22.625 1 57.59 261 MET B O 1
ATOM 5590 N N . SER B 1 262 ? -2.273 5.293 -20.781 1 61.12 262 SER B N 1
ATOM 5591 C CA . SER B 1 262 ? -2.939 4.156 -20.156 1 61.12 262 SER B CA 1
ATOM 5592 C C . SER B 1 262 ? -4.27 3.848 -20.844 1 61.12 262 SER B C 1
ATOM 5594 O O . SER B 1 262 ? -4.586 2.686 -21.094 1 61.12 262 SER B O 1
ATOM 5596 N N . THR B 1 263 ? -4.785 4.949 -21.188 1 68.12 263 THR B N 1
ATOM 5597 C CA . THR B 1 263 ? -6.055 4.777 -21.891 1 68.12 263 THR B CA 1
ATOM 5598 C C . THR B 1 263 ? -5.828 4.188 -23.281 1 68.12 263 THR B C 1
ATOM 5600 O O . THR B 1 263 ? -6.57 3.305 -23.719 1 68.12 263 THR B O 1
ATOM 5603 N N . LYS B 1 264 ? -4.777 4.617 -23.938 1 76.31 264 LYS B N 1
ATOM 5604 C CA . LYS B 1 264 ? -4.449 4.094 -25.266 1 76.31 264 LYS B CA 1
ATOM 5605 C C . LYS B 1 264 ? -4.039 2.627 -25.188 1 76.31 264 LYS B C 1
ATOM 5607 O O . LYS B 1 264 ? -4.41 1.828 -26.047 1 76.31 264 LYS B O 1
ATOM 5612 N N . ALA B 1 265 ? -3.328 2.348 -24.188 1 81.12 265 ALA B N 1
ATOM 5613 C CA . ALA B 1 265 ? -2.9 0.964 -24 1 81.12 265 ALA B CA 1
ATOM 5614 C C . ALA B 1 265 ? -4.098 0.042 -23.797 1 81.12 265 ALA B C 1
ATOM 5616 O O . ALA B 1 265 ? -4.164 -1.041 -24.391 1 81.12 265 ALA B O 1
ATOM 5617 N N . LEU B 1 266 ? -4.977 0.536 -23.047 1 79.62 266 LEU B N 1
ATOM 5618 C CA . LEU B 1 266 ? -6.168 -0.259 -22.781 1 79.62 266 LEU B CA 1
ATOM 5619 C C . LEU B 1 266 ? -7.008 -0.418 -24.047 1 79.62 266 LEU B C 1
ATOM 5621 O O . LEU B 1 266 ? -7.562 -1.491 -24.297 1 79.62 266 LEU B O 1
ATOM 5625 N N . THR B 1 267 ? -7.098 0.631 -24.734 1 81.19 267 THR B N 1
ATOM 5626 C CA . THR B 1 267 ? -7.836 0.578 -25.984 1 81.19 267 THR B CA 1
ATOM 5627 C C . THR B 1 267 ? -7.199 -0.424 -26.938 1 81.19 267 THR B C 1
ATOM 5629 O O . THR B 1 267 ? -7.902 -1.182 -27.609 1 81.19 267 THR B O 1
ATOM 5632 N N . MET B 1 268 ? -5.949 -0.375 -27.016 1 85.75 268 MET B N 1
ATOM 5633 C CA . MET B 1 268 ? -5.223 -1.309 -27.875 1 85.75 268 MET B CA 1
ATOM 5634 C C . MET B 1 268 ? -5.418 -2.744 -27.406 1 85.75 268 MET B C 1
ATOM 5636 O O . MET B 1 268 ? -5.617 -3.65 -28.219 1 85.75 268 MET B O 1
ATOM 5640 N N . LEU B 1 269 ? -5.305 -2.91 -26.125 1 86.88 269 LEU B N 1
ATOM 5641 C CA . LEU B 1 269 ? -5.555 -4.234 -25.578 1 86.88 269 LEU B CA 1
ATOM 5642 C C . LEU B 1 269 ? -6.953 -4.723 -25.922 1 86.88 269 LEU B C 1
ATOM 5644 O O . LEU B 1 269 ? -7.129 -5.871 -26.328 1 86.88 269 LEU B O 1
ATOM 5648 N N . ASP B 1 270 ? -7.844 -3.869 -25.688 1 86 270 ASP B N 1
ATOM 5649 C CA . ASP B 1 270 ? -9.234 -4.195 -26 1 86 270 ASP B CA 1
ATOM 5650 C C . ASP B 1 270 ? -9.406 -4.586 -27.453 1 86 270 ASP B C 1
ATOM 5652 O O . ASP B 1 270 ? -10.109 -5.547 -27.766 1 86 270 ASP B O 1
ATOM 5656 N N . LYS B 1 271 ? -8.766 -3.881 -28.344 1 86.75 271 LYS B N 1
ATOM 5657 C CA . LYS B 1 271 ? -8.844 -4.16 -29.781 1 86.75 271 LYS B CA 1
ATOM 5658 C C . LYS B 1 271 ? -8.227 -5.52 -30.109 1 86.75 271 LYS B C 1
ATOM 5660 O O . LYS B 1 271 ? -8.812 -6.301 -30.859 1 86.75 271 LYS B O 1
ATOM 5665 N N . ILE B 1 272 ? -7.129 -5.805 -29.578 1 88.12 272 ILE B N 1
ATOM 5666 C CA . ILE B 1 272 ? -6.402 -7.039 -29.859 1 88.12 272 ILE B CA 1
ATOM 5667 C C . ILE B 1 272 ? -7.199 -8.234 -29.359 1 88.12 272 ILE B C 1
ATOM 5669 O O . ILE B 1 272 ? -7.34 -9.242 -30.062 1 88.12 272 ILE B O 1
ATOM 5673 N N . ILE B 1 273 ? -7.672 -8.125 -28.203 1 88.62 273 ILE B N 1
ATOM 5674 C CA . ILE B 1 273 ? -8.422 -9.227 -27.594 1 88.62 273 ILE B CA 1
ATOM 5675 C C . ILE B 1 273 ? -9.727 -9.438 -28.359 1 88.62 273 ILE B C 1
ATOM 5677 O O . ILE B 1 273 ? -10.102 -10.57 -28.656 1 88.62 273 ILE B O 1
ATOM 5681 N N . SER B 1 274 ? -10.367 -8.352 -28.656 1 87.12 274 SER B N 1
ATOM 5682 C CA . SER B 1 274 ? -11.648 -8.422 -29.344 1 87.12 274 SER B CA 1
ATOM 5683 C C . SER B 1 274 ? -11.5 -9.07 -30.719 1 87.12 274 SER B C 1
ATOM 5685 O O . SER B 1 274 ? -12.414 -9.75 -31.188 1 87.12 274 SER B O 1
ATOM 5687 N N . SER B 1 275 ? -10.398 -8.852 -31.359 1 86.62 275 SER B N 1
ATOM 5688 C CA . SER B 1 275 ? -10.172 -9.383 -32.688 1 86.62 275 SER B CA 1
ATOM 5689 C C . SER B 1 275 ? -10.062 -10.898 -32.688 1 86.62 275 SER B C 1
ATOM 5691 O O . SER B 1 275 ? -10.242 -11.547 -33.719 1 86.62 275 SER B O 1
ATOM 5693 N N . LEU B 1 276 ? -9.789 -11.453 -31.531 1 88.88 276 LEU B N 1
ATOM 5694 C CA . LEU B 1 276 ? -9.586 -12.891 -31.438 1 88.88 276 LEU B CA 1
ATOM 5695 C C . LEU B 1 276 ? -10.859 -13.594 -30.969 1 88.88 276 LEU B C 1
ATOM 5697 O O . LEU B 1 276 ? -10.961 -14.82 -31.062 1 88.88 276 LEU B O 1
ATOM 5701 N N . THR B 1 277 ? -11.836 -12.867 -30.5 1 86.25 277 THR B N 1
ATOM 5702 C CA . THR B 1 277 ? -13 -13.43 -29.828 1 86.25 277 THR B CA 1
ATOM 5703 C C . THR B 1 277 ? -13.883 -14.195 -30.828 1 86.25 277 THR B C 1
ATOM 5705 O O . THR B 1 277 ? -14.695 -15.023 -30.422 1 86.25 277 THR B O 1
ATOM 5708 N N . ASP B 1 278 ? -13.656 -13.906 -32.094 1 83.5 278 ASP B N 1
ATOM 5709 C CA . ASP B 1 278 ? -14.422 -14.625 -33.094 1 83.5 278 ASP B CA 1
ATOM 5710 C C . ASP B 1 278 ? -13.875 -16.031 -33.312 1 83.5 278 ASP B C 1
ATOM 5712 O O . ASP B 1 278 ? -14.578 -16.906 -33.812 1 83.5 278 ASP B O 1
ATOM 5716 N N . GLN B 1 279 ? -12.703 -16.25 -32.875 1 84.81 279 GLN B N 1
ATOM 5717 C CA . GLN B 1 279 ? -12.031 -17.516 -33.156 1 84.81 279 GLN B CA 1
ATOM 5718 C C . GLN B 1 279 ? -11.93 -18.375 -31.922 1 84.81 279 GLN B C 1
ATOM 5720 O O . GLN B 1 279 ? -11.969 -19.609 -32 1 84.81 279 GLN B O 1
ATOM 5725 N N . LEU B 1 280 ? -11.773 -17.766 -30.859 1 89.38 280 LEU B N 1
ATOM 5726 C CA . LEU B 1 280 ? -11.539 -18.547 -29.656 1 89.38 280 LEU B CA 1
ATOM 5727 C C . LEU B 1 280 ? -11.977 -17.766 -28.422 1 89.38 280 LEU B C 1
ATOM 5729 O O . LEU B 1 280 ? -12.25 -16.562 -28.5 1 89.38 280 LEU B O 1
ATOM 5733 N N . ASP B 1 281 ? -12.117 -18.531 -27.25 1 91.12 281 ASP B N 1
ATOM 5734 C CA . ASP B 1 281 ? -12.375 -17.906 -25.953 1 91.12 281 ASP B CA 1
ATOM 5735 C C . ASP B 1 281 ? -11.094 -17.312 -25.375 1 91.12 281 ASP B C 1
ATOM 5737 O O . ASP B 1 281 ? -10.016 -17.906 -25.484 1 91.12 281 ASP B O 1
ATOM 5741 N N . VAL B 1 282 ? -11.258 -16.156 -24.812 1 93.12 282 VAL B N 1
ATOM 5742 C CA . VAL B 1 282 ? -10.062 -15.5 -24.297 1 93.12 282 VAL B CA 1
ATOM 5743 C C . VAL B 1 282 ? -10.234 -15.234 -22.797 1 93.12 282 VAL B C 1
ATOM 5745 O O . VAL B 1 282 ? -11.25 -14.664 -22.375 1 93.12 282 VAL B O 1
ATOM 5748 N N . ASP B 1 283 ? -9.336 -15.734 -21.984 1 94.31 283 ASP B N 1
ATOM 5749 C CA . ASP B 1 283 ? -9.25 -15.438 -20.547 1 94.31 283 ASP B CA 1
ATOM 5750 C C . ASP B 1 283 ? -8.102 -14.477 -20.25 1 94.31 283 ASP B C 1
ATOM 5752 O O . ASP B 1 283 ? -6.949 -14.766 -20.578 1 94.31 283 ASP B O 1
ATOM 5756 N N . VAL B 1 284 ? -8.461 -13.359 -19.656 1 93.38 284 VAL B N 1
ATOM 5757 C CA . VAL B 1 284 ? -7.438 -12.367 -19.344 1 93.38 284 VAL B CA 1
ATOM 5758 C C . VAL B 1 284 ? -7.242 -12.281 -17.844 1 93.38 284 VAL B C 1
ATOM 5760 O O . VAL B 1 284 ? -8.148 -11.875 -17.109 1 93.38 284 VAL B O 1
ATOM 5763 N N . SER B 1 285 ? -6.117 -12.75 -17.375 1 94.88 285 SER B N 1
ATOM 5764 C CA . SER B 1 285 ? -5.742 -12.656 -15.969 1 94.88 285 SER B CA 1
ATOM 5765 C C . SER B 1 285 ? -4.918 -11.406 -15.695 1 94.88 285 SER B C 1
ATOM 5767 O O . SER B 1 285 ? -4.059 -11.031 -16.5 1 94.88 285 SER B O 1
ATOM 5769 N N . ALA B 1 286 ? -5.141 -10.812 -14.578 1 87.38 286 ALA B N 1
ATOM 5770 C CA . ALA B 1 286 ? -4.449 -9.57 -14.234 1 87.38 286 ALA B CA 1
ATOM 5771 C C . ALA B 1 286 ? -3.006 -9.844 -13.82 1 87.38 286 ALA B C 1
ATOM 5773 O O . ALA B 1 286 ? -2.645 -10.977 -13.508 1 87.38 286 ALA B O 1
ATOM 5774 N N . GLY B 1 287 ? -2.191 -8.945 -13.969 1 86.88 287 GLY B N 1
ATOM 5775 C CA . GLY B 1 287 ? -0.842 -8.891 -13.43 1 86.88 287 GLY B CA 1
ATOM 5776 C C . GLY B 1 287 ? -0.508 -7.551 -12.797 1 86.88 287 GLY B C 1
ATOM 5777 O O . GLY B 1 287 ? -1.243 -6.578 -12.977 1 86.88 287 GLY B O 1
ATOM 5778 N N . VAL B 1 288 ? 0.505 -7.594 -12 1 78.69 288 VAL B N 1
ATOM 5779 C CA . VAL B 1 288 ? 0.941 -6.344 -11.383 1 78.69 288 VAL B CA 1
ATOM 5780 C C . VAL B 1 288 ? 1.284 -5.324 -12.469 1 78.69 288 VAL B C 1
ATOM 5782 O O . VAL B 1 288 ? 2.115 -5.594 -13.344 1 78.69 288 VAL B O 1
ATOM 5785 N N . GLY B 1 289 ? 0.564 -4.215 -12.539 1 70.19 289 GLY B N 1
ATOM 5786 C CA . GLY B 1 289 ? 0.69 -3.219 -13.594 1 70.19 289 GLY B CA 1
ATOM 5787 C C . GLY B 1 289 ? -0.608 -2.967 -14.336 1 70.19 289 GLY B C 1
ATOM 5788 O O . GLY B 1 289 ? -0.795 -1.902 -14.93 1 70.19 289 GLY B O 1
ATOM 5789 N N . ASP B 1 290 ? -1.465 -3.959 -14.398 1 77.62 290 ASP B N 1
ATOM 5790 C CA . ASP B 1 290 ? -2.783 -3.834 -15.008 1 77.62 290 ASP B CA 1
ATOM 5791 C C . ASP B 1 290 ? -3.693 -2.936 -14.172 1 77.62 290 ASP B C 1
ATOM 5793 O O . ASP B 1 290 ? -3.389 -2.637 -13.016 1 77.62 290 ASP B O 1
ATOM 5797 N N . PRO B 1 291 ? -4.734 -2.414 -14.758 1 65.94 291 PRO B N 1
ATOM 5798 C CA . PRO B 1 291 ? -5.637 -1.503 -14.047 1 65.94 291 PRO B CA 1
ATOM 5799 C C . PRO B 1 291 ? -6.492 -2.215 -13 1 65.94 291 PRO B C 1
ATOM 5801 O O . PRO B 1 291 ? -7.719 -2.23 -13.109 1 65.94 291 PRO B O 1
ATOM 5804 N N . CYS B 1 292 ? -5.922 -2.812 -12.008 1 67.88 292 CYS B N 1
ATOM 5805 C CA . CYS B 1 292 ? -6.527 -3.447 -10.844 1 67.88 292 CYS B CA 1
ATOM 5806 C C . CYS B 1 292 ? -5.594 -3.396 -9.648 1 67.88 292 CYS B C 1
ATOM 5808 O O . CYS B 1 292 ? -4.484 -2.865 -9.734 1 67.88 292 CYS B O 1
ATOM 5810 N N . SER B 1 293 ? -6.086 -3.885 -8.531 1 61.25 293 SER B N 1
ATOM 5811 C CA . SER B 1 293 ? -5.246 -3.916 -7.34 1 61.25 293 SER B CA 1
ATOM 5812 C C . SER B 1 293 ? -4.004 -4.777 -7.559 1 61.25 293 SER B C 1
ATOM 5814 O O . SER B 1 293 ? -4.086 -5.844 -8.164 1 61.25 293 SER B O 1
ATOM 5816 N N . SER B 1 294 ? -2.906 -4.223 -7.121 1 68.69 294 SER B N 1
ATOM 5817 C CA . SER B 1 294 ? -1.667 -4.988 -7.223 1 68.69 294 SER B CA 1
ATOM 5818 C C . SER B 1 294 ? -1.534 -5.98 -6.07 1 68.69 294 SER B C 1
ATOM 5820 O O . SER B 1 294 ? -0.628 -6.816 -6.066 1 68.69 294 SER B O 1
ATOM 5822 N N . LEU B 1 295 ? -2.447 -5.879 -5.086 1 70.75 295 LEU B N 1
ATOM 5823 C CA . LEU B 1 295 ? -2.4 -6.77 -3.93 1 70.75 295 LEU B CA 1
ATOM 5824 C C . LEU B 1 295 ? -2.895 -8.164 -4.293 1 70.75 295 LEU B C 1
ATOM 5826 O O . LEU B 1 295 ? -3.953 -8.312 -4.91 1 70.75 295 LEU B O 1
ATOM 5830 N N . TRP B 1 296 ? -2.145 -9.156 -3.916 1 82.81 296 TRP B N 1
ATOM 5831 C CA . TRP B 1 296 ? -2.535 -10.539 -4.176 1 82.81 296 TRP B CA 1
ATOM 5832 C C . TRP B 1 296 ? -3.559 -11.023 -3.154 1 82.81 296 TRP B C 1
ATOM 5834 O O . TRP B 1 296 ? -3.482 -10.664 -1.977 1 82.81 296 TRP B O 1
ATOM 5844 N N . PRO B 1 297 ? -4.434 -11.93 -3.555 1 87.69 297 PRO B N 1
ATOM 5845 C CA . PRO B 1 297 ? -4.73 -12.25 -4.953 1 87.69 297 PRO B CA 1
ATOM 5846 C C . PRO B 1 297 ? -5.289 -11.055 -5.727 1 87.69 297 PRO B C 1
ATOM 5848 O O . PRO B 1 297 ? -6.062 -10.273 -5.176 1 87.69 297 PRO B O 1
ATOM 5851 N N . GLN B 1 298 ? -4.879 -10.93 -6.949 1 84 298 GLN B N 1
ATOM 5852 C CA . GLN B 1 298 ? -5.301 -9.781 -7.742 1 84 298 GLN B CA 1
ATOM 5853 C C . GLN B 1 298 ? -6.691 -10 -8.336 1 84 298 GLN B C 1
ATOM 5855 O O . GLN B 1 298 ? -6.977 -11.062 -8.883 1 84 298 GLN B O 1
ATOM 5860 N N . PRO B 1 299 ? -7.531 -8.992 -8.141 1 79.25 299 PRO B N 1
ATOM 5861 C CA . PRO B 1 299 ? -8.844 -9.094 -8.781 1 79.25 299 PRO B CA 1
ATOM 5862 C C . PRO B 1 299 ? -8.773 -8.961 -10.297 1 79.25 299 PRO B C 1
ATOM 5864 O O . PRO B 1 299 ? -7.742 -8.562 -10.844 1 79.25 299 PRO B O 1
ATOM 5867 N N . PRO B 1 300 ? -9.859 -9.43 -10.984 1 81.88 300 PRO B N 1
ATOM 5868 C CA . PRO B 1 300 ? -9.891 -9.25 -12.438 1 81.88 300 PRO B CA 1
ATOM 5869 C C . PRO B 1 300 ? -9.883 -7.781 -12.852 1 81.88 300 PRO B C 1
ATOM 5871 O O . PRO B 1 300 ? -10.312 -6.918 -12.078 1 81.88 300 PRO B O 1
ATOM 5874 N N . ILE B 1 301 ? -9.312 -7.543 -14 1 76.44 301 ILE B N 1
ATOM 5875 C CA . ILE B 1 301 ? -9.438 -6.219 -14.594 1 76.44 301 ILE B CA 1
ATOM 5876 C C . ILE B 1 301 ? -10.914 -5.863 -14.766 1 76.44 301 ILE B C 1
ATOM 5878 O O . ILE B 1 301 ? -11.711 -6.703 -15.18 1 76.44 301 ILE B O 1
ATOM 5882 N N . HIS B 1 302 ? -11.195 -4.723 -14.445 1 64.5 302 HIS B N 1
ATOM 5883 C CA . HIS B 1 302 ? -12.594 -4.316 -14.578 1 64.5 302 HIS B CA 1
ATOM 5884 C C . HIS B 1 302 ? -13.008 -4.242 -16.047 1 64.5 302 HIS B C 1
ATOM 5886 O O . HIS B 1 302 ? -12.242 -3.758 -16.891 1 64.5 302 HIS B O 1
ATOM 5892 N N . ARG B 1 303 ? -14.203 -4.633 -16.266 1 69.88 303 ARG B N 1
ATOM 5893 C CA . ARG B 1 303 ? -14.719 -4.766 -17.625 1 69.88 303 ARG B CA 1
ATOM 5894 C C . ARG B 1 303 ? -14.766 -3.41 -18.328 1 69.88 303 ARG B C 1
ATOM 5896 O O . ARG B 1 303 ? -14.648 -3.334 -19.547 1 69.88 303 ARG B O 1
ATOM 5903 N N . VAL B 1 304 ? -14.906 -2.299 -17.516 1 62.88 304 VAL B N 1
ATOM 5904 C CA . VAL B 1 304 ? -15.008 -0.953 -18.062 1 62.88 304 VAL B CA 1
ATOM 5905 C C . VAL B 1 304 ? -13.719 -0.599 -18.812 1 62.88 304 VAL B C 1
ATOM 5907 O O . VAL B 1 304 ? -13.727 0.22 -19.734 1 62.88 304 VAL B O 1
ATOM 5910 N N . CYS B 1 305 ? -12.695 -1.305 -18.391 1 68.75 305 CYS B N 1
ATOM 5911 C CA . CYS B 1 305 ? -11.398 -1.019 -19 1 68.75 305 CYS B CA 1
ATOM 5912 C C . CYS B 1 305 ? -11.305 -1.623 -20.391 1 68.75 305 CYS B C 1
ATOM 5914 O O . CYS B 1 305 ? -10.438 -1.242 -21.172 1 68.75 305 CYS B O 1
ATOM 5916 N N . LEU B 1 306 ? -12.109 -2.574 -20.672 1 76.62 306 LEU B N 1
ATOM 5917 C CA . LEU B 1 306 ? -12.133 -3.25 -21.969 1 76.62 306 LEU B CA 1
ATOM 5918 C C . LEU B 1 306 ? -13.531 -3.217 -22.578 1 76.62 306 LEU B C 1
ATOM 5920 O O . LEU B 1 306 ? -14.195 -4.254 -22.672 1 76.62 306 LEU B O 1
ATOM 5924 N N . PRO B 1 307 ? -13.922 -2.068 -22.984 1 69.62 307 PRO B N 1
ATOM 5925 C CA . PRO B 1 307 ? -15.32 -1.896 -23.375 1 69.62 307 PRO B CA 1
ATOM 5926 C C . PRO B 1 307 ? -15.695 -2.754 -24.594 1 69.62 307 PRO B C 1
ATOM 5928 O O . PRO B 1 307 ? -16.828 -3.219 -24.688 1 69.62 307 PRO B O 1
ATOM 5931 N N . ARG B 1 308 ? -14.922 -2.926 -25.625 1 75.88 308 ARG B N 1
ATOM 5932 C CA . ARG B 1 308 ? -15.227 -3.742 -26.797 1 75.88 308 ARG B CA 1
ATOM 5933 C C . ARG B 1 308 ? -15.398 -5.207 -26.406 1 75.88 308 ARG B C 1
ATOM 5935 O O . ARG B 1 308 ? -16.297 -5.887 -26.906 1 75.88 308 ARG B O 1
ATOM 5942 N N . SER B 1 309 ? -14.453 -5.598 -25.547 1 69.56 309 SER B N 1
ATOM 5943 C CA . SER B 1 309 ? -14.469 -6.984 -25.109 1 69.56 309 SER B CA 1
ATOM 5944 C C . SER B 1 309 ? -15.633 -7.25 -24.156 1 69.56 309 SER B C 1
ATOM 5946 O O . SER B 1 309 ? -16.094 -8.383 -24.031 1 69.56 309 SER B O 1
ATOM 5948 N N . GLY B 1 310 ? -16 -6.18 -23.453 1 59.06 310 GLY B N 1
ATOM 5949 C CA . GLY B 1 310 ? -17.156 -6.281 -22.562 1 59.06 310 GLY B CA 1
ATOM 5950 C C . GLY B 1 310 ? -18.438 -6.609 -23.281 1 59.06 310 GLY B C 1
ATOM 5951 O O . GLY B 1 310 ? -19.328 -7.273 -22.734 1 59.06 310 GLY B O 1
ATOM 5952 N N . MET B 1 311 ? -18.531 -6.133 -24.562 1 55.66 311 MET B N 1
ATOM 5953 C CA . MET B 1 311 ? -19.719 -6.398 -25.375 1 55.66 311 MET B CA 1
ATOM 5954 C C . MET B 1 311 ? -19.781 -7.859 -25.797 1 55.66 311 MET B C 1
ATOM 5956 O O . MET B 1 311 ? -20.859 -8.375 -26.109 1 55.66 311 MET B O 1
ATOM 5960 N N . THR B 1 312 ? -18.734 -8.477 -25.875 1 60.44 312 THR B N 1
ATOM 5961 C CA . THR B 1 312 ? -18.672 -9.898 -26.172 1 60.44 312 THR B CA 1
ATOM 5962 C C . THR B 1 312 ? -18.438 -10.711 -24.906 1 60.44 312 THR B C 1
ATOM 5964 O O . THR B 1 312 ? -17.547 -11.57 -24.859 1 60.44 312 THR B O 1
ATOM 5967 N N . LYS B 1 313 ? -19.219 -10.414 -23.812 1 58.56 313 LYS B N 1
ATOM 5968 C CA . LYS B 1 313 ? -19.062 -10.898 -22.438 1 58.56 313 LYS B CA 1
ATOM 5969 C C . LYS B 1 313 ? -18.875 -12.414 -22.422 1 58.56 313 LYS B C 1
ATOM 5971 O O . LYS B 1 313 ? -18.203 -12.953 -21.531 1 58.56 313 LYS B O 1
ATOM 5976 N N . LYS B 1 314 ? -19.297 -13.062 -23.562 1 65.94 314 LYS B N 1
ATOM 5977 C CA . LYS B 1 314 ? -19.312 -14.523 -23.484 1 65.94 314 LYS B CA 1
ATOM 5978 C C . LYS B 1 314 ? -17.953 -15.094 -23.875 1 65.94 314 LYS B C 1
ATOM 5980 O O . LYS B 1 314 ? -17.578 -16.172 -23.422 1 65.94 314 LYS B O 1
ATOM 5985 N N . GLN B 1 315 ? -17.172 -14.352 -24.547 1 81.19 315 GLN B N 1
ATOM 5986 C CA . GLN B 1 315 ? -15.961 -14.969 -25.062 1 81.19 315 GLN B CA 1
ATOM 5987 C C . GLN B 1 315 ? -14.727 -14.445 -24.344 1 81.19 315 GLN B C 1
ATOM 5989 O O . GLN B 1 315 ? -13.641 -15.031 -24.438 1 81.19 315 GLN B O 1
ATOM 5994 N N . VAL B 1 316 ? -14.867 -13.336 -23.641 1 87.12 316 VAL B N 1
ATOM 5995 C CA . VAL B 1 316 ? -13.734 -12.781 -22.906 1 87.12 316 VAL B CA 1
ATOM 5996 C C . VAL B 1 316 ? -13.984 -12.891 -21.406 1 87.12 316 VAL B C 1
ATOM 5998 O O . VAL B 1 316 ? -14.938 -12.305 -20.891 1 87.12 316 VAL B O 1
ATOM 6001 N N . ASN B 1 317 ? -13.164 -13.648 -20.781 1 88.31 317 ASN B N 1
ATOM 6002 C CA . ASN B 1 317 ? -13.242 -13.812 -19.328 1 88.31 317 ASN B CA 1
ATOM 6003 C C . ASN B 1 317 ? -12.141 -13.031 -18.625 1 88.31 317 ASN B C 1
ATOM 6005 O O . ASN B 1 317 ? -10.961 -13.273 -18.844 1 88.31 317 ASN B O 1
ATOM 6009 N N . LEU B 1 318 ? -12.578 -12.039 -17.938 1 86.5 318 LEU B N 1
ATOM 6010 C CA . LEU B 1 318 ? -11.633 -11.359 -17.062 1 86.5 318 LEU B CA 1
ATOM 6011 C C . LEU B 1 318 ? -11.516 -12.086 -15.719 1 86.5 318 LEU B C 1
ATOM 6013 O O . LEU B 1 318 ? -12.516 -12.281 -15.023 1 86.5 318 LEU B O 1
ATOM 6017 N N . VAL B 1 319 ? -10.344 -12.531 -15.445 1 90.75 319 VAL B N 1
ATOM 6018 C CA . VAL B 1 319 ? -10.219 -13.477 -14.344 1 90.75 319 VAL B CA 1
ATOM 6019 C C . VAL B 1 319 ? -9.164 -12.984 -13.352 1 90.75 319 VAL B C 1
ATOM 6021 O O . VAL B 1 319 ? -8.477 -11.992 -13.617 1 90.75 319 VAL B O 1
ATOM 6024 N N . THR B 1 320 ? -9.055 -13.609 -12.203 1 91.5 320 THR B N 1
ATOM 6025 C CA . THR B 1 320 ? -8.164 -13.219 -11.117 1 91.5 320 THR B CA 1
ATOM 6026 C C . THR B 1 320 ? -6.734 -13.688 -11.398 1 91.5 320 THR B C 1
ATOM 6028 O O . THR B 1 320 ? -6.496 -14.422 -12.359 1 91.5 320 THR B O 1
ATOM 6031 N N . ASN B 1 321 ? -5.82 -13.164 -10.664 1 92.31 321 ASN B N 1
ATOM 6032 C CA . ASN B 1 321 ? -4.457 -13.656 -10.531 1 92.31 321 ASN B CA 1
ATOM 6033 C C . ASN B 1 321 ? -4.125 -13.984 -9.078 1 92.31 321 ASN B C 1
ATOM 6035 O O . ASN B 1 321 ? -3.998 -13.086 -8.242 1 92.31 321 ASN B O 1
ATOM 6039 N N . PRO B 1 322 ? -4.09 -15.258 -8.789 1 95.75 322 PRO B N 1
ATOM 6040 C CA . PRO B 1 322 ? -4.008 -16.469 -9.617 1 95.75 322 PRO B CA 1
ATOM 6041 C C . PRO B 1 322 ? -5.328 -16.797 -10.312 1 95.75 322 PRO B C 1
ATOM 6043 O O . PRO B 1 322 ? -6.371 -16.234 -9.953 1 95.75 322 PRO B O 1
ATOM 6046 N N . TYR B 1 323 ? -5.133 -17.516 -11.43 1 96.75 323 TYR B N 1
ATOM 6047 C CA . TYR B 1 323 ? -6.273 -17.984 -12.211 1 96.75 323 TYR B CA 1
ATOM 6048 C C . TYR B 1 323 ? -6.305 -19.516 -12.273 1 96.75 323 TYR B C 1
ATOM 6050 O O . TYR B 1 323 ? -5.371 -20.141 -12.789 1 96.75 323 TYR B O 1
ATOM 6058 N N . GLU B 1 324 ? -7.34 -20.094 -11.648 1 95.25 324 GLU B N 1
ATOM 6059 C CA . GLU B 1 324 ? -7.547 -21.531 -11.656 1 95.25 324 GLU B CA 1
ATOM 6060 C C . GLU B 1 324 ? -8.797 -21.906 -12.453 1 95.25 324 GLU B C 1
ATOM 6062 O O . GLU B 1 324 ? -9.836 -21.25 -12.32 1 95.25 324 GLU B O 1
ATOM 6067 N N . PHE B 1 325 ? -8.664 -22.906 -13.391 1 93.38 325 PHE B N 1
ATOM 6068 C CA . PHE B 1 325 ? -9.82 -23.328 -14.172 1 93.38 325 PHE B CA 1
ATOM 6069 C C . PHE B 1 325 ? -9.695 -24.797 -14.57 1 93.38 325 PHE B C 1
ATOM 6071 O O . PHE B 1 325 ? -8.641 -25.406 -14.383 1 93.38 325 PHE B O 1
ATOM 6078 N N . SER B 1 326 ? -10.781 -25.359 -14.938 1 90.75 326 SER B N 1
ATOM 6079 C CA . SER B 1 326 ? -10.805 -26.719 -15.477 1 90.75 326 SER B CA 1
ATOM 6080 C C . SER B 1 326 ? -11.344 -26.734 -16.906 1 90.75 326 SER B C 1
ATOM 6082 O O . SER B 1 326 ? -12.273 -26 -17.234 1 90.75 326 SER B O 1
ATOM 6084 N N . LEU B 1 327 ? -10.656 -27.344 -17.734 1 89.81 327 LEU B N 1
ATOM 6085 C CA . LEU B 1 327 ? -11.086 -27.578 -19.109 1 89.81 327 LEU B CA 1
ATOM 6086 C C . LEU B 1 327 ? -11.094 -29.062 -19.438 1 89.81 327 LEU B C 1
ATOM 6088 O O . LEU B 1 327 ? -10.039 -29.703 -19.469 1 89.81 327 LEU B O 1
ATOM 6092 N N . ASP B 1 328 ? -12.281 -29.641 -19.609 1 85.94 328 ASP B N 1
ATOM 6093 C CA . ASP B 1 328 ? -12.477 -31.062 -19.891 1 85.94 328 ASP B CA 1
ATOM 6094 C C . ASP B 1 328 ? -11.875 -31.922 -18.781 1 85.94 328 ASP B C 1
ATOM 6096 O O . ASP B 1 328 ? -11.188 -32.906 -19.062 1 85.94 328 ASP B O 1
ATOM 6100 N N . GLY B 1 329 ? -11.945 -31.422 -17.578 1 83.31 329 GLY B N 1
ATOM 6101 C CA . GLY B 1 329 ? -11.523 -32.188 -16.422 1 83.31 329 GLY B CA 1
ATOM 6102 C C . GLY B 1 329 ? -10.078 -31.953 -16.047 1 83.31 329 GLY B C 1
ATOM 6103 O O . GLY B 1 329 ? -9.617 -32.438 -15.008 1 83.31 329 GLY B O 1
ATOM 6104 N N . ILE B 1 330 ? -9.367 -31.281 -16.891 1 88.25 330 ILE B N 1
ATOM 6105 C CA . ILE B 1 330 ? -7.977 -30.953 -16.594 1 88.25 330 ILE B CA 1
ATOM 6106 C C . ILE B 1 330 ? -7.91 -29.641 -15.82 1 88.25 330 ILE B C 1
ATOM 6108 O O . ILE B 1 330 ? -8.484 -28.641 -16.234 1 88.25 330 ILE B O 1
ATOM 6112 N N . ARG B 1 331 ? -7.266 -29.672 -14.703 1 91.5 331 ARG B N 1
ATOM 6113 C CA . ARG B 1 331 ? -7.191 -28.5 -13.836 1 91.5 331 ARG B CA 1
ATOM 6114 C C . ARG B 1 331 ? -5.922 -27.703 -14.109 1 91.5 331 ARG B C 1
ATOM 6116 O O . ARG B 1 331 ? -4.824 -28.266 -14.156 1 91.5 331 ARG B O 1
ATOM 6123 N N . PHE B 1 332 ? -6.129 -26.391 -14.297 1 94.44 332 PHE B N 1
ATOM 6124 C CA . PHE B 1 332 ? -5.035 -25.469 -14.578 1 94.44 332 PHE B CA 1
ATOM 6125 C C . PHE B 1 332 ? -4.93 -24.391 -13.492 1 94.44 332 PHE B C 1
ATOM 6127 O O . PHE B 1 332 ? -5.949 -23.875 -13.023 1 94.44 332 PHE B O 1
ATOM 6134 N N . LEU B 1 333 ? -3.748 -24.188 -13.016 1 97.31 333 LEU B N 1
ATOM 6135 C CA . LEU B 1 333 ? -3.436 -23.047 -12.156 1 97.31 333 LEU B CA 1
ATOM 6136 C C . LEU B 1 333 ? -2.408 -22.141 -12.82 1 97.31 333 LEU B C 1
ATOM 6138 O O . LEU B 1 333 ? -1.302 -22.578 -13.148 1 97.31 333 LEU B O 1
ATOM 6142 N N . THR B 1 334 ? -2.822 -20.906 -13.094 1 98.12 334 THR B N 1
ATOM 6143 C CA . THR B 1 334 ? -1.922 -19.984 -13.781 1 98.12 334 THR B CA 1
ATOM 6144 C C . THR B 1 334 ? -1.651 -18.75 -12.914 1 98.12 334 THR B C 1
ATOM 6146 O O . THR B 1 334 ? -2.518 -18.312 -12.156 1 98.12 334 THR B O 1
ATOM 6149 N N . THR B 1 335 ? -0.476 -18.266 -12.938 1 97.81 335 THR B N 1
ATOM 6150 C CA . THR B 1 335 ? -0.09 -17.016 -12.281 1 97.81 335 THR B CA 1
ATOM 6151 C C . THR B 1 335 ? 0.668 -16.109 -13.242 1 97.81 335 THR B C 1
ATOM 6153 O O . THR B 1 335 ? 1.291 -16.594 -14.195 1 97.81 335 THR B O 1
ATOM 6156 N N . SER B 1 336 ? 0.548 -14.828 -13 1 95 336 SER B N 1
ATOM 6157 C CA . SER B 1 336 ? 1.252 -13.867 -13.844 1 95 336 SER B CA 1
ATOM 6158 C C . SER B 1 336 ? 2.758 -13.938 -13.625 1 95 336 SER B C 1
ATOM 6160 O O . SER B 1 336 ? 3.539 -13.547 -14.492 1 95 336 SER B O 1
ATOM 6162 N N . GLY B 1 337 ? 3.223 -14.414 -12.445 1 95.12 337 GLY B N 1
ATOM 6163 C CA . GLY B 1 337 ? 4.648 -14.68 -12.32 1 95.12 337 GLY B CA 1
ATOM 6164 C C . GLY B 1 337 ? 5.281 -13.977 -11.141 1 95.12 337 GLY B C 1
ATOM 6165 O O . GLY B 1 337 ? 6.395 -14.312 -10.727 1 95.12 337 GLY B O 1
ATOM 6166 N N . GLU B 1 338 ? 4.594 -12.992 -10.492 1 90.38 338 GLU B N 1
ATOM 6167 C CA . GLU B 1 338 ? 5.18 -12.25 -9.383 1 90.38 338 GLU B CA 1
ATOM 6168 C C . GLU B 1 338 ? 5.512 -13.164 -8.211 1 90.38 338 GLU B C 1
ATOM 6170 O O . GLU B 1 338 ? 6.5 -12.953 -7.504 1 90.38 338 GLU B O 1
ATOM 6175 N N . ASN B 1 339 ? 4.648 -14.164 -8.039 1 93.81 339 ASN B N 1
ATOM 6176 C CA . ASN B 1 339 ? 4.871 -15.094 -6.938 1 93.81 339 ASN B CA 1
ATOM 6177 C C . ASN B 1 339 ? 6.18 -15.867 -7.113 1 93.81 339 ASN B C 1
ATOM 6179 O O . ASN B 1 339 ? 6.934 -16.047 -6.152 1 93.81 339 ASN B O 1
ATOM 6183 N N . ILE B 1 340 ? 6.449 -16.266 -8.305 1 95.12 340 ILE B N 1
ATOM 6184 C CA . ILE B 1 340 ? 7.656 -17.031 -8.586 1 95.12 340 ILE B CA 1
ATOM 6185 C C . ILE B 1 340 ? 8.867 -16.094 -8.609 1 95.12 340 ILE B C 1
ATOM 6187 O O . ILE B 1 340 ? 9.914 -16.422 -8.047 1 95.12 340 ILE B O 1
ATOM 6191 N N . ASP B 1 341 ? 8.719 -14.938 -9.203 1 88.44 341 ASP B N 1
ATOM 6192 C CA . ASP B 1 341 ? 9.797 -13.953 -9.227 1 88.44 341 ASP B CA 1
ATOM 6193 C C . ASP B 1 341 ? 10.258 -13.602 -7.812 1 88.44 341 ASP B C 1
ATOM 6195 O O . ASP B 1 341 ? 11.453 -13.477 -7.555 1 88.44 341 ASP B O 1
ATOM 6199 N N . ASP B 1 342 ? 9.297 -13.406 -6.98 1 86.06 342 ASP B N 1
ATOM 6200 C CA . ASP B 1 342 ? 9.602 -13.047 -5.602 1 86.06 342 ASP B CA 1
ATOM 6201 C C . ASP B 1 342 ? 10.414 -14.148 -4.918 1 86.06 342 ASP B C 1
ATOM 6203 O O . ASP B 1 342 ? 11.32 -13.867 -4.137 1 86.06 342 ASP B O 1
ATOM 6207 N N . LEU B 1 343 ? 10.055 -15.398 -5.188 1 89.75 343 LEU B N 1
ATOM 6208 C CA . LEU B 1 343 ? 10.789 -16.531 -4.633 1 89.75 343 LEU B CA 1
ATOM 6209 C C . LEU B 1 343 ? 12.211 -16.594 -5.195 1 89.75 343 LEU B C 1
ATOM 6211 O O . LEU B 1 343 ? 13.164 -16.859 -4.461 1 89.75 343 LEU B O 1
ATOM 6215 N N . LEU B 1 344 ? 12.32 -16.328 -6.465 1 86.44 344 LEU B N 1
ATOM 6216 C CA . LEU B 1 344 ? 13.617 -16.422 -7.129 1 86.44 344 LEU B CA 1
ATOM 6217 C C . LEU B 1 344 ? 14.57 -15.352 -6.609 1 86.44 344 LEU B C 1
ATOM 6219 O O . LEU B 1 344 ? 15.789 -15.539 -6.625 1 86.44 344 LEU B O 1
ATOM 6223 N N . LYS B 1 345 ? 14.016 -14.258 -6.109 1 76.88 345 LYS B N 1
ATOM 6224 C CA . LYS B 1 345 ? 14.836 -13.203 -5.531 1 76.88 345 LYS B CA 1
ATOM 6225 C C . LYS B 1 345 ? 15.562 -13.695 -4.281 1 76.88 345 LYS B C 1
ATOM 6227 O O . LYS B 1 345 ? 16.656 -13.219 -3.957 1 76.88 345 LYS B O 1
ATOM 6232 N N . THR B 1 346 ? 14.969 -14.617 -3.633 1 73.88 346 THR B N 1
ATOM 6233 C CA . THR B 1 346 ? 15.484 -15.023 -2.33 1 73.88 346 THR B CA 1
ATOM 6234 C C . THR B 1 346 ? 16.406 -16.234 -2.469 1 73.88 346 THR B C 1
ATOM 6236 O O . THR B 1 346 ? 17.078 -16.625 -1.507 1 73.88 346 THR B O 1
ATOM 6239 N N . CYS B 1 347 ? 16.422 -16.875 -3.607 1 76.25 347 CYS B N 1
ATOM 6240 C CA . CYS B 1 347 ? 17.281 -18.016 -3.814 1 76.25 347 CYS B CA 1
ATOM 6241 C C . CYS B 1 347 ? 17.875 -18.016 -5.223 1 76.25 347 CYS B C 1
ATOM 6243 O O . CYS B 1 347 ? 17.156 -18.25 -6.195 1 76.25 347 CYS B O 1
ATOM 6245 N N . TRP B 1 348 ? 19.109 -17.906 -5.328 1 72.12 348 TRP B N 1
ATOM 6246 C CA . TRP B 1 348 ? 19.781 -17.781 -6.621 1 72.12 348 TRP B CA 1
ATOM 6247 C C . TRP B 1 348 ? 19.875 -19.141 -7.316 1 72.12 348 TRP B C 1
ATOM 6249 O O . TRP B 1 348 ? 20.047 -19.203 -8.539 1 72.12 348 TRP B O 1
ATOM 6259 N N . LYS B 1 349 ? 19.734 -20.203 -6.621 1 78.56 349 LYS B N 1
ATOM 6260 C CA . LYS B 1 349 ? 19.922 -21.547 -7.188 1 78.56 349 LYS B CA 1
ATOM 6261 C C . LYS B 1 349 ? 18.656 -22.016 -7.902 1 78.56 349 LYS B C 1
ATOM 6263 O O . LYS B 1 349 ? 18.703 -22.953 -8.703 1 78.56 349 LYS B O 1
ATOM 6268 N N . TRP B 1 350 ? 17.594 -21.312 -7.699 1 87.12 350 TRP B N 1
ATOM 6269 C CA . TRP B 1 350 ? 16.312 -21.812 -8.227 1 87.12 350 TRP B CA 1
ATOM 6270 C C . TRP B 1 350 ? 16.062 -21.266 -9.625 1 87.12 350 TRP B C 1
ATOM 6272 O O . TRP B 1 350 ? 16.344 -20.094 -9.898 1 87.12 350 TRP B O 1
ATOM 6282 N N . LYS B 1 351 ? 15.656 -22.188 -10.453 1 90.19 351 LYS B N 1
ATOM 6283 C CA . LYS B 1 351 ? 14.969 -21.781 -11.672 1 90.19 351 LYS B CA 1
ATOM 6284 C C . LYS B 1 351 ? 13.469 -21.625 -11.43 1 90.19 351 LYS B C 1
ATOM 6286 O O . LYS B 1 351 ? 12.977 -21.922 -10.336 1 90.19 351 LYS B O 1
ATOM 6291 N N . SER B 1 352 ? 12.812 -21.109 -12.445 1 94.19 352 SER B N 1
ATOM 6292 C CA . SER B 1 352 ? 11.375 -20.875 -12.297 1 94.19 352 SER B CA 1
ATOM 6293 C C . SER B 1 352 ? 10.648 -22.156 -11.938 1 94.19 352 SER B C 1
ATOM 6295 O O . SER B 1 352 ? 9.82 -22.188 -11.023 1 94.19 352 SER B O 1
ATOM 6297 N N . VAL B 1 353 ? 10.992 -23.234 -12.609 1 95.25 353 VAL B N 1
ATOM 6298 C CA . VAL B 1 353 ? 10.281 -24.5 -12.406 1 95.25 353 VAL B CA 1
ATOM 6299 C C . VAL B 1 353 ? 10.641 -25.078 -11.039 1 95.25 353 VAL B C 1
ATOM 6301 O O . VAL B 1 353 ? 9.844 -25.797 -10.43 1 95.25 353 VAL B O 1
ATOM 6304 N N . ASP B 1 354 ? 11.867 -24.719 -10.539 1 94.44 354 ASP B N 1
ATOM 6305 C CA . ASP B 1 354 ? 12.219 -25.109 -9.18 1 94.44 354 ASP B CA 1
ATOM 6306 C C . ASP B 1 354 ? 11.289 -24.453 -8.156 1 94.44 354 ASP B C 1
ATOM 6308 O O . ASP B 1 354 ? 10.789 -25.125 -7.246 1 94.44 354 ASP B O 1
ATOM 6312 N N . ALA B 1 355 ? 11.109 -23.188 -8.344 1 95.38 355 ALA B N 1
ATOM 6313 C CA . ALA B 1 355 ? 10.242 -22.438 -7.441 1 95.38 355 ALA B CA 1
ATOM 6314 C C . ALA B 1 355 ? 8.805 -22.953 -7.504 1 95.38 355 ALA B C 1
ATOM 6316 O O . ALA B 1 355 ? 8.133 -23.047 -6.477 1 95.38 355 ALA B O 1
ATOM 6317 N N . MET B 1 356 ? 8.359 -23.297 -8.711 1 97 356 MET B N 1
ATOM 6318 C CA . MET B 1 356 ? 7.012 -23.828 -8.883 1 97 356 MET B CA 1
ATOM 6319 C C . MET B 1 356 ? 6.863 -25.172 -8.172 1 97 356 MET B C 1
ATOM 6321 O O . MET B 1 356 ? 5.863 -25.422 -7.496 1 97 356 MET B O 1
ATOM 6325 N N . GLU B 1 357 ? 7.844 -25.938 -8.367 1 96.06 357 GLU B N 1
ATOM 6326 C CA . GLU B 1 357 ? 7.84 -27.234 -7.688 1 96.06 357 GLU B CA 1
ATOM 6327 C C . GLU B 1 357 ? 7.797 -27.062 -6.172 1 96.06 357 GLU B C 1
ATOM 6329 O O . GLU B 1 357 ? 7.098 -27.797 -5.477 1 96.06 357 GLU B O 1
ATOM 6334 N N . ASN B 1 358 ? 8.562 -26.125 -5.723 1 95.62 358 ASN B N 1
ATOM 6335 C CA . ASN B 1 358 ? 8.562 -25.844 -4.293 1 95.62 358 ASN B CA 1
ATOM 6336 C C . ASN B 1 358 ? 7.188 -25.391 -3.812 1 95.62 358 ASN B C 1
ATOM 6338 O O . ASN B 1 358 ? 6.754 -25.766 -2.721 1 95.62 358 ASN B O 1
ATOM 6342 N N . CYS B 1 359 ? 6.492 -24.594 -4.605 1 96.81 359 CYS B N 1
ATOM 6343 C CA . CYS B 1 359 ? 5.148 -24.156 -4.242 1 96.81 359 CYS B CA 1
ATOM 6344 C C . CYS B 1 359 ? 4.215 -25.344 -4.078 1 96.81 359 CYS B C 1
ATOM 6346 O O . CYS B 1 359 ? 3.381 -25.375 -3.172 1 96.81 359 CYS B O 1
ATOM 6348 N N . LEU B 1 360 ? 4.406 -26.312 -5.016 1 96.06 360 LEU B N 1
ATOM 6349 C CA . LEU B 1 360 ? 3.609 -27.531 -4.914 1 96.06 360 LEU B CA 1
ATOM 6350 C C . LEU B 1 360 ? 3.939 -28.297 -3.637 1 96.06 360 LEU B C 1
ATOM 6352 O O . LEU B 1 360 ? 3.039 -28.797 -2.957 1 96.06 360 LEU B O 1
ATOM 6356 N N . LYS B 1 361 ? 5.238 -28.344 -3.354 1 94.75 361 LYS B N 1
ATOM 6357 C CA . LYS B 1 361 ? 5.707 -29.016 -2.143 1 94.75 361 LYS B CA 1
ATOM 6358 C C . LYS B 1 361 ? 5.152 -28.344 -0.892 1 94.75 361 LYS B C 1
ATOM 6360 O O . LYS B 1 361 ? 4.727 -29.016 0.048 1 94.75 361 LYS B O 1
ATOM 6365 N N . TRP B 1 362 ? 5.148 -27.047 -0.927 1 96.44 362 TRP B N 1
ATOM 6366 C CA . TRP B 1 362 ? 4.711 -26.25 0.221 1 96.44 362 TRP B CA 1
ATOM 6367 C C . TRP B 1 362 ? 3.193 -26.109 0.245 1 96.44 362 TRP B C 1
ATOM 6369 O O . TRP B 1 362 ? 2.617 -25.688 1.251 1 96.44 362 TRP B O 1
ATOM 6379 N N . GLN B 1 363 ? 2.559 -26.453 -0.895 1 96.56 363 GLN B N 1
ATOM 6380 C CA . GLN B 1 363 ? 1.116 -26.375 -1.087 1 96.56 363 GLN B CA 1
ATOM 6381 C C . GLN B 1 363 ? 0.621 -24.938 -0.892 1 96.56 363 GLN B C 1
ATOM 6383 O O . GLN B 1 363 ? -0.399 -24.719 -0.238 1 96.56 363 GLN B O 1
ATOM 6388 N N . HIS B 1 364 ? 1.321 -24.031 -1.388 1 97.31 364 HIS B N 1
ATOM 6389 C CA . HIS B 1 364 ? 1.022 -22.609 -1.339 1 97.31 364 HIS B CA 1
ATOM 6390 C C . HIS B 1 364 ? 1.5 -21.906 -2.604 1 97.31 364 HIS B C 1
ATOM 6392 O O . HIS B 1 364 ? 2.646 -22.078 -3.021 1 97.31 364 HIS B O 1
ATOM 6398 N N . ILE B 1 365 ? 0.687 -21.141 -3.193 1 97.44 365 ILE B N 1
ATOM 6399 C CA . ILE B 1 365 ? 0.965 -20.531 -4.488 1 97.44 365 ILE B CA 1
ATOM 6400 C C . ILE B 1 365 ? 2.02 -19.438 -4.328 1 97.44 365 ILE B C 1
ATOM 6402 O O . ILE B 1 365 ? 2.838 -19.219 -5.223 1 97.44 365 ILE B O 1
ATOM 6406 N N . ALA B 1 366 ? 1.97 -18.75 -3.258 1 95.44 366 ALA B N 1
ATOM 6407 C CA . ALA B 1 366 ? 2.859 -17.625 -2.986 1 95.44 366 ALA B CA 1
ATOM 6408 C C . ALA B 1 366 ? 3.164 -17.5 -1.495 1 95.44 366 ALA B C 1
ATOM 6410 O O . ALA B 1 366 ? 2.709 -16.578 -0.832 1 95.44 366 ALA B O 1
ATOM 6411 N N . PRO B 1 367 ? 4.051 -18.281 -1.007 1 93.75 367 PRO B N 1
ATOM 6412 C CA . PRO B 1 367 ? 4.32 -18.297 0.433 1 93.75 367 PRO B CA 1
ATOM 6413 C C . PRO B 1 367 ? 4.859 -16.969 0.949 1 93.75 367 PRO B C 1
ATOM 6415 O O . PRO B 1 367 ? 4.645 -16.625 2.113 1 93.75 367 PRO B O 1
ATOM 6418 N N . THR B 1 368 ? 5.496 -16.234 0.147 1 89.06 368 THR B N 1
ATOM 6419 C CA . THR B 1 368 ? 6.113 -14.984 0.571 1 89.06 368 THR B CA 1
ATOM 6420 C C . THR B 1 368 ? 5.074 -13.875 0.688 1 89.06 368 THR B C 1
ATOM 6422 O O . THR B 1 368 ? 5.379 -12.773 1.146 1 89.06 368 THR B O 1
ATOM 6425 N N . CYS B 1 369 ? 3.908 -14.219 0.232 1 86.94 369 CYS B N 1
ATOM 6426 C CA . CYS B 1 369 ? 2.807 -13.281 0.406 1 86.94 369 CYS B CA 1
ATOM 6427 C C . CYS B 1 369 ? 2.246 -13.352 1.821 1 86.94 369 CYS B C 1
ATOM 6429 O O . CYS B 1 369 ? 1.878 -14.43 2.293 1 86.94 369 CYS B O 1
ATOM 6431 N N . PRO B 1 370 ? 2.223 -12.352 2.584 1 79.5 370 PRO B N 1
ATOM 6432 C CA . PRO B 1 370 ? 2.32 -10.938 2.225 1 79.5 370 PRO B CA 1
ATOM 6433 C C . PRO B 1 370 ? 3.641 -10.305 2.66 1 79.5 370 PRO B C 1
ATOM 6435 O O . PRO B 1 370 ? 3.74 -9.078 2.766 1 79.5 370 PRO B O 1
ATOM 6438 N N . ASP B 1 371 ? 4.602 -11.102 2.883 1 75.88 371 ASP B N 1
ATOM 6439 C CA . ASP B 1 371 ? 5.867 -10.586 3.402 1 75.88 371 ASP B CA 1
ATOM 6440 C C . ASP B 1 371 ? 6.605 -9.773 2.344 1 75.88 371 ASP B C 1
ATOM 6442 O O . ASP B 1 371 ? 6.762 -8.562 2.484 1 75.88 371 ASP B O 1
ATOM 6446 N N . THR B 1 372 ? 7.031 -10.422 1.305 1 74.44 372 THR B N 1
ATOM 6447 C CA . THR B 1 372 ? 7.777 -9.727 0.256 1 74.44 372 THR B CA 1
ATOM 6448 C C . THR B 1 372 ? 6.902 -9.516 -0.977 1 74.44 372 THR B C 1
ATOM 6450 O O . THR B 1 372 ? 7.184 -8.648 -1.803 1 74.44 372 THR B O 1
ATOM 6453 N N . LEU B 1 373 ? 5.922 -10.359 -1.102 1 78.38 373 LEU B N 1
ATOM 6454 C CA . LEU B 1 373 ? 4.883 -10.148 -2.105 1 78.38 373 LEU B CA 1
ATOM 6455 C C . LEU B 1 373 ? 3.656 -9.492 -1.489 1 78.38 373 LEU B C 1
ATOM 6457 O O . LEU B 1 373 ? 3.088 -10.008 -0.524 1 78.38 373 LEU B O 1
ATOM 6461 N N . ASP B 1 374 ? 3.248 -8.359 -2.025 1 70.38 374 ASP B N 1
ATOM 6462 C CA . ASP B 1 374 ? 2.148 -7.605 -1.433 1 70.38 374 ASP B CA 1
ATOM 6463 C C . ASP B 1 374 ? 0.833 -8.375 -1.543 1 70.38 374 ASP B C 1
ATOM 6465 O O . ASP B 1 374 ? 0.494 -8.883 -2.613 1 70.38 374 ASP B O 1
ATOM 6469 N N . GLY B 1 375 ? 0.258 -8.484 -0.429 1 74 375 GLY B N 1
ATOM 6470 C CA . GLY B 1 375 ? -1.003 -9.211 -0.394 1 74 375 GLY B CA 1
ATOM 6471 C C . GLY B 1 375 ? -2.104 -8.453 0.33 1 74 375 GLY B C 1
ATOM 6472 O O . GLY B 1 375 ? -1.828 -7.547 1.117 1 74 375 GLY B O 1
ATOM 6473 N N . PHE B 1 376 ? -3.262 -8.766 0.007 1 65.94 376 PHE B N 1
ATOM 6474 C CA . PHE B 1 376 ? -4.418 -8.242 0.721 1 65.94 376 PHE B CA 1
ATOM 6475 C C . PHE B 1 376 ? -4.492 -8.812 2.133 1 65.94 376 PHE B C 1
ATOM 6477 O O . PHE B 1 376 ? -4.277 -10.008 2.334 1 65.94 376 PHE B O 1
ATOM 6484 N N . PRO B 1 377 ? -4.707 -7.973 3.107 1 67.62 377 PRO B N 1
ATOM 6485 C CA . PRO B 1 377 ? -4.742 -8.445 4.492 1 67.62 377 PRO B CA 1
ATOM 6486 C C . PRO B 1 377 ? -6.039 -9.188 4.828 1 67.62 377 PRO B C 1
ATOM 6488 O O . PRO B 1 377 ? -6.91 -8.633 5.5 1 67.62 377 PRO B O 1
ATOM 6491 N N . MET B 1 378 ? -6.074 -10.406 4.465 1 71.5 378 MET B N 1
ATOM 6492 C CA . MET B 1 378 ? -7.223 -11.242 4.793 1 71.5 378 MET B CA 1
ATOM 6493 C C . MET B 1 378 ? -7.125 -11.758 6.227 1 71.5 378 MET B C 1
ATOM 6495 O O . MET B 1 378 ? -6.027 -11.898 6.77 1 71.5 378 MET B O 1
ATOM 6499 N N . ALA B 1 379 ? -8.172 -11.945 6.938 1 66.5 379 ALA B N 1
ATOM 6500 C CA . ALA B 1 379 ? -8.109 -12.344 8.344 1 66.5 379 ALA B CA 1
ATOM 6501 C C . ALA B 1 379 ? -8.477 -13.812 8.508 1 66.5 379 ALA B C 1
ATOM 6503 O O . ALA B 1 379 ? -7.824 -14.547 9.258 1 66.5 379 ALA B O 1
ATOM 6504 N N . ASP B 1 380 ? -9.398 -14.289 7.758 1 74.75 380 ASP B N 1
ATOM 6505 C CA . ASP B 1 380 ? -9.984 -15.57 8.141 1 74.75 380 ASP B CA 1
ATOM 6506 C C . ASP B 1 380 ? -9.562 -16.672 7.176 1 74.75 380 ASP B C 1
ATOM 6508 O O . ASP B 1 380 ? -9.891 -17.844 7.379 1 74.75 380 ASP B O 1
ATOM 6512 N N . ARG B 1 381 ? -8.828 -16.266 6.168 1 84.38 381 ARG B N 1
ATOM 6513 C CA . ARG B 1 381 ? -8.43 -17.297 5.203 1 84.38 381 ARG B CA 1
ATOM 6514 C C . ARG B 1 381 ? -7.207 -16.844 4.41 1 84.38 381 ARG B C 1
ATOM 6516 O O . ARG B 1 381 ? -6.934 -15.648 4.297 1 84.38 381 ARG B O 1
ATOM 6523 N N . ASP B 1 382 ? -6.492 -17.812 3.992 1 89.69 382 ASP B N 1
ATOM 6524 C CA . ASP B 1 382 ? -5.441 -17.594 3.004 1 89.69 382 ASP B CA 1
ATOM 6525 C C . ASP B 1 382 ? -5.828 -18.188 1.649 1 89.69 382 ASP B C 1
ATOM 6527 O O . ASP B 1 382 ? -5.82 -19.406 1.472 1 89.69 382 ASP B O 1
ATOM 6531 N N . PRO B 1 383 ? -6.238 -17.328 0.77 1 91.81 383 PRO B N 1
ATOM 6532 C CA . PRO B 1 383 ? -6.73 -17.812 -0.521 1 91.81 383 PRO B CA 1
ATOM 6533 C C . PRO B 1 383 ? -5.625 -18.406 -1.391 1 91.81 383 PRO B C 1
ATOM 6535 O O . PRO B 1 383 ? -5.91 -19.031 -2.42 1 91.81 383 PRO B O 1
ATOM 6538 N N . LEU B 1 384 ? -4.371 -18.297 -0.978 1 95.19 384 LEU B N 1
ATOM 6539 C CA . LEU B 1 384 ? -3.264 -18.688 -1.846 1 95.19 384 LEU B CA 1
ATOM 6540 C C . LEU B 1 384 ? -2.791 -20.109 -1.522 1 95.19 384 LEU B C 1
ATOM 6542 O O . LEU B 1 384 ? -1.833 -20.594 -2.121 1 95.19 384 LEU B O 1
ATOM 6546 N N . ILE B 1 385 ? -3.525 -20.734 -0.623 1 95.62 385 ILE B N 1
ATOM 6547 C CA . ILE B 1 385 ? -3.271 -22.156 -0.353 1 95.62 385 ILE B CA 1
ATOM 6548 C C . ILE B 1 385 ? -3.75 -23 -1.531 1 95.62 385 ILE B C 1
ATOM 6550 O O . ILE B 1 385 ? -4.824 -22.75 -2.082 1 95.62 385 ILE B O 1
ATOM 6554 N N . ILE B 1 386 ? -2.938 -23.953 -1.948 1 95.69 386 ILE B N 1
ATOM 6555 C CA . ILE B 1 386 ? -3.34 -24.859 -3.012 1 95.69 386 ILE B CA 1
ATOM 6556 C C . ILE B 1 386 ? -4.316 -25.906 -2.459 1 95.69 386 ILE B C 1
ATOM 6558 O O . ILE B 1 386 ? -3.9 -26.891 -1.847 1 95.69 386 ILE B O 1
ATOM 6562 N N . SER B 1 387 ? -5.543 -25.625 -2.68 1 90.94 387 SER B N 1
ATOM 6563 C CA . SER B 1 387 ? -6.562 -26.531 -2.162 1 90.94 387 SER B CA 1
ATOM 6564 C C . SER B 1 387 ? -6.559 -27.859 -2.918 1 90.94 387 SER B C 1
ATOM 6566 O O . SER B 1 387 ? -6.719 -28.922 -2.316 1 90.94 387 SER B O 1
ATOM 6568 N N . THR B 1 388 ? -6.422 -27.734 -4.18 1 89.94 388 THR B N 1
ATOM 6569 C CA . THR B 1 388 ? -6.301 -28.891 -5.07 1 89.94 388 THR B CA 1
ATOM 6570 C C . THR B 1 388 ? -5.156 -28.688 -6.062 1 89.94 388 THR B C 1
ATOM 6572 O O . THR B 1 388 ? -5.105 -27.672 -6.762 1 89.94 388 THR B O 1
ATOM 6575 N N . THR B 1 389 ? -4.266 -29.672 -6.004 1 93.69 389 THR B N 1
ATOM 6576 C CA . THR B 1 389 ? -3.111 -29.531 -6.887 1 93.69 389 THR B CA 1
ATOM 6577 C C . THR B 1 389 ? -3.529 -29.656 -8.352 1 93.69 389 THR B C 1
ATOM 6579 O O . THR B 1 389 ? -4.211 -30.609 -8.727 1 93.69 389 THR B O 1
ATOM 6582 N N . PRO B 1 390 ? -3.191 -28.766 -9.188 1 93.62 390 PRO B N 1
ATOM 6583 C CA . PRO B 1 390 ? -3.584 -28.781 -10.602 1 93.62 390 PRO B CA 1
ATOM 6584 C C . PRO B 1 390 ? -2.762 -29.766 -11.422 1 93.62 390 PRO B C 1
ATOM 6586 O O . PRO B 1 390 ? -1.688 -30.203 -10.992 1 93.62 390 PRO B O 1
ATOM 6589 N N . ARG B 1 391 ? -3.268 -30.156 -12.555 1 91.94 391 ARG B N 1
ATOM 6590 C CA . ARG B 1 391 ? -2.521 -30.969 -13.508 1 91.94 391 ARG B CA 1
ATOM 6591 C C . ARG B 1 391 ? -1.423 -30.141 -14.18 1 91.94 391 ARG B C 1
ATOM 6593 O O . ARG B 1 391 ? -0.357 -30.672 -14.5 1 91.94 391 ARG B O 1
ATOM 6600 N N . PHE B 1 392 ? -1.748 -28.875 -14.398 1 94.69 392 PHE B N 1
ATOM 6601 C CA . PHE B 1 392 ? -0.786 -27.953 -14.992 1 94.69 392 PHE B CA 1
ATOM 6602 C C . PHE B 1 392 ? -0.67 -26.688 -14.156 1 94.69 392 PHE B C 1
ATOM 6604 O O . PHE B 1 392 ? -1.682 -26.094 -13.781 1 94.69 392 PHE B O 1
ATOM 6611 N N . MET B 1 393 ? 0.494 -26.375 -13.797 1 97.56 393 MET B N 1
ATOM 6612 C CA . MET B 1 393 ? 0.816 -25.094 -13.188 1 97.56 393 MET B CA 1
ATOM 6613 C C . MET B 1 393 ? 1.636 -24.234 -14.133 1 97.56 393 MET B C 1
ATOM 6615 O O . MET B 1 393 ? 2.744 -24.609 -14.523 1 97.56 393 MET B O 1
ATOM 6619 N N . ILE B 1 394 ? 1.072 -23.141 -14.555 1 98.25 394 ILE B N 1
ATOM 6620 C CA . ILE B 1 394 ? 1.705 -22.297 -15.562 1 98.25 394 ILE B CA 1
ATOM 6621 C C . ILE B 1 394 ? 2.029 -20.922 -14.961 1 98.25 394 ILE B C 1
ATOM 6623 O O . ILE B 1 394 ? 1.172 -20.297 -14.336 1 98.25 394 ILE B O 1
ATOM 6627 N N . CYS B 1 395 ? 3.189 -20.516 -15.047 1 97.88 395 CYS B N 1
ATOM 6628 C CA . CYS B 1 395 ? 3.65 -19.234 -14.547 1 97.88 395 CYS B CA 1
ATOM 6629 C C . CYS B 1 395 ? 4.113 -18.328 -15.688 1 97.88 395 CYS B C 1
ATOM 6631 O O . CYS B 1 395 ? 4.965 -18.734 -16.484 1 97.88 395 CYS B O 1
ATOM 6633 N N . GLY B 1 396 ? 3.561 -17.109 -15.711 1 97.19 396 GLY B N 1
ATOM 6634 C CA . GLY B 1 396 ? 3.896 -16.188 -16.781 1 97.19 396 GLY B CA 1
ATOM 6635 C C . GLY B 1 396 ? 5.043 -15.258 -16.422 1 97.19 396 GLY B C 1
ATOM 6636 O O . GLY B 1 396 ? 5.516 -15.258 -15.289 1 97.19 396 GLY B O 1
ATOM 6637 N N . ASN B 1 397 ? 5.531 -14.602 -17.422 1 94.94 397 ASN B N 1
ATOM 6638 C CA . ASN B 1 397 ? 6.516 -13.531 -17.328 1 94.94 397 ASN B CA 1
ATOM 6639 C C . ASN B 1 397 ? 7.832 -14.023 -16.734 1 94.94 397 ASN B C 1
ATOM 6641 O O . ASN B 1 397 ? 8.477 -13.305 -15.969 1 94.94 397 ASN B O 1
ATOM 6645 N N . GLN B 1 398 ? 8.102 -15.281 -17.031 1 94.06 398 GLN B N 1
ATOM 6646 C CA . GLN B 1 398 ? 9.375 -15.836 -16.594 1 94.06 398 GLN B CA 1
ATOM 6647 C C . GLN B 1 398 ? 10.453 -15.617 -17.656 1 94.06 398 GLN B C 1
ATOM 6649 O O . GLN B 1 398 ? 10.164 -15.172 -18.766 1 94.06 398 GLN B O 1
ATOM 6654 N N . SER B 1 399 ? 11.695 -15.906 -17.328 1 87.25 399 SER B N 1
ATOM 6655 C CA . SER B 1 399 ? 12.812 -15.617 -18.203 1 87.25 399 SER B CA 1
ATOM 6656 C C . SER B 1 399 ? 12.875 -16.609 -19.375 1 87.25 399 SER B C 1
ATOM 6658 O O . SER B 1 399 ? 13.273 -16.234 -20.484 1 87.25 399 SER B O 1
ATOM 6660 N N . ASN B 1 400 ? 12.477 -17.891 -19.125 1 89.12 400 ASN B N 1
ATOM 6661 C CA . ASN B 1 400 ? 12.656 -18.938 -20.125 1 89.12 400 ASN B CA 1
ATOM 6662 C C . ASN B 1 400 ? 11.438 -19.844 -20.203 1 89.12 400 ASN B C 1
ATOM 6664 O O . ASN B 1 400 ? 10.641 -19.906 -19.266 1 89.12 400 ASN B O 1
ATOM 6668 N N . CYS B 1 401 ? 11.383 -20.422 -21.391 1 92.31 401 CYS B N 1
ATOM 6669 C CA . CYS B 1 401 ? 10.438 -21.531 -21.516 1 92.31 401 CYS B CA 1
ATOM 6670 C C . CYS B 1 401 ? 10.953 -22.766 -20.797 1 92.31 401 CYS B C 1
ATOM 6672 O O . CYS B 1 401 ? 12.023 -23.281 -21.125 1 92.31 401 CYS B O 1
ATOM 6674 N N . GLU B 1 402 ? 10.312 -23.156 -19.828 1 93.94 402 GLU B N 1
ATOM 6675 C CA . GLU B 1 402 ? 10.703 -24.344 -19.078 1 93.94 402 GLU B CA 1
ATOM 6676 C C . GLU B 1 402 ? 9.5 -25.234 -18.797 1 93.94 402 GLU B C 1
ATOM 6678 O O . GLU B 1 402 ? 8.383 -24.75 -18.625 1 93.94 402 GLU B O 1
ATOM 6683 N N . VAL B 1 403 ? 9.695 -26.516 -18.891 1 94.94 403 VAL B N 1
ATOM 6684 C CA . VAL B 1 403 ? 8.672 -27.516 -18.547 1 94.94 403 VAL B CA 1
ATOM 6685 C C . VAL B 1 403 ? 9.258 -28.562 -17.609 1 94.94 403 VAL B C 1
ATOM 6687 O O . VAL B 1 403 ? 10.398 -29 -17.797 1 94.94 403 VAL B O 1
ATOM 6690 N N . ARG B 1 404 ? 8.539 -28.891 -16.562 1 95.44 404 ARG B N 1
ATOM 6691 C CA . ARG B 1 404 ? 8.961 -29.938 -15.641 1 95.44 404 ARG B CA 1
ATOM 6692 C C . ARG B 1 404 ? 7.758 -30.719 -15.125 1 95.44 404 ARG B C 1
ATOM 6694 O O . ARG B 1 404 ? 6.77 -30.141 -14.672 1 95.44 404 ARG B O 1
ATOM 6701 N N . ASN B 1 405 ? 7.836 -31.984 -15.289 1 93.25 405 ASN B N 1
ATOM 6702 C CA . ASN B 1 405 ? 6.848 -32.844 -14.656 1 93.25 405 ASN B CA 1
ATOM 6703 C C . ASN B 1 405 ? 7.211 -33.156 -13.203 1 93.25 405 ASN B C 1
ATOM 6705 O O . ASN B 1 405 ? 8.297 -33.656 -12.93 1 93.25 405 ASN B O 1
ATOM 6709 N N . VAL B 1 406 ? 6.348 -32.781 -12.359 1 93.94 406 VAL B N 1
ATOM 6710 C CA . VAL B 1 406 ? 6.582 -32.969 -10.938 1 93.94 406 VAL B CA 1
ATOM 6711 C C . VAL B 1 406 ? 5.695 -34.125 -10.43 1 93.94 406 VAL B C 1
ATOM 6713 O O . VAL B 1 406 ? 4.469 -34.062 -10.562 1 93.94 406 VAL B O 1
ATOM 6716 N N . ALA B 1 407 ? 6.336 -35.062 -9.852 1 91.12 407 ALA B N 1
ATOM 6717 C CA . ALA B 1 407 ? 5.59 -36.156 -9.242 1 91.12 407 ALA B CA 1
ATOM 6718 C C . ALA B 1 407 ? 4.961 -35.719 -7.922 1 91.12 407 ALA B C 1
ATOM 6720 O O . ALA B 1 407 ? 5.641 -35.156 -7.055 1 91.12 407 ALA B O 1
ATOM 6721 N N . LEU B 1 408 ? 3.693 -35.875 -7.773 1 87.12 408 LEU B N 1
ATOM 6722 C CA . LEU B 1 408 ? 2.971 -35.406 -6.594 1 87.12 408 LEU B CA 1
ATOM 6723 C C . LEU B 1 408 ? 2.955 -36.469 -5.508 1 87.12 408 LEU B C 1
ATOM 6725 O O . LEU B 1 408 ? 2.887 -36.156 -4.32 1 87.12 408 LEU B O 1
ATOM 6729 N N . ASP B 1 409 ? 2.807 -37.625 -5.828 1 77.44 409 ASP B N 1
ATOM 6730 C CA . ASP B 1 409 ? 2.793 -38.781 -4.918 1 77.44 409 ASP B CA 1
ATOM 6731 C C . ASP B 1 409 ? 3.473 -39.969 -5.543 1 77.44 409 ASP B C 1
ATOM 6733 O O . ASP B 1 409 ? 4.145 -39.875 -6.57 1 77.44 409 ASP B O 1
ATOM 6737 N N . ASP B 1 410 ? 3.555 -40.938 -4.738 1 70.81 410 ASP B N 1
ATOM 6738 C CA . ASP B 1 410 ? 4.184 -42.156 -5.195 1 70.81 410 ASP B CA 1
ATOM 6739 C C . ASP B 1 410 ? 3.365 -42.812 -6.309 1 70.81 410 ASP B C 1
ATOM 6741 O O . ASP B 1 410 ? 3.795 -43.812 -6.902 1 70.81 410 ASP B O 1
ATOM 6745 N N . ARG B 1 411 ? 2.307 -42.188 -6.586 1 70 411 ARG B N 1
ATOM 6746 C CA . ARG B 1 411 ? 1.477 -42.719 -7.652 1 70 411 ARG B CA 1
ATOM 6747 C C . ARG B 1 411 ? 1.704 -42 -8.969 1 70 411 ARG B C 1
ATOM 6749 O O . ARG B 1 411 ? 2.766 -41.406 -9.172 1 70 411 ARG B O 1
ATOM 6756 N N . GLU B 1 412 ? 0.806 -42.125 -10.016 1 74.81 412 GLU B N 1
ATOM 6757 C CA . GLU B 1 412 ? 0.884 -41.656 -11.391 1 74.81 412 GLU B CA 1
ATOM 6758 C C . GLU B 1 412 ? 0.359 -40.219 -11.5 1 74.81 412 GLU B C 1
ATOM 6760 O O . GLU B 1 412 ? 0.144 -39.719 -12.602 1 74.81 412 GLU B O 1
ATOM 6765 N N . ASN B 1 413 ? 0.312 -39.531 -10.25 1 83.81 413 ASN B N 1
ATOM 6766 C CA . ASN B 1 413 ? -0.178 -38.188 -10.352 1 83.81 413 ASN B CA 1
ATOM 6767 C C . ASN B 1 413 ? 0.964 -37.188 -10.57 1 83.81 413 ASN B C 1
ATOM 6769 O O . ASN B 1 413 ? 1.947 -37.188 -9.828 1 83.81 413 ASN B O 1
ATOM 6773 N N . ILE B 1 414 ? 0.813 -36.469 -11.664 1 90.19 414 ILE B N 1
ATOM 6774 C CA . ILE B 1 414 ? 1.874 -35.531 -12.031 1 90.19 414 ILE B CA 1
ATOM 6775 C C . ILE B 1 414 ? 1.291 -34.125 -12.219 1 90.19 414 ILE B C 1
ATOM 6777 O O . ILE B 1 414 ? 0.148 -33.969 -12.656 1 90.19 414 ILE B O 1
ATOM 6781 N N . CYS B 1 415 ? 1.973 -33.219 -11.781 1 94.19 415 CYS B N 1
ATOM 6782 C CA . CYS B 1 415 ? 1.71 -31.812 -12.133 1 94.19 415 CYS B CA 1
ATOM 6783 C C . CYS B 1 415 ? 2.809 -31.266 -13.039 1 94.19 415 CYS B C 1
ATOM 6785 O O . CYS B 1 415 ? 3.99 -31.344 -12.695 1 94.19 415 CYS B O 1
ATOM 6787 N N . THR B 1 416 ? 2.424 -30.859 -14.195 1 95.31 416 THR B N 1
ATOM 6788 C CA . THR B 1 416 ? 3.395 -30.281 -15.117 1 95.31 416 THR B CA 1
ATOM 6789 C C . THR B 1 416 ? 3.533 -28.781 -14.883 1 95.31 416 THR B C 1
ATOM 6791 O O . THR B 1 416 ? 2.555 -28.047 -14.977 1 95.31 416 THR B O 1
ATOM 6794 N N . CYS B 1 417 ? 4.742 -28.391 -14.484 1 97.5 417 CYS B N 1
ATOM 6795 C CA . CYS B 1 417 ? 5.047 -26.984 -14.281 1 97.5 417 CYS B CA 1
ATOM 6796 C C . CYS B 1 417 ? 5.625 -26.359 -15.555 1 97.5 417 CYS B C 1
ATOM 6798 O O . CYS B 1 417 ? 6.555 -26.906 -16.141 1 97.5 417 CYS B O 1
ATOM 6800 N N . ILE B 1 418 ? 5.055 -25.25 -15.945 1 97.69 418 ILE B N 1
ATOM 6801 C CA . ILE B 1 418 ? 5.484 -24.609 -17.188 1 97.69 418 ILE B CA 1
ATOM 6802 C C . ILE B 1 418 ? 5.762 -23.125 -16.953 1 97.69 418 ILE B C 1
ATOM 6804 O O . ILE B 1 418 ? 4.953 -22.438 -16.328 1 97.69 418 ILE B O 1
ATOM 6808 N N . SER B 1 419 ? 6.848 -22.641 -17.297 1 96.94 419 SER B N 1
ATOM 6809 C CA . SER B 1 419 ? 7.164 -21.219 -17.25 1 96.94 419 SER B CA 1
ATOM 6810 C C . SER B 1 419 ? 7.109 -20.609 -18.656 1 96.94 419 SER B C 1
ATOM 6812 O O . SER B 1 419 ? 7.617 -21.188 -19.609 1 96.94 419 SER B O 1
ATOM 6814 N N . ILE B 1 420 ? 6.434 -19.516 -18.781 1 96.56 420 ILE B N 1
ATOM 6815 C CA . ILE B 1 420 ? 6.27 -18.828 -20.062 1 96.56 420 ILE B CA 1
ATOM 6816 C C . ILE B 1 420 ? 6.973 -17.484 -20.016 1 96.56 420 ILE B C 1
ATOM 6818 O O . ILE B 1 420 ? 6.773 -16.703 -19.078 1 96.56 420 ILE B O 1
ATOM 6822 N N . PRO B 1 421 ? 7.781 -17.125 -20.969 1 95.25 421 PRO B N 1
ATOM 6823 C CA . PRO B 1 421 ? 8.422 -15.812 -21 1 95.25 421 PRO B CA 1
ATOM 6824 C C . PRO B 1 421 ? 7.473 -14.695 -21.438 1 95.25 421 PRO B C 1
ATOM 6826 O O . PRO B 1 421 ? 6.359 -14.969 -21.891 1 95.25 421 PRO B O 1
ATOM 6829 N N . LYS B 1 422 ? 7.902 -13.523 -21.266 1 93.62 422 LYS B N 1
ATOM 6830 C CA . LYS B 1 422 ? 7.129 -12.352 -21.672 1 93.62 422 LYS B CA 1
ATOM 6831 C C . LYS B 1 422 ? 6.984 -12.281 -23.188 1 93.62 422 LYS B C 1
ATOM 6833 O O . LYS B 1 422 ? 7.973 -12.383 -23.922 1 93.62 422 LYS B O 1
ATOM 6838 N N . PHE B 1 423 ? 5.77 -12.141 -23.641 1 95.06 423 PHE B N 1
ATOM 6839 C CA . PHE B 1 423 ? 5.508 -12.07 -25.062 1 95.06 423 PHE B CA 1
ATOM 6840 C C . PHE B 1 423 ? 6.109 -10.797 -25.672 1 95.06 423 PHE B C 1
ATOM 6842 O O . PHE B 1 423 ? 6.566 -10.805 -26.812 1 95.06 423 PHE B O 1
ATOM 6849 N N . SER B 1 424 ? 6.082 -9.734 -24.891 1 91.38 424 SER B N 1
ATOM 6850 C CA . SER B 1 424 ? 6.617 -8.461 -25.359 1 91.38 424 SER B CA 1
ATOM 6851 C C . SER B 1 424 ? 8.086 -8.578 -25.734 1 91.38 424 SER B C 1
ATOM 6853 O O . SER B 1 424 ? 8.586 -7.82 -26.562 1 91.38 424 SER B O 1
ATOM 6855 N N . LYS B 1 425 ? 8.75 -9.531 -25.219 1 87.69 425 LYS B N 1
ATOM 6856 C CA . LYS B 1 425 ? 10.18 -9.703 -25.469 1 87.69 425 LYS B CA 1
ATOM 6857 C C . LYS B 1 425 ? 10.438 -10.922 -26.344 1 87.69 425 LYS B C 1
ATOM 6859 O O . LYS B 1 425 ? 11.211 -10.852 -27.297 1 87.69 425 LYS B O 1
ATOM 6864 N N . SER B 1 426 ? 9.758 -12.023 -26.047 1 91.06 426 SER B N 1
ATOM 6865 C CA . SER B 1 426 ? 10.078 -13.297 -26.688 1 91.06 426 SER B CA 1
ATOM 6866 C C . SER B 1 426 ? 9.141 -13.57 -27.859 1 91.06 426 SER B C 1
ATOM 6868 O O . SER B 1 426 ? 9.438 -14.406 -28.719 1 91.06 426 SER B O 1
ATOM 6870 N N . ARG B 1 427 ? 7.984 -12.984 -27.875 1 93.81 427 ARG B N 1
ATOM 6871 C CA . ARG B 1 427 ? 6.93 -13.211 -28.859 1 93.81 427 ARG B CA 1
ATOM 6872 C C . ARG B 1 427 ? 6.523 -14.688 -28.891 1 93.81 427 ARG B C 1
ATOM 6874 O O . ARG B 1 427 ? 6.227 -15.227 -29.953 1 93.81 427 ARG B O 1
ATOM 6881 N N . THR B 1 428 ? 6.625 -15.281 -27.734 1 93.38 428 THR B N 1
ATOM 6882 C CA . THR B 1 428 ? 6.402 -16.719 -27.641 1 93.38 428 THR B CA 1
ATOM 6883 C C . THR B 1 428 ? 5.008 -17.016 -27.094 1 93.38 428 THR B C 1
ATOM 6885 O O . THR B 1 428 ? 4.547 -16.359 -26.156 1 93.38 428 THR B O 1
ATOM 6888 N N . ILE B 1 429 ? 4.305 -17.922 -27.734 1 95.75 429 ILE B N 1
ATOM 6889 C CA . ILE B 1 429 ? 3.021 -18.422 -27.25 1 95.75 429 ILE B CA 1
ATOM 6890 C C . ILE B 1 429 ? 3.123 -19.922 -26.953 1 95.75 429 ILE B C 1
ATOM 6892 O O . ILE B 1 429 ? 3.729 -20.672 -27.734 1 95.75 429 ILE B O 1
ATOM 6896 N N . LEU B 1 430 ? 2.629 -20.297 -25.812 1 97.19 430 LEU B N 1
ATOM 6897 C CA . LEU B 1 430 ? 2.584 -21.688 -25.391 1 97.19 430 LEU B CA 1
ATOM 6898 C C . LEU B 1 430 ? 1.304 -22.359 -25.875 1 97.19 430 LEU B C 1
ATOM 6900 O O . LEU B 1 430 ? 0.217 -21.797 -25.766 1 97.19 430 LEU B O 1
ATOM 6904 N N . PHE B 1 431 ? 1.476 -23.547 -26.531 1 95.75 431 PHE B N 1
ATOM 6905 C CA . PHE B 1 431 ? 0.333 -24.359 -26.953 1 95.75 431 PHE B CA 1
ATOM 6906 C C . PHE B 1 431 ? 0.302 -25.688 -26.203 1 95.75 431 PHE B C 1
ATOM 6908 O O . PHE B 1 431 ? 1.307 -26.391 -26.156 1 95.75 431 PHE B O 1
ATOM 6915 N N . LEU B 1 432 ? -0.794 -25.938 -25.594 1 94.62 432 LEU B N 1
ATOM 6916 C CA . LEU B 1 432 ? -1.005 -27.188 -24.891 1 94.62 432 LEU B CA 1
ATOM 6917 C C . LEU B 1 432 ? -2.115 -28 -25.547 1 94.62 432 LEU B C 1
ATOM 6919 O O . LEU B 1 432 ? -3.256 -27.547 -25.641 1 94.62 432 LEU B O 1
ATOM 6923 N N . ASN B 1 433 ? -1.73 -29.156 -26 1 91.56 433 ASN B N 1
ATOM 6924 C CA . ASN B 1 433 ? -2.693 -30.078 -26.609 1 91.56 433 ASN B CA 1
ATOM 6925 C C . ASN B 1 433 ? -3.432 -30.891 -25.547 1 91.56 433 ASN B C 1
ATOM 6927 O O . ASN B 1 433 ? -2.809 -31.609 -24.766 1 91.56 433 ASN B O 1
ATOM 6931 N N . LEU B 1 434 ? -4.691 -30.875 -25.547 1 89 434 LEU B N 1
ATOM 6932 C CA . LEU B 1 434 ? -5.48 -31.516 -24.516 1 89 434 LEU B CA 1
ATOM 6933 C C . LEU B 1 434 ? -5.648 -33 -24.812 1 89 434 LEU B C 1
ATOM 6935 O O . LEU B 1 434 ? -6.012 -33.781 -23.922 1 89 434 LEU B O 1
ATOM 6939 N N . GLU B 1 435 ? -5.352 -33.406 -26.031 1 85.44 435 GLU B N 1
ATOM 6940 C CA . GLU B 1 435 ? -5.496 -34.812 -26.422 1 85.44 435 GLU B CA 1
ATOM 6941 C C . GLU B 1 435 ? -4.352 -35.656 -25.859 1 85.44 435 GLU B C 1
ATOM 6943 O O . GLU B 1 435 ? -4.578 -36.719 -25.297 1 85.44 435 GLU B O 1
ATOM 6948 N N . ASP B 1 436 ? -3.223 -35.156 -26.031 1 87.06 436 ASP B N 1
ATOM 6949 C CA . ASP B 1 436 ? -2.07 -35.938 -25.609 1 87.06 436 ASP B CA 1
ATOM 6950 C C . ASP B 1 436 ? -1.257 -35.188 -24.547 1 87.06 436 ASP B C 1
ATOM 6952 O O . ASP B 1 436 ? -0.208 -35.656 -24.109 1 87.06 436 ASP B O 1
ATOM 6956 N N . LEU B 1 437 ? -1.65 -34.062 -24.188 1 88.56 437 LEU B N 1
ATOM 6957 C CA . LEU B 1 437 ? -1.077 -33.219 -23.125 1 88.56 437 LEU B CA 1
ATOM 6958 C C . LEU B 1 437 ? 0.355 -32.812 -23.469 1 88.56 437 LEU B C 1
ATOM 6960 O O . LEU B 1 437 ? 1.182 -32.656 -22.562 1 88.56 437 LEU B O 1
ATOM 6964 N N . THR B 1 438 ? 0.581 -32.688 -24.781 1 89.56 438 THR B N 1
ATOM 6965 C CA . THR B 1 438 ? 1.895 -32.219 -25.219 1 89.56 438 THR B CA 1
ATOM 6966 C C . THR B 1 438 ? 1.966 -30.703 -25.203 1 89.56 438 THR B C 1
ATOM 6968 O O . THR B 1 438 ? 0.955 -30.016 -25.422 1 89.56 438 THR B O 1
ATOM 6971 N N . VAL B 1 439 ? 3.164 -30.25 -24.875 1 93.06 439 VAL B N 1
ATOM 6972 C CA . VAL B 1 439 ? 3.416 -28.812 -24.812 1 93.06 439 VAL B CA 1
ATOM 6973 C C . VAL B 1 439 ? 4.312 -28.391 -25.969 1 93.06 439 VAL B C 1
ATOM 6975 O O . VAL B 1 439 ? 5.266 -29.094 -26.312 1 93.06 439 VAL B O 1
ATOM 6978 N N . SER B 1 440 ? 3.9 -27.344 -26.641 1 92.44 440 SER B N 1
ATOM 6979 C CA . SER B 1 440 ? 4.727 -26.781 -27.703 1 92.44 440 SER B CA 1
ATOM 6980 C C . SER B 1 440 ? 4.75 -25.25 -27.641 1 92.44 440 SER B C 1
ATOM 6982 O O . SER B 1 440 ? 3.881 -24.641 -27.016 1 92.44 440 SER B O 1
ATOM 6984 N N . TRP B 1 441 ? 5.824 -24.688 -28.234 1 92.75 441 TRP B N 1
ATOM 6985 C CA . TRP B 1 441 ? 5.98 -23.234 -28.281 1 92.75 441 TRP B CA 1
ATOM 6986 C C . TRP B 1 441 ? 6.113 -22.75 -29.719 1 92.75 441 TRP B C 1
ATOM 6988 O O . TRP B 1 441 ? 6.668 -23.453 -30.578 1 92.75 441 TRP B O 1
ATOM 6998 N N . ARG B 1 442 ? 5.574 -21.641 -29.938 1 91.69 442 ARG B N 1
ATOM 6999 C CA . ARG B 1 442 ? 5.766 -20.984 -31.234 1 91.69 442 ARG B CA 1
ATOM 7000 C C . ARG B 1 442 ? 6.094 -19.516 -31.062 1 91.69 442 ARG B C 1
ATOM 7002 O O . ARG B 1 442 ? 5.52 -18.844 -30.203 1 91.69 442 ARG B O 1
ATOM 7009 N N . VAL B 1 443 ? 7.035 -19.016 -31.797 1 92.5 443 VAL B N 1
ATOM 7010 C CA . VAL B 1 443 ? 7.414 -17.609 -31.797 1 92.5 443 VAL B CA 1
ATOM 7011 C C . VAL B 1 443 ? 6.762 -16.906 -32.969 1 92.5 443 VAL B C 1
ATOM 7013 O O . VAL B 1 443 ? 6.844 -17.375 -34.125 1 92.5 443 VAL B O 1
ATOM 7016 N N . PHE B 1 444 ? 6.027 -15.898 -32.719 1 91.44 444 PHE B N 1
ATOM 7017 C CA . PHE B 1 444 ? 5.383 -15.117 -33.781 1 91.44 444 PHE B CA 1
ATOM 7018 C C . PHE B 1 444 ? 6.129 -13.805 -34 1 91.44 444 PHE B C 1
ATOM 7020 O O . PHE B 1 444 ? 6.023 -12.867 -33.219 1 91.44 444 PHE B O 1
ATOM 7027 N N . GLN B 1 445 ? 7.105 -13.758 -34.781 1 79.69 445 GLN B N 1
ATOM 7028 C CA . GLN B 1 445 ? 7.863 -12.562 -35.125 1 79.69 445 GLN B CA 1
ATOM 7029 C C . GLN B 1 445 ? 7.566 -12.109 -36.531 1 79.69 445 GLN B C 1
ATOM 7031 O O . GLN B 1 445 ? 7.488 -12.93 -37.469 1 79.69 445 GLN B O 1
ATOM 7036 N N . ASN B 1 446 ? 6.906 -10.93 -36.719 1 61.53 446 ASN B N 1
ATOM 7037 C CA . ASN B 1 446 ? 6.777 -10.406 -38.062 1 61.53 446 ASN B CA 1
ATOM 7038 C C . ASN B 1 446 ? 8.055 -9.703 -38.531 1 61.53 446 ASN B C 1
ATOM 7040 O O . ASN B 1 446 ? 8.633 -8.914 -37.781 1 61.53 446 ASN B O 1
ATOM 7044 N N . ASP B 1 447 ? 9.008 -10.375 -39.156 1 49.53 447 ASP B N 1
ATOM 7045 C CA . ASP B 1 447 ? 10.117 -9.734 -39.844 1 49.53 447 ASP B CA 1
ATOM 7046 C C . ASP B 1 447 ? 9.633 -8.523 -40.656 1 49.53 447 ASP B C 1
ATOM 7048 O O . ASP B 1 447 ? 8.742 -8.648 -41.5 1 49.53 447 ASP B O 1
ATOM 7052 N N . PHE B 1 448 ? 9.438 -7.375 -40.062 1 37.5 448 PHE B N 1
ATOM 7053 C CA . PHE B 1 448 ? 9.469 -6.355 -41.094 1 37.5 448 PHE B CA 1
ATOM 7054 C C . PHE B 1 448 ? 10.852 -6.289 -41.75 1 37.5 448 PHE B C 1
ATOM 7056 O O . PHE B 1 448 ? 11.859 -6.578 -41.094 1 37.5 448 PHE B O 1
#

Foldseek 3Di:
DPPPPDDDDDDDPCVVVDQDPVNVVCPVVVQFVLVLVQVQVVQVVQQVVQCCVPQNPPNAAEDDPVPFAAPDKHKYKFWKAKDAVLDCQVVCVVVPPDCSPLPPPPPPPQPDFAADDGDPPIFMWTDTPNDIATEAEPDDLQLDYGQFIWMFIFGDDPDPRYTYGPDIGAGAFFADPQPVVQDQDFEKEKEAAALAQQLDCVLNVFSLVLLVLVLVVCVVCVVSHHAEYEYFDPQHNLVQQQQEVGRVVSCVPLDVVSVVRLLSSLASVLVSQLSNLVRHAYEYEHARRHPFHNAPQTAFRDCVSNVSVVVVVPRYHGGTAQDWDDDSRAIETEHNAVLQSQVCNHPVPDASVRSVLSCSRSQFQRSCPPRRRHHDRDRNHNPRGNPHQGQEYEYEQGSDWDWDWDDSDPDPRTYIYTYYHHCSPQVKMWMATSNVRDIDIDHRGDPD/DPDPPDDDDDDDPCVVVDQDPVNVVCPVVVQFVLVLVQVQVVQVVQQVVQCCVPCNPPNAAEDDPVPFAAPDWHKYKFWKAKDAVLDCQVVCVVVPPDPSPLPPPPPPPAPAFAADDGDPPIFMWTDDPNDIATEDEPDDLQLDYGQFIWMFIFGDDPDPRYTYGPDIGAGAFFADPQPVVQDQDFEKEKEAAALAQQLDCVLNVFSLVLLVLVLVVCVVPVVSHHAEYEYFDPQHNLVQQQQEVGRVVSCVPQPVVSVVRLLSSLASVLVSQLSNLVPHAYEYEHARRHPFHNAPQTAFRDCVSNVSVVVVVPRYHGGTAQDWDDDSRAIETEHNAVLQSQVCNHPVPDASVRSVLSCSRSQFQHSCPPRRRHHDRDRNHNPRGNPHQGQEYEYEQGSDWDWDWDDSDPDPRTYIYTYYHHCSPQVKMWMAGSNVRDIDIDHRGDPD

Nearest PDB structures (foldseek):
  6s1m-assembly1_B  TM=8.352E-01  e=3.234E-32  Homo sapiens
  6v8p-assembly1_F  TM=7.081E-01  e=5.296E-33  Saccharomyces cerevisiae S288C
  7s0t-assembly1_F  TM=7.138E-01  e=6.279E-32  Saccharomyces cerevisiae
  6v93-assembly1_F  TM=7.020E-01  e=9.017E-32  Saccharomyces cerevisiae S288C
  8tlt-assembly1_F  TM=6.964E-01  e=6.212E-31  Saccharomyces cerevisiae

Sequence (896 aa):
MVGKENSGSYRNLSEQFLLTQKDKKGAFNRQYFELYDARLKSLKGRILENAENVLGKGNFECVSLTDVTKTKDVLVIGMILKKIAAKPSILKTLLSEDKVAYEDYEDEEAGDLKRYTENAEDHLEFECDNQTVKLEGNISMNDCATGCCAGLFGKLGDEDGVFEVIRVIWPKIRVEPIDLKMKMRKSVIAFVSGLELSGDLEEDNGTISSFEYFGEWLKEEEEMNVERLVVLGPSIDNNVVGCDVESVVRTLTLSRQDKQMSTKALTMLDKIISSLTDQLDVDVSAGVGDPCSSLWPQPPIHRVCLPRSGMTKKQVNLVTNPYEFSLDGIRFLTTSGENIDDLLKTCWKWKSVDAMENCLKWQHIAPTCPDTLDGFPMADRDPLIISTTPRFMICGNQSNCEVRNVALDDRENICTCISIPKFSKSRTILFLNLEDLTVSWRVFQNDFMVGKENSGSYRNLSEQFLLTQKDKKGAFNRQYFELYDARLKSLKGRILENAENVLGKGNFECVSLTDVTKTKDVLVIGMILKKIAAKPSILKTLLSEDKVAYEDYEDEEAGDLKRYTENAEDHLEFECDNQTVKLEGNISMNDCATGCCAGLFGKLGDEDGVFEVIRVIWPKIRVEPIDLKMKMRKSVIAFVSGLELSGDLEEDNGTISSFEYFGEWLKEEEEMNVERLVVLGPSIDNNVVGCDVESVVRTLTLSRQDKQMSTKALTMLDKIISSLTDQLDVDVSAGVGDPCSSLWPQPPIHRVCLPRSGMTKKQVNLVTNPYEFSLDGIRFLTTSGENIDDLLKTCWKWKSVDAMENCLKWQHIAPTCPDTLDGFPMADRDPLIISTTPRFMICGNQSNCEVRNVALDDRENICTCISIPKFSKSRTILFLNLEDLTVSWRVFQNDF